Protein 8B73 (pdb70)

Solvent-accessible surface area: 34997 Å² total; per-residue (Å²): 147,38,134,64,21,64,16,70,5,31,0,72,0,10,32,99,123,44,52,57,44,46,102,57,141,6,51,0,83,6,52,70,12,110,15,28,2,0,0,8,18,70,49,0,24,42,34,21,36,126,153,41,148,52,170,105,69,101,86,10,65,102,42,15,131,79,2,43,68,6,7,17,1,0,1,0,21,0,21,6,11,137,4,6,81,93,121,56,155,41,55,23,112,25,6,46,57,0,0,98,47,0,94,111,98,33,13,84,10,1,0,3,3,1,1,36,2,22,75,14,0,88,42,0,67,132,26,60,49,86,87,0,52,54,15,0,29,128,4,0,60,68,0,0,74,54,0,100,59,26,0,51,9,0,1,0,0,1,18,0,2,54,0,14,71,26,125,110,106,86,6,0,0,17,78,2,1,150,96,57,9,5,0,97,0,0,60,53,0,7,114,3,0,78,107,15,1,89,117,5,43,1,0,0,0,0,88,38,23,48,43,4,0,0,2,0,0,16,0,0,54,57,20,46,5,150,7,47,0,0,0,0,8,0,32,4,1,57,21,42,45,23,62,152,98,0,83,88,4,0,111,31,0,16,86,32,167,37,33,0,8,0,2,10,0,1,2,2,0,0,90,82,2,45,115,129,44,144,33,28,74,78,25,122,36,114,139,10,88,35,45,109,124,1,11,107,66,0,10,115,41,0,34,50,0,1,105,12,0,2,50,23,82,46,0,78,1,0,1,0,28,26,13,44,14,29,36,73,16,101,0,3,1,0,0,3,13,108,113,28,115,40,0,52,0,8,115,27,0,52,56,6,1,52,64,107,10,48,18,139,95,41,123,50,103,2,62,131,75,0,58,4,101,0,60,2,17,19,4,61,0,43,0,46,19,98,81,125,63,55,70,10,69,0,38,104,106,138,127,69,58,77,15,58,101,150,42,132,65,23,65,15,68,7,32,0,76,0,9,30,92,120,46,50,62,44,47,103,55,142,6,47,0,76,7,46,76,15,102,14,28,2,0,0,8,18,70,49,0,24,41,32,21,33,121,151,41,144,54,169,106,64,105,86,11,58,97,44,15,131,84,2,45,70,6,8,19,0,0,2,0,22,0,22,6,13,139,4,6,82,90,119,58,151,41,53,21,111,27,6,51,59,0,0,105,47,0,94,108,94,33,14,85,11,2,0,4,3,1,0,38,2,23,76,13,1,88,38,0,71,132,27,58,48,87,88,0,49,53,18,0,27,130,3,0,56,66,0,0,73,53,0,102,58,29,0,50,8,0,1,0,0,1,19,0,2,56,0,15,70,27,124,113,104,86,6,0,0,15,75,0,0,147,92,55,9,5,0,100,0,0,61,57,0,7,110,4,0,77,110,14,1,90,123,5,42,1,0,0,0,0,89,38,25,47,44,4,0,0,1,1,0,16,1,0,55,53,19,46,6,148,7,48,1,0,0,0,9,0,32,4,1,55,21,43,48,25,61,152,98,0,83,90,4,0,113,32,0,18,81,30,170,35,34,0,8,0,2,11,0,2,2,1,0,3,94,80,2,46,111,132,39,140,32,29,75,90,28,138,34,131,131,8,77,33,46,110,128,4,12,89,65,0,5,111,38,0,32,48,0,1,94,12,0,2,47,23,80,46,0,75,0,0,1,0,29,26,14,40,13,30,35,72,21,112,0,3,1,0,0,1,15,115,109,27,114,38,0,44,0,10,116,28,0,52,56,0,2,49,69,100,10,49,17,143,92,42,123,52,105,2,62,132,81,0,56,4,103,0,61,2,17,16,5,65,0,44,0,42,26,98,79,136,62,80,69,10,71,0,39,104,103,146,116,68,52,75,10,52,100

Secondary structure (DSSP, 8-state):
--GGGEEEEEEEEB-TTS-B-TT-EEEEEEEEESSEEEEE--THHHHHTT---HHHHHHHHHHHHHHHTT-SEEEEE--HHHH-SSTT---HHHHHHHHHHHHHTT-EEEEE-SB-STT--GGGGGS-HHHHHHHHHHHHHHHHHHTTTT--EEEEEE-TTTGGG--SS--HHHHHHHHH-HHHHHHHHHHHHHHH-TT-EEEEEES--SHHHHHHHHHHHHTT---SEEEEEEE-TT----HHHHHHHHHHHGGG---EEEEEEE--SSSPPPTT-SSGGG---S-----HHHHHHHHHHHHHHHHHHHTSTTEEEEEES-SBTT-GGG-S-SSB-TT-PBPHHHHHHHHIIIIITSPPPEEEE--TT-EEEEEEESEEEEEEETTEEEEEEE-SS--PEEE--/--GGGEEEEEEEEB-TTS-B-TT-EEEEEEEEESSEEEEE--THHHHHTT---HHHHHHHHHHHHHHHTT-SEEEEE--HHHH-SSTT---HHHHHHHHHHHHHTT-EEEEE-SB-STT--GGGGGS-HHHHHHHHHHHHHHHHHHTTTT--EEEEEE-TTTGGG--SS--HHHHHHHHH-HHHHHHHHHHHHHHH-TT-EEEEEES--SHHHHHHHHHHHHTT---SEEEEEEE-TT----HHHHHHHHHHHGGG---EEEEEEE--SSSPPPTT-SSGGG---S-----HHHHHHHHHHHHHHHHHHHTSTTEEEEEES-SBTTSGGG-S-SSB-TT-PBPHHHHHHHHIIIIITSPPPEEEE--TT-EEEEEEESEEEEEEETTEEEEEEE-SS--PEEE--

Organism: Acetivibrio clariflavus (strain DSM 19732 / NBRC 101661 / EBR45) (NCBI:txid720554)

InterPro domains:
  IPR001000 Glycoside hydrolase family 10 domain [PF00331] (85-355)
  IPR001000 Glycoside hydrolase family 10 domain [PR00134] (116-128)
  IPR001000 Glycoside hydrolase family 10 domain [PR00134] (158-169)
  IPR001000 Glycoside hydrolase family 10 domain [PR00134] (207-218)
  IPR001000 Glycoside hydrolase family 10 domain [PR00134] (230-242)
  IPR001000 Glycoside hydrolase family 10 domain [PS51760] (61-359)
  IPR001000 Glycoside hydrolase family 10 domain [SM00633] (87-360)
  IPR017853 Glycoside hydrolase superfamily [SSF51445] (27-367)
  IPR044846 Glycoside hydrolase family 10 [PTHR31490] (10-395)

Foldseek 3Di:
DLVLQKFKAKAFEAAPVRAGPAQAKWKKFFDWFQFFAAAEDAVLLCLLVVVDDDVVNVLVVLLVVLVLLFGQAYEYEDLQCVQPQDPPDGVQVSVVSSLVVVVVSNHAYEYPALAEQPSHHACLVVDDLVVLLVVSLVSLLVNLQSCAVRHQEYQQYEALLCLLVDDPDDGSRVVNCVVPHSQVSLQSSQVSSCVNYVRHQYEHAHQDLDVSLVVSVVVNVVVPRDHQEYEHEAAALQHQCDLVNVVVSLVSNCVVVHAYEHAEHFDFQFDGDHPVDDDPLVLQDPETDHDQVSLVVLQVSLLVVCCSQSVRSRYRYYYYYEQEQLDRSSTNGHQAYPSGRGTNNSVSSSCVVVPVQTDGMDTFTAHSSRMDMDIHRWHKMWMDDPNDIDIDGGDHPHDYHYDYD/DLVLQKFKEKAFEAAPVRAGPAQAKWKKFFDDFQFFAAAEDAVLLCLLVVVDDDVVNVLVVLLVVLVLLFGQEYEYEDLQCVQPQDPPDGVQVSVVSSLVVVVVSNHAYEYPALAEQPSHHQCLVVDDLVVLLVVSLVSLLVNLQSCAVRHQEYQQYEALLCLLVDDPDDGSRVVNCVVPHSQVSLQSSQVSSCVNYVRHQYEHAYQDLDVSLVVSVVVNVVVPRDHQEYEHEAAALQHQPDLVNVVVSLVSNCVVVHAYEHAEHFDFQFDGDHPVDDDPLPLQDPATDHDQVSLVVLQVSLLVVCCSQSVRSRYRYYYYYEQEQLDRSSTNGHQAYPSGHGTNNSVSSSCVVVPVQTDGMDTFTAHSSRMDMDMHGFHKMWMDHPNDIDIDGGDHPHDHHYDYD

CATH classification: 3.20.20.80

B-factor: mean 54.81, std 10.78, range [31.26, 112.95]

Structure (mmCIF, N/CA/C/O backbone):
data_8B73
#
_entry.id   8B73
#
_cell.length_a   80.566
_cell.length_b   88.916
_cell.length_c   173.479
_cell.angle_alpha   90.000
_cell.angle_beta   90.000
_cell.angle_gamma   90.000
#
_symmetry.space_group_name_H-M   'P 21 21 21'
#
loop_
_entity.id
_entity.type
_entity.pdbx_description
1 polymer Beta-xylanase
2 water water
#
loop_
_atom_site.group_PDB
_atom_site.id
_atom_site.type_symbol
_atom_site.label_atom_id
_atom_site.label_alt_id
_atom_site.label_comp_id
_atom_site.label_asym_id
_atom_site.label_entity_id
_atom_site.label_seq_id
_atom_site.pdbx_PDB_ins_code
_atom_site.Cartn_x
_atom_site.Cartn_y
_atom_site.Cartn_z
_atom_site.occupancy
_atom_site.B_iso_or_equiv
_atom_site.auth_seq_id
_atom_site.auth_comp_id
_atom_site.auth_asym_id
_atom_site.auth_atom_id
_atom_site.pdbx_PDB_model_num
ATOM 1 N N . CYS A 1 9 ? 22.276 39.203 111.350 1.000 78.215 9 CYS A N 1
ATOM 2 C CA . CYS A 1 9 ? 23.693 39.596 111.591 1.000 76.554 9 CYS A CA 1
ATOM 3 C C . CYS A 1 9 ? 24.653 38.407 111.429 1.000 70.671 9 CYS A C 1
ATOM 4 O O . CYS A 1 9 ? 25.867 38.581 111.541 1.000 68.900 9 CYS A O 1
ATOM 7 N N . LEU A 1 10 ? 24.119 37.207 111.148 1.000 66.491 10 LEU A N 1
ATOM 8 C CA . LEU A 1 10 ? 24.914 36.097 110.637 1.000 61.605 10 LEU A CA 1
ATOM 9 C C . LEU A 1 10 ? 24.442 35.730 109.231 1.000 59.678 10 LEU A C 1
ATOM 10 O O . LEU A 1 10 ? 24.542 34.575 108.823 1.000 57.017 10 LEU A O 1
ATOM 15 N N . GLN A 1 11 ? 23.949 36.733 108.495 1.000 61.584 11 GLN A N 1
ATOM 16 C CA . GLN A 1 11 ? 23.411 36.548 107.156 1.000 61.839 11 GLN A CA 1
ATOM 17 C C . GLN A 1 11 ? 24.516 36.046 106.226 1.000 57.850 11 GLN A C 1
ATOM 18 O O . GLN A 1 11 ? 24.288 35.134 105.437 1.000 56.110 11 GLN A O 1
ATOM 24 N N . HIS A 1 12 ? 25.715 36.631 106.356 1.000 56.128 12 HIS A N 1
ATOM 25 C CA . HIS A 1 12 ? 26.868 36.276 105.543 1.000 53.941 12 HIS A CA 1
ATOM 26 C C . HIS A 1 12 ? 27.258 34.805 105.713 1.000 50.500 12 HIS A C 1
ATOM 27 O O . HIS A 1 12 ? 27.987 34.263 104.885 1.000 49.454 12 HIS A O 1
ATOM 34 N N . ARG A 1 13 ? 26.783 34.159 106.786 1.000 49.226 13 ARG A N 1
ATOM 35 C CA . ARG A 1 13 ? 27.093 32.759 107.043 1.000 47.098 13 ARG A CA 1
ATOM 36 C C . ARG A 1 13 ? 26.030 31.835 106.459 1.000 46.993 13 ARG A C 1
ATOM 37 O O . ARG A 1 13 ? 26.138 30.620 106.589 1.000 44.860 13 ARG A O 1
ATOM 45 N N . MET A 1 14 ? 25.018 32.413 105.806 1.000 49.848 14 MET A N 1
ATOM 46 C CA . MET A 1 14 ? 23.861 31.656 105.362 1.000 51.094 14 MET A CA 1
ATOM 47 C C . MET A 1 14 ? 23.629 31.893 103.876 1.000 52.583 14 MET A C 1
ATOM 48 O O . MET A 1 14 ? 24.255 32.769 103.281 1.000 53.840 14 MET A O 1
ATOM 53 N N . GLY A 1 15 ? 22.738 31.087 103.290 1.000 52.905 15 GLY A N 1
ATOM 54 C CA . GLY A 1 15 ? 22.412 31.220 101.880 1.000 54.502 15 GLY A CA 1
ATOM 55 C C . GLY A 1 15 ? 21.097 30.541 101.510 1.000 54.675 15 GLY A C 1
ATOM 56 O O . GLY A 1 15 ? 20.379 30.042 102.373 1.000 53.479 15 GLY A O 1
ATOM 57 N N . THR A 1 16 ? 20.807 30.565 100.205 1.000 56.141 16 THR A N 1
ATOM 58 C CA . THR A 1 16 ? 19.640 29.923 99.624 1.000 57.300 16 THR A CA 1
ATOM 59 C C . THR A 1 16 ? 20.076 29.204 98.351 1.000 57.852 16 THR A C 1
ATOM 60 O O . THR A 1 16 ? 20.826 29.766 97.557 1.000 59.351 16 THR A O 1
ATOM 64 N N . THR A 1 17 ? 19.625 27.956 98.183 1.000 58.564 17 THR A N 1
ATOM 65 C CA . THR A 1 17 ? 19.764 27.240 96.921 1.000 59.517 17 THR A CA 1
ATOM 66 C C . THR A 1 17 ? 18.404 26.687 96.513 1.000 59.050 17 THR A C 1
ATOM 67 O O . THR A 1 17 ? 17.550 26.445 97.365 1.000 57.567 17 THR A O 1
ATOM 71 N N . THR A 1 18 ? 18.225 26.516 95.199 1.000 59.443 18 THR A N 1
ATOM 72 C CA . THR A 1 18 ? 17.101 25.773 94.663 1.000 59.581 18 THR A CA 1
ATOM 73 C C . THR A 1 18 ? 17.611 24.425 94.163 1.000 58.817 18 THR A C 1
ATOM 74 O O . THR A 1 18 ? 18.617 24.366 93.458 1.000 59.485 18 THR A O 1
ATOM 78 N N . ILE A 1 19 ? 16.911 23.347 94.537 1.000 58.443 19 ILE A N 1
ATOM 79 C CA . ILE A 1 19 ? 17.181 22.031 93.978 1.000 57.638 19 ILE A CA 1
ATOM 80 C C . ILE A 1 19 ? 15.999 21.618 93.106 1.000 57.673 19 ILE A C 1
ATOM 81 O O . ILE A 1 19 ? 14.857 21.952 93.411 1.000 58.148 19 ILE A O 1
ATOM 86 N N . LYS A 1 20 ? 16.304 20.901 92.015 1.000 57.624 20 LYS A N 1
ATOM 87 C CA . LYS A 1 20 ? 15.297 20.387 91.101 1.000 57.509 20 LYS A CA 1
ATOM 88 C C . LYS A 1 20 ? 15.300 18.863 91.169 1.000 56.599 20 LYS A C 1
ATOM 89 O O . LYS A 1 20 ? 16.332 18.230 90.950 1.000 55.816 20 LYS A O 1
ATOM 95 N N . LEU A 1 21 ? 14.130 18.292 91.477 1.000 56.491 21 LEU A N 1
ATOM 96 C CA . LEU A 1 21 ? 13.947 16.851 91.551 1.000 56.892 21 LEU A CA 1
ATOM 97 C C . LEU A 1 21 ? 13.367 16.344 90.230 1.000 57.443 21 LEU A C 1
ATOM 98 O O . LEU A 1 21 ? 12.289 16.781 89.831 1.000 57.509 21 LEU A O 1
ATOM 103 N N . VAL A 1 22 ? 14.084 15.423 89.571 1.000 57.783 22 VAL A N 1
ATOM 104 C CA . VAL A 1 22 ? 13.650 14.861 88.300 1.000 58.764 22 VAL A CA 1
ATOM 105 C C . VAL A 1 22 ? 13.730 13.334 88.355 1.000 59.125 22 VAL A C 1
ATOM 106 O O . VAL A 1 22 ? 14.584 12.769 89.035 1.000 58.633 22 VAL A O 1
ATOM 110 N N . ALA A 1 23 ? 12.821 12.686 87.610 1.000 59.523 23 ALA A N 1
ATOM 111 C CA . ALA A 1 23 ? 12.913 11.268 87.299 1.000 60.713 23 ALA A CA 1
ATOM 112 C C . ALA A 1 23 ? 14.048 11.041 86.296 1.000 61.621 23 ALA A C 1
ATOM 113 O O . ALA A 1 23 ? 14.699 11.987 85.863 1.000 60.805 23 ALA A O 1
ATOM 115 N N . ALA A 1 24 ? 14.265 9.775 85.917 1.000 63.357 24 ALA A N 1
ATOM 116 C CA . ALA A 1 24 ? 15.359 9.400 85.033 1.000 65.386 24 ALA A CA 1
ATOM 117 C C . ALA A 1 24 ? 15.189 10.007 83.638 1.000 65.726 24 ALA A C 1
ATOM 118 O O . ALA A 1 24 ? 16.179 10.202 82.940 1.000 67.213 24 ALA A O 1
ATOM 120 N N . ASP A 1 25 ? 13.945 10.311 83.237 1.000 64.536 25 ASP A N 1
ATOM 121 C CA . ASP A 1 25 ? 13.666 10.876 81.922 1.000 65.614 25 ASP A CA 1
ATOM 122 C C . ASP A 1 25 ? 13.678 12.410 81.950 1.000 64.609 25 ASP A C 1
ATOM 123 O O . ASP A 1 25 ? 13.361 13.039 80.939 1.000 64.952 25 ASP A O 1
ATOM 128 N N . GLY A 1 26 ? 14.024 13.008 83.100 1.000 63.014 26 GLY A N 1
ATOM 129 C CA . GLY A 1 26 ? 14.094 14.456 83.242 1.000 62.315 26 GLY A CA 1
ATOM 130 C C . GLY A 1 26 ? 12.770 15.080 83.686 1.000 60.978 26 GLY A C 1
ATOM 131 O O . GLY A 1 26 ? 12.710 16.282 83.933 1.000 59.944 26 GLY A O 1
ATOM 132 N N . SER A 1 27 ? 11.714 14.259 83.770 1.000 61.794 27 SER A N 1
ATOM 133 C CA . SER A 1 27 ? 10.394 14.712 84.172 1.000 62.198 27 SER A CA 1
ATOM 134 C C . SER A 1 27 ? 10.418 15.115 85.646 1.000 61.607 27 SER A C 1
ATOM 135 O O . SER A 1 27 ? 11.047 14.442 86.465 1.000 61.759 27 SER A O 1
ATOM 138 N N . PRO A 1 28 ? 9.733 16.213 86.044 1.000 61.344 28 PRO A N 1
ATOM 139 C CA . PRO A 1 28 ? 9.816 16.697 87.425 1.000 60.544 28 PRO A CA 1
ATOM 140 C C . PRO A 1 28 ? 9.108 15.774 88.414 1.000 60.598 28 PRO A C 1
ATOM 141 O O . PRO A 1 28 ? 8.062 15.209 88.097 1.000 61.259 28 PRO A O 1
ATOM 145 N N . LEU A 1 29 ? 9.714 15.605 89.596 1.000 60.412 29 LEU A N 1
ATOM 146 C CA . LEU A 1 29 ? 9.027 15.023 90.738 1.000 61.183 29 LEU A CA 1
ATOM 147 C C . LEU A 1 29 ? 8.216 16.135 91.405 1.000 61.617 29 LEU A C 1
ATOM 148 O O . LEU A 1 29 ? 8.729 16.861 92.252 1.000 61.500 29 LEU A O 1
ATOM 153 N N . ALA A 1 30 ? 6.954 16.279 90.979 1.000 62.837 30 ALA A N 1
ATOM 154 C CA . ALA A 1 30 ? 6.136 17.435 91.309 1.000 63.869 30 ALA A CA 1
ATOM 155 C C . ALA A 1 30 ? 5.298 17.140 92.550 1.000 65.267 30 ALA A C 1
ATOM 156 O O . ALA A 1 30 ? 4.856 16.011 92.750 1.000 65.283 30 ALA A O 1
ATOM 158 N N . ASN A 1 31 ? 5.103 18.176 93.376 1.000 67.031 31 ASN A N 1
ATOM 159 C CA . ASN A 1 31 ? 4.318 18.094 94.601 1.000 69.820 31 ASN A CA 1
ATOM 160 C C . ASN A 1 31 ? 4.811 16.936 95.467 1.000 69.491 31 ASN A C 1
ATOM 161 O O . ASN A 1 31 ? 4.010 16.221 96.065 1.000 70.939 31 ASN A O 1
ATOM 166 N N . LYS A 1 32 ? 6.139 16.786 95.537 1.000 67.426 32 LYS A N 1
ATOM 167 C CA . LYS A 1 32 ? 6.778 15.696 96.252 1.000 67.754 32 LYS A CA 1
ATOM 168 C C . LYS A 1 32 ? 7.209 16.194 97.631 1.000 67.532 32 LYS A C 1
ATOM 169 O O . LYS A 1 32 ? 7.963 17.161 97.723 1.000 65.925 32 LYS A O 1
ATOM 175 N N . GLU A 1 33 ? 6.725 15.530 98.691 1.000 69.058 33 GLU A N 1
ATOM 176 C CA . GLU A 1 33 ? 7.129 15.838 100.056 1.000 69.802 33 GLU A CA 1
ATOM 177 C C . GLU A 1 33 ? 8.536 15.295 100.308 1.000 67.714 33 GLU A C 1
ATOM 178 O O . GLU A 1 33 ? 8.801 14.121 100.052 1.000 67.604 33 GLU A O 1
ATOM 184 N N . VAL A 1 34 ? 9.429 16.162 100.806 1.000 66.131 34 VAL A N 1
ATOM 185 C CA . VAL A 1 34 ? 10.810 15.786 101.078 1.000 64.615 34 VAL A CA 1
ATOM 186 C C . VAL A 1 34 ? 11.225 16.347 102.437 1.000 64.719 34 VAL A C 1
ATOM 187 O O . VAL A 1 34 ? 10.580 17.248 102.970 1.000 65.642 34 VAL A O 1
ATOM 191 N N . THR A 1 35 ? 12.312 15.787 102.983 1.000 64.609 35 THR A N 1
ATOM 192 C CA . THR A 1 35 ? 12.937 16.294 104.197 1.000 64.616 35 THR A CA 1
ATOM 193 C C . THR A 1 35 ? 14.367 16.725 103.879 1.000 62.201 35 THR A C 1
ATOM 194 O O . THR A 1 35 ? 15.119 15.974 103.261 1.000 61.413 35 THR A O 1
ATOM 198 N N . VAL A 1 36 ? 14.718 17.945 104.303 1.000 61.549 36 VAL A N 1
ATOM 199 C CA . VAL A 1 36 ? 16.041 18.503 104.074 1.000 59.795 36 VAL A CA 1
ATOM 200 C C . VAL A 1 36 ? 16.682 18.787 105.431 1.000 60.160 36 VAL A C 1
ATOM 201 O O . VAL A 1 36 ? 16.024 19.281 106.343 1.000 61.262 36 VAL A O 1
ATOM 205 N N . LYS A 1 37 ? 17.970 18.454 105.558 1.000 59.377 37 LYS A N 1
ATOM 206 C CA . LYS A 1 37 ? 18.712 18.700 106.783 1.000 60.056 37 LYS A CA 1
ATOM 207 C C . LYS A 1 37 ? 20.165 19.029 106.446 1.000 56.551 37 LYS A C 1
ATOM 208 O O . LYS A 1 37 ? 20.691 18.582 105.424 1.000 54.663 37 LYS A O 1
ATOM 214 N N . GLN A 1 38 ? 20.790 19.832 107.317 1.000 54.461 38 GLN A N 1
ATOM 215 C CA . GLN A 1 38 ? 22.210 20.134 107.225 1.000 52.240 38 GLN A CA 1
ATOM 216 C C . GLN A 1 38 ? 22.996 18.941 107.765 1.000 53.343 38 GLN A C 1
ATOM 217 O O . GLN A 1 38 ? 22.619 18.369 108.785 1.000 55.287 38 GLN A O 1
ATOM 223 N N . THR A 1 39 ? 24.068 18.565 107.056 1.000 53.229 39 THR A N 1
ATOM 224 C CA . THR A 1 39 ? 24.944 17.472 107.460 1.000 55.038 39 THR A CA 1
ATOM 225 C C . THR A 1 39 ? 26.350 17.981 107.782 1.000 54.799 39 THR A C 1
ATOM 226 O O . THR A 1 39 ? 27.106 17.270 108.436 1.000 56.470 39 THR A O 1
ATOM 230 N N . LYS A 1 40 ? 26.701 19.199 107.333 1.000 53.930 40 LYS A N 1
ATOM 231 C CA . LYS A 1 40 ? 28.037 19.740 107.538 1.000 54.358 40 LYS A CA 1
ATOM 232 C C . LYS A 1 40 ? 28.047 21.260 107.376 1.000 52.114 40 LYS A C 1
ATOM 233 O O . LYS A 1 40 ? 27.243 21.826 106.644 1.000 50.965 40 LYS A O 1
ATOM 239 N N . HIS A 1 41 ? 28.979 21.904 108.084 1.000 52.389 41 HIS A N 1
ATOM 240 C CA . HIS A 1 41 ? 29.265 23.321 107.931 1.000 51.414 41 HIS A CA 1
ATOM 241 C C . HIS A 1 41 ? 30.237 23.537 106.775 1.000 51.477 41 HIS A C 1
ATOM 242 O O . HIS A 1 41 ? 31.182 22.774 106.621 1.000 52.002 41 HIS A O 1
ATOM 249 N N . LYS A 1 42 ? 30.026 24.606 106.002 1.000 50.073 42 LYS A N 1
ATOM 250 C CA . LYS A 1 42 ? 31.057 25.092 105.101 1.000 50.714 42 LYS A CA 1
ATOM 251 C C . LYS A 1 42 ? 32.161 25.760 105.914 1.000 47.998 42 LYS A C 1
ATOM 252 O O . LYS A 1 42 ? 33.340 25.626 105.589 1.000 46.629 42 LYS A O 1
ATO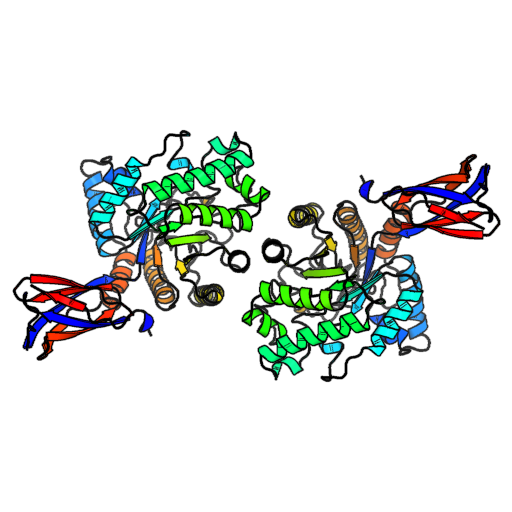M 258 N N . PHE A 1 43 ? 31.771 26.480 106.976 1.000 46.386 43 PHE A N 1
ATOM 259 C CA . PHE A 1 43 ? 32.749 27.141 107.821 1.000 44.085 43 PHE A CA 1
ATOM 260 C C . PHE A 1 43 ? 33.619 26.081 108.494 1.000 43.118 43 PHE A C 1
ATOM 261 O O . PHE A 1 43 ? 33.118 25.032 108.904 1.000 42.422 43 PHE A O 1
ATOM 269 N N . LEU A 1 44 ? 34.927 26.370 108.565 1.000 42.187 44 LEU A N 1
ATOM 270 C CA . LEU A 1 44 ? 35.914 25.431 109.069 1.000 42.088 44 LEU A CA 1
ATOM 271 C C . LEU A 1 44 ? 36.089 25.623 110.577 1.000 41.848 44 LEU A C 1
ATOM 272 O O . LEU A 1 44 ? 36.764 26.552 111.023 1.000 41.267 44 LEU A O 1
ATOM 277 N N . PHE A 1 45 ? 35.440 24.739 111.346 1.000 41.915 45 PHE A N 1
ATOM 278 C CA . PHE A 1 45 ? 35.657 24.617 112.777 1.000 41.261 45 PHE A CA 1
ATOM 279 C C . PHE A 1 45 ? 36.685 23.516 112.993 1.000 41.886 45 PHE A C 1
ATOM 280 O O . PHE A 1 45 ? 36.353 22.334 112.926 1.000 44.265 45 PHE A O 1
ATOM 288 N N . GLY A 1 46 ? 37.941 23.916 113.208 1.000 40.964 46 GLY A N 1
ATOM 289 C CA . GLY A 1 46 ? 39.046 22.978 113.204 1.000 41.375 46 GLY A CA 1
ATOM 290 C C . GLY A 1 46 ? 39.626 22.739 114.593 1.000 42.182 46 GLY A C 1
ATOM 291 O O . GLY A 1 46 ? 39.254 23.401 115.560 1.000 42.201 46 GLY A O 1
ATOM 292 N N . CYS A 1 47 ? 40.523 21.749 114.650 1.000 43.632 47 CYS A N 1
ATOM 293 C CA . CYS A 1 47 ? 41.325 21.446 115.819 1.000 44.760 47 CYS A CA 1
ATOM 294 C C . CYS A 1 47 ? 42.576 20.706 115.354 1.000 46.624 47 CYS A C 1
ATOM 295 O O . CYS A 1 47 ? 42.488 19.796 114.530 1.000 47.508 47 CYS A O 1
ATOM 298 N N . ALA A 1 48 ? 43.742 21.128 115.855 1.000 47.848 48 ALA A N 1
ATOM 299 C CA . ALA A 1 48 ? 44.966 20.367 115.672 1.000 49.659 48 ALA A CA 1
ATOM 300 C C . ALA A 1 48 ? 44.772 18.983 116.286 1.000 51.613 48 ALA A C 1
ATOM 301 O O . ALA A 1 48 ? 44.154 18.855 117.337 1.000 52.341 48 ALA A O 1
ATOM 303 N N . GLU A 1 49 ? 45.288 17.956 115.610 1.000 53.533 49 GLU A N 1
ATOM 304 C CA . GLU A 1 49 ? 45.068 16.582 116.022 1.000 55.338 49 GLU A CA 1
ATOM 305 C C . GLU A 1 49 ? 46.250 15.741 115.538 1.000 55.864 49 GLU A C 1
ATOM 306 O O . GLU A 1 49 ? 46.244 15.220 114.425 1.000 56.147 49 GLU A O 1
ATOM 312 N N . PHE A 1 50 ? 47.268 15.630 116.403 1.000 55.862 50 PHE A N 1
ATOM 313 C CA . PHE A 1 50 ? 48.536 15.002 116.063 1.000 56.491 50 PHE A CA 1
ATOM 314 C C . PHE A 1 50 ? 48.551 13.531 116.483 1.000 57.493 50 PHE A C 1
ATOM 315 O O . PHE A 1 50 ? 49.435 12.787 116.063 1.000 59.243 50 PHE A O 1
ATOM 323 N N . THR A 1 51 ? 47.571 13.113 117.299 1.000 56.940 51 THR A N 1
ATOM 324 C CA . THR A 1 51 ? 47.431 11.718 117.700 1.000 58.256 51 THR A CA 1
ATOM 325 C C . THR A 1 51 ? 46.984 10.867 116.510 1.000 57.984 51 THR A C 1
ATOM 326 O O . THR A 1 51 ? 47.185 9.653 116.503 1.000 59.512 51 THR A O 1
ATOM 330 N N . SER A 1 52 ? 46.380 11.509 115.502 1.000 56.380 52 SER A N 1
ATOM 331 C CA . SER A 1 52 ? 45.954 10.821 114.294 1.000 56.517 52 SER A CA 1
ATOM 332 C C . SER A 1 52 ? 47.116 10.047 113.673 1.000 57.878 52 SER A C 1
ATOM 333 O O . SER A 1 52 ? 46.898 8.992 113.084 1.000 59.269 52 SER A O 1
ATOM 336 N N . VAL A 1 53 ? 48.342 10.569 113.809 1.000 58.089 53 VAL A N 1
ATOM 337 C CA . VAL A 1 53 ? 49.506 9.956 113.187 1.000 60.235 53 VAL A CA 1
ATOM 338 C C . VAL A 1 53 ? 49.770 8.579 113.808 1.000 62.334 53 VAL A C 1
ATOM 339 O O . VAL A 1 53 ? 49.684 7.573 113.100 1.000 63.450 53 VAL A O 1
ATOM 343 N N . PRO A 1 54 ? 50.095 8.457 115.122 1.000 62.764 54 PRO A N 1
ATOM 344 C CA . PRO A 1 54 ? 50.283 7.139 115.736 1.000 64.645 54 PRO A CA 1
ATOM 345 C C . PRO A 1 54 ? 49.038 6.253 115.672 1.000 64.705 54 PRO A C 1
ATOM 346 O O . PRO A 1 54 ? 49.160 5.041 115.504 1.000 66.266 54 PRO A O 1
ATOM 350 N N . TYR A 1 55 ? 47.846 6.858 115.786 1.000 62.804 55 TYR A N 1
ATOM 351 C CA . TYR A 1 55 ? 46.602 6.104 115.732 1.000 62.924 55 TYR A CA 1
ATOM 352 C C . TYR A 1 55 ? 46.447 5.406 114.382 1.000 63.728 55 TYR A C 1
ATOM 353 O O . TYR A 1 55 ? 46.242 4.194 114.335 1.000 65.240 55 TYR A O 1
ATOM 362 N N . ALA A 1 56 ? 46.543 6.173 113.286 1.000 62.752 56 ALA A N 1
ATOM 363 C CA . ALA A 1 56 ? 46.294 5.646 111.951 1.000 63.657 56 ALA A CA 1
ATOM 364 C C . ALA A 1 56 ? 47.444 4.756 111.477 1.000 66.250 56 ALA A C 1
ATOM 365 O O . ALA A 1 56 ? 47.328 4.111 110.437 1.000 66.919 56 ALA A O 1
ATOM 367 N N . ASN A 1 57 ? 48.553 4.741 112.231 1.000 67.559 57 ASN A N 1
ATOM 368 C CA . ASN A 1 57 ? 49.684 3.870 111.952 1.000 70.009 57 ASN A CA 1
ATOM 369 C C . ASN A 1 57 ? 49.742 2.731 112.973 1.000 72.692 57 ASN A C 1
ATOM 370 O O . ASN A 1 57 ? 50.790 2.116 113.152 1.000 74.685 57 ASN A O 1
ATOM 375 N N . ASN A 1 58 ? 48.608 2.461 113.636 1.000 73.229 58 ASN A N 1
ATOM 376 C CA . ASN A 1 58 ? 48.408 1.264 114.440 1.000 75.893 58 ASN A CA 1
ATOM 377 C C . ASN A 1 58 ? 49.468 1.159 115.533 1.000 76.631 58 ASN A C 1
ATOM 378 O O . ASN A 1 58 ? 50.086 0.109 115.691 1.000 78.719 58 ASN A O 1
ATOM 383 N N . LYS A 1 59 ? 49.639 2.243 116.299 1.000 75.190 59 LYS A N 1
ATOM 384 C CA . LYS A 1 59 ? 50.612 2.299 117.379 1.000 76.323 59 LYS A CA 1
ATOM 385 C C . LYS A 1 59 ? 49.949 2.045 118.733 1.000 76.203 59 LYS A C 1
ATOM 386 O O . LYS A 1 59 ? 50.649 1.836 119.720 1.000 77.313 59 LYS A O 1
ATOM 392 N N . PHE A 1 60 ? 48.612 2.090 118.788 1.000 74.766 60 PHE A N 1
ATOM 393 C CA . PHE A 1 60 ? 47.888 1.899 120.034 1.000 75.058 60 PHE A CA 1
ATOM 394 C C . PHE A 1 60 ? 47.149 0.565 119.985 1.000 77.012 60 PHE A C 1
ATOM 395 O O . PHE A 1 60 ? 46.756 0.112 118.912 1.000 76.877 60 PHE A O 1
ATOM 403 N N . GLU A 1 61 ? 46.965 -0.048 121.161 1.000 78.969 61 GLU A N 1
ATOM 404 C CA . GLU A 1 61 ? 46.207 -1.282 121.289 1.000 81.048 61 GLU A CA 1
ATOM 405 C C . GLU A 1 61 ? 45.424 -1.262 122.600 1.000 81.001 61 GLU A C 1
ATOM 406 O O . GLU A 1 61 ? 45.639 -0.391 123.442 1.000 79.575 61 GLU A O 1
ATOM 412 N N . GLY A 1 62 ? 44.514 -2.231 122.751 1.000 82.220 62 GLY A N 1
ATOM 413 C CA . GLY A 1 62 ? 43.827 -2.468 124.011 1.000 83.092 62 GLY A CA 1
ATOM 414 C C . GLY A 1 62 ? 42.937 -1.296 124.420 1.000 80.951 62 GLY A C 1
ATOM 415 O O . GLY A 1 62 ? 42.173 -0.788 123.603 1.000 78.905 62 GLY A O 1
ATOM 416 N N . LYS A 1 63 ? 43.071 -0.870 125.685 1.000 81.507 63 LYS A N 1
ATOM 417 C CA . LYS A 1 63 ? 42.162 0.090 126.295 1.000 79.975 63 LYS A CA 1
ATOM 418 C C . LYS A 1 63 ? 42.662 1.521 126.122 1.000 77.616 63 LYS A C 1
ATOM 419 O O . LYS A 1 63 ? 41.877 2.456 126.256 1.000 76.114 63 LYS A O 1
ATOM 425 N N . GLN A 1 64 ? 43.956 1.695 125.836 1.000 77.454 64 GLN A N 1
ATOM 426 C CA . GLN A 1 64 ? 44.459 3.005 125.466 1.000 75.086 64 GLN A CA 1
ATOM 427 C C . GLN A 1 64 ? 43.812 3.424 124.148 1.000 72.930 64 GLN A C 1
ATOM 428 O O . GLN A 1 64 ? 43.436 4.582 123.980 1.000 71.374 64 GLN A O 1
ATOM 434 N N . LYS A 1 65 ? 43.682 2.466 123.223 1.000 73.258 65 LYS A N 1
ATOM 435 C CA . LYS A 1 65 ? 43.081 2.722 121.924 1.000 71.755 65 LYS A CA 1
ATOM 436 C C . LYS A 1 65 ? 41.585 3.003 122.073 1.000 70.676 65 LYS A C 1
ATOM 437 O O . LYS A 1 65 ? 41.069 3.907 121.423 1.000 69.136 65 LYS A O 1
ATOM 443 N N . GLU A 1 66 ? 40.891 2.226 122.916 1.000 71.930 66 GLU A N 1
ATOM 444 C CA . GLU A 1 66 ? 39.472 2.435 123.174 1.000 71.347 66 GLU A CA 1
ATOM 445 C C . GLU A 1 66 ? 39.235 3.828 123.755 1.000 69.196 66 GLU A C 1
ATOM 446 O O . GLU A 1 66 ? 38.262 4.492 123.410 1.000 67.378 66 GLU A O 1
ATOM 452 N N . LYS A 1 67 ? 40.131 4.245 124.654 1.000 69.400 67 LYS A N 1
ATOM 453 C CA . LYS A 1 67 ? 40.040 5.529 125.329 1.000 68.027 67 LYS A CA 1
ATOM 454 C C . LYS A 1 67 ? 40.248 6.658 124.322 1.000 65.282 67 LYS A C 1
ATOM 455 O O . LYS A 1 67 ? 39.587 7.688 124.407 1.000 63.846 67 LYS A O 1
ATOM 461 N N . ILE A 1 68 ? 41.149 6.446 123.356 1.000 64.876 68 ILE A N 1
ATOM 462 C CA . ILE A 1 68 ? 41.422 7.419 122.304 1.000 62.458 68 ILE A CA 1
ATOM 463 C C . ILE A 1 68 ? 40.248 7.488 121.324 1.000 60.830 68 ILE A C 1
ATOM 464 O O . ILE A 1 68 ? 39.895 8.572 120.870 1.000 59.189 68 ILE A O 1
ATOM 469 N N . GLU A 1 69 ? 39.659 6.334 120.992 1.000 61.950 69 GLU A N 1
ATOM 470 C CA . GLU A 1 69 ? 38.530 6.264 120.072 1.000 61.569 69 GLU A CA 1
ATOM 471 C C . GLU A 1 69 ? 37.299 6.926 120.681 1.000 61.447 69 GLU A C 1
ATOM 472 O O . GLU A 1 69 ? 36.489 7.495 119.958 1.000 59.824 69 GLU A O 1
ATOM 478 N N . GLU A 1 70 ? 37.169 6.825 122.008 1.000 63.930 70 GLU A N 1
ATOM 479 C CA . GLU A 1 70 ? 36.098 7.470 122.748 1.000 64.627 70 GLU A CA 1
ATOM 480 C C . GLU A 1 70 ? 36.173 8.980 122.523 1.000 63.119 70 GLU A C 1
ATOM 481 O O . GLU A 1 70 ? 35.151 9.630 122.314 1.000 62.334 70 GLU A O 1
ATOM 487 N N . ARG A 1 71 ? 37.399 9.522 122.547 1.000 62.507 71 ARG A N 1
ATOM 488 C CA . ARG A 1 71 ? 37.628 10.947 122.370 1.000 60.319 71 ARG A CA 1
ATOM 489 C C . ARG A 1 71 ? 37.381 11.360 120.920 1.000 58.221 71 ARG A C 1
ATOM 490 O O . ARG A 1 71 ? 36.921 12.473 120.674 1.000 56.719 71 ARG A O 1
ATOM 498 N N . TYR A 1 72 ? 37.678 10.473 119.961 1.000 57.910 72 TYR A N 1
ATOM 499 C CA . TYR A 1 72 ? 37.465 10.785 118.555 1.000 56.975 72 TYR A CA 1
ATOM 500 C C . TYR A 1 72 ? 35.974 10.924 118.246 1.000 56.576 72 TYR A C 1
ATOM 501 O O . TYR A 1 72 ? 35.607 11.724 117.393 1.000 55.048 72 TYR A O 1
ATOM 510 N N . GLU A 1 73 ? 35.118 10.159 118.935 1.000 58.754 73 GLU A N 1
ATOM 511 C CA . GLU A 1 73 ? 33.680 10.260 118.741 1.000 59.598 73 GLU A CA 1
ATOM 512 C C . GLU A 1 73 ? 33.201 11.674 119.071 1.000 57.758 73 GLU A C 1
ATOM 513 O O . GLU A 1 73 ? 32.368 12.223 118.357 1.000 56.568 73 GLU A O 1
ATOM 519 N N . LYS A 1 74 ? 33.744 12.260 120.146 1.000 57.355 74 LYS A N 1
ATOM 520 C CA . LYS A 1 74 ? 33.434 13.620 120.556 1.000 56.119 74 LYS A CA 1
ATOM 521 C C . LYS A 1 74 ? 34.057 14.634 119.598 1.000 54.023 74 LYS A C 1
ATOM 522 O O . LYS A 1 74 ? 33.456 15.663 119.294 1.000 53.026 74 LYS A O 1
ATOM 528 N N . PHE A 1 75 ? 35.286 14.342 119.167 1.000 52.950 75 PHE A N 1
ATOM 529 C CA . PHE A 1 75 ? 36.054 15.222 118.301 1.000 51.155 75 PHE A CA 1
ATOM 530 C C . PHE A 1 75 ? 35.319 15.457 116.981 1.000 50.326 75 PHE A C 1
ATOM 531 O O . PHE A 1 75 ? 35.132 16.602 116.578 1.000 49.184 75 PHE A O 1
ATOM 539 N N . PHE A 1 76 ? 34.896 14.370 116.321 1.000 50.839 76 PHE A N 1
ATOM 540 C CA . PHE A 1 76 ? 34.319 14.453 114.986 1.000 50.656 76 PHE A CA 1
ATOM 541 C C . PHE A 1 76 ? 32.858 14.896 115.043 1.000 50.504 76 PHE A C 1
ATOM 542 O O . PHE A 1 76 ? 32.280 15.229 114.013 1.000 49.674 76 PHE A O 1
ATOM 550 N N . ASP A 1 77 ? 32.254 14.909 116.240 1.000 51.006 77 ASP A N 1
ATOM 551 C CA . ASP A 1 77 ? 30.893 15.408 116.374 1.000 51.327 77 ASP A CA 1
ATOM 552 C C . ASP A 1 77 ? 30.914 16.932 116.506 1.000 49.889 77 ASP A C 1
ATOM 553 O O . ASP A 1 77 ? 29.860 17.561 116.529 1.000 50.766 77 ASP A O 1
ATOM 558 N N . LEU A 1 78 ? 32.117 17.525 116.552 1.000 48.453 78 LEU A N 1
ATOM 559 C CA . LEU A 1 78 ? 32.269 18.956 116.753 1.000 47.049 78 LEU A CA 1
ATOM 560 C C . LEU A 1 78 ? 33.021 19.617 115.593 1.000 45.692 78 LEU A C 1
ATOM 561 O O . LEU A 1 78 ? 32.590 20.657 115.105 1.000 44.711 78 LEU A O 1
ATOM 566 N N . PHE A 1 79 ? 34.153 19.034 115.171 1.000 45.842 79 PHE A N 1
ATOM 567 C CA . PHE A 1 79 ? 35.063 19.670 114.223 1.000 45.643 79 PHE A CA 1
ATOM 568 C C . PHE A 1 79 ? 34.899 19.088 112.820 1.000 46.068 79 PHE A C 1
ATOM 569 O O . PHE A 1 79 ? 34.550 17.921 112.670 1.000 47.675 79 PHE A O 1
ATOM 577 N N . ASN A 1 80 ? 35.175 19.914 111.799 1.000 45.684 80 ASN A N 1
ATOM 578 C CA . ASN A 1 80 ? 35.131 19.491 110.401 1.000 46.051 80 ASN A CA 1
ATOM 579 C C . ASN A 1 80 ? 36.469 19.777 109.709 1.000 46.118 80 ASN A C 1
ATOM 580 O O . ASN A 1 80 ? 36.580 19.672 108.487 1.000 47.673 80 ASN A O 1
ATOM 585 N N . PHE A 1 81 ? 37.500 20.101 110.502 1.000 45.935 81 PHE A N 1
ATOM 586 C CA . PHE A 1 81 ? 38.763 20.610 109.991 1.000 45.071 81 PHE A CA 1
ATOM 587 C C . PHE A 1 81 ? 39.861 20.165 110.954 1.000 45.288 81 PHE A C 1
ATOM 588 O O . PHE A 1 81 ? 39.646 20.159 112.165 1.000 44.950 81 PHE A O 1
ATOM 596 N N . VAL A 1 82 ? 41.013 19.750 110.410 1.000 45.923 82 VAL A N 1
ATOM 597 C CA . VAL A 1 82 ? 42.103 19.225 111.221 1.000 46.327 82 VAL A CA 1
ATOM 598 C C . VAL A 1 82 ? 43.437 19.775 110.721 1.000 46.391 82 VAL A C 1
ATOM 599 O O . VAL A 1 82 ? 43.717 19.767 109.522 1.000 46.067 82 VAL A O 1
ATOM 603 N N . THR A 1 83 ? 44.259 20.235 111.673 1.000 46.463 83 THR A N 1
ATOM 604 C CA . THR A 1 83 ? 45.630 20.632 111.401 1.000 46.899 83 THR A CA 1
ATOM 605 C C . THR A 1 83 ? 46.550 19.464 111.761 1.000 48.351 83 THR A C 1
ATOM 606 O O . THR A 1 83 ? 46.454 18.925 112.863 1.000 48.488 83 THR A O 1
ATOM 610 N N . LEU A 1 84 ? 47.415 19.078 110.809 1.000 49.050 84 LEU A N 1
ATOM 611 C CA . LEU A 1 84 ? 48.324 17.949 110.946 1.000 50.696 84 LEU A CA 1
ATOM 612 C C . LEU A 1 84 ? 49.766 18.450 111.058 1.000 51.231 84 LEU A C 1
ATOM 613 O O . LEU A 1 84 ? 50.097 19.508 110.525 1.000 49.762 84 LEU A O 1
ATOM 618 N N . PRO A 1 85 ? 50.675 17.693 111.725 1.000 52.758 85 PRO A N 1
ATOM 619 C CA . PRO A 1 85 ? 52.044 18.154 111.979 1.000 53.290 85 PRO A CA 1
ATOM 620 C C . PRO A 1 85 ? 53.041 17.839 110.863 1.000 54.360 85 PRO A C 1
ATOM 621 O O . PRO A 1 85 ? 53.150 16.690 110.443 1.000 55.667 85 PRO A O 1
ATOM 625 N N . PHE A 1 86 ? 53.768 18.869 110.405 1.000 54.124 86 PHE A N 1
ATOM 626 C CA . PHE A 1 86 ? 54.789 18.722 109.375 1.000 55.676 86 PHE A CA 1
ATOM 627 C C . PHE A 1 86 ? 56.088 19.422 109.784 1.000 56.476 86 PHE A C 1
ATOM 628 O O . PHE A 1 86 ? 56.910 19.751 108.930 1.000 57.475 86 PHE A O 1
ATOM 636 N N . TYR A 1 87 ? 56.283 19.612 111.096 1.000 56.280 87 TYR A N 1
ATOM 637 C CA . TYR A 1 87 ? 57.527 20.137 111.637 1.000 56.911 87 TYR A CA 1
ATOM 638 C C . TYR A 1 87 ? 58.693 19.338 111.054 1.000 58.522 87 TYR A C 1
ATOM 639 O O . TYR A 1 87 ? 58.760 18.126 111.237 1.000 59.449 87 TYR A O 1
ATOM 648 N N . TRP A 1 88 ? 59.605 20.035 110.364 1.000 58.807 88 TRP A N 1
ATOM 649 C CA . TRP A 1 88 ? 60.636 19.401 109.556 1.000 60.685 88 TRP A CA 1
ATOM 650 C C . TRP A 1 88 ? 61.540 18.513 110.416 1.000 62.972 88 TRP A C 1
ATOM 651 O O . TRP A 1 88 ? 61.981 17.459 109.966 1.000 64.544 88 TRP A O 1
ATOM 662 N N . GLY A 1 89 ? 61.807 18.937 111.656 1.000 63.551 89 GLY A N 1
ATOM 663 C CA . GLY A 1 89 ? 62.649 18.180 112.569 1.000 65.900 89 GLY A CA 1
ATOM 664 C C . GLY A 1 89 ? 62.057 16.820 112.917 1.000 67.514 89 GLY A C 1
ATOM 665 O O . GLY A 1 89 ? 62.793 15.845 113.056 1.000 70.088 89 GLY A O 1
ATOM 666 N N . LYS A 1 90 ? 60.725 16.780 113.049 1.000 67.182 90 LYS A N 1
ATOM 667 C CA . LYS A 1 90 ? 59.988 15.574 113.402 1.000 68.502 90 LYS A CA 1
ATOM 668 C C . LYS A 1 90 ? 59.687 14.747 112.153 1.000 68.193 90 LYS A C 1
ATOM 669 O O . LYS A 1 90 ? 59.703 13.521 112.205 1.000 70.455 90 LYS A O 1
ATOM 675 N N . PHE A 1 91 ? 59.397 15.431 111.041 1.000 66.093 91 PHE A N 1
ATOM 676 C CA . PHE A 1 91 ? 59.005 14.795 109.794 1.000 65.836 91 PHE A CA 1
ATOM 677 C C . PHE A 1 91 ? 60.208 14.131 109.119 1.000 68.594 91 PHE A C 1
ATOM 678 O O . PHE A 1 91 ? 60.045 13.143 108.409 1.000 69.371 91 PHE A O 1
ATOM 686 N N . GLU A 1 92 ? 61.412 14.681 109.327 1.000 70.054 92 GLU A N 1
ATOM 687 C CA . GLU A 1 92 ? 62.611 14.197 108.659 1.000 72.366 92 GLU A CA 1
ATOM 688 C C . GLU A 1 92 ? 63.816 14.359 109.587 1.000 73.630 92 GLU A C 1
ATOM 689 O O . GLU A 1 92 ? 64.718 15.143 109.302 1.000 74.455 92 GLU A O 1
ATOM 695 N N . PRO A 1 93 ? 63.877 13.631 110.729 1.000 74.359 93 PRO A N 1
ATOM 696 C CA . PRO A 1 93 ? 65.026 13.715 111.635 1.000 75.894 93 PRO A CA 1
ATOM 697 C C . PRO A 1 93 ? 66.324 13.220 110.990 1.000 78.085 93 PRO A C 1
ATOM 698 O O . PRO A 1 93 ? 67.396 13.751 111.270 1.000 78.477 93 PRO A O 1
ATOM 702 N N . VAL A 1 94 ? 66.204 12.202 110.128 1.000 79.178 94 VAL A N 1
ATOM 703 C CA . VAL A 1 94 ? 67.310 11.693 109.331 1.000 81.400 94 VAL A CA 1
ATOM 704 C C . VAL A 1 94 ? 67.199 12.289 107.927 1.000 80.501 94 VAL A C 1
ATOM 705 O O . VAL A 1 94 ? 66.198 12.090 107.241 1.000 79.456 94 VAL A O 1
ATOM 709 N N . LYS A 1 95 ? 68.241 13.013 107.502 1.000 81.221 95 LYS A N 1
ATOM 710 C CA . LYS A 1 95 ? 68.238 13.674 106.207 1.000 80.708 95 LYS A CA 1
ATOM 711 C C . LYS A 1 95 ? 67.995 12.648 105.101 1.000 81.496 95 LYS A C 1
ATOM 712 O O . LYS A 1 95 ? 68.672 11.623 105.043 1.000 84.440 95 LYS A O 1
ATOM 718 N N . GLY A 1 96 ? 67.016 12.940 104.235 1.000 78.957 96 GLY A N 1
ATOM 719 C CA . GLY A 1 96 ? 66.754 12.137 103.053 1.000 79.719 96 GLY A CA 1
ATOM 720 C C . GLY A 1 96 ? 65.686 11.069 103.284 1.000 79.171 96 GLY A C 1
ATOM 721 O O . GLY A 1 96 ? 65.317 10.373 102.341 1.000 79.730 96 GLY A O 1
ATOM 722 N N . LYS A 1 97 ? 65.193 10.950 104.526 1.000 77.936 97 LYS A N 1
ATOM 723 C CA . LYS A 1 97 ? 64.239 9.914 104.892 1.000 77.612 97 LYS A CA 1
ATOM 724 C C . LYS A 1 97 ? 63.040 10.551 105.588 1.000 74.302 97 LYS A C 1
ATOM 725 O O . LYS A 1 97 ? 62.884 10.445 106.801 1.000 73.736 97 LYS A O 1
ATOM 731 N N . PRO A 1 98 ? 62.151 11.221 104.822 1.000 72.014 98 PRO A N 1
ATOM 732 C CA . PRO A 1 98 ? 60.940 11.825 105.379 1.000 69.386 98 PRO A CA 1
ATOM 733 C C . PRO A 1 98 ? 59.903 10.801 105.839 1.000 69.210 98 PRO A C 1
ATOM 734 O O . PRO A 1 98 ? 59.895 9.669 105.371 1.000 71.063 98 PRO A O 1
ATOM 738 N N . ASP A 1 99 ? 59.006 11.231 106.733 1.000 67.274 99 ASP A N 1
ATOM 739 C CA . ASP A 1 99 ? 58.008 10.363 107.338 1.000 67.108 99 ASP A CA 1
ATOM 740 C C . ASP A 1 99 ? 56.705 10.470 106.542 1.000 65.609 99 ASP A C 1
ATOM 741 O O . ASP A 1 99 ? 55.623 10.594 107.115 1.000 63.914 99 ASP A O 1
ATOM 746 N N . THR A 1 100 ? 56.837 10.366 105.213 1.000 66.300 100 THR A N 1
ATOM 747 C CA . THR A 1 100 ? 55.760 10.579 104.260 1.000 65.155 100 THR A CA 1
ATOM 748 C C . THR A 1 100 ? 54.602 9.616 104.506 1.000 66.287 100 THR A C 1
ATOM 749 O O . THR A 1 100 ? 53.449 10.043 104.573 1.000 64.375 100 THR A O 1
ATOM 753 N N . GLU A 1 101 ? 54.918 8.317 104.613 1.000 69.669 101 GLU A N 1
ATOM 754 C CA . GLU A 1 101 ? 53.901 7.281 104.699 1.000 71.060 101 GLU A CA 1
ATOM 755 C C . GLU A 1 101 ? 53.050 7.454 105.952 1.000 69.539 101 GLU A C 1
ATOM 756 O O . GLU A 1 101 ? 51.831 7.312 105.887 1.000 68.903 101 GLU A O 1
ATOM 762 N N . SER A 1 102 ? 53.701 7.752 107.083 1.000 69.641 102 SER A N 1
ATOM 763 C CA . SER A 1 102 ? 53.007 7.900 108.352 1.000 68.589 102 SER A CA 1
ATOM 764 C C . SER A 1 102 ? 51.890 8.929 108.232 1.000 66.798 102 SER A C 1
ATOM 765 O O . SER A 1 102 ? 50.796 8.704 108.741 1.000 66.502 102 SER A O 1
ATOM 768 N N . LEU A 1 103 ? 52.172 10.052 107.561 1.000 66.177 103 LEU A N 1
ATOM 769 C CA . LEU A 1 103 ? 51.204 11.133 107.494 1.000 64.767 103 LEU A CA 1
ATOM 770 C C . LEU A 1 103 ? 50.224 10.936 106.344 1.000 64.347 103 LEU A C 1
ATOM 771 O O . LEU A 1 103 ? 49.125 11.482 106.393 1.000 63.818 103 LEU A O 1
ATOM 776 N N . LYS A 1 104 ? 50.608 10.159 105.326 1.000 65.868 104 LYS A N 1
ATOM 777 C CA . LYS A 1 104 ? 49.657 9.725 104.315 1.000 66.365 104 LYS A CA 1
ATOM 778 C C . LYS A 1 104 ? 48.560 8.879 104.964 1.000 65.726 104 LYS A C 1
ATOM 779 O O . LYS A 1 104 ? 47.380 9.069 104.675 1.000 64.926 104 LYS A O 1
ATOM 785 N N . ASN A 1 105 ? 48.955 7.962 105.857 1.000 66.046 105 ASN A N 1
ATOM 786 C CA . ASN A 1 105 ? 48.010 7.074 106.519 1.000 65.786 105 ASN A CA 1
ATOM 787 C C . ASN A 1 105 ? 47.078 7.867 107.434 1.000 63.629 105 ASN A C 1
ATOM 788 O O . ASN A 1 105 ? 45.901 7.530 107.551 1.000 62.783 105 ASN A O 1
ATOM 793 N N . ALA A 1 106 ? 47.617 8.911 108.078 1.000 62.661 106 ALA A N 1
ATOM 794 C CA . ALA A 1 106 ? 46.853 9.768 108.973 1.000 61.187 106 ALA A CA 1
ATOM 795 C C . ALA A 1 106 ? 45.839 10.601 108.189 1.000 59.878 106 ALA A C 1
ATOM 796 O O . ALA A 1 106 ? 44.696 10.749 108.619 1.000 58.268 106 ALA A O 1
ATOM 798 N N . ALA A 1 107 ? 46.275 11.144 107.044 1.000 59.703 107 ALA A N 1
ATOM 799 C CA . ALA A 1 107 ? 45.432 11.992 106.214 1.000 58.672 107 ALA A CA 1
ATOM 800 C C . ALA A 1 107 ? 44.324 11.173 105.552 1.000 59.321 107 ALA A C 1
ATOM 801 O O . ALA A 1 107 ? 43.193 11.644 105.456 1.000 58.908 107 ALA A O 1
ATOM 803 N N . LYS A 1 108 ? 44.655 9.955 105.096 1.000 60.856 108 LYS A N 1
ATOM 804 C CA . LYS A 1 108 ? 43.691 9.073 104.450 1.000 61.553 108 LYS A CA 1
ATOM 805 C C . LYS A 1 108 ? 42.612 8.639 105.442 1.000 60.964 108 LYS A C 1
ATOM 806 O O . LYS A 1 108 ? 41.442 8.526 105.073 1.000 60.694 108 LYS A O 1
ATOM 812 N N . TRP A 1 109 ? 43.014 8.384 106.693 1.000 60.262 109 TRP A N 1
ATOM 813 C CA . TRP A 1 109 ? 42.067 8.008 107.728 1.000 60.172 109 TRP A CA 1
ATOM 814 C C . TRP A 1 109 ? 41.120 9.172 108.021 1.000 58.165 109 TRP A C 1
ATOM 815 O O . TRP A 1 109 ? 39.905 8.993 108.029 1.000 57.568 109 TRP A O 1
ATOM 826 N N . LEU A 1 110 ? 41.689 10.364 108.241 1.000 56.955 110 LEU A N 1
ATOM 827 C CA . LEU A 1 110 ? 40.913 11.568 108.498 1.000 55.389 110 LEU A CA 1
ATOM 828 C C . LEU A 1 110 ? 39.986 11.879 107.324 1.000 55.524 110 LEU A C 1
ATOM 829 O O . LEU A 1 110 ? 38.877 12.363 107.526 1.000 54.888 110 LEU A O 1
ATOM 834 N N . GLN A 1 111 ? 40.440 11.594 106.101 1.000 57.287 111 GLN A N 1
ATOM 835 C CA . GLN A 1 111 ? 39.651 11.843 104.905 1.000 57.885 111 GLN A CA 1
ATOM 836 C C . GLN A 1 111 ? 38.373 11.000 104.905 1.000 58.743 111 GLN A C 1
ATOM 837 O O . GLN A 1 111 ? 37.354 11.444 104.380 1.000 58.682 111 GLN A O 1
ATOM 843 N N . THR A 1 112 ? 38.420 9.799 105.502 1.000 59.545 112 THR A N 1
ATOM 844 C CA . THR A 1 112 ? 37.245 8.940 105.601 1.000 60.556 112 THR A CA 1
ATOM 845 C C . THR A 1 112 ? 36.253 9.484 106.635 1.000 59.511 112 THR A C 1
ATOM 846 O O . THR A 1 112 ? 35.091 9.088 106.636 1.000 59.775 112 THR A O 1
ATOM 850 N N . LYS A 1 113 ? 36.718 10.377 107.520 1.000 58.578 113 LYS A N 1
ATOM 851 C CA . LYS A 1 113 ? 35.857 11.055 108.478 1.000 57.341 113 LYS A CA 1
ATOM 852 C C . LYS A 1 113 ? 35.278 12.333 107.872 1.000 56.606 113 LYS A C 1
ATOM 853 O O . LYS A 1 113 ? 34.456 12.990 108.506 1.000 56.861 113 LYS A O 1
ATOM 859 N N . GLY A 1 114 ? 35.737 12.696 106.667 1.000 56.669 114 GLY A N 1
ATOM 860 C CA . GLY A 1 114 ? 35.158 13.789 105.902 1.000 56.138 114 GLY A CA 1
ATOM 861 C C . GLY A 1 114 ? 35.548 15.169 106.432 1.000 55.073 114 GLY A C 1
ATOM 862 O O . GLY A 1 114 ? 34.774 16.112 106.300 1.000 54.462 114 GLY A O 1
ATOM 863 N N . VAL A 1 115 ? 36.751 15.285 107.012 1.000 54.727 115 VAL A N 1
ATOM 864 C CA . VAL A 1 115 ? 37.244 16.552 107.528 1.000 53.636 115 VAL A CA 1
ATOM 865 C C . VAL A 1 115 ? 38.245 17.137 106.534 1.000 53.376 115 VAL A C 1
ATOM 866 O O . VAL A 1 115 ? 39.000 16.405 105.903 1.000 54.199 115 VAL A O 1
ATOM 870 N N . GLU A 1 116 ? 38.236 18.469 106.424 1.000 52.547 116 GLU A N 1
ATOM 871 C CA . GLU A 1 116 ? 39.223 19.216 105.665 1.000 52.508 116 GLU A CA 1
ATOM 872 C C . GLU A 1 116 ? 40.568 19.123 106.398 1.000 50.771 116 GLU A C 1
ATOM 873 O O . GLU A 1 116 ? 40.593 19.007 107.619 1.000 48.619 116 GLU A O 1
ATOM 879 N N . LEU A 1 117 ? 41.684 19.158 105.652 1.000 49.760 117 LEU A N 1
ATOM 880 C CA . LEU A 1 117 ? 43.013 19.003 106.229 1.000 49.344 117 LEU A CA 1
ATOM 881 C C . LEU A 1 117 ? 43.901 20.198 105.885 1.000 48.518 117 LEU A C 1
ATOM 882 O O . LEU A 1 117 ? 43.869 20.700 104.762 1.000 47.483 117 LEU A O 1
ATOM 887 N N . LYS A 1 118 ? 44.708 20.627 106.869 1.000 47.895 118 LYS A N 1
ATOM 888 C CA . LYS A 1 118 ? 45.803 21.560 106.650 1.000 47.277 118 LYS A CA 1
ATOM 889 C C . LYS A 1 118 ? 47.077 20.997 107.277 1.000 47.658 118 LYS A C 1
ATOM 890 O O . LYS A 1 118 ? 47.026 20.431 108.359 1.000 47.960 118 LYS A O 1
ATOM 896 N N . GLY A 1 119 ? 48.215 21.166 106.593 1.000 48.290 119 GLY A N 1
ATOM 897 C CA . GLY A 1 119 ? 49.517 20.776 107.120 1.000 49.251 119 GLY A CA 1
ATOM 898 C C . GLY A 1 119 ? 50.270 21.985 107.672 1.000 48.708 119 GLY A C 1
ATOM 899 O O . GLY A 1 119 ? 50.198 23.066 107.094 1.000 48.415 119 GLY A O 1
ATOM 900 N N . HIS A 1 120 ? 50.988 21.794 108.787 1.000 48.974 120 HIS A N 1
ATOM 901 C CA . HIS A 1 120 ? 51.588 22.901 109.516 1.000 48.282 120 HIS A CA 1
ATOM 902 C C . HIS A 1 120 ? 52.871 22.468 110.222 1.000 48.561 120 HIS A C 1
ATOM 903 O O . HIS A 1 120 ? 52.854 21.455 110.912 1.000 49.502 120 HIS A O 1
ATOM 910 N N . PRO A 1 121 ? 53.999 23.221 110.139 1.000 48.488 121 PRO A N 1
ATOM 911 C CA . PRO A 1 121 ? 54.285 24.199 109.086 1.000 48.485 121 PRO A CA 1
ATOM 912 C C . PRO A 1 121 ? 55.402 23.752 108.144 1.000 49.539 121 PRO A C 1
ATOM 913 O O . PRO A 1 121 ? 56.299 23.023 108.553 1.000 52.203 121 PRO A O 1
ATOM 917 N N . LEU A 1 122 ? 55.364 24.211 106.890 1.000 49.041 122 LEU A N 1
ATOM 918 C CA . LEU A 1 122 ? 56.370 23.834 105.903 1.000 50.228 122 LEU A CA 1
ATOM 919 C C . LEU A 1 122 ? 57.710 24.514 106.196 1.000 50.534 122 LEU A C 1
ATOM 920 O O . LEU A 1 122 ? 58.758 23.910 105.982 1.000 52.141 122 LEU A O 1
ATOM 925 N N . CYS A 1 123 ? 57.673 25.766 106.673 1.000 49.706 123 CYS A N 1
ATOM 926 C CA . CYS A 1 123 ? 58.879 26.527 106.966 1.000 50.723 123 CYS A CA 1
ATOM 927 C C . CYS A 1 123 ? 58.726 27.256 108.302 1.000 50.731 123 CYS A C 1
ATOM 928 O O . CYS A 1 123 ? 57.838 28.090 108.461 1.000 50.472 123 CYS A O 1
ATOM 931 N N . TRP A 1 124 ? 59.586 26.920 109.272 1.000 52.605 124 TRP A N 1
ATOM 932 C CA . TRP A 1 124 ? 59.545 27.514 110.602 1.000 52.775 124 TRP A CA 1
ATOM 933 C C . TRP A 1 124 ? 60.888 27.302 111.299 1.000 54.860 124 TRP A C 1
ATOM 934 O O . TRP A 1 124 ? 61.546 26.286 111.074 1.000 56.737 124 TRP A O 1
ATOM 945 N N . HIS A 1 125 ? 61.282 28.274 112.136 1.000 55.227 125 HIS A N 1
ATOM 946 C CA . HIS A 1 125 ? 62.574 28.263 112.813 1.000 57.113 125 HIS A CA 1
ATOM 947 C C . HIS A 1 125 ? 62.588 27.273 113.981 1.000 58.784 125 HIS A C 1
ATOM 948 O O . HIS A 1 125 ? 63.654 26.799 114.370 1.000 61.013 125 HIS A O 1
ATOM 955 N N . THR A 1 126 ? 61.407 26.974 114.542 1.000 58.651 126 THR A N 1
ATOM 956 C CA . THR A 1 126 ? 61.273 26.058 115.666 1.000 59.652 126 THR A CA 1
ATOM 957 C C . THR A 1 126 ? 60.941 24.661 115.135 1.000 60.273 126 THR A C 1
ATOM 958 O O . THR A 1 126 ? 60.136 24.512 114.218 1.000 58.936 126 THR A O 1
ATOM 962 N N . GLU A 1 127 ? 61.590 23.646 115.720 1.000 63.367 127 GLU A N 1
ATOM 963 C CA . GLU A 1 127 ? 61.422 22.248 115.346 1.000 65.361 127 GLU A CA 1
ATOM 964 C C . GLU A 1 127 ? 61.631 22.054 113.844 1.000 64.067 127 GLU A C 1
ATOM 965 O O . GLU A 1 127 ? 60.916 21.277 113.212 1.000 63.147 127 GLU A O 1
ATOM 971 N N . THR A 1 128 ? 62.633 22.749 113.294 1.000 62.889 128 THR A N 1
ATOM 972 C CA . THR A 1 128 ? 63.064 22.528 111.924 1.000 62.462 128 THR A CA 1
ATOM 973 C C . THR A 1 128 ? 64.106 21.406 111.926 1.000 64.534 128 THR A C 1
ATOM 974 O O . THR A 1 128 ? 64.357 20.791 112.961 1.000 65.281 128 THR A O 1
ATOM 978 N N . ALA A 1 129 ? 64.704 21.143 110.758 1.000 65.204 129 ALA A N 1
ATOM 979 C CA . ALA A 1 129 ? 65.678 20.075 110.609 1.000 67.034 129 ALA A CA 1
ATOM 980 C C . ALA A 1 129 ? 67.003 20.482 111.262 1.000 68.390 129 ALA A C 1
ATOM 981 O O . ALA A 1 129 ? 67.625 21.456 110.843 1.000 67.806 129 ALA A O 1
ATOM 983 N N . PRO A 1 130 ? 67.480 19.760 112.306 1.000 69.787 130 PRO A N 1
ATOM 984 C CA . PRO A 1 130 ? 68.724 20.119 112.993 1.000 71.436 130 PRO A CA 1
ATOM 985 C C . PRO A 1 130 ? 69.974 20.074 112.114 1.000 73.404 130 PRO A C 1
ATOM 986 O O . PRO A 1 130 ? 70.913 20.834 112.343 1.000 74.417 130 PRO A O 1
ATOM 990 N N . TRP A 1 131 ? 69.967 19.187 111.108 1.000 73.791 131 TRP A N 1
ATOM 991 C CA . TRP A 1 131 ? 71.127 18.949 110.257 1.000 75.555 131 TRP A CA 1
ATOM 992 C C . TRP A 1 131 ? 71.383 20.121 109.304 1.000 74.786 131 TRP A C 1
ATOM 993 O O . TRP A 1 131 ? 72.422 20.153 108.643 1.000 76.222 131 TRP A O 1
ATOM 1004 N N . LEU A 1 132 ? 70.451 21.088 109.256 1.000 71.776 132 LEU A N 1
ATOM 1005 C CA . LEU A 1 132 ? 70.621 22.305 108.475 1.000 70.894 132 LEU A CA 1
ATOM 1006 C C . LEU A 1 132 ? 71.857 23.087 108.926 1.000 72.353 132 LEU A C 1
ATOM 1007 O O . LEU A 1 132 ? 72.497 23.743 108.104 1.000 73.673 132 LEU A O 1
ATOM 1012 N N . LEU A 1 133 ? 72.194 23.010 110.224 1.000 72.884 133 LEU A N 1
ATOM 1013 C CA . LEU A 1 133 ? 73.255 23.823 110.808 1.000 74.111 133 LEU A CA 1
ATOM 1014 C C . LEU A 1 133 ? 74.634 23.438 110.259 1.000 76.934 133 LEU A C 1
ATOM 1015 O O . LEU A 1 133 ? 75.598 24.163 110.487 1.000 77.348 133 LEU A O 1
ATOM 1020 N N . ASP A 1 134 ? 74.728 22.308 109.544 1.000 79.044 134 ASP A N 1
ATOM 1021 C CA . ASP A 1 134 ? 75.981 21.872 108.943 1.000 82.667 134 ASP A CA 1
ATOM 1022 C C . ASP A 1 134 ? 76.105 22.359 107.499 1.000 82.708 134 ASP A C 1
ATOM 1023 O O . ASP A 1 134 ? 77.159 22.193 106.891 1.000 84.734 134 ASP A O 1
ATOM 1028 N N . MET A 1 135 ? 75.031 22.941 106.951 1.000 80.632 135 MET A N 1
ATOM 1029 C CA . MET A 1 135 ? 75.001 23.365 105.558 1.000 80.221 135 MET A CA 1
ATOM 1030 C C . MET A 1 135 ? 75.234 24.873 105.491 1.000 78.367 135 MET A C 1
ATOM 1031 O O . MET A 1 135 ? 75.040 25.574 106.481 1.000 77.825 135 MET A O 1
ATOM 1036 N N . SER A 1 136 ? 75.641 25.362 104.313 1.000 77.735 136 SER A N 1
ATOM 1037 C CA . SER A 1 136 ? 75.708 26.790 104.048 1.000 75.868 136 SER A CA 1
ATOM 1038 C C . SER A 1 136 ? 74.290 27.339 103.892 1.000 73.071 136 SER A C 1
ATOM 1039 O O . SER A 1 136 ? 73.356 26.576 103.656 1.000 72.689 136 SER A O 1
ATOM 1042 N N . ASN A 1 137 ? 74.136 28.662 104.023 1.000 71.292 137 ASN A N 1
ATOM 1043 C CA . ASN A 1 137 ? 72.845 29.317 103.851 1.000 68.343 137 ASN A CA 1
ATOM 1044 C C . ASN A 1 137 ? 72.265 29.004 102.470 1.000 68.136 137 ASN A C 1
ATOM 1045 O O . ASN A 1 137 ? 71.066 28.764 102.330 1.000 66.622 137 ASN A O 1
ATOM 1050 N N . SER A 1 138 ? 73.131 29.025 101.452 1.000 69.793 138 SER A N 1
ATOM 1051 C CA . SER A 1 138 ? 72.766 28.701 100.083 1.000 70.065 138 SER A CA 1
ATOM 1052 C C . SER A 1 138 ? 72.104 27.322 100.003 1.000 69.722 138 SER A C 1
ATOM 1053 O O . SER A 1 138 ? 71.073 27.164 99.352 1.000 68.155 138 SER A O 1
ATOM 1056 N N . GLU A 1 139 ? 72.702 26.336 100.684 1.000 71.297 139 GLU A N 1
ATOM 1057 C CA . GLU A 1 139 ? 72.213 24.964 100.700 1.000 71.658 139 GLU A CA 1
ATOM 1058 C C . GLU A 1 139 ? 70.944 24.837 101.542 1.000 68.902 139 GLU A C 1
ATOM 1059 O O . GLU A 1 139 ? 70.036 24.095 101.175 1.000 67.778 139 GLU A O 1
ATOM 1065 N N . ILE A 1 140 ? 70.906 25.521 102.692 1.000 67.571 140 ILE A N 1
ATOM 1066 C CA . ILE A 1 140 ? 69.744 25.499 103.569 1.000 65.613 140 ILE A CA 1
ATOM 1067 C C . ILE A 1 140 ? 68.510 25.941 102.780 1.000 63.764 140 ILE A C 1
ATOM 1068 O O . ILE A 1 140 ? 67.481 25.269 102.802 1.000 62.935 140 ILE A O 1
ATOM 1073 N N . PHE A 1 141 ? 68.626 27.087 102.099 1.000 63.643 141 PHE A N 1
ATOM 1074 C CA . PHE A 1 141 ? 67.532 27.643 101.315 1.000 62.115 141 PHE A CA 1
ATOM 1075 C C . PHE A 1 141 ? 67.132 26.663 100.210 1.000 62.720 141 PHE A C 1
ATOM 1076 O O . PHE A 1 141 ? 65.949 26.397 100.001 1.000 61.607 141 PHE A O 1
ATOM 1084 N N . SER A 1 142 ? 68.134 26.145 99.496 1.000 64.768 142 SER A N 1
ATOM 1085 C CA . SER A 1 142 ? 67.913 25.197 98.415 1.000 65.950 142 SER A CA 1
ATOM 1086 C C . SER A 1 142 ? 67.159 23.960 98.912 1.000 65.456 142 SER A C 1
ATOM 1087 O O . SER A 1 142 ? 66.292 23.448 98.202 1.000 64.963 142 SER A O 1
ATOM 1090 N N . THR A 1 143 ? 67.484 23.506 100.134 1.000 65.607 143 THR A N 1
ATOM 1091 C CA . THR A 1 143 ? 66.908 22.299 100.717 1.000 65.842 143 THR A CA 1
ATOM 1092 C C . THR A 1 143 ? 65.487 22.560 101.224 1.000 63.422 143 THR A C 1
ATOM 1093 O O . THR A 1 143 ? 64.627 21.688 101.131 1.000 62.809 143 THR A O 1
ATOM 1097 N N . GLN A 1 144 ? 65.254 23.753 101.784 1.000 61.978 144 GLN A N 1
ATOM 1098 C CA . GLN A 1 144 ? 63.940 24.142 102.273 1.000 60.233 144 GLN A CA 1
ATOM 1099 C C . GLN A 1 144 ? 62.948 24.209 101.110 1.000 59.612 144 GLN A C 1
ATOM 1100 O O . GLN A 1 144 ? 61.794 23.815 101.257 1.000 58.484 144 GLN A O 1
ATOM 1106 N N . ILE A 1 145 ? 63.406 24.715 99.959 1.000 60.988 145 ILE A N 1
ATOM 1107 C CA . ILE A 1 145 ? 62.587 24.814 98.758 1.000 61.039 145 ILE A CA 1
ATOM 1108 C C . ILE A 1 145 ? 62.247 23.411 98.237 1.000 62.740 145 ILE A C 1
ATOM 1109 O O . ILE A 1 145 ? 61.107 23.160 97.846 1.000 62.005 145 ILE A O 1
ATOM 1114 N N . LYS A 1 146 ? 63.234 22.502 98.236 1.000 65.055 146 LYS A N 1
ATOM 1115 C CA . LYS A 1 146 ? 63.030 21.122 97.814 1.000 66.611 146 LYS A CA 1
ATOM 1116 C C . LYS A 1 146 ? 62.081 20.391 98.764 1.000 65.204 146 LYS A C 1
ATOM 1117 O O . LYS A 1 146 ? 61.283 19.565 98.323 1.000 65.228 146 LYS A O 1
ATOM 1123 N N . ARG A 1 147 ? 62.184 20.689 100.066 1.000 63.696 147 ARG A N 1
ATOM 1124 C CA . ARG A 1 147 ? 61.294 20.108 101.058 1.000 62.340 147 ARG A CA 1
ATOM 1125 C C . ARG A 1 147 ? 59.846 20.457 100.707 1.000 60.787 147 ARG A C 1
ATOM 1126 O O . ARG A 1 147 ? 58.961 19.606 100.780 1.000 60.659 147 ARG A O 1
ATOM 1134 N N . ILE A 1 148 ? 59.620 21.719 100.322 1.000 59.368 148 ILE A N 1
ATOM 1135 C CA . ILE A 1 148 ? 58.287 22.214 100.012 1.000 57.556 148 ILE A CA 1
ATOM 1136 C C . ILE A 1 148 ? 57.756 21.525 98.755 1.000 58.506 148 ILE A C 1
ATOM 1137 O O . ILE A 1 148 ? 56.639 21.007 98.763 1.000 57.745 148 ILE A O 1
ATOM 1142 N N . HIS A 1 149 ? 58.566 21.520 97.685 1.000 60.128 149 HIS A N 1
ATOM 1143 C CA . HIS A 1 149 ? 58.191 20.867 96.439 1.000 61.057 149 HIS A CA 1
ATOM 1144 C C . HIS A 1 149 ? 57.751 19.431 96.722 1.000 61.658 149 HIS A C 1
ATOM 1145 O O . HIS A 1 149 ? 56.672 19.019 96.298 1.000 61.757 149 HIS A O 1
ATOM 1152 N N . ARG A 1 150 ? 58.605 18.692 97.444 1.000 62.180 150 ARG A N 1
ATOM 1153 C CA . ARG A 1 150 ? 58.414 17.274 97.711 1.000 62.990 150 ARG A CA 1
ATOM 1154 C C . ARG A 1 150 ? 57.097 17.031 98.447 1.000 62.001 150 ARG A C 1
ATOM 1155 O O . ARG A 1 150 ? 56.271 16.235 97.999 1.000 62.533 150 ARG A O 1
ATOM 1163 N N . ASP A 1 151 ? 56.916 17.715 99.582 1.000 60.559 151 ASP A N 1
ATOM 1164 C CA . ASP A 1 151 ? 55.826 17.418 100.497 1.000 59.411 151 ASP A CA 1
ATOM 1165 C C . ASP A 1 151 ? 54.496 17.928 99.944 1.000 58.400 151 ASP A C 1
ATOM 1166 O O . ASP A 1 151 ? 53.473 17.268 100.112 1.000 59.403 151 ASP A O 1
ATOM 1171 N N . VAL A 1 152 ? 54.501 19.090 99.284 1.000 57.170 152 VAL A N 1
ATOM 1172 C CA . VAL A 1 152 ? 53.276 19.628 98.710 1.000 55.740 152 VAL A CA 1
ATOM 1173 C C . VAL A 1 152 ? 52.830 18.750 97.536 1.000 56.997 152 VAL A C 1
ATOM 1174 O O . VAL A 1 152 ? 51.630 18.561 97.338 1.000 55.903 152 VAL A O 1
ATOM 1178 N N . THR A 1 153 ? 53.797 18.222 96.767 1.000 58.840 153 THR A N 1
ATOM 1179 C CA . THR A 1 153 ? 53.504 17.359 95.629 1.000 60.876 153 THR A CA 1
ATOM 1180 C C . THR A 1 153 ? 52.963 16.009 96.104 1.000 61.414 153 THR A C 1
ATOM 1181 O O . THR A 1 153 ? 51.982 15.523 95.552 1.000 62.306 153 THR A O 1
ATOM 1185 N N . ASP A 1 154 ? 53.602 15.411 97.118 1.000 61.876 154 ASP A N 1
ATOM 1186 C CA . ASP A 1 154 ? 53.241 14.083 97.601 1.000 63.068 154 ASP A CA 1
ATOM 1187 C C . ASP A 1 154 ? 51.830 14.060 98.191 1.000 62.438 154 ASP A C 1
ATOM 1188 O O . ASP A 1 154 ? 51.176 13.019 98.152 1.000 63.100 154 ASP A O 1
ATOM 1193 N N . PHE A 1 155 ? 51.380 15.195 98.755 1.000 60.794 155 PHE A N 1
ATOM 1194 C CA . PHE A 1 155 ? 50.108 15.268 99.462 1.000 59.575 155 PHE A CA 1
ATOM 1195 C C . PHE A 1 155 ? 49.042 15.996 98.642 1.000 59.012 155 PHE A C 1
ATOM 1196 O O . PHE A 1 155 ? 47.918 16.170 99.108 1.000 57.964 155 PHE A O 1
ATOM 1204 N N . LYS A 1 156 ? 49.388 16.393 97.413 1.000 60.644 156 LYS A N 1
ATOM 1205 C CA . LYS A 1 156 ? 48.440 16.998 96.489 1.000 61.103 156 LYS A CA 1
ATOM 1206 C C . LYS A 1 156 ? 47.234 16.075 96.315 1.000 62.078 156 LYS A C 1
ATOM 1207 O O . LYS A 1 156 ? 47.391 14.874 96.107 1.000 63.952 156 LYS A O 1
ATOM 1213 N N . GLY A 1 157 ? 46.029 16.649 96.412 1.000 61.610 157 GLY A N 1
ATOM 1214 C CA . GLY A 1 157 ? 44.792 15.887 96.333 1.000 61.644 157 GLY A CA 1
ATOM 1215 C C . GLY A 1 157 ? 44.343 15.343 97.689 1.000 60.548 157 GLY A C 1
ATOM 1216 O O . GLY A 1 157 ? 43.219 14.872 97.819 1.000 60.754 157 GLY A O 1
ATOM 1217 N N . LEU A 1 158 ? 45.219 15.424 98.697 1.000 59.682 158 LEU A N 1
ATOM 1218 C CA . LEU A 1 158 ? 44.985 14.795 99.988 1.000 59.140 158 LEU A CA 1
ATOM 1219 C C . LEU A 1 158 ? 45.105 15.833 101.107 1.000 56.182 158 LEU A C 1
ATOM 1220 O O . LEU A 1 158 ? 44.239 15.903 101.974 1.000 54.600 158 LEU A O 1
ATOM 1225 N N . ILE A 1 159 ? 46.197 16.612 101.098 1.000 55.339 159 ILE A N 1
ATOM 1226 C CA . ILE A 1 159 ? 46.292 17.842 101.872 1.000 53.485 159 ILE A CA 1
ATOM 1227 C C . ILE A 1 159 ? 46.559 18.983 100.895 1.000 53.205 159 ILE A C 1
ATOM 1228 O O . ILE A 1 159 ? 47.616 19.020 100.261 1.000 54.193 159 ILE A O 1
ATOM 1233 N N . ASP A 1 160 ? 45.589 19.900 100.793 1.000 52.281 160 ASP A N 1
ATOM 1234 C CA . ASP A 1 160 ? 45.627 20.979 99.821 1.000 52.731 160 ASP A CA 1
ATOM 1235 C C . ASP A 1 160 ? 45.552 22.335 100.524 1.000 51.842 160 ASP A C 1
ATOM 1236 O O . ASP A 1 160 ? 45.231 23.345 99.897 1.000 52.210 160 ASP A O 1
ATOM 1241 N N . MET A 1 161 ? 45.859 22.360 101.826 1.000 50.632 161 MET A N 1
ATOM 1242 C CA . MET A 1 161 ? 45.970 23.610 102.562 1.000 49.096 161 MET A CA 1
ATOM 1243 C C . MET A 1 161 ? 47.241 23.544 103.405 1.000 48.058 161 MET A C 1
ATOM 1244 O O . MET A 1 161 ? 47.539 22.498 103.966 1.000 48.077 161 MET A O 1
ATOM 1249 N N . TRP A 1 162 ? 47.996 24.647 103.459 1.000 47.668 162 TRP A N 1
ATOM 1250 C CA . TRP A 1 162 ? 49.293 24.664 104.119 1.000 48.191 162 TRP A CA 1
ATOM 1251 C C . TRP A 1 162 ? 49.528 25.997 104.826 1.000 47.447 162 TRP A C 1
ATOM 1252 O O . TRP A 1 162 ? 49.256 27.053 104.257 1.000 46.186 162 TRP A O 1
ATOM 1263 N N . ASP A 1 163 ? 50.015 25.922 106.076 1.000 48.183 163 ASP A N 1
ATOM 1264 C CA . ASP A 1 163 ? 50.799 26.992 106.673 1.000 48.904 163 ASP A CA 1
ATOM 1265 C C . ASP A 1 163 ? 52.194 26.911 106.052 1.000 50.009 163 ASP A C 1
ATOM 1266 O O . ASP A 1 163 ? 53.018 26.099 106.465 1.000 50.557 163 ASP A O 1
ATOM 1271 N N . VAL A 1 164 ? 52.436 27.736 105.030 1.000 49.843 164 VAL A N 1
ATOM 1272 C CA . VAL A 1 164 ? 53.650 27.644 104.236 1.000 51.033 164 VAL A CA 1
ATOM 1273 C C . VAL A 1 164 ? 54.835 28.094 105.085 1.000 51.117 164 VAL A C 1
ATOM 1274 O O . VAL A 1 164 ? 55.889 27.463 105.074 1.000 51.239 164 VAL A O 1
ATOM 1278 N N . ILE A 1 165 ? 54.651 29.213 105.796 1.000 50.659 165 ILE A N 1
ATOM 1279 C CA . ILE A 1 165 ? 55.707 29.773 106.622 1.000 50.632 165 ILE A CA 1
ATOM 1280 C C . ILE A 1 165 ? 55.066 30.408 107.853 1.000 48.953 165 ILE A C 1
ATOM 1281 O O . ILE A 1 165 ? 53.932 30.894 107.793 1.000 47.013 165 ILE A O 1
ATOM 1286 N N . ASN A 1 166 ? 55.817 30.372 108.964 1.000 48.893 166 ASN A N 1
ATOM 1287 C CA . ASN A 1 166 ? 55.274 30.574 110.296 1.000 47.560 166 ASN A CA 1
ATOM 1288 C C . ASN A 1 166 ? 56.166 31.551 111.063 1.000 47.814 166 ASN A C 1
ATOM 1289 O O . ASN A 1 166 ? 57.383 31.382 111.085 1.000 48.546 166 ASN A O 1
ATOM 1294 N N . GLU A 1 167 ? 55.540 32.587 111.650 1.000 47.251 167 GLU A N 1
ATOM 1295 C CA . GLU A 1 167 ? 56.156 33.484 112.625 1.000 47.624 167 GLU A CA 1
ATOM 1296 C C . GLU A 1 167 ? 57.340 34.218 111.997 1.000 47.652 167 GLU A C 1
ATOM 1297 O O . GLU A 1 167 ? 58.452 34.210 112.526 1.000 48.341 167 GLU A O 1
ATOM 1303 N N . VAL A 1 168 ? 57.052 34.906 110.888 1.000 46.877 168 VAL A N 1
ATOM 1304 C CA . VAL A 1 168 ? 58.076 35.527 110.068 1.000 47.463 168 VAL A CA 1
ATOM 1305 C C . VAL A 1 168 ? 58.558 36.824 110.718 1.000 47.737 168 VAL A C 1
ATOM 1306 O O . VAL A 1 168 ? 59.698 37.219 110.488 1.000 48.587 168 VAL A O 1
ATOM 1310 N N . VAL A 1 169 ? 57.719 37.462 111.548 1.000 46.828 169 VAL A N 1
ATOM 1311 C CA . VAL A 1 169 ? 58.100 38.707 112.206 1.000 47.030 169 VAL A CA 1
ATOM 1312 C C . VAL A 1 169 ? 59.322 38.474 113.104 1.000 48.021 169 VAL A C 1
ATOM 1313 O O . VAL A 1 169 ? 60.271 39.255 113.063 1.000 48.099 169 VAL A O 1
ATOM 1317 N N . ILE A 1 170 ? 59.311 37.399 113.907 1.000 48.278 170 ILE A N 1
ATOM 1318 C CA . ILE A 1 170 ? 60.401 37.136 114.844 1.000 49.411 170 ILE A CA 1
ATOM 1319 C C . ILE A 1 170 ? 61.489 36.265 114.203 1.000 50.119 170 ILE A C 1
ATOM 1320 O O . ILE A 1 170 ? 62.628 36.258 114.667 1.000 51.481 170 ILE A O 1
ATOM 1325 N N . MET A 1 171 ? 61.135 35.542 113.133 1.000 49.662 171 MET A N 1
ATOM 1326 C CA . MET A 1 171 ? 61.979 34.514 112.539 1.000 51.093 171 MET A CA 1
ATOM 1327 C C . MET A 1 171 ? 63.437 34.968 112.422 1.000 52.613 171 MET A C 1
ATOM 1328 O O . MET A 1 171 ? 64.319 34.255 112.900 1.000 54.117 171 MET A O 1
ATOM 1333 N N . PRO A 1 172 ? 63.769 36.128 111.794 1.000 52.598 172 PRO A N 1
ATOM 1334 C CA . PRO A 1 172 ? 65.168 36.535 111.640 1.000 53.934 172 PRO A CA 1
ATOM 1335 C C . PRO A 1 172 ? 65.874 37.015 112.905 1.000 55.228 172 PRO A C 1
ATOM 1336 O O . PRO A 1 172 ? 67.101 37.053 112.930 1.000 56.980 172 PRO A O 1
ATOM 1340 N N . ILE A 1 173 ? 65.104 37.391 113.936 1.000 55.559 173 ILE A N 1
ATOM 1341 C CA . ILE A 1 173 ? 65.670 37.938 115.162 1.000 57.254 173 ILE A CA 1
ATOM 1342 C C . ILE A 1 173 ? 65.490 36.953 116.318 1.000 57.956 173 ILE A C 1
ATOM 1343 O O . ILE A 1 173 ? 65.695 37.313 117.471 1.000 59.135 173 ILE A O 1
ATOM 1348 N N . PHE A 1 174 ? 65.139 35.702 116.002 1.000 58.398 174 PHE A N 1
ATOM 1349 C CA . PHE A 1 174 ? 64.974 34.656 116.999 1.000 59.621 174 PHE A CA 1
ATOM 1350 C C . PHE A 1 174 ? 66.339 34.278 117.571 1.000 62.360 174 PHE A C 1
ATOM 1351 O O . PHE A 1 174 ? 67.238 33.932 116.807 1.000 63.444 174 PHE A O 1
ATOM 1359 N N . ASP A 1 175 ? 66.478 34.326 118.908 1.000 63.743 175 ASP A N 1
ATOM 1360 C CA . ASP A 1 175 ? 67.775 34.180 119.557 1.000 66.173 175 ASP A CA 1
ATOM 1361 C C . ASP A 1 175 ? 67.781 33.073 120.620 1.000 67.205 175 ASP A C 1
ATOM 1362 O O . ASP A 1 175 ? 68.763 32.940 121.344 1.000 68.443 175 ASP A O 1
ATOM 1367 N N . LYS A 1 176 ? 66.713 32.271 120.717 1.000 66.287 176 LYS A N 1
ATOM 1368 C CA . LYS A 1 176 ? 66.636 31.234 121.739 1.000 67.526 176 LYS A CA 1
ATOM 1369 C C . LYS A 1 176 ? 67.584 30.086 121.400 1.000 68.794 176 LYS A C 1
ATOM 1370 O O . LYS A 1 176 ? 68.137 29.460 122.300 1.000 70.415 176 LYS A O 1
ATOM 1376 N N . TYR A 1 177 ? 67.745 29.796 120.104 1.000 67.957 177 TYR A N 1
ATOM 1377 C CA . TYR A 1 177 ? 68.714 28.810 119.652 1.000 68.977 177 TYR A CA 1
ATOM 1378 C C . TYR A 1 177 ? 68.984 29.012 118.164 1.000 67.796 177 TYR A C 1
ATOM 1379 O O . TYR A 1 177 ? 68.169 29.576 117.438 1.000 66.948 177 TYR A O 1
ATOM 1388 N N . ASP A 1 178 ? 70.159 28.554 117.737 1.000 69.203 178 ASP A N 1
ATOM 1389 C CA . ASP A 1 178 ? 70.552 28.595 116.343 1.000 68.766 178 ASP A CA 1
ATOM 1390 C C . ASP A 1 178 ? 69.700 27.589 115.572 1.000 67.849 178 ASP A C 1
ATOM 1391 O O . ASP A 1 178 ? 69.468 26.476 116.042 1.000 68.531 178 ASP A O 1
ATOM 1396 N N . ASN A 1 179 ? 69.213 28.011 114.401 1.000 66.173 179 ASN A N 1
ATOM 1397 C CA . ASN A 1 179 ? 68.500 27.135 113.485 1.000 65.201 179 ASN A CA 1
ATOM 1398 C C . ASN A 1 179 ? 68.724 27.640 112.061 1.000 64.824 179 ASN A C 1
ATOM 1399 O O . ASN A 1 179 ? 69.075 28.802 111.861 1.000 64.998 179 ASN A O 1
ATOM 1404 N N . GLY A 1 180 ? 68.494 26.763 111.079 1.000 64.557 180 GLY A N 1
ATOM 1405 C CA . GLY A 1 180 ? 68.801 27.057 109.688 1.000 64.140 180 GLY A CA 1
ATOM 1406 C C . GLY A 1 180 ? 67.884 28.119 109.082 1.000 61.348 180 GLY A C 1
ATOM 1407 O O . GLY A 1 180 ? 68.291 28.839 108.176 1.000 60.860 180 GLY A O 1
ATOM 1408 N N . ILE A 1 181 ? 66.648 28.210 109.582 1.000 59.100 181 ILE A N 1
ATOM 1409 C CA . ILE A 1 181 ? 65.639 29.049 108.956 1.000 57.254 181 ILE A CA 1
ATOM 1410 C C . ILE A 1 181 ? 65.835 30.507 109.370 1.000 56.055 181 ILE A C 1
ATOM 1411 O O . ILE A 1 181 ? 65.740 31.399 108.532 1.000 54.951 181 ILE A O 1
ATOM 1416 N N . THR A 1 182 ? 66.124 30.747 110.653 1.000 56.117 182 THR A N 1
ATOM 1417 C CA . THR A 1 182 ? 66.516 32.072 111.112 1.000 55.802 182 THR A CA 1
ATOM 1418 C C . THR A 1 182 ? 67.707 32.575 110.297 1.000 57.450 182 THR A C 1
ATOM 1419 O O . THR A 1 182 ? 67.735 33.739 109.900 1.000 56.939 182 THR A O 1
ATOM 1423 N N . ARG A 1 183 ? 68.682 31.686 110.054 1.000 59.393 183 ARG A N 1
ATOM 1424 C CA . ARG A 1 183 ? 69.889 32.037 109.324 1.000 61.301 183 ARG A CA 1
ATOM 1425 C C . ARG A 1 183 ? 69.568 32.563 107.928 1.000 60.929 183 ARG A C 1
ATOM 1426 O O . ARG A 1 183 ? 70.065 33.624 107.559 1.000 61.198 183 ARG A O 1
ATOM 1434 N N . ILE A 1 184 ? 68.778 31.806 107.148 1.000 60.667 184 ILE A N 1
ATOM 1435 C CA . ILE A 1 184 ? 68.487 32.189 105.772 1.000 60.865 184 ILE A CA 1
ATOM 1436 C C . ILE A 1 184 ? 67.549 33.398 105.743 1.000 59.622 184 ILE A C 1
ATOM 1437 O O . ILE A 1 184 ? 67.670 34.229 104.845 1.000 59.797 184 ILE A O 1
ATOM 1442 N N . CYS A 1 185 ? 66.638 33.514 106.720 1.000 58.254 185 CYS A N 1
ATOM 1443 C CA . CYS A 1 185 ? 65.719 34.646 106.764 1.000 56.874 185 CYS A CA 1
ATOM 1444 C C . CYS A 1 185 ? 66.462 35.941 107.096 1.000 57.302 185 CYS A C 1
ATOM 1445 O O . CYS A 1 185 ? 66.114 37.004 106.586 1.000 56.091 185 CYS A O 1
ATOM 1448 N N . LYS A 1 186 ? 67.477 35.842 107.962 1.000 59.080 186 LYS A N 1
ATOM 1449 C CA . LYS A 1 186 ? 68.330 36.973 108.280 1.000 60.034 186 LYS A CA 1
ATOM 1450 C C . LYS A 1 186 ? 69.180 37.342 107.063 1.000 61.100 186 LYS A C 1
ATOM 1451 O O . LYS A 1 186 ? 69.462 38.514 106.823 1.000 60.760 186 LYS A O 1
ATOM 1457 N N . ASP A 1 187 ? 69.583 36.324 106.297 1.000 62.066 187 ASP A N 1
ATOM 1458 C CA . ASP A 1 187 ? 70.461 36.504 105.153 1.000 63.341 187 ASP A CA 1
ATOM 1459 C C . ASP A 1 187 ? 69.712 37.202 104.018 1.000 62.309 187 ASP A C 1
ATOM 1460 O O . ASP A 1 187 ? 70.138 38.261 103.571 1.000 62.669 187 ASP A O 1
ATOM 1465 N N . MET A 1 188 ? 68.594 36.622 103.558 1.000 61.415 188 MET A N 1
ATOM 1466 C CA . MET A 1 188 ? 67.925 37.119 102.361 1.000 61.394 188 MET A CA 1
ATOM 1467 C C . MET A 1 188 ? 66.756 38.046 102.704 1.000 57.971 188 MET A C 1
ATOM 1468 O O . MET A 1 188 ? 66.248 38.732 101.818 1.000 57.134 188 MET A O 1
ATOM 1473 N N . GLY A 1 189 ? 66.326 38.064 103.971 1.000 55.752 189 GLY A N 1
ATOM 1474 C CA . GLY A 1 189 ? 65.241 38.932 104.403 1.000 53.456 189 GLY A CA 1
ATOM 1475 C C . GLY A 1 189 ? 63.882 38.233 104.389 1.000 51.620 189 GLY A C 1
ATOM 1476 O O . GLY A 1 189 ? 63.655 37.298 103.621 1.000 51.250 189 GLY A O 1
ATOM 1477 N N . ARG A 1 190 ? 62.979 38.729 105.242 1.000 50.565 190 ARG A N 1
ATOM 1478 C CA . ARG A 1 190 ? 61.661 38.145 105.443 1.000 49.040 190 ARG A CA 1
ATOM 1479 C C . ARG A 1 190 ? 60.921 38.065 104.109 1.000 48.704 190 ARG A C 1
ATOM 1480 O O . ARG A 1 190 ? 60.331 37.034 103.785 1.000 48.952 190 ARG A O 1
ATOM 1488 N N . ILE A 1 191 ? 60.962 39.151 103.329 1.000 48.155 191 ILE A N 1
ATOM 1489 C CA . ILE A 1 191 ? 60.079 39.273 102.181 1.000 48.055 191 ILE A CA 1
ATOM 1490 C C . ILE A 1 191 ? 60.533 38.342 101.053 1.000 49.510 191 ILE A C 1
ATOM 1491 O O . ILE A 1 191 ? 59.701 37.650 100.463 1.000 48.763 191 ILE A O 1
ATOM 1496 N N . LYS A 1 192 ? 61.842 38.289 100.776 1.000 51.646 192 LYS A N 1
ATOM 1497 C CA . LYS A 1 192 ? 62.353 37.411 99.733 1.000 53.759 192 LYS A CA 1
ATOM 1498 C C . LYS A 1 192 ? 62.086 35.947 100.085 1.000 53.794 192 LYS A C 1
ATOM 1499 O O . LYS A 1 192 ? 61.676 35.176 99.219 1.000 53.648 192 LYS A O 1
ATOM 1505 N N . LEU A 1 193 ? 62.291 35.571 101.353 1.000 53.794 193 LEU A N 1
ATOM 1506 C CA . LEU A 1 193 ? 62.107 34.189 101.764 1.000 54.385 193 LEU A CA 1
ATOM 1507 C C . LEU A 1 193 ? 60.645 33.784 101.578 1.000 53.912 193 LEU A C 1
ATOM 1508 O O . LEU A 1 193 ? 60.364 32.740 100.995 1.000 55.083 193 LEU A O 1
ATOM 1513 N N . VAL A 1 194 ? 59.722 34.616 102.079 1.000 52.816 194 VAL A N 1
ATOM 1514 C CA . VAL A 1 194 ? 58.300 34.322 102.004 1.000 51.323 194 VAL A CA 1
ATOM 1515 C C . VAL A 1 194 ? 57.892 34.162 100.540 1.000 51.764 194 VAL A C 1
ATOM 1516 O O . VAL A 1 194 ? 57.149 33.241 100.209 1.000 52.137 194 VAL A O 1
ATOM 1520 N N . ARG A 1 195 ? 58.370 35.065 99.675 1.000 52.528 195 ARG A N 1
ATOM 1521 C CA . ARG A 1 195 ? 58.002 35.040 98.268 1.000 54.088 195 ARG A CA 1
ATOM 1522 C C . ARG A 1 195 ? 58.383 33.697 97.646 1.000 54.483 195 ARG A C 1
ATOM 1523 O O . ARG A 1 195 ? 57.602 33.119 96.893 1.000 53.993 195 ARG A O 1
ATOM 1531 N N . GLU A 1 196 ? 59.582 33.207 97.977 1.000 55.216 196 GLU A N 1
ATOM 1532 C CA . GLU A 1 196 ? 60.124 32.012 97.352 1.000 56.920 196 GLU A CA 1
ATOM 1533 C C . GLU A 1 196 ? 59.395 30.755 97.836 1.000 55.648 196 GLU A C 1
ATOM 1534 O O . GLU A 1 196 ? 59.158 29.844 97.048 1.000 56.487 196 GLU A O 1
ATOM 1540 N N . VAL A 1 197 ? 59.042 30.695 99.126 1.000 53.948 197 VAL A N 1
ATOM 1541 C CA . VAL A 1 197 ? 58.394 29.508 99.665 1.000 53.323 197 VAL A CA 1
ATOM 1542 C C . VAL A 1 197 ? 56.957 29.413 99.139 1.000 52.400 197 VAL A C 1
ATOM 1543 O O . VAL A 1 197 ? 56.487 28.311 98.859 1.000 52.344 197 VAL A O 1
ATOM 1547 N N . PHE A 1 198 ? 56.276 30.560 98.985 1.000 51.572 198 PHE A N 1
ATOM 1548 C CA . PHE A 1 198 ? 54.944 30.601 98.390 1.000 51.348 198 PHE A CA 1
ATOM 1549 C C . PHE A 1 198 ? 54.980 30.213 96.909 1.000 52.330 198 PHE A C 1
ATOM 1550 O O . PHE A 1 198 ? 54.096 29.504 96.431 1.000 52.188 198 PHE A O 1
ATOM 1558 N N . LYS A 1 199 ? 55.995 30.702 96.189 1.000 53.376 199 LYS A N 1
ATOM 1559 C CA . LYS A 1 199 ? 56.185 30.374 94.782 1.000 55.397 199 LYS A CA 1
ATOM 1560 C C . LYS A 1 199 ? 56.337 28.860 94.623 1.000 55.589 199 LYS A C 1
ATOM 1561 O O . LYS A 1 199 ? 55.645 28.250 93.808 1.000 55.626 199 LYS A O 1
ATOM 1567 N N . ALA A 1 200 ? 57.217 28.262 95.441 1.000 55.371 200 ALA A N 1
ATOM 1568 C CA . ALA A 1 200 ? 57.526 26.841 95.370 1.000 56.445 200 ALA A CA 1
ATOM 1569 C C . ALA A 1 200 ? 56.293 25.984 95.662 1.000 55.585 200 ALA A C 1
ATOM 1570 O O . ALA A 1 200 ? 56.075 24.972 94.999 1.000 57.245 200 ALA A O 1
ATOM 1572 N N . ALA A 1 201 ? 55.510 26.376 96.675 1.000 53.883 201 ALA A N 1
ATOM 1573 C CA . ALA A 1 201 ? 54.324 25.631 97.071 1.000 53.173 201 ALA A CA 1
ATOM 1574 C C . ALA A 1 201 ? 53.258 25.702 95.978 1.000 53.321 201 ALA A C 1
ATOM 1575 O O . ALA A 1 201 ? 52.591 24.705 95.700 1.000 53.386 201 ALA A O 1
ATOM 1577 N N . ARG A 1 202 ? 53.105 26.882 95.364 1.000 53.427 202 ARG A N 1
ATOM 1578 C CA . ARG A 1 202 ? 52.146 27.068 94.284 1.000 54.429 202 ARG A CA 1
ATOM 1579 C C . ARG A 1 202 ? 52.553 26.243 93.059 1.000 56.839 202 ARG A C 1
ATOM 1580 O O . ARG A 1 202 ? 51.691 25.700 92.364 1.000 57.179 202 ARG A O 1
ATOM 1588 N N . GLU A 1 203 ? 53.869 26.164 92.799 1.000 58.006 203 GLU A N 1
ATOM 1589 C CA . GLU A 1 203 ? 54.403 25.390 91.689 1.000 60.762 203 GLU A CA 1
ATOM 1590 C C . GLU A 1 203 ? 54.042 23.912 91.834 1.000 60.753 203 GLU A C 1
ATOM 1591 O O . GLU A 1 203 ? 53.827 23.233 90.834 1.000 61.703 203 GLU A O 1
ATOM 1597 N N . SER A 1 204 ? 53.987 23.424 93.079 1.000 59.413 204 SER A N 1
ATOM 1598 C CA . SER A 1 204 ? 53.758 22.013 93.349 1.000 59.974 204 SER A CA 1
ATOM 1599 C C . SER A 1 204 ? 52.268 21.686 93.447 1.000 58.881 204 SER A C 1
ATOM 1600 O O . SER A 1 204 ? 51.896 20.525 93.296 1.000 60.384 204 SER A O 1
ATOM 1603 N N . ASN A 1 205 ? 51.422 22.692 93.716 1.000 56.856 205 ASN A N 1
ATOM 1604 C CA . ASN A 1 205 ? 49.992 22.465 93.878 1.000 55.899 205 ASN A CA 1
ATOM 1605 C C . ASN A 1 205 ? 49.229 23.736 93.508 1.000 54.723 205 ASN A C 1
ATOM 1606 O O . ASN A 1 205 ? 48.983 24.593 94.350 1.000 53.488 205 ASN A O 1
ATOM 1611 N N . PRO A 1 206 ? 48.828 23.887 92.226 1.000 56.468 206 PRO A N 1
ATOM 1612 C CA . PRO A 1 206 ? 47.998 25.014 91.796 1.000 56.089 206 PRO A CA 1
ATOM 1613 C C . PRO A 1 206 ? 46.704 25.248 92.577 1.000 55.006 206 PRO A C 1
ATOM 1614 O O . PRO A 1 206 ? 46.224 26.375 92.613 1.000 53.829 206 PRO A O 1
ATOM 1618 N N . ASN A 1 207 ? 46.146 24.197 93.196 1.000 55.467 207 ASN A N 1
ATOM 1619 C CA . ASN A 1 207 ? 44.852 24.292 93.863 1.000 54.966 207 ASN A CA 1
ATOM 1620 C C . ASN A 1 207 ? 44.984 24.453 95.374 1.000 53.209 207 ASN A C 1
ATOM 1621 O O . ASN A 1 207 ? 43.976 24.427 96.069 1.000 52.606 207 ASN A O 1
ATOM 1626 N N . ALA A 1 208 ? 46.211 24.620 95.879 1.000 53.384 208 ALA A N 1
ATOM 1627 C CA . ALA A 1 208 ? 46.457 24.671 97.312 1.000 51.868 208 ALA A CA 1
ATOM 1628 C C . ALA A 1 208 ? 46.020 26.015 97.886 1.000 50.405 208 ALA A C 1
ATOM 1629 O O . ALA A 1 208 ? 46.176 27.045 97.235 1.000 50.803 208 ALA A O 1
ATOM 1631 N N . THR A 1 209 ? 45.485 25.977 99.117 1.000 49.265 209 THR A N 1
ATOM 1632 C CA . THR A 1 209 ? 45.284 27.167 99.930 1.000 47.775 209 THR A CA 1
ATOM 1633 C C . THR A 1 209 ? 46.551 27.401 100.749 1.000 47.268 209 THR A C 1
ATOM 1634 O O . THR A 1 209 ? 46.910 26.561 101.571 1.000 47.340 209 THR A O 1
ATOM 1638 N N . LEU A 1 210 ? 47.219 28.535 100.502 1.000 46.665 210 LEU A N 1
ATOM 1639 C CA . LEU A 1 210 ? 48.521 28.824 101.085 1.000 46.718 210 LEU A CA 1
ATOM 1640 C C . LEU A 1 210 ? 48.396 29.954 102.108 1.000 46.227 210 LEU A C 1
ATOM 1641 O O . LEU A 1 210 ? 48.022 31.068 101.739 1.000 45.050 210 LEU A O 1
ATOM 1646 N N . LEU A 1 211 ? 48.732 29.648 103.378 1.000 45.628 211 LEU A N 1
ATOM 1647 C CA . LEU A 1 211 ? 48.679 30.603 104.475 1.000 44.658 211 LEU A CA 1
ATOM 1648 C C . LEU A 1 211 ? 50.079 31.035 104.896 1.000 44.540 211 LEU A C 1
ATOM 1649 O O . LEU A 1 211 ? 51.018 30.240 104.881 1.000 44.622 211 LEU A O 1
ATOM 1654 N N . ILE A 1 212 ? 50.182 32.312 105.283 1.000 44.109 212 ILE A N 1
ATOM 1655 C CA . ILE A 1 212 ? 51.189 32.773 106.226 1.000 44.448 212 ILE A CA 1
ATOM 1656 C C . ILE A 1 212 ? 50.520 32.861 107.597 1.000 43.235 212 ILE A C 1
ATOM 1657 O O . ILE A 1 212 ? 49.344 33.208 107.691 1.000 42.468 212 ILE A O 1
ATOM 1662 N N . ASN A 1 213 ? 51.288 32.547 108.648 1.000 43.641 213 ASN A N 1
ATOM 1663 C CA . ASN A 1 213 ? 50.761 32.417 109.995 1.000 43.723 213 ASN A CA 1
ATOM 1664 C C . ASN A 1 213 ? 51.678 33.180 110.946 1.000 43.554 213 ASN A C 1
ATOM 1665 O O . ASN A 1 213 ? 52.873 33.300 110.681 1.000 44.747 213 ASN A O 1
ATOM 1670 N N . ASP A 1 214 ? 51.103 33.725 112.029 1.000 42.595 214 ASP A N 1
ATOM 1671 C CA . ASP A 1 214 ? 51.889 34.441 113.024 1.000 42.520 214 ASP A CA 1
ATOM 1672 C C . ASP A 1 214 ? 51.052 34.672 114.281 1.000 41.711 214 ASP A C 1
ATOM 1673 O O . ASP A 1 214 ? 49.824 34.671 114.219 1.000 39.951 214 ASP A O 1
ATOM 1678 N N . PHE A 1 215 ? 51.749 34.850 115.414 1.000 41.846 215 PHE A N 1
ATOM 1679 C CA . PHE A 1 215 ? 51.133 35.220 116.681 1.000 42.114 215 PHE A CA 1
ATOM 1680 C C . PHE A 1 215 ? 51.170 36.735 116.844 1.000 42.751 215 PHE A C 1
ATOM 1681 O O . PHE A 1 215 ? 50.401 37.299 117.614 1.000 42.604 215 PHE A O 1
ATOM 1689 N N . GLU A 1 216 ? 52.078 37.382 116.107 1.000 44.113 216 GLU A N 1
ATOM 1690 C CA . GLU A 1 216 ? 52.255 38.821 116.173 1.000 44.168 216 GLU A CA 1
ATOM 1691 C C . GLU A 1 216 ? 51.010 39.508 115.624 1.000 43.680 216 GLU A C 1
ATOM 1692 O O . GLU A 1 216 ? 50.702 39.365 114.442 1.000 43.008 216 GLU A O 1
ATOM 1698 N N . THR A 1 217 ? 50.306 40.253 116.487 1.000 43.621 217 THR A N 1
ATOM 1699 C CA . THR A 1 217 ? 49.091 40.944 116.084 1.000 43.341 217 THR A CA 1
ATOM 1700 C C . THR A 1 217 ? 49.289 42.459 116.023 1.000 43.372 217 THR A C 1
ATOM 1701 O O . THR A 1 217 ? 48.338 43.163 115.700 1.000 42.815 217 THR A O 1
ATOM 1705 N N . SER A 1 218 ? 50.496 42.964 116.326 1.000 43.645 218 SER A N 1
ATOM 1706 C CA . SER A 1 218 ? 50.763 44.392 116.240 1.000 43.662 218 SER A CA 1
ATOM 1707 C C . SER A 1 218 ? 50.998 44.776 114.779 1.000 44.164 218 SER A C 1
ATOM 1708 O O . SER A 1 218 ? 50.929 43.929 113.888 1.000 43.042 218 SER A O 1
ATOM 1711 N N . GLU A 1 219 ? 51.315 46.054 114.542 1.000 45.462 219 GLU A N 1
ATOM 1712 C CA . GLU A 1 219 ? 51.401 46.577 113.187 1.000 46.679 219 GLU A CA 1
ATOM 1713 C C . GLU A 1 219 ? 52.582 45.975 112.421 1.000 46.931 219 GLU A C 1
ATOM 1714 O O . GLU A 1 219 ? 52.647 46.119 111.207 1.000 47.617 219 GLU A O 1
ATOM 1720 N N . SER A 1 220 ? 53.508 45.285 113.099 1.000 47.318 220 SER A N 1
ATOM 1721 C CA . SER A 1 220 ? 54.634 44.681 112.401 1.000 47.436 220 SER A CA 1
ATOM 1722 C C . SER A 1 220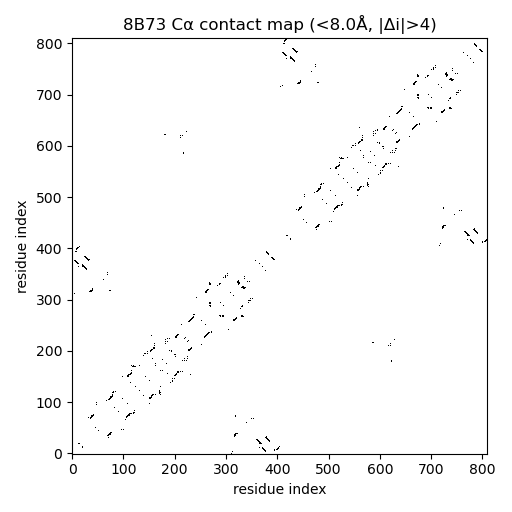 ? 54.163 43.549 111.482 1.000 46.403 220 SER A C 1
ATOM 1723 O O . SER A 1 220 ? 54.748 43.350 110.421 1.000 47.280 220 SER A O 1
ATOM 1726 N N . TYR A 1 221 ? 53.090 42.835 111.854 1.000 45.273 221 TYR A N 1
ATOM 1727 C CA . TYR A 1 221 ? 52.588 41.741 111.032 1.000 44.575 221 TYR A CA 1
ATOM 1728 C C . TYR A 1 221 ? 51.786 42.284 109.848 1.000 44.460 221 TYR A C 1
ATOM 1729 O O . TYR A 1 221 ? 51.949 41.797 108.733 1.000 45.115 221 TYR A O 1
ATOM 1738 N N . ASP A 1 222 ? 50.939 43.296 110.074 1.000 44.797 222 ASP A N 1
ATOM 1739 C CA . ASP A 1 222 ? 50.143 43.851 108.988 1.000 44.846 222 ASP A CA 1
ATOM 1740 C C . ASP A 1 222 ? 51.041 44.644 108.033 1.000 44.908 222 ASP A C 1
ATOM 1741 O O . ASP A 1 222 ? 50.781 44.668 106.829 1.000 45.178 222 ASP A O 1
ATOM 1746 N N . ILE A 1 223 ? 52.118 45.257 108.543 1.000 44.274 223 ILE A N 1
ATOM 1747 C CA . ILE A 1 223 ? 53.069 45.933 107.673 1.000 44.553 223 ILE A CA 1
ATOM 1748 C C . ILE A 1 223 ? 53.800 44.897 106.817 1.000 44.721 223 ILE A C 1
ATOM 1749 O O . ILE A 1 223 ? 53.961 45.106 105.620 1.000 44.861 223 ILE A O 1
ATOM 1754 N N . LEU A 1 224 ? 54.223 43.777 107.423 1.000 44.846 224 LEU A N 1
ATOM 1755 C CA . LEU A 1 224 ? 54.860 42.696 106.683 1.000 44.941 224 LEU A CA 1
ATOM 1756 C C . LEU A 1 224 ? 53.961 42.226 105.541 1.000 44.236 224 LEU A C 1
ATOM 1757 O O . LEU A 1 224 ? 54.422 42.086 104.412 1.000 43.735 224 LEU A O 1
ATOM 1762 N N . ILE A 1 225 ? 52.685 41.969 105.854 1.000 43.409 225 ILE A N 1
ATOM 1763 C CA . ILE A 1 225 ? 51.732 41.464 104.877 1.000 43.150 225 ILE A CA 1
ATOM 1764 C C . ILE A 1 225 ? 51.552 42.472 103.745 1.000 43.155 225 ILE A C 1
ATOM 1765 O O . ILE A 1 225 ? 51.482 42.075 102.589 1.000 43.629 225 ILE A O 1
ATOM 1770 N N . GLU A 1 226 ? 51.480 43.767 104.077 1.000 43.918 226 GLU A N 1
ATOM 1771 C CA . GLU A 1 226 ? 51.347 44.813 103.071 1.000 44.734 226 GLU A CA 1
ATOM 1772 C C . GLU A 1 226 ? 52.556 44.803 102.135 1.000 45.681 226 GLU A C 1
ATOM 1773 O O . GLU A 1 226 ? 52.396 44.959 100.928 1.000 47.370 226 GLU A O 1
ATOM 1779 N N . GLY A 1 227 ? 53.757 44.623 102.698 1.000 45.660 227 GLY A N 1
ATOM 1780 C CA . GLY A 1 227 ? 54.983 44.529 101.919 1.000 46.603 227 GLY A CA 1
ATOM 1781 C C . GLY A 1 227 ? 55.004 43.304 101.005 1.000 46.972 227 GLY A C 1
ATOM 1782 O O . GLY A 1 227 ? 55.443 43.395 99.861 1.000 48.438 227 GLY A O 1
ATOM 1783 N N . LEU A 1 228 ? 54.533 42.163 101.515 1.000 46.376 228 LEU A N 1
ATOM 1784 C CA . LEU A 1 228 ? 54.466 40.938 100.735 1.000 48.148 228 LEU A CA 1
ATOM 1785 C C . LEU A 1 228 ? 53.528 41.114 99.539 1.000 49.509 228 LEU A C 1
ATOM 1786 O O . LEU A 1 228 ? 53.882 40.752 98.415 1.000 50.564 228 LEU A O 1
ATOM 1791 N N . LEU A 1 229 ? 52.338 41.679 99.781 1.000 49.542 229 LEU A N 1
ATOM 1792 C CA . LEU A 1 229 ? 51.338 41.822 98.736 1.000 50.903 229 LEU A CA 1
ATOM 1793 C C . LEU A 1 229 ? 51.828 42.796 97.667 1.000 53.665 229 LEU A C 1
ATOM 1794 O O . LEU A 1 229 ? 51.614 42.557 96.481 1.000 55.824 229 LEU A O 1
ATOM 1799 N N . GLU A 1 230 ? 52.505 43.871 98.089 1.000 55.538 230 GLU A N 1
ATOM 1800 C CA . GLU A 1 230 ? 53.032 44.872 97.169 1.000 57.987 230 GLU A CA 1
ATOM 1801 C C . GLU A 1 230 ? 54.229 44.339 96.376 1.000 58.917 230 GLU A C 1
ATOM 1802 O O . GLU A 1 230 ? 54.542 44.879 95.318 1.000 61.003 230 GLU A O 1
ATOM 1808 N N . SER A 1 231 ? 54.900 43.297 96.888 1.000 58.575 231 SER A N 1
ATOM 1809 C CA . SER A 1 231 ? 56.024 42.671 96.206 1.000 59.560 231 SER A CA 1
ATOM 1810 C C . SER A 1 231 ? 55.579 41.475 95.358 1.000 58.831 231 SER A C 1
ATOM 1811 O O . SER A 1 231 ? 56.423 40.712 94.893 1.000 60.087 231 SER A O 1
ATOM 1814 N N . GLY A 1 232 ? 54.262 41.282 95.193 1.000 56.856 232 GLY A N 1
ATOM 1815 C CA . GLY A 1 232 ? 53.735 40.311 94.246 1.000 56.235 232 GLY A CA 1
ATOM 1816 C C . GLY A 1 232 ? 53.433 38.941 94.852 1.000 55.188 232 GLY A C 1
ATOM 1817 O O . GLY A 1 232 ? 53.009 38.045 94.130 1.000 55.689 232 GLY A O 1
ATOM 1818 N N . VAL A 1 233 ? 53.625 38.773 96.170 1.000 54.284 233 VAL A N 1
ATOM 1819 C CA . VAL A 1 233 ? 53.284 37.523 96.838 1.000 53.192 233 VAL A CA 1
ATOM 1820 C C . VAL A 1 233 ? 51.763 37.414 96.914 1.000 52.841 233 VAL A C 1
ATOM 1821 O O . VAL A 1 233 ? 51.094 38.369 97.304 1.000 52.209 233 VAL A O 1
ATOM 1825 N N . HIS A 1 234 ? 51.232 36.246 96.528 1.000 54.010 234 HIS A N 1
ATOM 1826 C CA . HIS A 1 234 ? 49.795 36.012 96.529 1.000 54.900 234 HIS A CA 1
ATOM 1827 C C . HIS A 1 234 ? 49.459 35.108 97.709 1.000 52.685 234 HIS A C 1
ATOM 1828 O O . HIS A 1 234 ? 49.842 33.942 97.724 1.000 53.075 234 HIS A O 1
ATOM 1835 N N . ILE A 1 235 ? 48.766 35.678 98.700 1.000 50.824 235 ILE A N 1
ATOM 1836 C CA . ILE A 1 235 ? 48.430 34.984 99.936 1.000 49.165 235 ILE A CA 1
ATOM 1837 C C . ILE A 1 235 ? 46.945 34.637 99.892 1.000 47.880 235 ILE A C 1
ATOM 1838 O O . ILE A 1 235 ? 46.122 35.519 99.664 1.000 48.054 235 ILE A O 1
ATOM 1843 N N . ASP A 1 236 ? 46.613 33.362 100.122 1.000 46.926 236 ASP A N 1
ATOM 1844 C CA . ASP A 1 236 ? 45.236 32.908 100.043 1.000 47.306 236 ASP A CA 1
ATOM 1845 C C . ASP A 1 236 ? 44.492 33.202 101.344 1.000 46.831 236 ASP A C 1
ATOM 1846 O O . ASP A 1 236 ? 43.286 33.449 101.327 1.000 48.337 236 ASP A O 1
ATOM 1851 N N . ALA A 1 237 ? 45.200 33.157 102.476 1.000 45.748 237 ALA A N 1
ATOM 1852 C CA . ALA A 1 237 ? 44.582 33.486 103.751 1.000 44.509 237 ALA A CA 1
ATOM 1853 C C . ALA A 1 237 ? 45.642 33.960 104.746 1.000 43.277 237 ALA A C 1
ATOM 1854 O O . ALA A 1 237 ? 46.778 33.488 104.725 1.000 43.335 237 ALA A O 1
ATOM 1856 N N . ILE A 1 238 ? 45.254 34.918 105.595 1.000 41.829 238 ILE A N 1
ATOM 1857 C CA . ILE A 1 238 ? 46.108 35.417 106.661 1.000 41.024 238 ILE A CA 1
ATOM 1858 C C . ILE A 1 238 ? 45.816 34.621 107.928 1.000 40.050 238 ILE A C 1
ATOM 1859 O O . ILE A 1 238 ? 44.694 34.669 108.431 1.000 39.672 238 ILE A O 1
ATOM 1864 N N . GLY A 1 239 ? 46.834 33.906 108.427 1.000 39.886 239 GLY A N 1
ATOM 1865 C CA . GLY A 1 239 ? 46.732 33.164 109.672 1.000 40.110 239 GLY A CA 1
ATOM 1866 C C . GLY A 1 239 ? 47.139 34.002 110.884 1.000 40.438 239 GLY A C 1
ATOM 1867 O O . GLY A 1 239 ? 48.220 34.596 110.895 1.000 40.449 239 GLY A O 1
ATOM 1868 N N . ILE A 1 240 ? 46.255 34.036 111.895 1.000 40.414 240 ILE A N 1
ATOM 1869 C CA . ILE A 1 240 ? 46.512 34.726 113.152 1.000 41.153 240 ILE A CA 1
ATOM 1870 C C . ILE A 1 240 ? 46.312 33.735 114.301 1.000 41.503 240 ILE A C 1
ATOM 1871 O O . ILE A 1 240 ? 45.226 33.169 114.463 1.000 41.004 240 ILE A O 1
ATOM 1876 N N . GLN A 1 241 ? 47.380 33.528 115.083 1.000 41.840 241 GLN A N 1
ATOM 1877 C CA . GLN A 1 241 ? 47.319 32.697 116.274 1.000 42.301 241 GLN A CA 1
ATOM 1878 C C . GLN A 1 241 ? 46.673 33.494 117.402 1.000 42.450 241 GLN A C 1
ATOM 1879 O O . GLN A 1 241 ? 46.690 34.721 117.410 1.000 42.254 241 GLN A O 1
ATOM 1885 N N . SER A 1 242 ? 46.163 32.758 118.390 1.000 43.274 242 SER A N 1
ATOM 1886 C CA . SER A 1 242 ? 45.268 33.308 119.389 1.000 42.944 242 SER A CA 1
ATOM 1887 C C . SER A 1 242 ? 45.434 32.533 120.693 1.000 42.817 242 SER A C 1
ATOM 1888 O O . SER A 1 242 ? 44.455 32.074 121.271 1.000 42.635 242 SER A O 1
ATOM 1891 N N . HIS A 1 243 ? 46.693 32.351 121.118 1.000 42.868 243 HIS A N 1
ATOM 1892 C CA . HIS A 1 243 ? 47.021 31.618 122.333 1.000 44.061 243 HIS A CA 1
ATOM 1893 C C . HIS A 1 243 ? 46.881 32.545 123.534 1.000 44.285 243 HIS A C 1
ATOM 1894 O O . HIS A 1 243 ? 47.765 33.353 123.788 1.000 44.962 243 HIS A O 1
ATOM 1901 N N . MET A 1 244 ? 45.792 32.380 124.289 1.000 44.433 244 MET A N 1
ATOM 1902 C CA . MET A 1 244 ? 45.393 33.368 125.273 1.000 45.309 244 MET A CA 1
ATOM 1903 C C . MET A 1 244 ? 45.495 32.797 126.687 1.000 46.690 244 MET A C 1
ATOM 1904 O O . MET A 1 244 ? 44.638 33.056 127.525 1.000 47.796 244 MET A O 1
ATOM 1909 N N . HIS A 1 245 ? 46.602 32.090 126.959 1.000 47.300 245 HIS A N 1
ATOM 1910 C CA . HIS A 1 245 ? 46.891 31.527 128.270 1.000 48.618 245 HIS A CA 1
ATOM 1911 C C . HIS A 1 245 ? 46.971 32.629 129.327 1.000 49.531 245 HIS A C 1
ATOM 1912 O O . HIS A 1 245 ? 46.670 32.382 130.498 1.000 51.330 245 HIS A O 1
ATOM 1919 N N . GLN A 1 246 ? 47.400 33.833 128.912 1.000 48.882 246 GLN A N 1
ATOM 1920 C CA . GLN A 1 246 ? 47.585 34.968 129.811 1.000 49.136 246 GLN A CA 1
ATOM 1921 C C . GLN A 1 246 ? 46.285 35.763 129.974 1.000 48.999 246 GLN A C 1
ATOM 1922 O O . GLN A 1 246 ? 46.273 36.770 130.674 1.000 50.605 246 GLN A O 1
ATOM 1928 N N . GLY A 1 247 ? 45.189 35.303 129.354 1.000 47.820 247 GLY A N 1
ATOM 1929 C CA . GLY A 1 247 ? 43.882 35.914 129.527 1.000 47.469 247 GLY A CA 1
ATOM 1930 C C . GLY A 1 247 ? 43.211 36.177 128.184 1.000 46.442 247 GLY A C 1
ATOM 1931 O O . GLY A 1 247 ? 43.861 36.605 127.230 1.000 45.823 247 GLY A O 1
ATOM 1932 N N . TYR A 1 248 ? 41.901 35.925 128.124 1.000 46.061 248 TYR A N 1
ATOM 1933 C CA . TYR A 1 248 ? 41.116 36.204 126.935 1.000 45.158 248 TYR A CA 1
ATOM 1934 C C . TYR A 1 248 ? 41.320 37.666 126.529 1.000 45.727 248 TYR A C 1
ATOM 1935 O O . TYR A 1 248 ? 41.378 38.543 127.385 1.000 47.231 248 TYR A O 1
ATOM 1944 N N . TRP A 1 249 ? 41.434 37.909 125.216 1.000 44.887 249 TRP A N 1
ATOM 1945 C CA . TRP A 1 249 ? 41.670 39.233 124.658 1.000 44.668 249 TRP A CA 1
ATOM 1946 C C . TRP A 1 249 ? 40.538 40.198 125.000 1.000 45.112 249 TRP A C 1
ATOM 1947 O O . TRP A 1 249 ? 40.774 41.394 125.170 1.000 45.717 249 TRP A O 1
ATOM 1958 N N . GLY A 1 250 ? 39.305 39.682 125.022 1.000 44.819 250 GLY A N 1
ATOM 1959 C CA . GLY A 1 250 ? 38.123 40.525 125.047 1.000 45.793 250 GLY A CA 1
ATOM 1960 C C . GLY A 1 250 ? 37.678 40.864 123.627 1.000 45.524 250 GLY A C 1
ATOM 1961 O O . GLY A 1 250 ? 38.460 40.748 122.687 1.000 44.849 250 GLY A O 1
ATOM 1962 N N . VAL A 1 251 ? 36.414 41.279 123.497 1.000 46.610 251 VAL A N 1
ATOM 1963 C CA . VAL A 1 251 ? 35.778 41.542 122.217 1.000 46.890 251 VAL A CA 1
ATOM 1964 C C . VAL A 1 251 ? 36.434 42.743 121.534 1.000 47.338 251 VAL A C 1
ATOM 1965 O O . VAL A 1 251 ? 36.696 42.703 120.335 1.000 46.642 251 VAL A O 1
ATOM 1969 N N . GLU A 1 252 ? 36.695 43.809 122.300 1.000 48.880 252 GLU A N 1
ATOM 1970 C CA . GLU A 1 252 ? 37.172 45.063 121.738 1.000 50.097 252 GLU A CA 1
ATOM 1971 C C . GLU A 1 252 ? 38.535 44.882 121.060 1.000 48.542 252 GLU A C 1
ATOM 1972 O O . GLU A 1 252 ? 38.743 45.369 119.947 1.000 46.719 252 GLU A O 1
ATOM 1978 N N . LYS A 1 253 ? 39.468 44.206 121.749 1.000 47.217 253 LYS A N 1
ATOM 1979 C CA . LYS A 1 253 ? 40.800 43.954 121.219 1.000 45.853 253 LYS A CA 1
ATOM 1980 C C . LYS A 1 253 ? 40.736 43.030 120.001 1.000 44.841 253 LYS A C 1
ATOM 1981 O O . LYS A 1 253 ? 41.474 43.222 119.033 1.000 43.099 253 LYS A O 1
ATOM 1987 N N . THR A 1 254 ? 39.878 42.004 120.071 1.000 44.807 254 THR A N 1
ATOM 1988 C CA . THR A 1 254 ? 39.705 41.077 118.963 1.000 43.816 254 THR A CA 1
ATOM 1989 C C . THR A 1 254 ? 39.231 41.839 117.727 1.000 43.592 254 THR A C 1
ATOM 1990 O O . THR A 1 254 ? 39.722 41.590 116.635 1.000 42.868 254 THR A O 1
ATOM 1994 N N . GLN A 1 255 ? 38.295 42.779 117.911 1.000 44.841 255 GLN A N 1
ATOM 1995 C CA . GLN A 1 255 ? 37.674 43.469 116.790 1.000 45.088 255 GLN A CA 1
ATOM 1996 C C . GLN A 1 255 ? 38.624 44.502 116.192 1.000 44.930 255 GLN A C 1
ATOM 1997 O O . GLN A 1 255 ? 38.557 44.764 114.996 1.000 45.172 255 GLN A O 1
ATOM 2003 N N . GLU A 1 256 ? 39.512 45.084 117.002 1.000 44.683 256 GLU A N 1
ATOM 2004 C CA . GLU A 1 256 ? 40.498 46.015 116.472 1.000 44.705 256 GLU A CA 1
ATOM 2005 C C . GLU A 1 256 ? 41.440 45.262 115.529 1.000 44.552 256 GLU A C 1
ATOM 2006 O O . GLU A 1 256 ? 41.774 45.758 114.450 1.000 45.555 256 GLU A O 1
ATOM 2012 N N . ILE A 1 257 ? 41.837 44.048 115.928 1.000 43.974 257 ILE A N 1
ATOM 2013 C CA . ILE A 1 257 ? 42.704 43.189 115.129 1.000 43.616 257 ILE A CA 1
ATOM 2014 C C . ILE A 1 257 ? 42.003 42.754 113.836 1.000 43.129 257 ILE A C 1
ATOM 2015 O O . ILE A 1 257 ? 42.601 42.800 112.764 1.000 42.006 257 ILE A O 1
ATOM 2020 N N . LEU A 1 258 ? 40.735 42.335 113.940 1.000 43.499 258 LEU A N 1
ATOM 2021 C CA . LEU A 1 258 ? 39.962 41.912 112.780 1.000 43.514 258 LEU A CA 1
ATOM 2022 C C . LEU A 1 258 ? 39.835 43.050 111.770 1.000 44.676 258 LEU A C 1
ATOM 2023 O O . LEU A 1 258 ? 40.044 42.827 110.587 1.000 45.058 258 LEU A O 1
ATOM 2028 N N . GLU A 1 259 ? 39.489 44.259 112.229 1.000 47.171 259 GLU A N 1
ATOM 2029 C CA . GLU A 1 259 ? 39.299 45.394 111.338 1.000 48.554 259 GLU A CA 1
ATOM 2030 C C . GLU A 1 259 ? 40.603 45.720 110.621 1.000 46.957 259 GLU A C 1
ATOM 2031 O O . GLU A 1 259 ? 40.600 45.940 109.416 1.000 47.032 259 GLU A O 1
ATOM 2037 N N . ARG A 1 260 ? 41.711 45.733 111.366 1.000 45.973 260 ARG A N 1
ATOM 2038 C CA . ARG A 1 260 ? 42.995 46.155 110.826 1.000 45.701 260 ARG A CA 1
ATOM 2039 C C . ARG A 1 260 ? 43.505 45.175 109.764 1.000 45.019 260 ARG A C 1
ATOM 2040 O O . ARG A 1 260 ? 44.066 45.603 108.761 1.000 44.945 260 ARG A O 1
ATOM 2048 N N . PHE A 1 261 ? 43.330 43.865 109.993 1.000 44.301 261 PHE A N 1
ATOM 2049 C CA . PHE A 1 261 ? 43.811 42.845 109.068 1.000 44.242 261 PHE A CA 1
ATOM 2050 C C . PHE A 1 261 ? 42.810 42.613 107.930 1.000 44.028 261 PHE A C 1
ATOM 2051 O O . PHE A 1 261 ? 43.124 41.905 106.977 1.000 42.648 261 PHE A O 1
ATOM 2059 N N . SER A 1 262 ? 41.626 43.239 108.019 1.000 44.395 262 SER A N 1
ATOM 2060 C CA . SER A 1 262 ? 40.572 43.093 107.025 1.000 44.791 262 SER A CA 1
ATOM 2061 C C . SER A 1 262 ? 40.778 44.040 105.848 1.000 45.201 262 SER A C 1
ATOM 2062 O O . SER A 1 262 ? 40.100 43.905 104.836 1.000 46.385 262 SER A O 1
ATOM 2065 N N . ARG A 1 263 ? 41.704 44.994 105.978 1.000 44.704 263 ARG A N 1
ATOM 2066 C CA . ARG A 1 263 ? 41.909 45.986 104.939 1.000 45.755 263 ARG A CA 1
ATOM 2067 C C . ARG A 1 263 ? 42.428 45.317 103.661 1.000 45.807 263 ARG A C 1
ATOM 2068 O O . ARG A 1 263 ? 42.273 45.879 102.582 1.000 46.169 263 ARG A O 1
ATOM 2076 N N . PHE A 1 264 ? 43.023 44.119 103.786 1.000 45.064 264 PHE A N 1
ATOM 2077 C CA . PHE A 1 264 ? 43.594 43.396 102.659 1.000 45.228 264 PHE A CA 1
ATOM 2078 C C . PHE A 1 264 ? 42.520 42.655 101.861 1.000 46.067 264 PHE A C 1
ATOM 2079 O O . PHE A 1 264 ? 42.790 42.206 100.751 1.000 46.024 264 PHE A O 1
ATOM 2087 N N . LYS A 1 265 ? 41.322 42.506 102.444 1.000 46.998 265 LYS A N 1
ATOM 2088 C CA . LYS A 1 265 ? 40.186 41.846 101.811 1.000 47.698 265 LYS A CA 1
ATOM 2089 C C . LYS A 1 265 ? 40.526 40.394 101.480 1.000 46.469 265 LYS A C 1
ATOM 2090 O O . LYS A 1 265 ? 40.010 39.849 100.509 1.000 46.782 265 LYS A O 1
ATOM 2096 N N . LEU A 1 266 ? 41.368 39.775 102.318 1.000 44.863 266 LEU A N 1
ATOM 2097 C CA . LEU A 1 266 ? 41.718 38.368 102.198 1.000 43.990 266 LEU A CA 1
ATOM 2098 C C . LEU A 1 266 ? 41.055 37.600 103.334 1.000 42.974 266 LEU A C 1
ATOM 2099 O O . LEU A 1 266 ? 40.850 38.149 104.415 1.000 42.525 266 LEU A O 1
ATOM 2104 N N . PRO A 1 267 ? 40.706 36.310 103.122 1.000 43.111 267 PRO A N 1
ATOM 2105 C CA . PRO A 1 267 ? 40.256 35.444 104.213 1.000 42.252 267 PRO A CA 1
ATOM 2106 C C . PRO A 1 267 ? 41.210 35.489 105.403 1.000 42.550 267 PRO A C 1
ATOM 2107 O O . PRO A 1 267 ? 42.425 35.576 105.220 1.000 42.830 267 PRO A O 1
ATOM 2111 N N . ILE A 1 268 ? 40.641 35.457 106.617 1.000 42.180 268 ILE A N 1
ATOM 2112 C CA . ILE A 1 268 ? 41.428 35.414 107.838 1.000 41.691 268 ILE A CA 1
ATOM 2113 C C . ILE A 1 268 ? 41.135 34.086 108.522 1.000 40.836 268 ILE A C 1
ATOM 2114 O O . ILE A 1 268 ? 39.976 33.709 108.687 1.000 41.612 268 ILE A O 1
ATOM 2119 N N . HIS A 1 269 ? 42.196 33.355 108.870 1.000 40.256 269 HIS A N 1
ATOM 2120 C CA . HIS A 1 269 ? 42.053 32.140 109.656 1.000 40.622 269 HIS A CA 1
ATOM 2121 C C . HIS A 1 269 ? 42.592 32.385 111.061 1.000 40.157 269 HIS A C 1
ATOM 2122 O O . HIS A 1 269 ? 43.717 32.854 111.219 1.000 39.711 269 HIS A O 1
ATOM 2129 N N . PHE A 1 270 ? 41.776 32.061 112.070 1.000 40.160 270 PHE A N 1
ATOM 2130 C CA . PHE A 1 270 ? 42.268 31.972 113.435 1.000 40.404 270 PHE A CA 1
ATOM 2131 C C . PHE A 1 270 ? 42.770 30.547 113.664 1.000 40.044 270 PHE A C 1
ATOM 2132 O O . PHE A 1 270 ? 41.986 29.635 113.901 1.000 38.491 270 PHE A O 1
ATOM 2140 N N . THR A 1 271 ? 44.104 30.407 113.627 1.000 41.228 271 THR A N 1
ATOM 2141 C CA . THR A 1 271 ? 44.778 29.153 113.321 1.000 42.510 271 THR A CA 1
ATOM 2142 C C . THR A 1 271 ? 45.063 28.309 114.563 1.000 44.115 271 THR A C 1
ATOM 2143 O O . THR A 1 271 ? 45.182 27.089 114.443 1.000 45.730 271 THR A O 1
ATOM 2147 N N . GLU A 1 272 ? 45.216 28.952 115.734 1.000 44.647 272 GLU A N 1
ATOM 2148 C CA . GLU A 1 272 ? 45.631 28.270 116.952 1.000 45.633 272 GLU A CA 1
ATOM 2149 C C . GLU A 1 272 ? 45.023 28.984 118.157 1.000 45.289 272 GLU A C 1
ATOM 2150 O O . GLU A 1 272 ? 45.519 30.023 118.576 1.000 45.179 272 GLU A O 1
ATOM 2156 N N . ASN A 1 273 ? 43.951 28.413 118.711 1.000 45.384 273 ASN A N 1
ATOM 2157 C CA . ASN A 1 273 ? 43.217 29.040 119.796 1.000 46.514 273 ASN A CA 1
ATOM 2158 C C . ASN A 1 273 ? 43.479 28.292 121.103 1.000 47.123 273 ASN A C 1
ATOM 2159 O O . ASN A 1 273 ? 43.465 27.063 121.135 1.000 47.908 273 ASN A O 1
ATOM 2164 N N . THR A 1 274 ? 43.735 29.056 122.171 1.000 48.465 274 THR A N 1
ATOM 2165 C CA . THR A 1 274 ? 43.852 28.511 123.513 1.000 49.283 274 THR A CA 1
ATOM 2166 C C . THR A 1 274 ? 43.213 29.464 124.516 1.000 49.158 274 THR A C 1
ATOM 2167 O O . THR A 1 274 ? 43.516 30.654 124.535 1.000 48.778 274 THR A O 1
ATOM 2171 N N . LEU A 1 275 ? 42.307 28.901 125.325 1.000 49.497 275 LEU A N 1
ATOM 2172 C CA . LEU A 1 275 ? 41.929 29.432 126.623 1.000 49.364 275 LEU A CA 1
ATOM 2173 C C . LEU A 1 275 ? 42.130 28.309 127.635 1.000 50.194 275 LEU A C 1
ATOM 2174 O O . LEU A 1 275 ? 41.849 27.153 127.322 1.000 50.463 275 LEU A O 1
ATOM 2179 N N . VAL A 1 276 ? 42.648 28.656 128.819 1.000 50.934 276 VAL A N 1
ATOM 2180 C CA . VAL A 1 276 ? 42.928 27.677 129.860 1.000 52.339 276 VAL A CA 1
ATOM 2181 C C . VAL A 1 276 ? 41.776 27.675 130.866 1.000 52.660 276 VAL A C 1
ATOM 2182 O O . VAL A 1 276 ? 41.071 28.674 131.009 1.000 51.609 276 VAL A O 1
ATOM 2186 N N . SER A 1 277 ? 41.592 26.525 131.533 1.000 53.651 277 SER A N 1
ATOM 2187 C CA . SER A 1 277 ? 40.575 26.355 132.559 1.000 54.657 277 SER A CA 1
ATOM 2188 C C . SER A 1 277 ? 41.210 26.221 133.944 1.000 56.589 277 SER A C 1
ATOM 2189 O O . SER A 1 277 ? 40.554 25.790 134.888 1.000 57.684 277 SER A O 1
ATOM 2192 N N . GLY A 1 278 ? 42.488 26.597 134.057 1.000 57.339 278 GLY A N 1
ATOM 2193 C CA . GLY A 1 278 ? 43.170 26.728 135.335 1.000 59.254 278 GLY A CA 1
ATOM 2194 C C . GLY A 1 278 ? 43.604 28.173 135.551 1.000 59.257 278 GLY A C 1
ATOM 2195 O O . GLY A 1 278 ? 43.080 29.076 134.900 1.000 57.754 278 GLY A O 1
ATOM 2196 N N . HIS A 1 279 ? 44.572 28.379 136.450 1.000 61.089 279 HIS A N 1
ATOM 2197 C CA . HIS A 1 279 ? 45.113 29.709 136.683 1.000 61.296 279 HIS A CA 1
ATOM 2198 C C . HIS A 1 279 ? 45.716 30.229 135.377 1.000 59.407 279 HIS A C 1
ATOM 2199 O O . HIS A 1 279 ? 46.280 29.460 134.600 1.000 58.205 279 HIS A O 1
ATOM 2206 N N . LEU A 1 280 ? 45.567 31.540 135.141 1.000 58.769 280 LEU A N 1
ATOM 2207 C CA . LEU A 1 280 ? 46.139 32.193 133.975 1.000 56.672 280 LEU A CA 1
ATOM 2208 C C . LEU A 1 280 ? 47.659 32.103 134.055 1.000 57.719 280 LEU A C 1
ATOM 2209 O O . LEU A 1 280 ? 48.224 31.853 135.113 1.000 59.278 280 LEU A O 1
ATOM 2214 N N . MET A 1 281 ? 48.305 32.286 132.907 1.000 57.573 281 MET A N 1
ATOM 2215 C CA . MET A 1 281 ? 49.749 32.378 132.838 1.000 58.723 281 MET A CA 1
ATOM 2216 C C . MET A 1 281 ? 50.146 33.810 133.197 1.000 59.631 281 MET A C 1
ATOM 2217 O O . MET A 1 281 ? 49.464 34.759 132.804 1.000 58.610 281 MET A O 1
ATOM 2222 N N . PRO A 1 282 ? 51.225 34.022 133.989 1.000 62.047 282 PRO A N 1
ATOM 2223 C CA . PRO A 1 282 ? 51.673 35.373 134.331 1.000 63.306 282 PRO A CA 1
ATOM 2224 C C . PRO A 1 282 ? 51.814 36.260 133.095 1.000 62.668 282 PRO A C 1
ATOM 2225 O O . PRO A 1 282 ? 52.297 35.812 132.053 1.000 60.753 282 PRO A O 1
ATOM 2229 N N . PRO A 1 283 ? 51.388 37.543 133.170 1.000 63.643 283 PRO A N 1
ATOM 2230 C CA . PRO A 1 283 ? 51.317 38.402 131.984 1.000 62.552 283 PRO A CA 1
ATOM 2231 C C . PRO A 1 283 ? 52.658 38.859 131.398 1.000 63.775 283 PRO A C 1
ATOM 2232 O O . PRO A 1 283 ? 52.714 39.245 130.232 1.000 63.710 283 PRO A O 1
ATOM 2236 N N . GLU A 1 284 ? 53.743 38.792 132.182 1.000 66.484 284 GLU A N 1
ATOM 2237 C CA . GLU A 1 284 ? 55.016 39.363 131.761 1.000 67.607 284 GLU A CA 1
ATOM 2238 C C . GLU A 1 284 ? 55.818 38.384 130.900 1.000 66.903 284 GLU A C 1
ATOM 2239 O O . GLU A 1 284 ? 56.846 38.775 130.351 1.000 67.643 284 GLU A O 1
ATOM 2245 N N . ILE A 1 285 ? 55.362 37.130 130.766 1.000 65.323 285 ILE A N 1
ATOM 2246 C CA . ILE A 1 285 ? 56.073 36.143 129.961 1.000 64.214 285 ILE A CA 1
ATOM 2247 C C . ILE A 1 285 ? 55.886 36.470 128.477 1.000 61.138 285 ILE A C 1
ATOM 2248 O O . ILE A 1 285 ? 54.757 36.528 127.998 1.000 59.620 285 ILE A O 1
ATOM 2253 N N . VAL A 1 286 ? 57.002 36.658 127.758 1.000 60.642 286 VAL A N 1
ATOM 2254 C CA . VAL A 1 286 ? 56.974 37.067 126.361 1.000 59.089 286 VAL A CA 1
ATOM 2255 C C . VAL A 1 286 ? 56.781 35.831 125.481 1.000 57.930 286 VAL A C 1
ATOM 2256 O O . VAL A 1 286 ? 55.760 35.701 124.812 1.000 56.028 286 VAL A O 1
ATOM 2260 N N . ASP A 1 287 ? 57.772 34.925 125.505 1.000 58.940 287 ASP A N 1
ATOM 2261 C CA . ASP A 1 287 ? 57.759 33.676 124.751 1.000 58.195 287 ASP A CA 1
ATOM 2262 C C . ASP A 1 287 ? 57.144 32.593 125.636 1.000 58.436 287 ASP A C 1
ATOM 2263 O O . ASP A 1 287 ? 57.748 32.189 126.626 1.000 59.652 287 ASP A O 1
ATOM 2268 N N . LEU A 1 288 ? 55.952 32.125 125.247 1.000 56.876 288 LEU A N 1
ATOM 2269 C CA . LEU A 1 288 ? 55.140 31.216 126.044 1.000 57.802 288 LEU A CA 1
ATOM 2270 C C . LEU A 1 288 ? 55.878 29.913 126.370 1.000 59.519 288 LEU A C 1
ATOM 2271 O O . LEU A 1 288 ? 55.568 29.271 127.369 1.000 59.694 288 LEU A O 1
ATOM 2276 N N . ASN A 1 289 ? 56.846 29.514 125.533 1.000 59.802 289 ASN A N 1
ATOM 2277 C CA . ASN A 1 289 ? 57.582 28.273 125.739 1.000 61.070 289 ASN A CA 1
ATOM 2278 C C . ASN A 1 289 ? 58.454 28.332 126.993 1.000 63.577 289 ASN A C 1
ATOM 2279 O O . ASN A 1 289 ? 58.893 27.288 127.465 1.000 66.465 289 ASN A O 1
ATOM 2284 N N . ASP A 1 290 ? 58.721 29.541 127.509 1.000 63.389 290 ASP A N 1
ATOM 2285 C CA . ASP A 1 290 ? 59.564 29.731 128.682 1.000 65.131 290 ASP A CA 1
ATOM 2286 C C . ASP A 1 290 ? 58.821 29.378 129.967 1.000 65.567 290 ASP A C 1
ATOM 2287 O O . ASP A 1 290 ? 59.455 29.163 130.996 1.000 67.838 290 ASP A O 1
ATOM 2292 N N . TYR A 1 291 ? 57.485 29.340 129.911 1.000 63.766 291 TYR A N 1
ATOM 2293 C CA . TYR A 1 291 ? 56.667 28.969 131.055 1.000 64.665 291 TYR A CA 1
ATOM 2294 C C . TYR A 1 291 ? 56.633 27.447 131.203 1.000 65.944 291 TYR A C 1
ATOM 2295 O O . TYR A 1 291 ? 55.710 26.782 130.729 1.000 65.144 291 TYR A O 1
ATOM 2304 N N . GLN A 1 292 ? 57.660 26.923 131.886 1.000 68.400 292 GLN A N 1
ATOM 2305 C CA . GLN A 1 292 ? 57.804 25.500 132.142 1.000 69.452 292 GLN A CA 1
ATOM 2306 C C . GLN A 1 292 ? 57.501 25.227 133.612 1.000 70.845 292 GLN A C 1
ATOM 2307 O O . GLN A 1 292 ? 58.401 25.340 134.441 1.000 72.717 292 GLN A O 1
ATOM 2313 N N . ILE A 1 293 ? 56.246 24.863 133.918 1.000 70.505 293 ILE A N 1
ATOM 2314 C CA . ILE A 1 293 ? 55.853 24.479 135.270 1.000 72.240 293 ILE A CA 1
ATOM 2315 C C . ILE A 1 293 ? 55.525 22.986 135.293 1.000 73.564 293 ILE A C 1
ATOM 2316 O O . ILE A 1 293 ? 55.082 22.430 134.289 1.000 72.542 293 ILE A O 1
ATOM 2321 N N . PRO A 1 294 ? 55.732 22.285 136.434 1.000 76.568 294 PRO A N 1
ATOM 2322 C CA . PRO A 1 294 ? 55.490 20.843 136.503 1.000 78.144 294 PRO A CA 1
ATOM 2323 C C . PRO A 1 294 ? 54.019 20.454 136.350 1.000 77.720 294 PRO A C 1
ATOM 2324 O O . PRO A 1 294 ? 53.717 19.407 135.779 1.000 77.590 294 PRO A O 1
ATOM 2328 N N . GLU A 1 295 ? 53.110 21.294 136.859 1.000 77.976 295 GLU A N 1
ATOM 2329 C CA . GLU A 1 295 ? 51.698 20.942 136.886 1.000 77.124 295 GLU A CA 1
ATOM 2330 C C . GLU A 1 295 ? 50.827 22.191 136.859 1.000 74.840 295 GLU A C 1
ATOM 2331 O O . GLU A 1 295 ? 51.179 23.219 137.426 1.000 75.263 295 GLU A O 1
ATOM 2337 N N . TRP A 1 296 ? 49.686 22.059 136.178 1.000 72.384 296 TRP A N 1
ATOM 2338 C CA . TRP A 1 296 ? 48.828 23.176 135.828 1.000 69.646 296 TRP A CA 1
ATOM 2339 C C . TRP A 1 296 ? 47.389 22.675 135.772 1.000 67.890 296 TRP A C 1
ATOM 2340 O O . TRP A 1 296 ? 46.846 22.448 134.693 1.000 66.236 296 TRP A O 1
ATOM 2351 N N . PRO A 1 297 ? 46.740 22.458 136.939 1.000 68.606 297 PRO A N 1
ATOM 2352 C CA . PRO A 1 297 ? 45.458 21.757 136.984 1.000 68.001 297 PRO A CA 1
ATOM 2353 C C . PRO A 1 297 ? 44.284 22.610 136.514 1.000 66.001 297 PRO A C 1
ATOM 2354 O O . PRO A 1 297 ? 44.310 23.833 136.631 1.000 65.587 297 PRO A O 1
ATOM 2358 N N . SER A 1 298 ? 43.268 21.933 135.969 1.000 65.289 298 SER A N 1
ATOM 2359 C CA . SER A 1 298 ? 41.985 22.546 135.668 1.000 64.066 298 SER A CA 1
ATOM 2360 C C . SER A 1 298 ? 41.207 22.737 136.968 1.000 65.154 298 SER A C 1
ATOM 2361 O O . SER A 1 298 ? 41.258 21.872 137.838 1.000 67.146 298 SER A O 1
ATOM 2364 N N . THR A 1 299 ? 40.505 23.875 137.091 1.000 63.847 299 THR A N 1
ATOM 2365 C CA . THR A 1 299 ? 39.654 24.158 138.238 1.000 64.513 299 THR A CA 1
ATOM 2366 C C . THR A 1 299 ? 38.206 24.275 137.765 1.000 63.137 299 THR A C 1
ATOM 2367 O O . THR A 1 299 ? 37.961 24.596 136.607 1.000 62.256 299 THR A O 1
ATOM 2371 N N . PRO A 1 300 ? 37.201 24.002 138.627 1.000 64.345 300 PRO A N 1
ATOM 2372 C CA . PRO A 1 300 ? 35.794 24.198 138.264 1.000 63.552 300 PRO A CA 1
ATOM 2373 C C . PRO A 1 300 ? 35.421 25.594 137.762 1.000 62.624 300 PRO A C 1
ATOM 2374 O O . PRO A 1 300 ? 34.717 25.722 136.763 1.000 60.933 300 PRO A O 1
ATOM 2378 N N . GLU A 1 301 ? 35.875 26.641 138.463 1.000 63.961 301 GLU A N 1
ATOM 2379 C CA . GLU A 1 301 ? 35.542 28.012 138.092 1.000 63.869 301 GLU A CA 1
ATOM 2380 C C . GLU A 1 301 ? 36.330 28.416 136.847 1.000 60.643 301 GLU A C 1
ATOM 2381 O O . GLU A 1 301 ? 35.867 29.240 136.062 1.000 57.959 301 GLU A O 1
ATOM 2387 N N . GLY A 1 302 ? 37.523 27.832 136.687 1.000 59.405 302 GLY A N 1
ATOM 2388 C CA . GLY A 1 302 ? 38.319 28.004 135.486 1.000 57.489 302 GLY A CA 1
ATOM 2389 C C . GLY A 1 302 ? 37.657 27.399 134.245 1.000 55.330 302 GLY A C 1
ATOM 2390 O O . GLY A 1 302 ? 37.795 27.945 133.158 1.000 52.178 302 GLY A O 1
ATOM 2391 N N . GLU A 1 303 ? 36.942 26.278 134.427 1.000 56.378 303 GLU A N 1
ATOM 2392 C CA . GLU A 1 303 ? 36.214 25.611 133.356 1.000 55.177 303 GLU A CA 1
ATOM 2393 C C . GLU A 1 303 ? 34.973 26.409 132.950 1.000 54.689 303 GLU A C 1
ATOM 2394 O O . GLU A 1 303 ? 34.597 26.405 131.775 1.000 53.882 303 GLU A O 1
ATOM 2400 N N . GLU A 1 304 ? 34.339 27.075 133.926 1.000 55.059 304 GLU A N 1
ATOM 2401 C CA . GLU A 1 304 ? 33.204 27.948 133.670 1.000 54.494 304 GLU A CA 1
ATOM 2402 C C . GLU A 1 304 ? 33.670 29.171 132.878 1.000 52.945 304 GLU A C 1
ATOM 2403 O O . GLU A 1 304 ? 33.016 29.565 131.913 1.000 51.631 304 GLU A O 1
ATOM 2409 N N . ARG A 1 305 ? 34.802 29.756 133.298 1.000 52.770 305 ARG A N 1
ATOM 2410 C CA . ARG A 1 305 ? 35.409 30.885 132.610 1.000 51.729 305 ARG A CA 1
ATOM 2411 C C . ARG A 1 305 ? 35.802 30.482 131.188 1.000 49.649 305 ARG A C 1
ATOM 2412 O O . ARG A 1 305 ? 35.500 31.205 130.243 1.000 48.725 305 ARG A O 1
ATOM 2420 N N . GLN A 1 306 ? 36.462 29.324 131.045 1.000 49.473 306 GLN A N 1
ATOM 2421 C CA . GLN A 1 306 ? 36.943 28.837 129.757 1.000 48.431 306 GLN A CA 1
ATOM 2422 C C . GLN A 1 306 ? 35.781 28.719 128.765 1.000 48.363 306 GLN A C 1
ATOM 2423 O O . GLN A 1 306 ? 35.914 29.130 127.614 1.000 47.223 306 GLN A O 1
ATOM 2429 N N . ALA A 1 307 ? 34.651 28.157 129.227 1.000 49.837 307 ALA A N 1
ATOM 2430 C CA . ALA A 1 307 ? 33.475 27.918 128.402 1.000 49.521 307 ALA A CA 1
ATOM 2431 C C . ALA A 1 307 ? 32.860 29.236 127.935 1.000 49.838 307 ALA A C 1
ATOM 2432 O O . ALA A 1 307 ? 32.589 29.400 126.745 1.000 48.863 307 ALA A O 1
ATOM 2434 N N . GLN A 1 308 ? 32.636 30.162 128.878 1.000 51.748 308 GLN A N 1
ATOM 2435 C CA . GLN A 1 308 ? 32.035 31.458 128.586 1.000 53.045 308 GLN A CA 1
ATOM 2436 C C . GLN A 1 308 ? 32.913 32.267 127.632 1.000 51.212 308 GLN A C 1
ATOM 2437 O O . GLN A 1 308 ? 32.398 32.896 126.712 1.000 50.676 308 GLN A O 1
ATOM 2443 N N . GLU A 1 309 ? 34.228 32.279 127.885 1.000 50.906 309 GLU A N 1
ATOM 2444 C CA . GLU A 1 309 ? 35.164 33.054 127.083 1.000 49.356 309 GLU A CA 1
ATOM 2445 C C . GLU A 1 309 ? 35.271 32.458 125.679 1.000 48.109 309 GLU A C 1
ATOM 2446 O O . GLU A 1 309 ? 35.397 33.202 124.708 1.000 47.827 309 GLU A O 1
ATOM 2452 N N . ALA A 1 310 ? 35.214 31.122 125.574 1.000 47.491 310 ALA A N 1
ATOM 2453 C CA . ALA A 1 310 ? 35.326 30.439 124.291 1.000 45.934 310 ALA A CA 1
ATOM 2454 C C . ALA A 1 310 ? 34.109 30.741 123.417 1.000 45.024 310 ALA A C 1
ATOM 2455 O O . ALA A 1 310 ? 34.244 30.899 122.205 1.000 44.161 310 ALA A O 1
ATOM 2457 N N . VAL A 1 311 ? 32.926 30.815 124.032 1.000 45.190 311 VAL A N 1
ATOM 2458 C CA . VAL A 1 311 ? 31.703 31.142 123.310 1.000 45.608 311 VAL A CA 1
ATOM 2459 C C . VAL A 1 311 ? 31.792 32.570 122.764 1.000 45.274 311 VAL A C 1
ATOM 2460 O O . VAL A 1 311 ? 31.476 32.814 121.600 1.000 45.043 311 VAL A O 1
ATOM 2464 N N . THR A 1 312 ? 32.229 33.505 123.616 1.000 45.030 312 THR A N 1
ATOM 2465 C CA . THR A 1 312 ? 32.378 34.903 123.235 1.000 44.766 312 THR A CA 1
ATOM 2466 C C . THR A 1 312 ? 33.388 35.055 122.096 1.000 43.275 312 THR A C 1
ATOM 2467 O O . THR A 1 312 ? 33.199 35.882 121.210 1.000 43.539 312 THR A O 1
ATOM 2471 N N . HIS A 1 313 ? 34.469 34.269 122.146 1.000 42.998 313 HIS A N 1
ATOM 2472 C CA . HIS A 1 313 ? 35.532 34.316 121.152 1.000 41.957 313 HIS A CA 1
ATOM 2473 C C . HIS A 1 313 ? 35.010 33.811 119.810 1.000 41.258 313 HIS A C 1
ATOM 2474 O O . HIS A 1 313 ? 35.139 34.496 118.801 1.000 40.976 313 HIS A O 1
ATOM 2481 N N . TYR A 1 314 ? 34.417 32.612 119.812 1.000 41.808 314 TYR A N 1
ATOM 2482 C CA . TYR A 1 314 ? 33.899 32.010 118.593 1.000 41.877 314 TYR A CA 1
ATOM 2483 C C . TYR A 1 314 ? 32.830 32.908 117.974 1.000 42.289 314 TYR A C 1
ATOM 2484 O O . TYR A 1 314 ? 32.825 33.093 116.761 1.000 42.530 314 TYR A O 1
ATOM 2493 N N . LYS A 1 315 ? 31.935 33.462 118.803 1.000 43.147 315 LYS A N 1
ATOM 2494 C CA . LYS A 1 315 ? 30.891 34.359 118.327 1.000 44.300 315 LYS A CA 1
ATOM 2495 C C . LYS A 1 315 ? 31.490 35.576 117.623 1.000 43.555 315 LYS A C 1
ATOM 2496 O O . LYS A 1 315 ? 31.026 35.961 116.552 1.000 43.546 315 LYS A O 1
ATOM 2502 N N . THR A 1 316 ? 32.509 36.185 118.243 1.000 42.774 316 THR A N 1
ATOM 2503 C CA . THR A 1 316 ? 33.129 37.400 117.732 1.000 42.059 316 THR A CA 1
ATOM 2504 C C . THR A 1 316 ? 33.744 37.142 116.353 1.000 41.141 316 THR A C 1
ATOM 2505 O O . THR A 1 316 ? 33.631 37.974 115.453 1.000 40.771 316 THR A O 1
ATOM 2509 N N . LEU A 1 317 ? 34.378 35.974 116.193 1.000 40.518 317 LEU A N 1
ATOM 2510 C CA . LEU A 1 317 ? 35.083 35.612 114.968 1.000 40.441 317 LEU A CA 1
ATOM 2511 C C . LEU A 1 317 ? 34.100 35.212 113.862 1.000 40.695 317 LEU A C 1
ATOM 2512 O O . LEU A 1 317 ? 34.249 35.629 112.717 1.000 40.380 317 LEU A O 1
ATOM 2517 N N . PHE A 1 318 ? 33.103 34.386 114.211 1.000 41.075 318 PHE A N 1
ATOM 2518 C CA . PHE A 1 318 ? 32.094 33.922 113.271 1.000 41.618 318 PHE A CA 1
ATOM 2519 C C . PHE A 1 318 ? 31.298 35.110 112.726 1.000 42.128 318 PHE A C 1
ATOM 2520 O O . PHE A 1 318 ? 30.859 35.092 111.578 1.000 43.165 318 PHE A O 1
ATOM 2528 N N . SER A 1 319 ? 31.134 36.146 113.558 1.000 42.459 319 SER A N 1
ATOM 2529 C CA . SER A 1 319 ? 30.396 37.349 113.201 1.000 43.456 319 SER A CA 1
ATOM 2530 C C . SER A 1 319 ? 31.134 38.190 112.164 1.000 43.185 319 SER A C 1
ATOM 2531 O O . SER A 1 319 ? 30.504 39.004 111.496 1.000 43.265 319 SER A O 1
ATOM 2534 N N . HIS A 1 320 ? 32.460 38.027 112.066 1.000 42.863 320 HIS A N 1
ATOM 2535 C CA . HIS A 1 320 ? 33.260 38.833 111.160 1.000 43.727 320 HIS A CA 1
ATOM 2536 C C . HIS A 1 320 ? 33.331 38.155 109.791 1.000 43.362 320 HIS A C 1
ATOM 2537 O O . HIS A 1 320 ? 33.876 37.061 109.672 1.000 44.003 320 HIS A O 1
ATOM 2544 N N . PRO A 1 321 ? 32.773 38.775 108.722 1.000 43.878 321 PRO A N 1
ATOM 2545 C CA . PRO A 1 321 ? 32.663 38.126 107.408 1.000 44.215 321 PRO A CA 1
ATOM 2546 C C . PRO A 1 321 ? 33.928 37.494 106.828 1.000 43.524 321 PRO A C 1
ATOM 2547 O O . PRO A 1 321 ? 33.858 36.394 106.287 1.000 43.765 321 PRO A O 1
ATOM 2551 N N . LEU A 1 322 ? 35.073 38.176 106.946 1.000 42.941 322 LEU A N 1
ATOM 2552 C CA . LEU A 1 322 ? 36.297 37.716 106.304 1.000 42.767 322 LEU A CA 1
ATOM 2553 C C . LEU A 1 322 ? 36.919 36.520 107.031 1.000 42.377 322 LEU A C 1
ATOM 2554 O O . LEU A 1 322 ? 37.759 35.838 106.453 1.000 42.308 322 LEU A O 1
ATOM 2559 N N . VAL A 1 323 ? 36.536 36.259 108.288 1.000 42.168 323 VAL A N 1
ATOM 2560 C CA . VAL A 1 323 ? 37.033 35.084 108.987 1.000 41.647 323 VAL A CA 1
ATOM 2561 C C . VAL A 1 323 ? 36.408 33.845 108.343 1.000 42.110 323 VAL A C 1
ATOM 2562 O O . VAL A 1 323 ? 35.205 33.835 108.094 1.000 42.143 323 VAL A O 1
ATOM 2566 N N . GLU A 1 324 ? 37.224 32.812 108.077 1.000 41.959 324 GLU A N 1
ATOM 2567 C CA . GLU A 1 324 ? 36.756 31.626 107.365 1.000 42.595 324 GLU A CA 1
ATOM 2568 C C . GLU A 1 324 ? 37.128 30.319 108.070 1.000 41.850 324 GLU A C 1
ATOM 2569 O O . GLU A 1 324 ? 36.713 29.242 107.634 1.000 41.754 324 GLU A O 1
ATOM 2575 N N . ALA A 1 325 ? 37.891 30.401 109.163 1.000 40.860 325 ALA A N 1
ATOM 2576 C CA . ALA A 1 325 ? 38.264 29.213 109.910 1.000 40.776 325 ALA A CA 1
ATOM 2577 C C . ALA A 1 325 ? 38.619 29.593 111.347 1.000 40.279 325 ALA A C 1
ATOM 2578 O O . ALA A 1 325 ? 39.208 30.646 111.584 1.000 39.420 325 ALA A O 1
ATOM 2580 N N . ILE A 1 326 ? 38.230 28.726 112.293 1.000 41.077 326 ILE A N 1
ATOM 2581 C CA . ILE A 1 326 ? 38.655 28.814 113.684 1.000 40.897 326 ILE A CA 1
ATOM 2582 C C . ILE A 1 326 ? 39.146 27.434 114.110 1.000 41.158 326 ILE A C 1
ATOM 2583 O O . ILE A 1 326 ? 38.372 26.482 114.109 1.000 42.871 326 ILE A O 1
ATOM 2588 N N . THR A 1 327 ? 40.433 27.345 114.469 1.000 40.744 327 THR A N 1
ATOM 2589 C CA . THR A 1 327 ? 41.067 26.087 114.831 1.000 40.979 327 THR A CA 1
ATOM 2590 C C . THR A 1 327 ? 41.527 26.139 116.291 1.000 41.258 327 THR A C 1
ATOM 2591 O O . THR A 1 327 ? 42.363 26.964 116.655 1.000 41.203 327 THR A O 1
ATOM 2595 N N . TRP A 1 328 ? 40.974 25.245 117.116 1.000 42.035 328 TRP A N 1
ATOM 2596 C CA . TRP A 1 328 ? 41.440 25.038 118.478 1.000 43.351 328 TRP A CA 1
ATOM 2597 C C . TRP A 1 328 ? 42.752 24.260 118.445 1.000 44.053 328 TRP A C 1
ATOM 2598 O O . TRP A 1 328 ? 42.964 23.459 117.544 1.000 44.371 328 TRP A O 1
ATOM 2609 N N . TRP A 1 329 ? 43.626 24.478 119.431 1.000 45.351 329 TRP A N 1
ATOM 2610 C CA . TRP A 1 329 ? 44.961 23.909 119.363 1.000 47.427 329 TRP A CA 1
ATOM 2611 C C . TRP A 1 329 ? 45.040 22.532 120.023 1.000 49.545 329 TRP A C 1
ATOM 2612 O O . TRP A 1 329 ? 45.525 21.588 119.403 1.000 51.498 329 TRP A O 1
ATOM 2623 N N . ASP A 1 330 ? 44.615 22.429 121.290 1.000 50.483 330 ASP A N 1
ATOM 2624 C CA . ASP A 1 330 ? 44.691 21.183 122.044 1.000 51.572 330 ASP A CA 1
ATOM 2625 C C . ASP A 1 330 ? 43.283 20.725 122.426 1.000 51.088 330 ASP A C 1
ATOM 2626 O O . ASP A 1 330 ? 42.604 21.405 123.193 1.000 50.891 330 ASP A O 1
ATOM 2631 N N . PHE A 1 331 ? 42.860 19.557 121.923 1.000 50.014 331 PHE A N 1
ATOM 2632 C CA . PHE A 1 331 ? 41.560 19.002 122.275 1.000 49.507 331 PHE A CA 1
ATOM 2633 C C . PHE A 1 331 ? 41.560 18.420 123.695 1.000 50.916 331 PHE A C 1
ATOM 2634 O O . PHE A 1 331 ? 40.514 18.366 124.344 1.000 50.658 331 PHE A O 1
ATOM 2642 N N . VAL A 1 332 ? 42.724 17.966 124.174 1.000 51.649 332 VAL A N 1
ATOM 2643 C CA . VAL A 1 332 ? 42.798 17.344 125.486 1.000 52.854 332 VAL A CA 1
ATOM 2644 C C . VAL A 1 332 ? 43.784 18.119 126.371 1.000 53.124 332 VAL A C 1
ATOM 2645 O O . VAL A 1 332 ? 44.811 18.621 125.905 1.000 52.137 332 VAL A O 1
ATOM 2649 N N . ASP A 1 333 ? 43.407 18.242 127.656 1.000 53.929 333 ASP A N 1
ATOM 2650 C CA . ASP A 1 333 ? 44.194 18.909 128.682 1.000 54.940 333 ASP A CA 1
ATOM 2651 C C . ASP A 1 333 ? 45.578 18.272 128.779 1.000 56.253 333 ASP A C 1
ATOM 2652 O O . ASP A 1 333 ? 45.725 17.066 128.603 1.000 57.453 333 ASP A O 1
ATOM 2657 N N . GLY A 1 334 ? 46.584 19.095 129.089 1.000 57.021 334 GLY A N 1
ATOM 2658 C CA . GLY A 1 334 ? 47.932 18.621 129.365 1.000 58.950 334 GLY A CA 1
ATOM 2659 C C . GLY A 1 334 ? 48.776 18.464 128.102 1.000 58.927 334 GLY A C 1
ATOM 2660 O O . GLY A 1 334 ? 49.757 17.724 128.113 1.000 60.547 334 GLY A O 1
ATOM 2661 N N . GLY A 1 335 ? 48.388 19.159 127.023 1.000 57.795 335 GLY A N 1
ATOM 2662 C CA . GLY A 1 335 ? 49.152 19.152 125.787 1.000 57.719 335 GLY A CA 1
ATOM 2663 C C . GLY A 1 335 ? 50.317 20.138 125.850 1.000 58.355 335 GLY A C 1
ATOM 2664 O O . GLY A 1 335 ? 51.239 19.966 126.645 1.000 60.578 335 GLY A O 1
ATOM 2665 N N . TRP A 1 336 ? 50.248 21.187 125.024 1.000 57.238 336 TRP A N 1
ATOM 2666 C CA . TRP A 1 336 ? 51.285 22.207 124.983 1.000 57.033 336 TRP A CA 1
ATOM 2667 C C . TRP A 1 336 ? 51.352 22.947 126.323 1.000 57.495 336 TRP A C 1
ATOM 2668 O O . TRP A 1 336 ? 50.334 23.429 126.816 1.000 56.814 336 TRP A O 1
ATOM 2679 N N . LEU A 1 337 ? 52.562 22.998 126.903 1.000 58.567 337 LEU A N 1
ATOM 2680 C CA . LEU A 1 337 ? 52.840 23.629 128.188 1.000 59.473 337 LEU A CA 1
ATOM 2681 C C . LEU A 1 337 ? 52.118 22.901 129.325 1.000 60.167 337 LEU A C 1
ATOM 2682 O O . LEU A 1 337 ? 51.983 23.458 130.412 1.000 60.851 337 LEU A O 1
ATOM 2687 N N . LYS A 1 338 ? 51.681 21.656 129.076 1.000 63.394 338 LYS A N 1
ATOM 2688 C CA . LYS A 1 338 ? 50.890 20.874 130.019 1.000 61.743 338 LYS A CA 1
ATOM 2689 C C . LYS A 1 338 ? 49.703 21.680 130.546 1.000 58.661 338 LYS A C 1
ATOM 2690 O O . LYS A 1 338 ? 49.269 21.478 131.677 1.000 57.748 338 LYS A O 1
ATOM 2696 N N . ALA A 1 339 ? 49.153 22.566 129.708 1.000 57.133 339 ALA A N 1
ATOM 2697 C CA . ALA A 1 339 ? 48.120 23.491 130.141 1.000 54.859 339 ALA A CA 1
ATOM 2698 C C . ALA A 1 339 ? 46.764 22.791 130.132 1.000 52.793 339 ALA A C 1
ATOM 2699 O O . ALA A 1 339 ? 46.544 21.857 129.366 1.000 52.332 339 ALA A O 1
ATOM 2701 N N . PRO A 1 340 ? 45.810 23.223 130.986 1.000 51.729 340 PRO A N 1
ATOM 2702 C CA . PRO A 1 340 ? 44.424 22.766 130.895 1.000 50.630 340 PRO A CA 1
ATOM 2703 C C . PRO A 1 340 ? 43.688 23.525 129.793 1.000 50.216 340 PRO A C 1
ATOM 2704 O O . PRO A 1 340 ? 42.738 24.265 130.053 1.000 49.078 340 PRO A O 1
ATOM 2708 N N . SER A 1 341 ? 44.134 23.302 128.549 1.000 51.226 341 SER A N 1
ATOM 2709 C CA . SER A 1 341 ? 43.705 24.087 127.400 1.000 50.525 341 SER A CA 1
ATOM 2710 C C . SER A 1 341 ? 42.749 23.295 126.512 1.000 49.517 341 SER A C 1
ATOM 2711 O O . SER A 1 341 ? 42.424 23.750 125.420 1.000 48.556 341 SER A O 1
ATOM 2714 N N . GLY A 1 342 ? 42.272 22.142 127.003 1.000 49.727 342 GLY A N 1
ATOM 2715 C CA . GLY A 1 342 ? 41.486 21.216 126.201 1.000 50.139 342 GLY A CA 1
ATOM 2716 C C . GLY A 1 342 ? 39.979 21.342 126.421 1.000 49.207 342 GLY A C 1
ATOM 2717 O O . GLY A 1 342 ? 39.526 22.186 127.190 1.000 48.709 342 GLY A O 1
ATOM 2718 N N . PHE A 1 343 ? 39.219 20.500 125.702 1.000 50.188 343 PHE A N 1
ATOM 2719 C CA . PHE A 1 343 ? 37.782 20.345 125.896 1.000 50.185 343 PHE A CA 1
ATOM 2720 C C . PHE A 1 343 ? 37.486 19.072 126.688 1.000 50.950 343 PHE A C 1
ATOM 2721 O O . PHE A 1 343 ? 36.360 18.874 127.143 1.000 49.853 343 PHE A O 1
ATOM 2729 N N . ILE A 1 344 ? 38.501 18.205 126.805 1.000 52.792 344 ILE A N 1
ATOM 2730 C CA . ILE A 1 344 ? 38.395 16.918 127.474 1.000 55.132 344 ILE A CA 1
ATOM 2731 C C . ILE A 1 344 ? 39.649 16.726 128.326 1.000 55.976 344 ILE A C 1
ATOM 2732 O O . ILE A 1 344 ? 40.733 17.132 127.916 1.000 55.599 344 ILE A O 1
ATOM 2737 N N . THR A 1 345 ? 39.489 16.119 129.510 1.000 57.348 345 THR A N 1
ATOM 2738 C CA . THR A 1 345 ? 40.615 15.835 130.390 1.000 59.099 345 THR A CA 1
ATOM 2739 C C . THR A 1 345 ? 41.314 14.562 129.914 1.000 62.615 345 THR A C 1
ATOM 2740 O O . THR A 1 345 ? 40.868 13.906 128.974 1.000 63.435 345 THR A O 1
ATOM 2744 N N . GLN A 1 346 ? 42.414 14.208 130.583 1.000 66.524 346 GLN A N 1
ATOM 2745 C CA . GLN A 1 346 ? 43.226 13.069 130.179 1.000 70.507 346 GLN A CA 1
ATOM 2746 C C . GLN A 1 346 ? 42.539 11.754 130.557 1.000 73.499 346 GLN A C 1
ATOM 2747 O O . GLN A 1 346 ? 42.769 10.731 129.917 1.000 75.415 346 GLN A O 1
ATOM 2753 N N . ASP A 1 347 ? 41.667 11.802 131.575 1.000 73.926 347 ASP A N 1
ATOM 2754 C CA . ASP A 1 347 ? 40.860 10.661 131.990 1.000 76.372 347 ASP A CA 1
ATOM 2755 C C . ASP A 1 347 ? 39.471 10.733 131.344 1.000 73.141 347 ASP A C 1
ATOM 2756 O O . ASP A 1 347 ? 38.525 10.135 131.851 1.000 74.356 347 ASP A O 1
ATOM 2761 N N . ASN A 1 348 ? 39.364 11.464 130.222 1.000 68.879 348 ASN A N 1
ATOM 2762 C CA . ASN A 1 348 ? 38.205 11.463 129.338 1.000 66.337 348 ASN A CA 1
ATOM 2763 C C . ASN A 1 348 ? 36.963 12.055 130.011 1.000 63.458 348 ASN A C 1
ATOM 2764 O O . ASN A 1 348 ? 35.854 11.606 129.743 1.000 63.865 348 ASN A O 1
ATOM 2769 N N . ARG A 1 349 ? 37.126 13.089 130.845 1.000 60.649 349 ARG A N 1
ATOM 2770 C CA . ARG A 1 349 ? 35.978 13.845 131.327 1.000 58.714 349 ARG A CA 1
ATOM 2771 C C . ARG A 1 349 ? 35.698 14.989 130.355 1.000 55.904 349 ARG A C 1
ATOM 2772 O O . ARG A 1 349 ? 36.584 15.794 130.073 1.000 54.922 349 ARG A O 1
ATOM 2780 N N . VAL A 1 350 ? 34.457 15.052 129.856 1.000 54.548 350 VAL A N 1
ATOM 2781 C CA . VAL A 1 350 ? 34.036 16.103 128.946 1.000 51.982 350 VAL A CA 1
ATOM 2782 C C . VAL A 1 350 ? 33.808 17.385 129.741 1.000 51.250 350 VAL A C 1
ATOM 2783 O O . VAL A 1 350 ? 32.946 17.421 130.608 1.000 51.624 350 VAL A O 1
ATOM 2787 N N . LYS A 1 351 ? 34.566 18.437 129.402 1.000 50.502 351 LYS A N 1
ATOM 2788 C CA . LYS A 1 351 ? 34.559 19.692 130.142 1.000 49.550 351 LYS A CA 1
ATOM 2789 C C . LYS A 1 351 ? 33.401 20.563 129.661 1.000 49.270 351 LYS A C 1
ATOM 2790 O O . LYS A 1 351 ? 32.898 20.368 128.554 1.000 48.716 351 LYS A O 1
ATOM 2796 N N . PRO A 1 352 ? 32.931 21.531 130.488 1.000 49.516 352 PRO A N 1
ATOM 2797 C CA . PRO A 1 352 ? 31.880 22.469 130.073 1.000 49.051 352 PRO A CA 1
ATOM 2798 C C . PRO A 1 352 ? 32.058 23.130 128.702 1.000 47.236 352 PRO A C 1
ATOM 2799 O O . PRO A 1 352 ? 31.072 23.362 128.008 1.000 47.085 352 PRO A O 1
ATOM 2803 N N . ILE A 1 353 ? 33.306 23.440 128.323 1.000 45.908 353 ILE A N 1
ATOM 2804 C CA . ILE A 1 353 ? 33.591 24.115 127.060 1.000 44.740 353 ILE A CA 1
ATOM 2805 C C . ILE A 1 353 ? 33.097 23.282 125.871 1.000 44.365 353 ILE A C 1
ATOM 2806 O O . ILE A 1 353 ? 32.634 23.847 124.885 1.000 43.399 353 ILE A O 1
ATOM 2811 N N . TYR A 1 354 ? 33.199 21.947 125.959 1.000 45.087 354 TYR A N 1
ATOM 2812 C CA . TYR A 1 354 ? 32.711 21.067 124.909 1.000 44.818 354 TYR A CA 1
ATOM 2813 C C . TYR A 1 354 ? 31.199 21.232 124.737 1.000 45.134 354 TYR A C 1
ATOM 2814 O O . TYR A 1 354 ? 30.720 21.360 123.608 1.000 44.464 354 TYR A O 1
ATOM 2823 N N . HIS A 1 355 ? 30.458 21.198 125.857 1.000 45.011 355 HIS A N 1
ATOM 2824 C CA . HIS A 1 355 ? 29.007 21.316 125.828 1.000 45.491 355 HIS A CA 1
ATOM 2825 C C . HIS A 1 355 ? 28.598 22.687 125.286 1.000 45.068 355 HIS A C 1
ATOM 2826 O O . HIS A 1 355 ? 27.597 22.807 124.577 1.000 45.146 355 HIS A O 1
ATOM 2833 N N . ALA A 1 356 ? 29.379 23.720 125.635 1.000 44.856 356 ALA A N 1
ATOM 2834 C CA . ALA A 1 356 ? 29.077 25.090 125.249 1.000 44.871 356 ALA A CA 1
ATOM 2835 C C . ALA A 1 356 ? 29.275 25.286 123.743 1.000 43.486 356 ALA A C 1
ATOM 2836 O O . ALA A 1 356 ? 28.429 25.883 123.079 1.000 42.975 356 ALA A O 1
ATOM 2838 N N . LEU A 1 357 ? 30.397 24.786 123.212 1.000 43.228 357 LEU A N 1
ATOM 2839 C CA . LEU A 1 357 ? 30.741 24.989 121.810 1.000 43.107 357 LEU A CA 1
ATOM 2840 C C . LEU A 1 357 ? 29.984 24.009 120.917 1.000 42.967 357 LEU A C 1
ATOM 2841 O O . LEU A 1 357 ? 29.682 24.336 119.772 1.000 42.743 357 LEU A O 1
ATOM 2846 N N . HIS A 1 358 ? 29.679 22.815 121.440 1.000 43.687 358 HIS A N 1
ATOM 2847 C CA . HIS A 1 358 ? 28.836 21.875 120.721 1.000 43.637 358 HIS A CA 1
ATOM 2848 C C . HIS A 1 358 ? 27.462 22.498 120.495 1.000 43.824 358 HIS A C 1
ATOM 2849 O O . HIS A 1 358 ? 26.939 22.450 119.385 1.000 44.545 358 HIS A O 1
ATOM 2856 N N . ASP A 1 359 ? 26.888 23.097 121.542 1.000 43.784 359 ASP A N 1
ATOM 2857 C CA . ASP A 1 359 ? 25.598 23.760 121.420 1.000 44.659 359 ASP A CA 1
ATOM 2858 C C . ASP A 1 359 ? 25.685 24.937 120.443 1.000 44.339 359 ASP A C 1
ATOM 2859 O O . ASP A 1 359 ? 24.738 25.197 119.707 1.000 45.583 359 ASP A O 1
ATOM 2864 N N . LEU A 1 360 ? 26.812 25.656 120.444 1.000 43.803 360 LEU A N 1
ATOM 2865 C CA . LEU A 1 360 ? 26.967 26.839 119.609 1.000 43.894 360 LEU A CA 1
ATOM 2866 C C . LEU A 1 360 ? 27.051 26.440 118.132 1.000 43.108 360 LEU A C 1
ATOM 2867 O O . LEU A 1 360 ? 26.382 27.019 117.276 1.000 43.486 360 LEU A O 1
ATOM 2872 N N . ILE A 1 361 ? 27.866 25.424 117.845 1.000 42.417 361 ILE A N 1
ATOM 2873 C CA . ILE A 1 361 ? 28.220 25.074 116.481 1.000 42.043 361 ILE A CA 1
ATOM 2874 C C . ILE A 1 361 ? 27.165 24.137 115.887 1.000 42.744 361 ILE A C 1
ATOM 2875 O O . ILE A 1 361 ? 26.799 24.284 114.719 1.000 42.613 361 ILE A O 1
ATOM 2880 N N . LYS A 1 362 ? 26.670 23.186 116.692 1.000 43.487 362 LYS A N 1
ATOM 2881 C CA . LYS A 1 362 ? 25.820 22.120 116.182 1.000 44.231 362 LYS A CA 1
ATOM 2882 C C . LYS A 1 362 ? 24.348 22.347 116.532 1.000 44.872 362 LYS A C 1
ATOM 2883 O O . LYS A 1 362 ? 23.523 21.479 116.257 1.000 45.984 362 LYS A O 1
ATOM 2889 N N . ASN A 1 363 ? 24.011 23.502 117.121 1.000 45.102 363 ASN A N 1
ATOM 2890 C CA . ASN A 1 363 ? 22.625 23.816 117.439 1.000 46.289 363 ASN A CA 1
ATOM 2891 C C . ASN A 1 363 ? 22.318 25.248 117.013 1.000 47.151 363 ASN A C 1
ATOM 2892 O O . ASN A 1 363 ? 21.509 25.448 116.114 1.000 47.981 363 ASN A O 1
ATOM 2897 N N . GLN A 1 364 ? 22.957 26.233 117.658 1.000 48.811 364 GLN A N 1
ATOM 2898 C CA . GLN A 1 364 ? 22.659 27.638 117.403 1.000 50.097 364 GLN A CA 1
ATOM 2899 C C . GLN A 1 364 ? 22.995 27.990 115.954 1.000 48.295 364 GLN A C 1
ATOM 2900 O O . GLN A 1 364 ? 22.289 28.777 115.321 1.000 49.058 364 GLN A O 1
ATOM 2906 N N . TRP A 1 365 ? 24.091 27.405 115.448 1.000 46.069 365 TRP A N 1
ATOM 2907 C CA . TRP A 1 365 ? 24.604 27.701 114.121 1.000 44.618 365 TRP A CA 1
ATOM 2908 C C . TRP A 1 365 ? 24.337 26.540 113.169 1.000 44.561 365 TRP A C 1
ATOM 2909 O O . TRP A 1 365 ? 25.090 26.324 112.224 1.000 43.941 365 TRP A O 1
ATOM 2920 N N . TRP A 1 366 ? 23.244 25.810 113.415 1.000 45.267 366 TRP A N 1
ATOM 2921 C CA . TRP A 1 366 ? 22.905 24.647 112.615 1.000 44.792 366 TRP A CA 1
ATOM 2922 C C . TRP A 1 366 ? 21.458 24.773 112.161 1.000 46.461 366 TRP A C 1
ATOM 2923 O O . TRP A 1 366 ? 20.578 25.030 112.977 1.000 47.459 366 TRP A O 1
ATOM 2934 N N . THR A 1 367 ? 21.230 24.588 110.855 1.000 47.747 367 THR A N 1
ATOM 2935 C CA . THR A 1 367 ? 19.891 24.648 110.297 1.000 49.520 367 THR A CA 1
ATOM 2936 C C . THR A 1 367 ? 19.170 23.339 110.604 1.000 51.177 367 THR A C 1
ATOM 2937 O O . THR A 1 367 ? 19.690 22.250 110.351 1.000 49.772 367 THR A O 1
ATOM 2941 N N . LYS A 1 368 ? 17.960 23.472 111.158 1.000 53.627 368 LYS A N 1
ATOM 2942 C CA . LYS A 1 368 ? 17.198 22.326 111.621 1.000 56.369 368 LYS A CA 1
ATOM 2943 C C . LYS A 1 368 ? 16.437 21.689 110.464 1.000 56.693 368 LYS A C 1
ATOM 2944 O O . LYS A 1 368 ? 16.119 22.360 109.483 1.000 55.515 368 LYS A O 1
ATOM 2950 N N . PRO A 1 369 ? 16.134 20.371 110.554 1.000 57.594 369 PRO A N 1
ATOM 2951 C CA . PRO A 1 369 ? 15.378 19.676 109.514 1.000 58.584 369 PRO A CA 1
ATOM 2952 C C . PRO A 1 369 ? 14.127 20.441 109.086 1.000 60.747 369 PRO A C 1
ATOM 2953 O O . PRO A 1 369 ? 13.422 21.015 109.913 1.000 61.001 369 PRO A O 1
ATOM 2957 N N . MET A 1 370 ? 13.895 20.456 107.768 1.000 62.267 370 MET A N 1
ATOM 2958 C CA . MET A 1 370 ? 12.784 21.154 107.146 1.000 64.159 370 MET A CA 1
ATOM 2959 C C . MET A 1 370 ? 11.958 20.121 106.385 1.000 65.345 370 MET A C 1
ATOM 2960 O O . MET A 1 370 ? 12.522 19.284 105.678 1.000 65.447 370 MET A O 1
ATOM 2965 N N . ASP A 1 371 ? 10.631 20.177 106.535 1.000 66.936 371 ASP A N 1
ATOM 2966 C CA . ASP A 1 371 ? 9.736 19.413 105.680 1.000 67.742 371 ASP A CA 1
ATOM 2967 C C . ASP A 1 371 ? 9.244 20.348 104.582 1.000 66.554 371 ASP A C 1
ATOM 2968 O O . ASP A 1 371 ? 8.633 21.371 104.874 1.000 66.909 371 ASP A O 1
ATOM 2973 N N . LEU A 1 372 ? 9.550 20.000 103.328 1.000 64.843 372 LEU A N 1
ATOM 2974 C CA . LEU A 1 372 ? 9.235 20.850 102.190 1.000 64.346 372 LEU A CA 1
ATOM 2975 C C . LEU A 1 372 ? 8.483 20.035 101.140 1.000 65.410 372 LEU A C 1
ATOM 2976 O O . LEU A 1 372 ? 8.482 18.806 101.173 1.000 66.309 372 LEU A O 1
ATOM 2981 N N . ILE A 1 373 ? 7.818 20.747 100.228 1.000 65.623 373 ILE A N 1
ATOM 2982 C CA . ILE A 1 373 ? 7.153 20.122 99.099 1.000 66.822 373 ILE A CA 1
ATOM 2983 C C . ILE A 1 373 ? 7.645 20.812 97.827 1.000 64.765 373 ILE A C 1
ATOM 2984 O O . ILE A 1 373 ? 7.745 22.036 97.777 1.000 63.251 373 ILE A O 1
ATOM 2989 N N . SER A 1 374 ? 7.993 20.005 96.814 1.000 64.400 374 SER A N 1
ATOM 2990 C CA . SER A 1 374 ? 8.432 20.526 95.529 1.000 63.398 374 SER A CA 1
ATOM 2991 C C . SER A 1 374 ? 7.235 21.102 94.775 1.000 64.923 374 SER A C 1
ATOM 2992 O O . SER A 1 374 ? 6.111 20.645 94.962 1.000 66.707 374 SER A O 1
ATOM 2995 N N . ASP A 1 375 ? 7.486 22.103 93.921 1.000 64.659 375 ASP A N 1
ATOM 2996 C CA . ASP A 1 375 ? 6.435 22.723 93.125 1.000 67.080 375 ASP A CA 1
ATOM 2997 C C . ASP A 1 375 ? 6.193 21.871 91.873 1.000 67.706 375 ASP A C 1
ATOM 2998 O O . ASP A 1 375 ? 6.665 20.738 91.792 1.000 66.932 375 ASP A O 1
ATOM 3003 N N . GLU A 1 376 ? 5.462 22.430 90.896 1.000 69.219 376 GLU A N 1
ATOM 3004 C CA . GLU A 1 376 ? 5.066 21.712 89.691 1.000 70.520 376 GLU A CA 1
ATOM 3005 C C . GLU A 1 376 ? 6.281 21.337 88.837 1.000 68.247 376 GLU A C 1
ATOM 3006 O O . GLU A 1 376 ? 6.212 20.378 88.070 1.000 68.928 376 GLU A O 1
ATOM 3012 N N . ASN A 1 377 ? 7.371 22.110 88.957 1.000 65.486 377 ASN A N 1
ATOM 3013 C CA . ASN A 1 377 ? 8.582 21.918 88.168 1.000 63.703 377 ASN A CA 1
ATOM 3014 C C . ASN A 1 377 ? 9.612 21.091 88.945 1.000 62.433 377 ASN A C 1
ATOM 3015 O O . ASN A 1 377 ? 10.736 20.904 88.479 1.000 61.918 377 ASN A O 1
ATOM 3020 N N . GLY A 1 378 ? 9.231 20.597 90.132 1.000 62.742 378 GLY A N 1
ATOM 3021 C CA . GLY A 1 378 ? 10.106 19.778 90.960 1.000 61.426 378 GLY A CA 1
ATOM 3022 C C . GLY A 1 378 ? 11.145 20.601 91.721 1.000 59.509 378 GLY A C 1
ATOM 3023 O O . GLY A 1 378 ? 12.147 20.047 92.176 1.000 58.276 378 GLY A O 1
ATOM 3024 N N . LEU A 1 379 ? 10.883 21.908 91.880 1.000 59.538 379 LEU A N 1
ATOM 3025 C CA . LEU A 1 379 ? 11.818 22.831 92.512 1.000 57.960 379 LEU A CA 1
ATOM 3026 C C . LEU A 1 379 ? 11.543 22.912 94.014 1.000 57.724 379 LEU A C 1
ATOM 3027 O O . LEU A 1 379 ? 10.391 23.021 94.427 1.000 58.426 379 LEU A O 1
ATOM 3032 N N . VAL A 1 380 ? 12.621 22.876 94.813 1.000 56.807 380 VAL A N 1
ATOM 3033 C CA . VAL A 1 380 ? 12.562 23.063 96.255 1.000 55.889 380 VAL A CA 1
ATOM 3034 C C . VAL A 1 380 ? 13.614 24.100 96.641 1.000 54.753 380 VAL A C 1
ATOM 3035 O O . VAL A 1 380 ? 14.787 23.926 96.314 1.000 53.222 380 VAL A O 1
ATOM 3039 N N . ASN A 1 381 ? 13.174 25.168 97.329 1.000 55.474 381 ASN A N 1
ATOM 3040 C CA . ASN A 1 381 ? 14.073 26.197 97.830 1.000 55.234 381 ASN A CA 1
ATOM 3041 C C . ASN A 1 381 ? 14.508 25.840 99.245 1.000 55.002 381 ASN A C 1
ATOM 3042 O O . ASN A 1 381 ? 13.677 25.520 100.092 1.000 56.569 381 ASN A O 1
ATOM 3047 N N . VAL A 1 382 ? 15.821 25.920 99.486 1.000 53.737 382 VAL A N 1
ATOM 3048 C CA . VAL A 1 382 ? 16.404 25.572 100.770 1.000 52.914 382 VAL A CA 1
ATOM 3049 C C . VAL A 1 382 ? 17.171 26.787 101.282 1.000 52.735 382 VAL A C 1
ATOM 3050 O O . VAL A 1 382 ? 17.985 27.345 100.552 1.000 52.376 382 VAL A O 1
ATOM 3054 N N . SER A 1 383 ? 16.882 27.182 102.529 1.000 53.012 383 SER A N 1
ATOM 3055 C CA . SER A 1 383 ? 17.621 28.229 103.217 1.000 52.716 383 SER A CA 1
ATOM 3056 C C . SER A 1 383 ? 18.241 27.677 104.498 1.000 51.587 383 SER A C 1
ATOM 3057 O O . SER A 1 383 ? 17.644 26.846 105.185 1.000 52.127 383 SER A O 1
ATOM 3060 N N . GLY A 1 384 ? 19.445 28.162 104.812 1.000 50.432 384 GLY A N 1
ATOM 3061 C CA . GLY A 1 384 ? 20.151 27.752 106.011 1.000 49.502 384 GLY A CA 1
ATOM 3062 C C . GLY A 1 384 ? 21.611 28.187 105.985 1.000 48.485 384 GLY A C 1
ATOM 3063 O O . GLY A 1 384 ? 22.025 28.931 105.102 1.000 48.706 384 GLY A O 1
ATOM 3064 N N . PHE A 1 385 ? 22.370 27.727 106.984 1.000 48.085 385 PHE A N 1
ATOM 3065 C CA . PHE A 1 385 ? 23.800 27.969 107.057 1.000 47.193 385 PHE A CA 1
ATOM 3066 C C . PHE A 1 385 ? 24.470 27.291 105.867 1.000 46.844 385 PHE A C 1
ATOM 3067 O O . PHE A 1 385 ? 24.104 26.179 105.499 1.000 46.676 385 PHE A O 1
ATOM 3075 N N . LEU A 1 386 ? 25.436 27.989 105.262 1.000 47.309 386 LEU A N 1
ATOM 3076 C CA . LEU A 1 386 ? 26.236 27.442 104.181 1.000 47.530 386 LEU A CA 1
ATOM 3077 C C . LEU A 1 386 ? 26.825 26.108 104.635 1.000 47.663 386 LEU A C 1
ATOM 3078 O O . LEU A 1 386 ? 27.233 25.971 105.790 1.000 46.765 386 LEU A O 1
ATOM 3083 N N . GLY A 1 387 ? 26.850 25.127 103.728 1.000 48.996 387 GLY A N 1
ATOM 3084 C CA . GLY A 1 387 ? 27.426 23.824 104.026 1.000 50.243 387 GLY A CA 1
ATOM 3085 C C . GLY A 1 387 ? 26.809 22.711 103.185 1.000 51.456 387 GLY A C 1
ATOM 3086 O O . GLY A 1 387 ? 26.219 22.981 102.143 1.000 52.408 387 GLY A O 1
ATOM 3087 N N . GLU A 1 388 ? 26.958 21.463 103.647 1.000 52.730 388 GLU A N 1
ATOM 3088 C CA . GLU A 1 388 ? 26.418 20.306 102.951 1.000 54.035 388 GLU A CA 1
ATOM 3089 C C . GLU A 1 388 ? 25.066 19.931 103.557 1.000 52.443 388 GLU A C 1
ATOM 3090 O O . GLU A 1 388 ? 24.873 20.051 104.765 1.000 51.198 388 GLU A O 1
ATOM 3096 N N . TYR A 1 389 ? 24.144 19.483 102.694 1.000 51.807 389 TYR A N 1
ATOM 3097 C CA . TYR A 1 389 ? 22.790 19.137 103.087 1.000 51.531 389 TYR A CA 1
ATOM 3098 C C . TYR A 1 389 ? 22.423 17.785 102.485 1.000 53.823 389 TYR A C 1
ATOM 3099 O O . TYR A 1 389 ? 23.131 17.281 101.621 1.000 54.340 389 TYR A O 1
ATOM 3108 N N . GLU A 1 390 ? 21.322 17.204 102.974 1.000 56.368 390 GLU A N 1
ATOM 3109 C CA . GLU A 1 390 ? 20.719 16.023 102.373 1.000 58.955 390 GLU A CA 1
ATOM 3110 C C . GLU A 1 390 ? 19.238 16.275 102.125 1.000 58.207 390 GLU A C 1
ATOM 3111 O O . GLU A 1 390 ? 18.572 16.902 102.943 1.000 57.346 390 GLU A O 1
ATOM 3117 N N . VAL A 1 391 ? 18.732 15.760 101.001 1.000 58.288 391 VAL A N 1
ATOM 3118 C CA . VAL A 1 391 ? 17.300 15.706 100.768 1.000 58.271 391 VAL A CA 1
ATOM 3119 C C . VAL A 1 391 ? 16.895 14.235 100.751 1.000 59.771 391 VAL A C 1
ATOM 3120 O O . VAL A 1 391 ? 17.582 13.414 100.146 1.000 59.514 391 VAL A O 1
ATOM 3124 N N . THR A 1 392 ? 15.803 13.911 101.460 1.000 61.747 392 THR A N 1
ATOM 3125 C CA . THR A 1 392 ? 15.353 12.536 101.631 1.000 64.740 392 THR A CA 1
ATOM 3126 C C . THR A 1 392 ? 13.901 12.400 101.177 1.000 67.345 392 THR A C 1
ATOM 3127 O O . THR A 1 392 ? 13.070 13.254 101.474 1.000 66.501 392 THR A O 1
ATOM 3131 N N . PHE A 1 393 ? 13.627 11.306 100.452 1.000 71.480 393 PHE A N 1
ATOM 3132 C CA . PHE A 1 393 ? 12.294 10.952 99.982 1.000 74.700 393 PHE A CA 1
ATOM 3133 C C . PHE A 1 393 ? 12.351 9.535 99.415 1.000 77.994 393 PHE A C 1
ATOM 3134 O O . PHE A 1 393 ? 13.350 9.171 98.803 1.000 77.898 393 PHE A O 1
ATOM 3142 N N . ASP A 1 394 ? 11.291 8.745 99.637 1.000 81.757 394 ASP A N 1
ATOM 3143 C CA . ASP A 1 394 ? 11.214 7.365 99.172 1.000 85.670 394 ASP A CA 1
ATOM 3144 C C . ASP A 1 394 ? 12.330 6.522 99.788 1.000 86.524 394 ASP A C 1
ATOM 3145 O O . ASP A 1 394 ? 12.793 5.569 99.165 1.000 88.299 394 ASP A O 1
ATOM 3150 N N . GLY A 1 395 ? 12.760 6.882 101.005 1.000 85.896 395 GLY A N 1
ATOM 3151 C CA . GLY A 1 395 ? 13.837 6.184 101.690 1.000 86.692 395 GLY A CA 1
ATOM 3152 C C . GLY A 1 395 ? 15.196 6.344 101.004 1.000 85.496 395 GLY A C 1
ATOM 3153 O O . GLY A 1 395 ? 16.126 5.597 101.303 1.000 87.105 395 GLY A O 1
ATOM 3154 N N . LYS A 1 396 ? 15.304 7.317 100.088 1.000 83.135 396 LYS A N 1
ATOM 3155 C CA . LYS A 1 396 ? 16.554 7.627 99.413 1.000 81.184 396 LYS A CA 1
ATOM 3156 C C . LYS A 1 396 ? 17.064 8.965 99.941 1.000 75.899 396 LYS A C 1
ATOM 3157 O O . LYS A 1 396 ? 16.275 9.874 100.186 1.000 73.585 396 LYS A O 1
ATOM 3163 N N . SER A 1 397 ? 18.389 9.086 100.072 1.000 73.379 397 SER A N 1
ATOM 3164 C CA . SER A 1 397 ? 19.010 10.307 100.562 1.000 69.923 397 SER A CA 1
ATOM 3165 C C . SER A 1 397 ? 20.053 10.803 99.557 1.000 68.315 397 SER A C 1
ATOM 3166 O O . SER A 1 397 ? 20.828 10.012 99.023 1.000 70.087 397 SER A O 1
ATOM 3169 N N . LYS A 1 398 ? 20.057 12.119 99.291 1.000 64.790 398 LYS A N 1
ATOM 3170 C CA . LYS A 1 398 ? 20.879 12.697 98.237 1.000 63.460 398 LYS A CA 1
ATOM 3171 C C . LYS A 1 398 ? 21.558 13.961 98.757 1.000 59.557 398 LYS A C 1
ATOM 3172 O O . LYS A 1 398 ? 20.891 14.870 99.243 1.000 56.838 398 LYS A O 1
ATOM 3178 N N . SER A 1 399 ? 22.888 14.018 98.620 1.000 59.213 399 SER A N 1
ATOM 3179 C CA . SER A 1 399 ? 23.674 15.142 99.104 1.000 58.004 399 SER A CA 1
ATOM 3180 C C . SER A 1 399 ? 23.661 16.290 98.102 1.000 56.534 399 SER A C 1
ATOM 3181 O O . SER A 1 399 ? 23.699 16.062 96.900 1.000 58.444 399 SER A O 1
ATOM 3184 N N . PHE A 1 400 ? 23.640 17.524 98.611 1.000 54.592 400 PHE A N 1
ATOM 3185 C CA . PHE A 1 400 ? 23.881 18.691 97.781 1.000 54.524 400 PHE A CA 1
ATOM 3186 C C . PHE A 1 400 ? 24.556 19.786 98.604 1.000 53.905 400 PHE A C 1
ATOM 3187 O O . PHE A 1 400 ? 24.479 19.793 99.834 1.000 52.190 400 PHE A O 1
ATOM 3195 N N A CYS A 1 401 ? 25.214 20.708 97.891 0.500 54.215 401 CYS A N 1
ATOM 3196 N N B CYS A 1 401 ? 25.222 20.705 97.895 0.500 54.730 401 CYS A N 1
ATOM 3197 C CA A CYS A 1 401 ? 25.897 21.846 98.480 0.500 53.873 401 CYS A CA 1
ATOM 3198 C CA B CYS A 1 401 ? 25.892 21.839 98.509 0.500 54.686 401 CYS A CA 1
ATOM 3199 C C A CYS A 1 401 ? 24.937 23.034 98.548 0.500 54.066 401 CYS A C 1
ATOM 3200 C C B CYS A 1 401 ? 24.941 23.033 98.549 0.500 54.556 401 CYS A C 1
ATOM 3201 O O A CYS A 1 401 ? 24.130 23.232 97.645 0.500 54.365 401 CYS A O 1
ATOM 3202 O O B CYS A 1 401 ? 24.140 23.230 97.640 0.500 54.835 401 CYS A O 1
ATOM 3207 N N . LEU A 1 402 ? 25.018 23.800 99.640 1.000 54.492 402 LEU A N 1
ATOM 3208 C CA . LEU A 1 402 ? 24.308 25.062 99.765 1.000 56.315 402 LEU A CA 1
ATOM 3209 C C . LEU A 1 402 ? 25.373 26.154 99.874 1.000 58.814 402 LEU A C 1
ATOM 3210 O O . LEU A 1 402 ? 26.059 26.258 100.890 1.000 58.288 402 LEU A O 1
ATOM 3215 N N . ASP A 1 403 ? 25.522 26.932 98.791 1.000 70.576 403 ASP A N 1
ATOM 3216 C CA . ASP A 1 403 ? 26.605 27.885 98.644 1.000 72.704 403 ASP A CA 1
ATOM 3217 C C . ASP A 1 403 ? 26.018 29.232 98.222 1.000 72.940 403 ASP A C 1
ATOM 3218 O O . ASP A 1 403 ? 24.805 29.425 98.254 1.000 72.247 403 ASP A O 1
ATOM 3223 N N . ASN A 1 404 ? 26.888 30.175 97.842 1.000 76.472 404 ASN A N 1
ATOM 3224 C CA . ASN A 1 404 ? 26.463 31.532 97.532 1.000 80.176 404 ASN A CA 1
ATOM 3225 C C . ASN A 1 404 ? 25.874 31.624 96.125 1.000 82.970 404 ASN A C 1
ATOM 3226 O O . ASN A 1 404 ? 24.819 32.230 95.956 1.000 84.847 404 ASN A O 1
ATOM 3231 N N . ASN A 1 405 ? 26.556 31.057 95.123 1.000 86.463 405 ASN A N 1
ATOM 3232 C CA . ASN A 1 405 ? 26.095 31.149 93.742 1.000 90.924 405 ASN A CA 1
ATOM 3233 C C . ASN A 1 405 ? 24.721 30.486 93.603 1.000 92.573 405 ASN A C 1
ATOM 3234 O O . ASN A 1 405 ? 24.606 29.269 93.744 1.000 92.267 405 ASN A O 1
ATOM 3239 N N . ASN A 1 406 ? 23.675 31.284 93.325 1.000 95.229 406 ASN A N 1
ATOM 3240 C CA . ASN A 1 406 ? 22.332 30.734 93.176 1.000 94.530 406 ASN A CA 1
ATOM 3241 C C . ASN A 1 406 ? 22.240 30.054 91.812 1.000 93.361 406 ASN A C 1
ATOM 3242 O O . ASN A 1 406 ? 21.665 30.597 90.873 1.000 95.658 406 ASN A O 1
ATOM 3247 N N . GLU A 1 407 ? 22.810 28.842 91.741 1.000 89.073 407 GLU A N 1
ATOM 3248 C CA . GLU A 1 407 ? 22.641 27.950 90.607 1.000 86.421 407 GLU A CA 1
ATOM 3249 C C . GLU A 1 407 ? 21.810 26.747 91.059 1.000 80.773 407 GLU A C 1
ATOM 3250 O O . GLU A 1 407 ? 22.067 26.174 92.117 1.000 79.491 407 GLU A O 1
ATOM 3256 N N . THR A 1 408 ? 20.800 26.398 90.256 1.000 75.897 408 THR A N 1
ATOM 3257 C CA . THR A 1 408 ? 19.902 25.302 90.572 1.000 70.690 408 THR A CA 1
ATOM 3258 C C . THR A 1 408 ? 20.617 23.974 90.342 1.000 68.818 408 THR A C 1
ATOM 3259 O O . THR A 1 408 ? 21.199 23.752 89.282 1.000 70.095 408 THR A O 1
ATOM 3263 N N . VAL A 1 409 ? 20.571 23.110 91.359 1.000 66.530 409 VAL A N 1
ATOM 3264 C CA . VAL A 1 409 ? 21.157 21.783 91.291 1.000 67.233 409 VAL A CA 1
ATOM 3265 C C . VAL A 1 409 ? 20.037 20.808 90.945 1.000 66.177 409 VAL A C 1
ATOM 3266 O O . VAL A 1 409 ? 18.970 20.871 91.552 1.000 63.926 409 VAL A O 1
ATOM 3270 N N . THR A 1 410 ? 20.288 19.925 89.970 1.000 67.430 410 THR A N 1
ATOM 3271 C CA . THR A 1 410 ? 19.338 18.885 89.606 1.000 67.993 410 THR A CA 1
ATOM 3272 C C . THR A 1 410 ? 19.704 17.596 90.335 1.000 70.544 410 THR A C 1
ATOM 3273 O O . THR A 1 410 ? 20.878 17.258 90.440 1.000 73.413 410 THR A O 1
ATOM 3277 N N . ILE A 1 411 ? 18.679 16.889 90.827 1.000 70.843 411 ILE A N 1
ATOM 3278 C CA . ILE A 1 411 ? 18.852 15.636 91.543 1.000 74.839 411 ILE A CA 1
ATOM 3279 C C . ILE A 1 411 ? 17.925 14.593 90.916 1.000 76.649 411 ILE A C 1
ATOM 3280 O O . ILE A 1 411 ? 16.724 14.830 90.798 1.000 73.379 411 ILE A O 1
ATOM 3285 N N . SER A 1 412 ? 18.494 13.440 90.529 1.000 82.411 412 SER A N 1
ATOM 3286 C CA . SER A 1 412 ? 17.786 12.419 89.764 1.000 85.872 412 SER A CA 1
ATOM 3287 C C . SER A 1 412 ? 17.583 11.156 90.600 1.000 90.791 412 SER A C 1
ATOM 3288 O O . SER A 1 412 ? 18.137 11.033 91.692 1.000 93.465 412 SER A O 1
ATOM 3291 N N . ALA A 1 413 ? 16.795 10.216 90.058 1.000 92.880 413 ALA A N 1
ATOM 3292 C CA . ALA A 1 413 ? 16.604 8.906 90.665 1.000 98.807 413 ALA A CA 1
ATOM 3293 C C . ALA A 1 413 ? 17.969 8.250 90.923 1.000 105.698 413 ALA A C 1
ATOM 3294 O O . ALA A 1 413 ? 18.084 7.030 90.697 1.000 112.953 413 ALA A O 1
ATOM 3296 N N . CYS B 1 9 ? 90.303 52.856 114.143 1.000 79.573 9 CYS B N 1
ATOM 3297 C CA . CYS B 1 9 ? 88.886 52.592 114.521 1.000 77.625 9 CYS B CA 1
ATOM 3298 C C . CYS B 1 9 ? 87.940 53.629 113.907 1.000 71.836 9 CYS B C 1
ATOM 3299 O O . CYS B 1 9 ? 86.727 53.417 113.884 1.000 70.714 9 CYS B O 1
ATOM 3302 N N . LEU B 1 10 ? 88.486 54.776 113.471 1.000 67.840 10 LEU B N 1
ATOM 3303 C CA . LEU B 1 10 ? 87.731 55.785 112.739 1.000 63.125 10 LEU B CA 1
ATOM 3304 C C . LEU B 1 10 ? 88.340 55.959 111.351 1.000 61.855 10 LEU B C 1
ATOM 3305 O O . LEU B 1 10 ? 88.303 57.051 110.788 1.000 59.672 10 LEU B O 1
ATOM 3310 N N . GLN B 1 11 ? 88.887 54.865 110.806 1.000 64.154 11 GLN B N 1
ATOM 3311 C CA . GLN B 1 11 ? 89.556 54.877 109.515 1.000 63.918 11 GLN B CA 1
ATOM 3312 C C . GLN B 1 11 ? 88.559 55.239 108.417 1.000 59.951 11 GLN B C 1
ATOM 3313 O O . GLN B 1 11 ? 88.868 56.046 107.548 1.000 58.587 11 GLN B O 1
ATOM 3319 N N . HIS B 1 12 ? 87.353 54.664 108.497 1.000 58.500 12 HIS B N 1
ATOM 3320 C CA . HIS B 1 12 ? 86.279 54.914 107.546 1.000 56.514 12 HIS B CA 1
ATOM 3321 C C . HIS B 1 12 ? 85.894 56.396 107.487 1.000 53.227 12 HIS B C 1
ATOM 3322 O O . HIS B 1 12 ? 85.248 56.819 106.531 1.000 51.428 12 HIS B O 1
ATOM 3329 N N . ARG B 1 13 ? 86.267 57.179 108.510 1.000 51.860 13 ARG B N 1
ATOM 3330 C CA . ARG B 1 13 ? 85.945 58.596 108.559 1.000 49.979 13 ARG B CA 1
ATOM 3331 C C . ARG B 1 13 ? 87.073 59.435 107.964 1.000 49.717 13 ARG B C 1
ATOM 3332 O O . ARG B 1 13 ? 86.964 60.657 107.929 1.000 48.114 13 ARG B O 1
ATOM 3340 N N . MET B 1 14 ? 88.142 58.782 107.499 1.000 51.729 14 MET B N 1
ATOM 3341 C CA . MET B 1 14 ? 89.341 59.485 107.077 1.000 52.732 14 MET B CA 1
ATOM 3342 C C . MET B 1 14 ? 89.717 59.055 105.665 1.000 53.582 14 MET B C 1
ATOM 3343 O O . MET B 1 14 ? 89.145 58.109 105.131 1.000 54.469 14 MET B O 1
ATOM 3348 N N . GLY B 1 15 ? 90.673 59.774 105.070 1.000 53.732 15 GLY B N 1
ATOM 3349 C CA . GLY B 1 15 ? 91.134 59.456 103.729 1.000 55.573 15 GLY B CA 1
ATOM 3350 C C . GLY B 1 15 ? 92.493 60.073 103.412 1.000 55.703 15 GLY B C 1
ATOM 3351 O O . GLY B 1 15 ? 93.118 60.696 104.267 1.000 54.379 15 GLY B O 1
ATOM 3352 N N . THR B 1 16 ? 92.920 59.869 102.161 1.000 57.650 16 THR B N 1
ATOM 3353 C CA . THR B 1 16 ? 94.143 60.438 101.618 1.000 58.582 16 THR B CA 1
ATOM 3354 C C . THR B 1 16 ? 93.846 60.970 100.219 1.000 58.857 16 THR B C 1
ATOM 3355 O O . THR B 1 16 ? 93.183 60.301 99.432 1.000 59.544 16 THR B O 1
ATOM 3359 N N . THR B 1 17 ? 94.324 62.185 99.932 1.000 59.404 17 THR B N 1
ATOM 3360 C CA . THR B 1 17 ? 94.308 62.734 98.586 1.000 60.303 17 THR B CA 1
ATOM 3361 C C . THR B 1 17 ? 95.709 63.222 98.246 1.000 60.372 17 THR B C 1
ATOM 3362 O O . THR B 1 17 ? 96.481 63.576 99.135 1.000 60.827 17 THR B O 1
ATOM 3366 N N . THR B 1 18 ? 96.022 63.223 96.946 1.000 60.782 18 THR B N 1
ATOM 3367 C CA . THR B 1 18 ? 97.199 63.903 96.437 1.000 60.425 18 THR B CA 1
ATOM 3368 C C . THR B 1 18 ? 96.747 65.179 95.737 1.000 58.940 18 THR B C 1
ATOM 3369 O O . THR B 1 18 ? 95.806 65.142 94.953 1.000 59.580 18 THR B O 1
ATOM 3373 N N . ILE B 1 19 ? 97.395 66.305 96.057 1.000 58.246 19 ILE B N 1
ATOM 3374 C CA . ILE B 1 19 ? 97.166 67.541 95.325 1.000 57.373 19 ILE B CA 1
ATOM 3375 C C . ILE B 1 19 ? 98.408 67.860 94.499 1.000 55.927 19 ILE B C 1
ATOM 3376 O O . ILE B 1 19 ? 99.529 67.579 94.917 1.000 54.862 19 ILE B O 1
ATOM 3381 N N . LYS B 1 20 ? 98.170 68.416 93.304 1.000 55.273 20 LYS B N 1
ATOM 3382 C CA . LYS B 1 20 ? 99.233 68.838 92.407 1.000 54.379 20 LYS B CA 1
ATOM 3383 C C . LYS B 1 20 ? 99.218 70.361 92.314 1.000 51.706 20 LYS B C 1
ATOM 3384 O O . LYS B 1 20 ? 98.199 70.952 91.958 1.000 50.802 20 LYS B O 1
ATOM 3390 N N . LEU B 1 21 ? 100.356 70.976 92.659 1.000 50.815 21 LEU B N 1
ATOM 3391 C CA . LEU B 1 21 ? 100.520 72.421 92.613 1.000 50.304 21 LEU B CA 1
ATOM 3392 C C . LEU B 1 21 ? 101.206 72.796 91.304 1.000 49.708 21 LEU B C 1
ATOM 3393 O O . LEU B 1 21 ? 102.319 72.343 91.034 1.000 48.869 21 LEU B O 1
ATOM 3398 N N . VAL B 1 22 ? 100.523 73.624 90.502 1.000 49.150 22 VAL B N 1
ATOM 3399 C CA . VAL B 1 22 ? 101.036 74.040 89.210 1.000 49.709 22 VAL B CA 1
ATOM 3400 C C . VAL B 1 22 ? 100.927 75.557 89.094 1.000 49.641 22 VAL B C 1
ATOM 3401 O O . VAL B 1 22 ? 100.024 76.166 89.665 1.000 49.656 22 VAL B O 1
ATOM 3405 N N . ALA B 1 23 ? 101.862 76.144 88.335 1.000 50.061 23 ALA B N 1
ATOM 3406 C CA . ALA B 1 23 ? 101.757 77.525 87.891 1.000 51.113 23 ALA B CA 1
ATOM 3407 C C . ALA B 1 23 ? 100.646 77.631 86.846 1.000 51.983 23 ALA B C 1
ATOM 3408 O O . ALA B 1 23 ? 100.021 76.635 86.488 1.000 51.765 23 ALA B O 1
ATOM 3410 N N . ALA B 1 24 ? 100.405 78.850 86.354 1.000 54.127 24 ALA B N 1
ATOM 3411 C CA . ALA B 1 24 ? 99.355 79.099 85.377 1.000 55.558 24 ALA B CA 1
ATOM 3412 C C . ALA B 1 24 ? 99.616 78.355 84.062 1.000 55.444 24 ALA B C 1
ATOM 3413 O O . ALA B 1 24 ? 98.664 78.087 83.338 1.000 57.706 24 ALA B O 1
ATOM 3415 N N . ASP B 1 25 ? 100.880 78.015 83.758 1.000 53.581 25 ASP B N 1
ATOM 3416 C CA . ASP B 1 25 ? 101.213 77.317 82.519 1.000 54.030 25 ASP B CA 1
ATOM 3417 C C . ASP B 1 25 ? 101.198 75.795 82.699 1.000 52.893 25 ASP B C 1
ATOM 3418 O O . ASP B 1 25 ? 101.539 75.072 81.768 1.000 53.571 25 ASP B O 1
ATOM 3423 N N . GLY B 1 26 ? 100.818 75.312 83.892 1.000 51.247 26 GLY B N 1
ATOM 3424 C CA . GLY B 1 26 ? 100.752 73.884 84.172 1.000 50.660 26 GLY B CA 1
ATOM 3425 C C . GLY B 1 26 ? 102.063 73.316 84.720 1.000 49.557 26 GLY B C 1
ATOM 3426 O O . GLY B 1 26 ? 102.130 72.150 85.106 1.000 49.374 26 GLY B O 1
ATOM 3427 N N . SER B 1 27 ? 103.115 74.138 84.746 1.000 49.451 27 SER B N 1
ATOM 3428 C CA . SER B 1 27 ? 104.417 73.700 85.221 1.000 49.786 27 SER B CA 1
ATOM 3429 C C . SER B 1 27 ? 104.367 73.532 86.743 1.000 50.269 27 SER B C 1
ATOM 3430 O O . SER B 1 27 ? 103.717 74.314 87.441 1.000 49.795 27 SER B O 1
ATOM 3433 N N . PRO B 1 28 ? 105.027 72.496 87.312 1.000 51.737 28 PRO B N 1
ATOM 3434 C CA . PRO B 1 28 ? 104.891 72.194 88.736 1.000 51.974 28 PRO B CA 1
ATOM 3435 C C . PRO B 1 28 ? 105.543 73.241 89.635 1.000 52.409 28 PRO B C 1
ATOM 3436 O O . PRO B 1 28 ? 106.603 73.769 89.309 1.000 52.743 28 PRO B O 1
ATOM 3440 N N . LEU B 1 29 ? 104.880 73.539 90.759 1.000 52.563 29 LEU B N 1
ATOM 3441 C CA . LEU B 1 29 ? 105.506 74.255 91.860 1.000 53.662 29 LEU B CA 1
ATOM 3442 C C . LEU B 1 29 ? 106.277 73.236 92.692 1.000 54.634 29 LEU B C 1
ATOM 3443 O O . LEU B 1 29 ? 105.706 72.603 93.575 1.000 55.751 29 LEU B O 1
ATOM 3448 N N . ALA B 1 30 ? 107.567 73.072 92.377 1.000 56.111 30 ALA B N 1
ATOM 3449 C CA . ALA B 1 30 ? 108.380 72.006 92.940 1.000 58.439 30 ALA B CA 1
ATOM 3450 C C . ALA B 1 30 ? 109.078 72.484 94.212 1.000 60.792 30 ALA B C 1
ATOM 3451 O O . ALA B 1 30 ? 109.484 73.640 94.298 1.000 60.688 30 ALA B O 1
ATOM 3453 N N . ASN B 1 31 ? 109.203 71.573 95.190 1.000 63.666 31 ASN B N 1
ATOM 3454 C CA . ASN B 1 31 ? 109.867 71.846 96.459 1.000 66.920 31 ASN B CA 1
ATOM 3455 C C . ASN B 1 31 ? 109.272 73.097 97.104 1.000 66.330 31 ASN B C 1
ATOM 3456 O O . ASN B 1 31 ? 109.994 73.922 97.657 1.000 68.105 31 ASN B O 1
ATOM 3461 N N . LYS B 1 32 ? 107.943 73.209 97.037 1.000 65.072 32 LYS B N 1
ATOM 3462 C CA . LYS B 1 32 ? 107.215 74.362 97.542 1.000 65.291 32 LYS B CA 1
ATOM 3463 C C . LYS B 1 32 ? 106.668 74.037 98.932 1.000 65.331 32 LYS B C 1
ATOM 3464 O O . LYS B 1 32 ? 105.928 73.066 99.089 1.000 63.631 32 LYS B O 1
ATOM 3470 N N . GLU B 1 33 ? 107.044 74.846 99.933 1.000 67.375 33 GLU B N 1
ATOM 3471 C CA . GLU B 1 33 ? 106.545 74.686 101.293 1.000 68.479 33 GLU B CA 1
ATOM 3472 C C . GLU B 1 33 ? 105.118 75.224 101.372 1.000 65.789 33 GLU B C 1
ATOM 3473 O O . GLU B 1 33 ? 104.859 76.349 100.950 1.000 65.681 33 GLU B O 1
ATOM 3479 N N . VAL B 1 34 ? 104.199 74.403 101.900 1.000 63.692 34 VAL B N 1
ATOM 3480 C CA . VAL B 1 34 ? 102.795 74.774 102.005 1.000 61.757 34 VAL B CA 1
ATOM 3481 C C . VAL B 1 34 ? 102.270 74.388 103.387 1.000 62.305 34 VAL B C 1
ATOM 3482 O O . VAL B 1 34 ? 102.877 73.577 104.084 1.000 63.668 34 VAL B O 1
ATOM 3486 N N . THR B 1 35 ? 101.131 74.988 103.759 1.000 61.650 35 THR B N 1
ATOM 3487 C CA . THR B 1 35 ? 100.392 74.611 104.953 1.000 62.458 35 THR B CA 1
ATOM 3488 C C . THR B 1 35 ? 99.004 74.125 104.546 1.000 59.250 35 THR B C 1
ATOM 3489 O O . THR B 1 35 ? 98.314 74.793 103.782 1.000 58.406 35 THR B O 1
ATOM 3493 N N . VAL B 1 36 ? 98.606 72.963 105.076 1.000 58.190 36 VAL B N 1
ATOM 3494 C CA . VAL B 1 36 ? 97.298 72.386 104.810 1.000 55.920 36 VAL B CA 1
ATOM 3495 C C . VAL B 1 36 ? 96.539 72.278 106.133 1.000 57.047 36 VAL B C 1
ATOM 3496 O O . VAL B 1 36 ? 97.118 71.894 107.147 1.000 58.937 36 VAL B O 1
ATOM 3500 N N . LYS B 1 37 ? 95.245 72.621 106.112 1.000 56.512 37 LYS B N 1
ATOM 3501 C CA . LYS B 1 37 ? 94.398 72.504 107.289 1.000 57.433 37 LYS B CA 1
ATOM 3502 C C . LYS B 1 37 ? 92.974 72.151 106.866 1.000 54.331 37 LYS B C 1
ATOM 3503 O O . LYS B 1 37 ? 92.548 72.469 105.757 1.000 53.446 37 LYS B O 1
ATOM 3509 N N . GLN B 1 38 ? 92.259 71.461 107.761 1.000 53.149 38 GLN B N 1
ATOM 3510 C CA . GLN B 1 38 ? 90.853 71.145 107.581 1.000 51.401 38 GLN B CA 1
ATOM 3511 C C . GLN B 1 38 ? 90.028 72.393 107.886 1.000 52.909 38 GLN B C 1
ATOM 3512 O O . GLN B 1 38 ? 90.313 73.098 108.849 1.000 54.693 38 GLN B O 1
ATOM 3518 N N . THR B 1 39 ? 89.026 72.663 107.039 1.000 53.115 39 THR B N 1
ATOM 3519 C CA . THR B 1 39 ? 88.117 73.787 107.221 1.000 55.039 39 THR B CA 1
ATOM 3520 C C . THR B 1 39 ? 86.685 73.310 107.475 1.000 54.809 39 THR B C 1
ATOM 3521 O O . THR B 1 39 ? 85.864 74.090 107.943 1.000 56.976 39 THR B O 1
ATOM 3525 N N . LYS B 1 40 ? 86.383 72.040 107.169 1.000 53.324 40 LYS B N 1
ATOM 3526 C CA . LYS B 1 40 ? 85.033 71.513 107.305 1.000 53.254 40 LYS B CA 1
ATOM 3527 C C . LYS B 1 40 ? 85.039 69.988 107.353 1.000 50.524 40 LYS B C 1
ATOM 3528 O O . LYS B 1 40 ? 85.900 69.333 106.776 1.000 48.978 40 LYS B O 1
ATOM 3534 N N . HIS B 1 41 ? 84.037 69.445 108.050 1.000 50.363 41 HIS B N 1
ATOM 3535 C CA . HIS B 1 41 ? 83.747 68.023 108.058 1.000 48.679 41 HIS B CA 1
ATOM 3536 C C . HIS B 1 41 ? 82.881 67.670 106.856 1.000 48.646 41 HIS B C 1
ATOM 3537 O O . HIS B 1 41 ? 81.970 68.418 106.523 1.000 49.099 41 HIS B O 1
ATOM 3544 N N . LYS B 1 42 ? 83.139 66.507 106.245 1.000 48.559 42 LYS B N 1
ATOM 3545 C CA . LYS B 1 42 ? 82.187 65.918 105.316 1.000 50.206 42 LYS B CA 1
ATOM 3546 C C . LYS B 1 42 ? 80.996 65.383 106.109 1.000 49.944 42 LYS B C 1
ATOM 3547 O O . LYS B 1 42 ? 79.853 65.496 105.671 1.000 51.744 42 LYS B O 1
ATOM 3553 N N . PHE B 1 43 ? 81.275 64.799 107.279 1.000 46.420 43 PHE B N 1
ATOM 3554 C CA . PHE B 1 43 ? 80.224 64.273 108.131 1.000 44.612 43 PHE B CA 1
ATOM 3555 C C . PHE B 1 43 ? 79.329 65.423 108.582 1.000 43.285 43 PHE B C 1
ATOM 3556 O O . PHE B 1 43 ? 79.808 66.513 108.889 1.000 42.591 43 PHE B O 1
ATOM 3564 N N . LEU B 1 44 ? 78.019 65.160 108.592 1.000 42.201 44 LEU B N 1
ATOM 3565 C CA . LEU B 1 44 ? 77.013 66.168 108.888 1.000 41.817 44 LEU B CA 1
ATOM 3566 C C . LEU B 1 44 ? 76.708 66.168 110.385 1.000 41.957 44 LEU B C 1
ATOM 3567 O O . LEU B 1 44 ? 75.982 65.309 110.889 1.000 40.396 44 LEU B O 1
ATOM 3572 N N . PHE B 1 45 ? 77.309 67.138 111.086 1.000 42.860 45 PHE B N 1
ATOM 3573 C CA . PHE B 1 45 ? 76.966 67.446 112.462 1.000 43.349 45 PHE B CA 1
ATOM 3574 C C . PHE B 1 45 ? 75.937 68.571 112.439 1.000 43.588 45 PHE B C 1
ATOM 3575 O O . PHE B 1 45 ? 76.297 69.733 112.262 1.000 43.903 45 PHE B O 1
ATOM 3583 N N . GLY B 1 46 ? 74.658 68.201 112.588 1.000 43.188 46 GLY B N 1
ATOM 3584 C CA . GLY B 1 46 ? 73.562 69.127 112.367 1.000 42.881 46 GLY B CA 1
ATOM 3585 C C . GLY B 1 46 ? 72.863 69.540 113.657 1.000 43.397 46 GLY B C 1
ATOM 3586 O O . GLY B 1 46 ? 73.134 68.996 114.734 1.000 42.754 46 GLY B O 1
ATOM 3587 N N . CYS B 1 47 ? 71.977 70.532 113.507 1.000 43.899 47 CYS B N 1
ATOM 3588 C CA . CYS B 1 47 ? 71.077 70.980 114.554 1.000 44.449 47 CYS B CA 1
ATOM 3589 C C . CYS B 1 47 ? 69.877 71.650 113.889 1.000 45.183 47 CYS B C 1
ATOM 3590 O O . CYS B 1 47 ? 70.054 72.452 112.977 1.000 45.673 47 CYS B O 1
ATOM 3593 N N . ALA B 1 48 ? 68.665 71.293 114.327 1.000 45.790 48 ALA B N 1
ATOM 3594 C CA . ALA B 1 48 ? 67.468 72.023 113.943 1.000 46.299 48 ALA B CA 1
ATOM 3595 C C . ALA B 1 48 ? 67.624 73.470 114.394 1.000 47.539 48 ALA B C 1
ATOM 3596 O O . ALA B 1 48 ? 68.135 73.724 115.483 1.000 47.178 48 ALA B O 1
ATOM 3598 N N . GLU B 1 49 ? 67.193 74.406 113.542 1.000 49.271 49 GLU B N 1
ATOM 3599 C CA . GLU B 1 49 ? 67.389 75.819 113.817 1.000 51.607 49 GLU B CA 1
ATOM 3600 C C . GLU B 1 49 ? 66.265 76.603 113.145 1.000 50.626 49 GLU B C 1
ATOM 3601 O O . GLU B 1 49 ? 66.380 76.998 111.989 1.000 51.770 49 GLU B O 1
ATOM 3607 N N . PHE B 1 50 ? 65.176 76.810 113.897 1.000 49.866 50 PHE B N 1
ATOM 3608 C CA . PHE B 1 50 ? 63.946 77.391 113.377 1.000 49.116 50 PHE B CA 1
ATOM 3609 C C . PHE B 1 50 ? 63.915 78.901 113.614 1.000 49.523 50 PHE B C 1
ATOM 3610 O O . PHE B 1 50 ? 63.088 79.587 113.021 1.000 49.861 50 PHE B O 1
ATOM 3618 N N . THR B 1 51 ? 64.819 79.410 114.464 1.000 49.897 51 THR B N 1
ATOM 3619 C CA . THR B 1 51 ? 64.941 80.842 114.713 1.000 51.112 51 THR B CA 1
ATOM 3620 C C . THR B 1 51 ? 65.514 81.546 113.483 1.000 51.759 51 THR B C 1
ATOM 3621 O O . THR B 1 51 ? 65.329 82.750 113.316 1.000 53.771 51 THR B O 1
ATOM 3625 N N . SER B 1 52 ? 66.202 80.794 112.617 1.000 51.050 52 SER B N 1
ATOM 3626 C CA . SER B 1 52 ? 66.752 81.342 111.387 1.000 51.896 52 SER B CA 1
ATOM 3627 C C . SER B 1 52 ? 65.664 82.035 110.567 1.000 52.607 52 SER B C 1
ATOM 3628 O O . SER B 1 52 ? 65.946 83.009 109.880 1.000 53.721 52 SER B O 1
ATOM 3631 N N . VAL B 1 53 ? 64.424 81.532 110.646 1.000 52.374 53 VAL B N 1
ATOM 3632 C CA . VAL B 1 53 ? 63.328 82.063 109.848 1.000 53.087 53 VAL B CA 1
ATOM 3633 C C . VAL B 1 53 ? 63.020 83.502 110.280 1.000 54.925 53 VAL B C 1
ATOM 3634 O O . VAL B 1 53 ? 63.175 84.419 109.475 1.000 55.753 53 VAL B O 1
ATOM 3638 N N . PRO B 1 54 ? 62.578 83.775 111.536 1.000 55.049 54 PRO B N 1
ATOM 3639 C CA . PRO B 1 54 ? 62.349 85.154 111.973 1.000 56.545 54 PRO B CA 1
ATOM 3640 C C . PRO B 1 54 ? 63.604 86.027 111.930 1.000 57.282 54 PRO B C 1
ATOM 3641 O O . PRO B 1 54 ? 63.512 87.209 111.608 1.000 58.982 54 PRO B O 1
ATOM 3645 N N . TYR B 1 55 ? 64.773 85.442 112.223 1.000 56.026 55 TYR B N 1
ATOM 3646 C CA . TYR B 1 55 ? 66.025 86.185 112.195 1.000 56.728 55 TYR B CA 1
ATOM 3647 C C . TYR B 1 55 ? 66.308 86.722 110.791 1.000 57.672 55 TYR B C 1
ATOM 3648 O O . TYR B 1 55 ? 66.524 87.918 110.619 1.000 58.919 55 TYR B O 1
ATOM 3657 N N . ALA B 1 56 ? 66.306 85.835 109.788 1.000 57.159 56 ALA B N 1
ATOM 3658 C CA . ALA B 1 56 ? 66.681 86.203 108.429 1.000 58.008 56 ALA B CA 1
ATOM 3659 C C . ALA B 1 56 ? 65.581 87.018 107.748 1.000 59.665 56 ALA B C 1
ATOM 3660 O O . ALA B 1 56 ? 65.796 87.539 106.655 1.000 60.921 56 ALA B O 1
ATOM 3662 N N . ASN B 1 57 ? 64.410 87.117 108.387 1.000 59.928 57 ASN B N 1
ATOM 3663 C CA . ASN B 1 57 ? 63.319 87.947 107.900 1.000 61.528 57 ASN B CA 1
ATOM 3664 C C . ASN B 1 57 ? 63.175 89.197 108.773 1.000 64.061 57 ASN B C 1
ATOM 3665 O O . ASN B 1 57 ? 62.124 89.830 108.770 1.000 64.671 57 ASN B O 1
ATOM 3670 N N . ASN B 1 58 ? 64.242 89.543 109.511 1.000 65.357 58 ASN B N 1
ATOM 3671 C CA . ASN B 1 58 ? 64.373 90.827 110.186 1.000 68.187 58 ASN B CA 1
ATOM 3672 C C . ASN B 1 58 ? 63.215 91.054 111.153 1.000 67.942 58 ASN B C 1
ATOM 3673 O O . ASN B 1 58 ? 62.588 92.106 111.131 1.000 69.159 58 ASN B O 1
ATOM 3678 N N . LYS B 1 59 ? 62.964 90.065 112.016 1.000 66.821 59 LYS B N 1
ATOM 3679 C CA . LYS B 1 59 ? 61.898 90.133 113.002 1.000 67.410 59 LYS B CA 1
ATOM 3680 C C . LYS B 1 59 ? 62.443 90.527 114.375 1.000 67.548 59 LYS B C 1
ATOM 3681 O O . LYS B 1 59 ? 61.664 90.859 115.263 1.000 68.927 59 LYS B O 1
A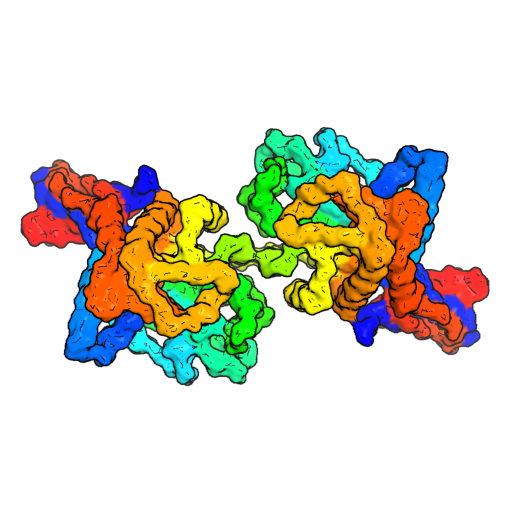TOM 3687 N N . PHE B 1 60 ? 63.769 90.485 114.557 1.000 66.688 60 PHE B N 1
ATOM 3688 C CA . PHE B 1 60 ? 64.376 90.824 115.836 1.000 67.023 60 PHE B CA 1
ATOM 3689 C C . PHE B 1 60 ? 65.127 92.147 115.708 1.000 69.927 60 PHE B C 1
ATOM 3690 O O . PHE B 1 60 ? 65.621 92.479 114.634 1.000 69.852 60 PHE B O 1
ATOM 3698 N N . GLU B 1 61 ? 65.205 92.890 116.820 1.000 72.692 61 GLU B N 1
ATOM 3699 C CA . GLU B 1 61 ? 65.946 94.140 116.876 1.000 76.255 61 GLU B CA 1
ATOM 3700 C C . GLU B 1 61 ? 66.602 94.282 118.248 1.000 77.031 61 GLU B C 1
ATOM 3701 O O . GLU B 1 61 ? 66.311 93.514 119.163 1.000 76.870 61 GLU B O 1
ATOM 3707 N N . GLY B 1 62 ? 67.492 95.273 118.373 1.000 78.833 62 GLY B N 1
ATOM 3708 C CA . GLY B 1 62 ? 68.058 95.655 119.657 1.000 80.054 62 GLY B CA 1
ATOM 3709 C C . GLY B 1 62 ? 68.913 94.548 120.268 1.000 78.697 62 GLY B C 1
ATOM 3710 O O . GLY B 1 62 ? 69.746 93.958 119.585 1.000 77.363 62 GLY B O 1
ATOM 3711 N N . LYS B 1 63 ? 68.673 94.268 121.557 1.000 79.437 63 LYS B N 1
ATOM 3712 C CA . LYS B 1 63 ? 69.529 93.397 122.353 1.000 78.551 63 LYS B CA 1
ATOM 3713 C C . LYS B 1 63 ? 69.045 91.950 122.311 1.000 75.953 63 LYS B C 1
ATOM 3714 O O . LYS B 1 63 ? 69.809 91.039 122.626 1.000 74.461 63 LYS B O 1
ATOM 3720 N N . GLN B 1 64 ? 67.781 91.734 121.933 1.000 75.403 64 GLN B N 1
ATOM 3721 C CA . GLN B 1 64 ? 67.304 90.386 121.673 1.000 72.593 64 GLN B CA 1
ATOM 3722 C C . GLN B 1 64 ? 68.059 89.821 120.472 1.000 71.363 64 GLN B C 1
ATOM 3723 O O . GLN B 1 64 ? 68.439 88.652 120.470 1.000 70.449 64 GLN B O 1
ATOM 3729 N N . LYS B 1 65 ? 68.278 90.669 119.461 1.000 71.880 65 LYS B N 1
ATOM 3730 C CA . LYS B 1 65 ? 68.985 90.267 118.256 1.000 71.032 65 LYS B CA 1
ATOM 3731 C C . LYS B 1 65 ? 70.460 90.016 118.569 1.000 70.933 65 LYS B C 1
ATOM 3732 O O . LYS B 1 65 ? 71.030 89.052 118.067 1.000 70.097 65 LYS B O 1
ATOM 3738 N N . GLU B 1 66 ? 71.078 90.888 119.380 1.000 72.505 66 GLU B N 1
ATOM 3739 C CA . GLU B 1 66 ? 72.470 90.721 119.784 1.000 72.244 66 GLU B CA 1
ATOM 3740 C C . GLU B 1 66 ? 72.649 89.401 120.533 1.000 69.831 66 GLU B C 1
ATOM 3741 O O . GLU B 1 66 ? 73.649 88.709 120.346 1.000 68.156 66 GLU B O 1
ATOM 3747 N N . LYS B 1 67 ? 71.672 89.080 121.388 1.000 69.289 67 LYS B N 1
ATOM 3748 C CA . LYS B 1 67 ? 71.696 87.879 122.208 1.000 68.001 67 LYS B CA 1
ATOM 3749 C C . LYS B 1 67 ? 71.586 86.646 121.308 1.000 64.115 67 LYS B C 1
ATOM 3750 O O . LYS B 1 67 ? 72.240 85.640 121.560 1.000 62.703 67 LYS B O 1
ATOM 3756 N N . ILE B 1 68 ? 70.773 86.744 120.250 1.000 62.045 68 ILE B N 1
ATOM 3757 C CA . ILE B 1 68 ? 70.588 85.661 119.295 1.000 59.172 68 ILE B CA 1
ATOM 3758 C C . ILE B 1 68 ? 71.843 85.487 118.436 1.000 58.716 68 ILE B C 1
ATOM 3759 O O . ILE B 1 68 ? 72.234 84.361 118.143 1.000 56.583 68 ILE B O 1
ATOM 3764 N N . GLU B 1 69 ? 72.465 86.600 118.029 1.000 60.644 69 GLU B N 1
ATOM 3765 C CA . GLU B 1 69 ? 73.668 86.574 117.209 1.000 61.263 69 GLU B CA 1
ATOM 3766 C C . GLU B 1 69 ? 74.841 85.992 117.992 1.000 61.344 69 GLU B C 1
ATOM 3767 O O . GLU B 1 69 ? 75.711 85.344 117.412 1.000 61.072 69 GLU B O 1
ATOM 3773 N N . GLU B 1 70 ? 74.859 86.252 119.304 1.000 62.649 70 GLU B N 1
ATOM 3774 C CA . GLU B 1 70 ? 75.860 85.697 120.201 1.000 62.885 70 GLU B CA 1
ATOM 3775 C C . GLU B 1 70 ? 75.794 84.171 120.147 1.000 60.702 70 GLU B C 1
ATOM 3776 O O . GLU B 1 70 ? 76.825 83.504 120.104 1.000 60.268 70 GLU B O 1
ATOM 3782 N N . ARG B 1 71 ? 74.568 83.631 120.122 1.000 59.520 71 ARG B N 1
ATOM 3783 C CA . ARG B 1 71 ? 74.349 82.193 120.092 1.000 58.037 71 ARG B CA 1
ATOM 3784 C C . ARG B 1 71 ? 74.726 81.613 118.729 1.000 56.152 71 ARG B C 1
ATOM 3785 O O . ARG B 1 71 ? 75.206 80.485 118.660 1.000 54.615 71 ARG B O 1
ATOM 3793 N N . TYR B 1 72 ? 74.518 82.383 117.653 1.000 56.365 72 TYR B N 1
ATOM 3794 C CA . TYR B 1 72 ? 74.848 81.914 116.315 1.000 55.490 72 TYR B CA 1
ATOM 3795 C C . TYR B 1 72 ? 76.358 81.744 116.153 1.000 56.122 72 TYR B C 1
ATOM 3796 O O . TYR B 1 72 ? 76.788 80.847 115.435 1.000 55.307 72 TYR B O 1
ATOM 3805 N N . GLU B 1 73 ? 77.157 82.585 116.822 1.000 58.246 73 GLU B N 1
ATOM 3806 C CA . GLU B 1 73 ? 78.609 82.459 116.773 1.000 60.024 73 GLU B CA 1
ATOM 3807 C C . GLU B 1 73 ? 79.039 81.080 117.281 1.000 58.190 73 GLU B C 1
ATOM 3808 O O . GLU B 1 73 ? 79.915 80.447 116.694 1.000 58.030 73 GLU B O 1
ATOM 3814 N N . LYS B 1 74 ? 78.402 80.623 118.368 1.000 56.801 74 LYS B N 1
ATOM 3815 C CA . LYS B 1 74 ? 78.675 79.322 118.962 1.000 55.322 74 LYS B CA 1
ATOM 3816 C C . LYS B 1 74 ? 78.115 78.203 118.086 1.000 52.507 74 LYS B C 1
ATOM 3817 O O . LYS B 1 74 ? 78.717 77.139 117.964 1.000 51.828 74 LYS B O 1
ATOM 3823 N N . PHE B 1 75 ? 76.932 78.450 117.519 1.000 50.834 75 PHE B N 1
ATOM 3824 C CA . PHE B 1 75 ? 76.224 77.481 116.697 1.000 49.259 75 PHE B CA 1
ATOM 3825 C C . PHE B 1 75 ? 77.069 77.083 115.484 1.000 48.394 75 PHE B C 1
ATOM 3826 O O . PHE B 1 75 ? 77.275 75.895 115.236 1.000 47.509 75 PHE B O 1
ATOM 3834 N N . PHE B 1 76 ? 77.565 78.085 114.749 1.000 48.913 76 PHE B N 1
ATOM 3835 C CA . PHE B 1 76 ? 78.267 77.855 113.493 1.000 49.236 76 PHE B CA 1
ATOM 3836 C C . PHE B 1 76 ? 79.709 77.414 113.730 1.000 49.586 76 PHE B C 1
ATOM 3837 O O . PHE B 1 76 ? 80.366 76.958 112.804 1.000 50.409 76 PHE B O 1
ATOM 3845 N N . ASP B 1 77 ? 80.202 77.525 114.963 1.000 50.470 77 ASP B N 1
ATOM 3846 C CA . ASP B 1 77 ? 81.531 77.032 115.278 1.000 51.059 77 ASP B CA 1
ATOM 3847 C C . ASP B 1 77 ? 81.466 75.534 115.584 1.000 49.618 77 ASP B C 1
ATOM 3848 O O . ASP B 1 77 ? 82.501 74.898 115.766 1.000 50.309 77 ASP B O 1
ATOM 3853 N N . LEU B 1 78 ? 80.256 74.960 115.607 1.000 48.332 78 LEU B N 1
ATOM 3854 C CA . LEU B 1 78 ? 80.075 73.561 115.969 1.000 47.430 78 LEU B CA 1
ATOM 3855 C C . LEU B 1 78 ? 79.424 72.764 114.834 1.000 46.033 78 LEU B C 1
ATOM 3856 O O . LEU B 1 78 ? 79.919 71.689 114.499 1.000 45.466 78 LEU B O 1
ATOM 3861 N N . PHE B 1 79 ? 78.334 73.288 114.254 1.000 45.426 79 PHE B N 1
ATOM 3862 C CA . PHE B 1 79 ? 77.507 72.542 113.313 1.000 44.733 79 PHE B CA 1
ATOM 3863 C C . PHE B 1 79 ? 77.813 72.938 111.867 1.000 44.974 79 PHE B C 1
ATOM 3864 O O . PHE B 1 79 ? 78.179 74.079 111.598 1.000 46.012 79 PHE B O 1
ATOM 3872 N N . ASN B 1 80 ? 77.626 71.984 110.942 1.000 44.591 80 ASN B N 1
ATOM 3873 C CA . ASN B 1 80 ? 77.795 72.217 109.511 1.000 44.948 80 ASN B CA 1
ATOM 3874 C C . ASN B 1 80 ? 76.514 71.855 108.752 1.000 44.217 80 ASN B C 1
ATOM 3875 O O . ASN B 1 80 ? 76.520 71.814 107.524 1.000 43.557 80 ASN B O 1
ATOM 3880 N N . PHE B 1 81 ? 75.412 71.646 109.488 1.000 43.584 81 PHE B N 1
ATOM 3881 C CA . PHE B 1 81 ? 74.187 71.087 108.938 1.000 42.774 81 PHE B CA 1
ATOM 3882 C C . PHE B 1 81 ? 73.015 71.656 109.735 1.000 42.625 81 PHE B C 1
ATOM 3883 O O . PHE B 1 81 ? 73.116 71.815 110.948 1.000 42.455 81 PHE B O 1
ATOM 3891 N N . VAL B 1 82 ? 71.921 72.005 109.045 1.000 43.286 82 VAL B N 1
ATOM 3892 C CA . VAL B 1 82 ? 70.765 72.619 109.689 1.000 43.197 82 VAL B CA 1
ATOM 3893 C C . VAL B 1 82 ? 69.477 72.013 109.132 1.000 42.884 82 VAL B C 1
ATOM 3894 O O . VAL B 1 82 ? 69.319 71.871 107.916 1.000 42.587 82 VAL B O 1
ATOM 3898 N N . THR B 1 83 ? 68.557 71.682 110.046 1.000 41.952 83 THR B N 1
ATOM 3899 C CA . THR B 1 83 ? 67.215 71.256 109.688 1.000 41.555 83 THR B CA 1
ATOM 3900 C C . THR B 1 83 ? 66.282 72.462 109.815 1.000 42.251 83 THR B C 1
ATOM 3901 O O . THR B 1 83 ? 66.276 73.128 110.849 1.000 41.693 83 THR B O 1
ATOM 3905 N N . LEU B 1 84 ? 65.524 72.734 108.739 1.000 42.240 84 LEU B N 1
ATOM 3906 C CA . LEU B 1 84 ? 64.610 73.864 108.661 1.000 43.788 84 LEU B CA 1
ATOM 3907 C C . LEU B 1 84 ? 63.160 73.369 108.695 1.000 43.659 84 LEU B C 1
ATOM 3908 O O . LEU B 1 84 ? 62.866 72.247 108.277 1.000 42.483 84 LEU B O 1
ATOM 3913 N N . PRO B 1 85 ? 62.202 74.198 109.180 1.000 44.603 85 PRO B N 1
ATOM 3914 C CA . PRO B 1 85 ? 60.809 73.767 109.345 1.000 44.642 85 PRO B CA 1
ATOM 3915 C C . PRO B 1 85 ? 59.929 73.949 108.109 1.000 44.851 85 PRO B C 1
ATOM 3916 O O . PRO B 1 85 ? 59.874 75.043 107.552 1.000 45.016 85 PRO B O 1
ATOM 3920 N N . PHE B 1 86 ? 59.236 72.872 107.702 1.000 44.765 86 PHE B N 1
ATOM 3921 C CA . PHE B 1 86 ? 58.328 72.898 106.562 1.000 45.487 86 PHE B CA 1
ATOM 3922 C C . PHE B 1 86 ? 56.982 72.256 106.908 1.000 45.913 86 PHE B C 1
ATOM 3923 O O . PHE B 1 86 ? 56.253 71.826 106.014 1.000 46.932 86 PHE B O 1
ATOM 3931 N N . TYR B 1 87 ? 56.644 72.219 108.204 1.000 46.339 87 TYR B N 1
ATOM 3932 C CA . TYR B 1 87 ? 55.349 71.742 108.672 1.000 46.452 87 TYR B CA 1
ATOM 3933 C C . TYR B 1 87 ? 54.256 72.455 107.884 1.000 47.419 87 TYR B C 1
ATOM 3934 O O . TYR B 1 87 ? 54.178 73.678 107.921 1.000 48.325 87 TYR B O 1
ATOM 3943 N N . TRP B 1 88 ? 53.421 71.679 107.183 1.000 47.529 88 TRP B N 1
ATOM 3944 C CA . TRP B 1 88 ? 52.482 72.213 106.207 1.000 48.686 88 TRP B CA 1
ATOM 3945 C C . TRP B 1 88 ? 51.501 73.187 106.860 1.000 50.033 88 TRP B C 1
ATOM 3946 O O . TRP B 1 88 ? 51.114 74.180 106.248 1.000 50.957 88 TRP B O 1
ATOM 3957 N N . GLY B 1 89 ? 51.105 72.905 108.107 1.000 50.960 89 GLY B N 1
ATOM 3958 C CA . GLY B 1 89 ? 50.183 73.759 108.841 1.000 52.835 89 GLY B CA 1
ATOM 3959 C C . GLY B 1 89 ? 50.750 75.157 109.086 1.000 54.134 89 GLY B C 1
ATOM 3960 O O . GLY B 1 89 ? 50.013 76.141 109.028 1.000 55.616 89 GLY B O 1
ATOM 3961 N N . LYS B 1 90 ? 52.064 75.221 109.345 1.000 54.623 90 LYS B N 1
ATOM 3962 C CA . LYS B 1 90 ? 52.773 76.465 109.615 1.000 56.240 90 LYS B CA 1
ATOM 3963 C C . LYS B 1 90 ? 53.199 77.140 108.314 1.000 55.565 90 LYS B C 1
ATOM 3964 O O . LYS B 1 90 ? 53.202 78.363 108.223 1.000 57.541 90 LYS B O 1
ATOM 3970 N N . PHE B 1 91 ? 53.584 76.327 107.326 1.000 53.165 91 PHE B N 1
ATOM 3971 C CA . PHE B 1 91 ? 54.117 76.810 106.064 1.000 52.076 91 PHE B CA 1
ATOM 3972 C C . PHE B 1 91 ? 53.002 77.395 105.193 1.000 52.877 91 PHE B C 1
ATOM 3973 O O . PHE B 1 91 ? 53.250 78.296 104.394 1.000 53.301 91 PHE B O 1
ATOM 3981 N N . GLU B 1 92 ? 51.778 76.870 105.342 1.000 52.449 92 GLU B N 1
ATOM 3982 C CA . GLU B 1 92 ? 50.659 77.272 104.503 1.000 53.009 92 GLU B CA 1
ATOM 3983 C C . GLU B 1 92 ? 49.365 77.217 105.317 1.000 53.647 92 GLU B C 1
ATOM 3984 O O . GLU B 1 92 ? 48.488 76.406 105.031 1.000 53.434 92 GLU B O 1
ATOM 3990 N N . PRO B 1 93 ? 49.199 78.070 106.356 1.000 54.787 93 PRO B N 1
ATOM 3991 C CA . PRO B 1 93 ? 47.969 78.080 107.153 1.000 55.975 93 PRO B CA 1
ATOM 3992 C C . PRO B 1 93 ? 46.742 78.489 106.336 1.000 57.819 93 PRO B C 1
ATOM 3993 O O . PRO B 1 93 ? 45.644 77.983 106.569 1.000 57.868 93 PRO B O 1
ATOM 3997 N N . VAL B 1 94 ? 46.951 79.408 105.382 1.000 59.155 94 VAL B N 1
ATOM 3998 C CA . VAL B 1 94 ? 45.928 79.813 104.431 1.000 60.559 94 VAL B CA 1
ATOM 3999 C C . VAL B 1 94 ? 46.187 79.077 103.117 1.000 60.357 94 VAL B C 1
ATOM 4000 O O . VAL B 1 94 ? 47.254 79.215 102.523 1.000 59.056 94 VAL B O 1
ATOM 4004 N N . LYS B 1 95 ? 45.196 78.299 102.669 1.000 61.328 95 LYS B N 1
ATOM 4005 C CA . LYS B 1 95 ? 45.326 77.510 101.456 1.000 61.803 95 LYS B CA 1
ATOM 4006 C C . LYS B 1 95 ? 45.686 78.417 100.280 1.000 62.667 95 LYS B C 1
ATOM 4007 O O . LYS B 1 95 ? 45.024 79.425 100.043 1.000 64.276 95 LYS B O 1
ATOM 4013 N N . GLY B 1 96 ? 46.746 78.043 99.552 1.000 61.786 96 GLY B N 1
ATOM 4014 C CA . GLY B 1 96 ? 47.152 78.728 98.333 1.000 62.369 96 GLY B CA 1
ATOM 4015 C C . GLY B 1 96 ? 48.182 79.832 98.575 1.000 62.282 96 GLY B C 1
ATOM 4016 O O . GLY B 1 96 ? 48.630 80.463 97.625 1.000 62.005 96 GLY B O 1
ATOM 4017 N N . LYS B 1 97 ? 48.558 80.055 99.841 1.000 61.930 97 LYS B N 1
ATOM 4018 C CA . LYS B 1 97 ? 49.482 81.122 100.199 1.000 62.548 97 LYS B CA 1
ATOM 4019 C C . LYS B 1 97 ? 50.608 80.555 101.058 1.000 59.756 97 LYS B C 1
ATOM 4020 O O . LYS B 1 97 ? 50.656 80.789 102.265 1.000 58.673 97 LYS B O 1
ATOM 4026 N N . PRO B 1 98 ? 51.553 79.802 100.448 1.000 57.525 98 PRO B N 1
ATOM 4027 C CA . PRO B 1 98 ? 52.706 79.267 101.174 1.000 55.702 98 PRO B CA 1
ATOM 4028 C C . PRO B 1 98 ? 53.702 80.338 101.614 1.000 55.783 98 PRO B C 1
ATOM 4029 O O . PRO B 1 98 ? 53.766 81.417 101.031 1.000 56.904 98 PRO B O 1
ATOM 4033 N N . ASP B 1 99 ? 54.499 80.005 102.635 1.000 54.724 99 ASP B N 1
ATOM 4034 C CA . ASP B 1 99 ? 55.440 80.933 103.239 1.000 54.645 99 ASP B CA 1
ATOM 4035 C C . ASP B 1 99 ? 56.814 80.744 102.596 1.000 53.934 99 ASP B C 1
ATOM 4036 O O . ASP B 1 99 ? 57.830 80.695 103.287 1.000 52.945 99 ASP B O 1
ATOM 4041 N N . THR B 1 100 ? 56.816 80.691 101.256 1.000 54.356 100 THR B N 1
ATOM 4042 C CA . THR B 1 100 ? 57.983 80.374 100.448 1.000 53.717 100 THR B CA 1
ATOM 4043 C C . THR B 1 100 ? 59.117 81.362 100.708 1.000 55.160 100 THR B C 1
ATOM 4044 O O . THR B 1 100 ? 60.249 80.945 100.943 1.000 54.711 100 THR B O 1
ATOM 4048 N N . GLU B 1 101 ? 58.811 82.665 100.638 1.000 57.899 101 GLU B N 1
ATOM 4049 C CA . GLU B 1 101 ? 59.839 83.696 100.675 1.000 59.652 101 GLU B CA 1
ATOM 4050 C C . GLU B 1 101 ? 60.541 83.690 102.031 1.000 57.753 101 GLU B C 1
ATOM 4051 O O . GLU B 1 101 ? 61.761 83.814 102.085 1.000 57.047 101 GLU B O 1
ATOM 4057 N N . SER B 1 102 ? 59.770 83.530 103.113 1.000 56.937 102 SER B N 1
ATOM 4058 C CA . SER B 1 102 ? 60.326 83.525 104.457 1.000 55.852 102 SER B CA 1
ATOM 4059 C C . SER B 1 102 ? 61.434 82.484 104.579 1.000 54.803 102 SER B C 1
ATOM 4060 O O . SER B 1 102 ? 62.475 82.764 105.175 1.000 55.572 102 SER B O 1
ATOM 4063 N N . LEU B 1 103 ? 61.210 81.288 104.020 1.000 53.635 103 LEU B N 1
ATOM 4064 C CA . LEU B 1 103 ? 62.166 80.205 104.180 1.000 52.627 103 LEU B CA 1
ATOM 4065 C C . LEU B 1 103 ? 63.263 80.260 103.123 1.000 53.230 103 LEU B C 1
ATOM 4066 O O . LEU B 1 103 ? 64.341 79.716 103.349 1.000 52.358 103 LEU B O 1
ATOM 4071 N N . LYS B 1 104 ? 62.994 80.914 101.989 1.000 55.125 104 LYS B N 1
ATOM 4072 C CA . LYS B 1 104 ? 64.049 81.228 101.038 1.000 56.183 104 LYS B CA 1
ATOM 4073 C C . LYS B 1 104 ? 65.082 82.143 101.696 1.000 56.282 104 LYS B C 1
ATOM 4074 O O . LYS B 1 104 ? 66.282 81.925 101.550 1.000 56.466 104 LYS B O 1
ATOM 4080 N N . ASN B 1 105 ? 64.611 83.158 102.432 1.000 56.004 105 ASN B N 1
ATOM 4081 C CA . ASN B 1 105 ? 65.497 84.117 103.074 1.000 56.492 105 ASN B CA 1
ATOM 4082 C C . ASN B 1 105 ? 66.323 83.434 104.163 1.000 55.074 105 ASN B C 1
ATOM 4083 O O . ASN B 1 105 ? 67.488 83.780 104.352 1.000 55.207 105 ASN B O 1
ATOM 4088 N N . ALA B 1 106 ? 65.708 82.474 104.869 1.000 53.891 106 ALA B N 1
ATOM 4089 C CA . ALA B 1 106 ? 66.370 81.725 105.926 1.000 53.002 106 ALA B CA 1
ATOM 4090 C C . ALA B 1 106 ? 67.449 80.808 105.348 1.000 52.413 106 ALA B C 1
ATOM 4091 O O . ALA B 1 106 ? 68.548 80.722 105.895 1.000 52.495 106 ALA B O 1
ATOM 4093 N N . ALA B 1 107 ? 67.118 80.127 104.241 1.000 51.897 107 ALA B N 1
ATOM 4094 C CA . ALA B 1 107 ? 68.025 79.192 103.594 1.000 51.213 107 ALA B CA 1
ATOM 4095 C C . ALA B 1 107 ? 69.206 79.930 102.962 1.000 52.455 107 ALA B C 1
ATOM 4096 O O . ALA B 1 107 ? 70.333 79.450 103.036 1.000 52.262 107 ALA B O 1
ATOM 4098 N N . LYS B 1 108 ? 68.936 81.083 102.334 1.000 53.975 108 LYS B N 1
ATOM 4099 C CA . LYS B 1 108 ? 69.964 81.882 101.681 1.000 55.549 108 LYS B CA 1
ATOM 4100 C C . LYS B 1 108 ? 70.947 82.433 102.707 1.000 55.953 108 LYS B C 1
ATOM 4101 O O . LYS B 1 108 ? 72.145 82.494 102.441 1.000 57.481 108 LYS B O 1
ATOM 4107 N N . TRP B 1 109 ? 70.435 82.844 103.871 1.000 55.743 109 TRP B N 1
ATOM 4108 C CA . TRP B 1 109 ? 71.289 83.338 104.936 1.000 55.835 109 TRP B CA 1
ATOM 4109 C C . TRP B 1 109 ? 72.185 82.213 105.459 1.000 54.885 109 TRP B C 1
ATOM 4110 O O . TRP B 1 109 ? 73.398 82.387 105.565 1.000 55.876 109 TRP B O 1
ATOM 4121 N N . LEU B 1 110 ? 71.584 81.058 105.766 1.000 53.321 110 LEU B N 1
ATOM 4122 C CA . LEU B 1 110 ? 72.320 79.894 106.239 1.000 52.993 110 LEU B CA 1
ATOM 4123 C C . LEU B 1 110 ? 73.354 79.445 105.208 1.000 54.240 110 LEU B C 1
ATOM 4124 O O . LEU B 1 110 ? 74.436 78.990 105.571 1.000 54.757 110 LEU B O 1
ATOM 4129 N N . GLN B 1 111 ? 73.014 79.575 103.922 1.000 55.895 111 GLN B N 1
ATOM 4130 C CA . GLN B 1 111 ? 73.902 79.181 102.841 1.000 57.352 111 GLN B CA 1
ATOM 4131 C C . GLN B 1 111 ? 75.185 80.018 102.857 1.000 58.765 111 GLN B C 1
ATOM 4132 O O . GLN B 1 111 ? 76.240 79.511 102.480 1.000 58.995 111 GLN B O 1
ATOM 4138 N N . THR B 1 112 ? 75.099 81.285 103.299 1.000 59.779 112 THR B N 1
ATOM 4139 C CA . THR B 1 112 ? 76.267 82.154 103.391 1.000 61.122 112 THR B CA 1
ATOM 4140 C C . THR B 1 112 ? 77.169 81.732 104.553 1.000 60.866 112 THR B C 1
ATOM 4141 O O . THR B 1 112 ? 78.330 82.131 104.612 1.000 62.749 112 THR B O 1
ATOM 4145 N N . LYS B 1 113 ? 76.627 80.944 105.488 1.000 59.738 113 LYS B N 1
ATOM 4146 C CA . LYS B 1 113 ? 77.404 80.393 106.590 1.000 59.278 113 LYS B CA 1
ATOM 4147 C C . LYS B 1 113 ? 78.007 79.043 106.202 1.000 58.188 113 LYS B C 1
ATOM 4148 O O . LYS B 1 113 ? 78.748 78.453 106.984 1.000 58.330 113 LYS B O 1
ATOM 4154 N N . GLY B 1 114 ? 77.648 78.544 105.015 1.000 58.210 114 GLY B N 1
ATOM 4155 C CA . GLY B 1 114 ? 78.266 77.361 104.436 1.000 57.979 114 GLY B CA 1
ATOM 4156 C C . GLY B 1 114 ? 77.798 76.057 105.080 1.000 56.357 114 GLY B C 1
ATOM 4157 O O . GLY B 1 114 ? 78.563 75.097 105.122 1.000 56.985 114 GLY B O 1
ATOM 4158 N N . VAL B 1 115 ? 76.549 76.020 105.564 1.000 54.688 115 VAL B N 1
ATOM 4159 C CA . VAL B 1 115 ? 75.996 74.819 106.173 1.000 53.672 115 VAL B CA 1
ATOM 4160 C C . VAL B 1 115 ? 75.080 74.124 105.168 1.000 53.215 115 VAL B C 1
ATOM 4161 O O . VAL B 1 115 ? 74.392 74.780 104.390 1.000 53.514 115 VAL B O 1
ATOM 4165 N N . GLU B 1 116 ? 75.081 72.787 105.212 1.000 52.359 116 GLU B N 1
ATOM 4166 C CA . GLU B 1 116 ? 74.156 71.962 104.453 1.000 52.266 116 GLU B CA 1
ATOM 4167 C C . GLU B 1 116 ? 72.752 72.138 105.039 1.000 49.492 116 GLU B C 1
ATOM 4168 O O . GLU B 1 116 ? 72.616 72.392 106.231 1.000 48.093 116 GLU B O 1
ATOM 4174 N N . LEU B 1 117 ? 71.713 72.018 104.200 1.000 47.184 117 LEU B N 1
ATOM 4175 C CA . LEU B 1 117 ? 70.341 72.242 104.636 1.000 46.227 117 LEU B CA 1
ATOM 4176 C C . LEU B 1 117 ? 69.470 71.020 104.354 1.000 44.981 117 LEU B C 1
ATOM 4177 O O . LEU B 1 117 ? 69.599 70.391 103.305 1.000 44.690 117 LEU B O 1
ATOM 4182 N N . LYS B 1 118 ? 68.569 70.718 105.302 1.000 43.772 118 LYS B N 1
ATOM 4183 C CA . LYS B 1 118 ? 67.484 69.770 105.091 1.000 42.599 118 LYS B CA 1
ATOM 4184 C C . LYS B 1 118 ? 66.161 70.407 105.511 1.000 42.024 118 LYS B C 1
ATOM 4185 O O . LYS B 1 118 ? 66.113 71.110 106.510 1.000 42.895 118 LYS B O 1
ATOM 4191 N N . GLY B 1 119 ? 65.092 70.144 104.750 1.000 42.336 119 GLY B N 1
ATOM 4192 C CA . GLY B 1 119 ? 63.752 70.585 105.108 1.000 43.098 119 GLY B CA 1
ATOM 4193 C C . GLY B 1 119 ? 62.942 69.446 105.723 1.000 42.652 119 GLY B C 1
ATOM 4194 O O . GLY B 1 119 ? 63.062 68.306 105.284 1.000 42.711 119 GLY B O 1
ATOM 4195 N N . HIS B 1 120 ? 62.108 69.769 106.720 1.000 42.760 120 HIS B N 1
ATOM 4196 C CA . HIS B 1 120 ? 61.427 68.757 107.512 1.000 42.375 120 HIS B CA 1
ATOM 4197 C C . HIS B 1 120 ? 60.084 69.270 108.030 1.000 42.561 120 HIS B C 1
ATOM 4198 O O . HIS B 1 120 ? 60.041 70.357 108.597 1.000 43.361 120 HIS B O 1
ATOM 4205 N N . PRO B 1 121 ? 58.961 68.510 107.921 1.000 42.757 121 PRO B N 1
ATOM 4206 C CA . PRO B 1 121 ? 58.774 67.414 106.966 1.000 42.312 121 PRO B CA 1
ATOM 4207 C C . PRO B 1 121 ? 57.755 67.744 105.878 1.000 42.504 121 PRO B C 1
ATOM 4208 O O . PRO B 1 121 ? 56.815 68.506 106.121 1.000 42.310 121 PRO B O 1
ATOM 4212 N N . LEU B 1 122 ? 57.929 67.148 104.691 1.000 42.452 122 LEU B N 1
ATOM 4213 C CA . LEU B 1 122 ? 57.036 67.408 103.569 1.000 43.350 122 LEU B CA 1
ATOM 4214 C C . LEU B 1 122 ? 55.668 66.759 103.795 1.000 42.788 122 LEU B C 1
ATOM 4215 O O . LEU B 1 122 ? 54.646 67.337 103.422 1.000 43.430 122 LEU B O 1
ATOM 4220 N N . CYS B 1 123 ? 55.654 65.562 104.401 1.000 41.932 123 CYS B N 1
ATOM 4221 C CA . CYS B 1 123 ? 54.420 64.829 104.651 1.000 41.772 123 CYS B CA 1
ATOM 4222 C C . CYS B 1 123 ? 54.427 64.258 106.069 1.000 40.976 123 CYS B C 1
ATOM 4223 O O . CYS B 1 123 ? 55.290 63.459 106.409 1.000 40.494 123 CYS B O 1
ATOM 4226 N N . TRP B 1 124 ? 53.458 64.680 106.888 1.000 41.966 124 TRP B N 1
ATOM 4227 C CA . TRP B 1 124 ? 53.354 64.248 108.275 1.000 42.834 124 TRP B CA 1
ATOM 4228 C C . TRP B 1 124 ? 51.939 64.530 108.788 1.000 43.925 124 TRP B C 1
ATOM 4229 O O . TRP B 1 124 ? 51.318 65.508 108.381 1.000 44.300 124 TRP B O 1
ATOM 4240 N N . HIS B 1 125 ? 51.444 63.663 109.682 1.000 44.027 125 HIS B N 1
ATOM 4241 C CA . HIS B 1 125 ? 50.085 63.746 110.208 1.000 44.488 125 HIS B CA 1
ATOM 4242 C C . HIS B 1 125 ? 49.953 64.858 111.254 1.000 45.232 125 HIS B C 1
ATOM 4243 O O . HIS B 1 125 ? 48.853 65.364 111.469 1.000 46.141 125 HIS B O 1
ATOM 4250 N N . THR B 1 126 ? 51.070 65.228 111.898 1.000 44.876 126 THR B N 1
ATOM 4251 C CA . THR B 1 126 ? 51.088 66.268 112.917 1.000 46.151 126 THR B CA 1
ATOM 4252 C C . THR B 1 126 ? 51.495 67.596 112.274 1.000 47.481 126 THR B C 1
ATOM 4253 O O . THR B 1 126 ? 52.402 67.639 111.443 1.000 46.768 126 THR B O 1
ATOM 4257 N N . GLU B 1 127 ? 50.800 68.676 112.662 1.000 50.271 127 GLU B N 1
ATOM 4258 C CA . GLU B 1 127 ? 51.038 70.023 112.153 1.000 52.080 127 GLU B CA 1
ATOM 4259 C C . GLU B 1 127 ? 51.003 70.044 110.626 1.000 50.126 127 GLU B C 1
ATOM 4260 O O . GLU B 1 127 ? 51.795 70.743 109.995 1.000 49.722 127 GLU B O 1
ATOM 4266 N N . THR B 1 128 ? 50.063 69.286 110.049 1.000 48.633 128 THR B N 1
ATOM 4267 C CA . THR B 1 128 ? 49.783 69.344 108.625 1.000 47.996 128 THR B CA 1
ATOM 4268 C C . THR B 1 128 ? 48.770 70.464 108.384 1.000 49.141 128 THR B C 1
ATOM 4269 O O . THR B 1 128 ? 48.420 71.202 109.304 1.000 49.382 128 THR B O 1
ATOM 4273 N N . ALA B 1 129 ? 48.305 70.587 107.136 1.000 49.772 129 ALA B N 1
ATOM 4274 C CA . ALA B 1 129 ? 47.367 71.631 106.760 1.000 50.860 129 ALA B CA 1
ATOM 4275 C C . ALA B 1 129 ? 45.980 71.300 107.312 1.000 51.577 129 ALA B C 1
ATOM 4276 O O . ALA B 1 129 ? 45.395 70.279 106.951 1.000 51.468 129 ALA B O 1
ATOM 4278 N N . PRO B 1 130 ? 45.403 72.145 108.200 1.000 53.080 130 PRO B N 1
ATOM 4279 C CA . PRO B 1 130 ? 44.101 71.852 108.806 1.000 54.399 130 PRO B CA 1
ATOM 4280 C C . PRO B 1 130 ? 42.946 71.771 107.807 1.000 55.073 130 PRO B C 1
ATOM 4281 O O . PRO B 1 130 ? 41.988 71.035 108.031 1.000 55.409 130 PRO B O 1
ATOM 4285 N N . TRP B 1 131 ? 43.056 72.531 106.709 1.000 55.209 131 TRP B N 1
ATOM 4286 C CA . TRP B 1 131 ? 41.989 72.675 105.727 1.000 56.487 131 TRP B CA 1
ATOM 4287 C C . TRP B 1 131 ? 41.829 71.408 104.884 1.000 55.884 131 TRP B C 1
ATOM 4288 O O . TRP B 1 131 ? 40.872 71.300 104.124 1.000 57.216 131 TRP B O 1
ATOM 4299 N N . LEU B 1 132 ? 42.746 70.444 105.042 1.000 54.400 132 LEU B N 1
ATOM 4300 C CA . LEU B 1 132 ? 42.637 69.142 104.397 1.000 53.758 132 LEU B CA 1
ATOM 4301 C C . LEU B 1 132 ? 41.352 68.418 104.816 1.000 54.742 132 LEU B C 1
ATOM 4302 O O . LEU B 1 132 ? 40.794 67.658 104.030 1.000 54.907 132 LEU B O 1
ATOM 4307 N N . LEU B 1 133 ? 40.884 68.652 106.051 1.000 55.196 133 LEU B N 1
ATOM 4308 C CA . LEU B 1 133 ? 39.755 67.922 106.615 1.000 56.135 133 LEU B CA 1
ATOM 4309 C C . LEU B 1 133 ? 38.447 68.259 105.896 1.000 57.790 133 LEU B C 1
ATOM 4310 O O . LEU B 1 133 ? 37.443 67.590 106.117 1.000 58.555 133 LEU B O 1
ATOM 4315 N N . ASP B 1 134 ? 38.452 69.285 105.038 1.000 59.358 134 ASP B N 1
ATOM 4316 C CA . ASP B 1 134 ? 37.278 69.650 104.259 1.000 61.668 134 ASP B CA 1
ATOM 4317 C C . ASP B 1 134 ? 37.294 68.971 102.892 1.000 61.544 134 ASP B C 1
ATOM 4318 O O . ASP B 1 134 ? 36.311 69.054 102.167 1.000 63.494 134 ASP B O 1
ATOM 4323 N N . MET B 1 135 ? 38.407 68.322 102.538 1.000 60.350 135 MET B N 1
ATOM 4324 C CA . MET B 1 135 ? 38.571 67.731 101.219 1.000 60.396 135 MET B CA 1
ATOM 4325 C C . MET B 1 135 ? 38.333 66.225 101.299 1.000 58.693 135 MET B C 1
ATOM 4326 O O . MET B 1 135 ? 38.421 65.637 102.374 1.000 57.280 135 MET B O 1
ATOM 4331 N N . SER B 1 136 ? 38.042 65.611 100.146 1.000 58.373 136 SER B N 1
ATOM 4332 C CA . SER B 1 136 ? 37.988 64.162 100.025 1.000 57.087 136 SER B CA 1
ATOM 4333 C C . SER B 1 136 ? 39.409 63.603 100.078 1.000 54.888 136 SER B C 1
ATOM 4334 O O . SER B 1 136 ? 40.370 64.338 99.857 1.000 54.082 136 SER B O 1
ATOM 4337 N N . ASN B 1 137 ? 39.533 62.300 100.358 1.000 53.841 137 ASN B N 1
ATOM 4338 C CA . ASN B 1 137 ? 40.826 61.630 100.383 1.000 52.914 137 ASN B CA 1
ATOM 4339 C C . ASN B 1 137 ? 41.555 61.810 99.048 1.000 52.814 137 ASN B C 1
ATOM 4340 O O . ASN B 1 137 ? 42.763 62.046 99.020 1.000 51.363 137 ASN B O 1
ATOM 4345 N N . SER B 1 138 ? 40.804 61.680 97.950 1.000 54.877 138 SER B N 1
ATOM 4346 C CA . SER B 1 138 ? 41.322 61.863 96.603 1.000 55.629 138 SER B CA 1
ATOM 4347 C C . SER B 1 138 ? 42.000 63.229 96.460 1.000 55.867 138 SER B C 1
ATOM 4348 O O . SER B 1 138 ? 43.100 63.318 95.914 1.000 54.205 138 SER B O 1
ATOM 4351 N N . GLU B 1 139 ? 41.337 64.280 96.968 1.000 57.330 139 GLU B N 1
ATOM 4352 C CA . GLU B 1 139 ? 41.828 65.649 96.885 1.000 58.275 139 GLU B CA 1
ATOM 4353 C C . GLU B 1 139 ? 43.005 65.872 97.833 1.000 56.149 139 GLU B C 1
ATOM 4354 O O . GLU B 1 139 ? 43.954 66.569 97.475 1.000 55.611 139 GLU B O 1
ATOM 4360 N N . ILE B 1 140 ? 42.913 65.317 99.051 1.000 54.355 140 ILE B N 1
ATOM 4361 C CA . ILE B 1 140 ? 43.978 65.437 100.037 1.000 52.478 140 ILE B CA 1
ATOM 4362 C C . ILE B 1 140 ? 45.280 64.914 99.431 1.000 51.179 140 ILE B C 1
ATOM 4363 O O . ILE B 1 140 ? 46.305 65.593 99.483 1.000 51.297 140 ILE B O 1
ATOM 4368 N N . PHE B 1 141 ? 45.229 63.697 98.877 1.000 50.799 141 PHE B N 1
ATOM 4369 C CA . PHE B 1 141 ? 46.393 63.061 98.279 1.000 50.568 141 PHE B CA 1
ATOM 4370 C C . PHE B 1 141 ? 46.918 63.911 97.122 1.000 51.100 141 PHE B C 1
ATOM 4371 O O . PHE B 1 141 ? 48.113 64.160 97.023 1.000 50.275 141 PHE B O 1
ATOM 4379 N N . SER B 1 142 ? 46.006 64.344 96.248 1.000 52.756 142 SER B N 1
ATOM 4380 C CA . SER B 1 142 ? 46.348 65.166 95.099 1.000 53.567 142 SER B CA 1
ATOM 4381 C C . SER B 1 142 ? 47.058 66.454 95.531 1.000 52.992 142 SER B C 1
ATOM 4382 O O . SER B 1 142 ? 47.998 66.895 94.866 1.000 52.277 142 SER B O 1
ATOM 4385 N N . THR B 1 143 ? 46.610 67.040 96.655 1.000 52.103 143 THR B N 1
ATOM 4386 C CA . THR B 1 143 ? 47.133 68.305 97.156 1.000 51.297 143 THR B CA 1
ATOM 4387 C C . THR B 1 143 ? 48.485 68.106 97.844 1.000 48.969 143 THR B C 1
ATOM 4388 O O . THR B 1 143 ? 49.360 68.962 97.741 1.000 48.851 143 THR B O 1
ATOM 4392 N N . GLN B 1 144 ? 48.642 66.986 98.557 1.000 47.344 144 GLN B N 1
ATOM 4393 C CA . GLN B 1 144 ? 49.892 66.657 99.227 1.000 46.430 144 GLN B CA 1
ATOM 4394 C C . GLN B 1 144 ? 51.002 66.456 98.192 1.000 46.463 144 GLN B C 1
ATOM 4395 O O . GLN B 1 144 ? 52.143 66.864 98.415 1.000 46.209 144 GLN B O 1
ATOM 4401 N N . ILE B 1 145 ? 50.658 65.823 97.064 1.000 47.285 145 ILE B N 1
ATOM 4402 C CA . ILE B 1 145 ? 51.596 65.589 95.976 1.000 48.018 145 ILE B CA 1
ATOM 4403 C C . ILE B 1 145 ? 52.011 66.921 95.344 1.000 49.223 145 ILE B C 1
ATOM 4404 O O . ILE B 1 145 ? 53.189 67.122 95.052 1.000 49.077 145 ILE B O 1
ATOM 4409 N N . LYS B 1 146 ? 51.044 67.825 95.133 1.000 50.746 146 LYS B N 1
ATOM 4410 C CA . LYS B 1 146 ? 51.316 69.143 94.575 1.000 51.925 146 LYS B CA 1
ATOM 4411 C C . LYS B 1 146 ? 52.157 69.982 95.534 1.000 50.434 146 LYS B C 1
ATOM 4412 O O . LYS B 1 146 ? 53.004 70.755 95.096 1.000 51.134 146 LYS B O 1
ATOM 4418 N N . ARG B 1 147 ? 51.914 69.837 96.839 1.000 48.402 147 ARG B N 1
ATOM 4419 C CA . ARG B 1 147 ? 52.703 70.534 97.841 1.000 47.061 147 ARG B CA 1
ATOM 4420 C C . ARG B 1 147 ? 54.176 70.149 97.690 1.000 45.870 147 ARG B C 1
ATOM 4421 O O . ARG B 1 147 ? 55.057 71.003 97.760 1.000 44.583 147 ARG B O 1
ATOM 4429 N N . ILE B 1 148 ? 54.428 68.851 97.483 1.000 45.459 148 ILE B N 1
ATOM 4430 C CA . ILE B 1 148 ? 55.778 68.323 97.374 1.000 44.970 148 ILE B CA 1
ATOM 4431 C C . ILE B 1 148 ? 56.437 68.857 96.099 1.000 46.672 148 ILE B C 1
ATOM 4432 O O . ILE B 1 148 ? 57.550 69.377 96.156 1.000 46.199 148 ILE B O 1
ATOM 4437 N N . HIS B 1 149 ? 55.745 68.734 94.958 1.000 48.065 149 HIS B N 1
ATOM 4438 C CA . HIS B 1 149 ? 56.249 69.246 93.691 1.000 49.411 149 HIS B CA 1
ATOM 4439 C C . HIS B 1 149 ? 56.666 70.706 93.850 1.000 49.540 149 HIS B C 1
ATOM 4440 O O . HIS B 1 149 ? 57.779 71.070 93.486 1.000 50.174 149 HIS B O 1
ATOM 4447 N N . ARG B 1 150 ? 55.757 71.523 94.399 1.000 49.451 150 ARG B N 1
ATOM 4448 C CA . ARG B 1 150 ? 55.932 72.962 94.517 1.000 50.077 150 ARG B CA 1
ATOM 4449 C C . ARG B 1 150 ? 57.170 73.290 95.345 1.000 50.252 150 ARG B C 1
ATOM 4450 O O . ARG B 1 150 ? 58.042 74.029 94.894 1.000 51.960 150 ARG B O 1
ATOM 4458 N N . ASP B 1 151 ? 57.232 72.740 96.563 1.000 49.778 151 ASP B N 1
ATOM 4459 C CA . ASP B 1 151 ? 58.234 73.137 97.539 1.000 49.381 151 ASP B CA 1
ATOM 4460 C C . ASP B 1 151 ? 59.602 72.556 97.181 1.000 48.647 151 ASP B C 1
ATOM 4461 O O . ASP B 1 151 ? 60.608 73.229 97.362 1.000 49.588 151 ASP B O 1
ATOM 4466 N N . VAL B 1 152 ? 59.647 71.327 96.660 1.000 48.012 152 VAL B N 1
ATOM 4467 C CA . VAL B 1 152 ? 60.908 70.722 96.257 1.000 47.812 152 VAL B CA 1
ATOM 4468 C C . VAL B 1 152 ? 61.481 71.465 95.048 1.000 48.875 152 VAL B C 1
ATOM 4469 O O . VAL B 1 152 ? 62.698 71.626 94.950 1.000 48.610 152 VAL B O 1
ATOM 4473 N N . THR B 1 153 ? 60.602 71.911 94.137 1.000 49.694 153 THR B N 1
ATOM 4474 C CA . THR B 1 153 ? 61.010 72.639 92.942 1.000 51.487 153 THR B CA 1
ATOM 4475 C C . THR B 1 153 ? 61.521 74.033 93.311 1.000 52.616 153 THR B C 1
ATOM 4476 O O . THR B 1 153 ? 62.557 74.455 92.806 1.000 54.039 153 THR B O 1
ATOM 4480 N N . ASP B 1 154 ? 60.793 74.744 94.186 1.000 52.833 154 ASP B N 1
ATOM 4481 C CA . ASP B 1 154 ? 61.116 76.120 94.542 1.000 53.561 154 ASP B CA 1
ATOM 4482 C C . ASP B 1 154 ? 62.464 76.208 95.257 1.000 53.358 154 ASP B C 1
ATOM 4483 O O . ASP B 1 154 ? 63.140 77.233 95.159 1.000 54.655 154 ASP B O 1
ATOM 4488 N N . PHE B 1 155 ? 62.837 75.144 95.987 1.000 52.222 155 PHE B N 1
ATOM 4489 C CA . PHE B 1 155 ? 64.030 75.150 96.821 1.000 51.679 155 PHE B CA 1
ATOM 4490 C C . PHE B 1 155 ? 65.161 74.333 96.193 1.000 51.940 155 PHE B C 1
ATOM 4491 O O . PHE B 1 155 ? 66.227 74.210 96.786 1.000 51.466 155 PHE B O 1
ATOM 4499 N N . LYS B 1 156 ? 64.942 73.801 94.985 1.000 53.175 156 LYS B N 1
ATOM 4500 C CA . LYS B 1 156 ? 65.972 73.096 94.236 1.000 53.961 156 LYS B CA 1
ATOM 4501 C C . LYS B 1 156 ? 67.203 73.989 94.089 1.000 54.296 156 LYS B C 1
ATOM 4502 O O . LYS B 1 156 ? 67.086 75.160 93.743 1.000 55.116 156 LYS B O 1
ATOM 4508 N N . GLY B 1 157 ? 68.383 73.427 94.379 1.000 54.236 157 GLY B N 1
ATOM 4509 C CA . GLY B 1 157 ? 69.636 74.167 94.347 1.000 54.689 157 GLY B CA 1
ATOM 4510 C C . GLY B 1 157 ? 69.948 74.857 95.675 1.000 54.687 157 GLY B C 1
ATOM 4511 O O . GLY B 1 157 ? 71.065 75.324 95.878 1.000 56.055 157 GLY B O 1
ATOM 4512 N N . LEU B 1 158 ? 68.965 74.900 96.582 1.000 53.830 158 LEU B N 1
ATOM 4513 C CA . LEU B 1 158 ? 69.061 75.681 97.804 1.000 53.637 158 LEU B CA 1
ATOM 4514 C C . LEU B 1 158 ? 68.803 74.783 99.016 1.000 51.872 158 LEU B C 1
A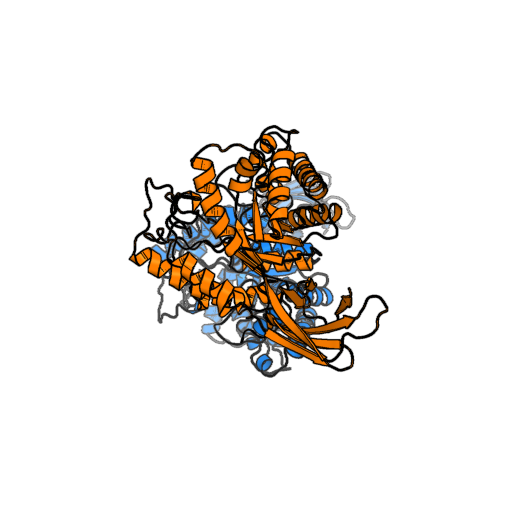TOM 4515 O O . LEU B 1 158 ? 69.574 74.810 99.970 1.000 51.777 158 LEU B O 1
ATOM 4520 N N . ILE B 1 159 ? 67.709 74.007 98.979 1.000 50.567 159 ILE B N 1
ATOM 4521 C CA . ILE B 1 159 ? 67.514 72.875 99.874 1.000 48.803 159 ILE B CA 1
ATOM 4522 C C . ILE B 1 159 ? 67.327 71.630 99.014 1.000 48.429 159 ILE B C 1
ATOM 4523 O O . ILE B 1 159 ? 66.344 71.519 98.282 1.000 49.083 159 ILE B O 1
ATOM 4528 N N . ASP B 1 160 ? 68.286 70.705 99.117 1.000 48.010 160 ASP B N 1
ATOM 4529 C CA . ASP B 1 160 ? 68.339 69.522 98.274 1.000 48.433 160 ASP B CA 1
ATOM 4530 C C . ASP B 1 160 ? 68.312 68.255 99.128 1.000 47.446 160 ASP B C 1
ATOM 4531 O O . ASP B 1 160 ? 68.680 67.185 98.655 1.000 48.004 160 ASP B O 1
ATOM 4536 N N . MET B 1 161 ? 67.886 68.388 100.388 1.000 46.087 161 MET B N 1
ATOM 4537 C CA . MET B 1 161 ? 67.696 67.245 101.261 1.000 45.408 161 MET B CA 1
ATOM 4538 C C . MET B 1 161 ? 66.351 67.414 101.963 1.000 43.991 161 MET B C 1
ATOM 4539 O O . MET B 1 161 ? 66.012 68.522 102.368 1.000 43.871 161 MET B O 1
ATOM 4544 N N . TRP B 1 162 ? 65.586 66.319 102.075 1.000 42.942 162 TRP B N 1
ATOM 4545 C CA . TRP B 1 162 ? 64.231 66.375 102.597 1.000 42.737 162 TRP B CA 1
ATOM 4546 C C . TRP B 1 162 ? 63.923 65.136 103.430 1.000 43.040 162 TRP B C 1
ATOM 4547 O O . TRP B 1 162 ? 64.242 64.027 103.018 1.000 43.402 162 TRP B O 1
ATOM 4558 N N . ASP B 1 163 ? 63.308 65.353 104.603 1.000 43.227 163 ASP B N 1
ATOM 4559 C CA . ASP B 1 163 ? 62.457 64.357 105.234 1.000 43.761 163 ASP B CA 1
ATOM 4560 C C . ASP B 1 163 ? 61.134 64.365 104.470 1.000 43.283 163 ASP B C 1
ATOM 4561 O O . ASP B 1 163 ? 60.280 65.221 104.708 1.000 42.703 163 ASP B O 1
ATOM 4566 N N . VAL B 1 164 ? 60.993 63.429 103.525 1.000 42.582 164 VAL B N 1
ATOM 4567 C CA . VAL B 1 164 ? 59.867 63.432 102.605 1.000 42.432 164 VAL B CA 1
ATOM 4568 C C . VAL B 1 164 ? 58.601 63.070 103.372 1.000 41.635 164 VAL B C 1
ATOM 4569 O O . VAL B 1 164 ? 57.563 63.698 103.187 1.000 41.120 164 VAL B O 1
ATOM 4573 N N . ILE B 1 165 ? 58.700 62.038 104.217 1.000 40.776 165 ILE B N 1
ATOM 4574 C CA . ILE B 1 165 ? 57.562 61.565 104.985 1.000 40.619 165 ILE B CA 1
ATOM 4575 C C . ILE B 1 165 ? 58.060 61.070 106.343 1.000 40.417 165 ILE B C 1
ATOM 4576 O O . ILE B 1 165 ? 59.183 60.572 106.455 1.000 39.383 165 ILE B O 1
ATOM 4581 N N . ASN B 1 166 ? 57.208 61.246 107.362 1.000 40.452 166 ASN B N 1
ATOM 4582 C CA . ASN B 1 166 ? 57.615 61.211 108.762 1.000 41.256 166 ASN B CA 1
ATOM 4583 C C . ASN B 1 166 ? 56.638 60.333 109.548 1.000 41.149 166 ASN B C 1
ATOM 4584 O O . ASN B 1 166 ? 55.426 60.496 109.419 1.000 41.188 166 ASN B O 1
ATOM 4589 N N . GLU B 1 167 ? 57.189 59.375 110.315 1.000 41.044 167 GLU B N 1
ATOM 4590 C CA . GLU B 1 167 ? 56.462 58.585 111.303 1.000 41.159 167 GLU B CA 1
ATOM 4591 C C . GLU B 1 167 ? 55.353 57.779 110.626 1.000 41.645 167 GLU B C 1
ATOM 4592 O O . GLU B 1 167 ? 54.187 57.834 111.018 1.000 41.449 167 GLU B O 1
ATOM 4598 N N . VAL B 1 168 ? 55.759 56.978 109.635 1.000 41.407 168 VAL B N 1
ATOM 4599 C CA . VAL B 1 168 ? 54.832 56.261 108.777 1.000 41.665 168 VAL B CA 1
ATOM 4600 C C . VAL B 1 168 ? 54.271 55.043 109.511 1.000 41.828 168 VAL B C 1
ATOM 4601 O O . VAL B 1 168 ? 53.165 54.617 109.196 1.000 42.701 168 VAL B O 1
ATOM 4605 N N . VAL B 1 169 ? 55.008 54.501 110.494 1.000 41.457 169 VAL B N 1
ATOM 4606 C CA . VAL B 1 169 ? 54.545 53.336 111.238 1.000 41.785 169 VAL B CA 1
ATOM 4607 C C . VAL B 1 169 ? 53.235 53.665 111.962 1.000 41.713 169 VAL B C 1
ATOM 4608 O O . VAL B 1 169 ? 52.292 52.881 111.897 1.000 41.828 169 VAL B O 1
ATOM 4612 N N . ILE B 1 170 ? 53.167 54.820 112.641 1.000 41.376 170 ILE B N 1
ATOM 4613 C CA . ILE B 1 170 ? 51.982 55.179 113.419 1.000 42.019 170 ILE B CA 1
ATOM 4614 C C . ILE B 1 170 ? 50.975 55.957 112.568 1.000 42.213 170 ILE B C 1
ATOM 4615 O O . ILE B 1 170 ? 49.791 55.984 112.896 1.000 43.031 170 ILE B O 1
ATOM 4620 N N . MET B 1 171 ? 51.445 56.566 111.474 1.000 42.023 171 MET B N 1
ATOM 4621 C CA . MET B 1 171 ? 50.671 57.508 110.677 1.000 42.569 171 MET B CA 1
ATOM 4622 C C . MET B 1 171 ? 49.233 57.022 110.454 1.000 43.719 171 MET B C 1
ATOM 4623 O O . MET B 1 171 ? 48.300 57.767 110.750 1.000 44.924 171 MET B O 1
ATOM 4628 N N . PRO B 1 172 ? 48.972 55.796 109.930 1.000 43.862 172 PRO B N 1
ATOM 4629 C CA . PRO B 1 172 ? 47.598 55.354 109.669 1.000 44.645 172 PRO B CA 1
ATOM 4630 C C . PRO B 1 172 ? 46.761 54.994 110.894 1.000 45.417 172 PRO B C 1
ATOM 4631 O O . PRO B 1 172 ? 45.537 54.948 110.792 1.000 45.644 172 PRO B O 1
ATOM 4635 N N . ILE B 1 173 ? 47.420 54.733 112.035 1.000 45.971 173 ILE B N 1
ATOM 4636 C CA . ILE B 1 173 ? 46.725 54.319 113.247 1.000 47.380 173 ILE B CA 1
ATOM 4637 C C . ILE B 1 173 ? 46.771 55.433 114.296 1.000 47.748 173 ILE B C 1
ATOM 4638 O O . ILE B 1 173 ? 46.419 55.201 115.447 1.000 48.939 173 ILE B O 1
ATOM 4643 N N . PHE B 1 174 ? 47.169 56.644 113.887 1.000 47.900 174 PHE B N 1
ATOM 4644 C CA . PHE B 1 174 ? 47.235 57.796 114.773 1.000 48.685 174 PHE B CA 1
ATOM 4645 C C . PHE B 1 174 ? 45.816 58.231 115.134 1.000 50.440 174 PHE B C 1
ATOM 4646 O O . PHE B 1 174 ? 45.019 58.504 114.239 1.000 49.347 174 PHE B O 1
ATOM 4654 N N . ASP B 1 175 ? 45.518 58.311 116.441 1.000 53.032 175 ASP B N 1
ATOM 4655 C CA . ASP B 1 175 ? 44.153 58.521 116.907 1.000 55.765 175 ASP B CA 1
ATOM 4656 C C . ASP B 1 175 ? 44.040 59.717 117.855 1.000 56.112 175 ASP B C 1
ATOM 4657 O O . ASP B 1 175 ? 42.976 59.916 118.436 1.000 57.287 175 ASP B O 1
ATOM 4662 N N . LYS B 1 176 ? 45.105 60.521 118.002 1.000 55.540 176 LYS B N 1
ATOM 4663 C CA . LYS B 1 176 ? 45.066 61.680 118.884 1.000 55.978 176 LYS B CA 1
ATOM 4664 C C . LYS B 1 176 ? 44.159 62.766 118.315 1.000 54.667 176 LYS B C 1
ATOM 4665 O O . LYS B 1 176 ? 43.509 63.481 119.068 1.000 55.511 176 LYS B O 1
ATOM 4671 N N . TYR B 1 177 ? 44.140 62.905 116.987 1.000 52.983 177 TYR B N 1
ATOM 4672 C CA . TYR B 1 177 ? 43.219 63.815 116.329 1.000 52.151 177 TYR B CA 1
ATOM 4673 C C . TYR B 1 177 ? 43.100 63.434 114.857 1.000 51.279 177 TYR B C 1
ATOM 4674 O O . TYR B 1 177 ? 43.985 62.803 114.281 1.000 49.859 177 TYR B O 1
ATOM 4683 N N . ASP B 1 178 ? 41.968 63.822 114.271 1.000 51.638 178 ASP B N 1
ATOM 4684 C CA . ASP B 1 178 ? 41.725 63.665 112.853 1.000 50.788 178 ASP B CA 1
ATOM 4685 C C . ASP B 1 178 ? 42.666 64.601 112.096 1.000 49.906 178 ASP B C 1
ATOM 4686 O O . ASP B 1 178 ? 42.839 65.754 112.480 1.000 49.708 178 ASP B O 1
ATOM 4691 N N . ASN B 1 179 ? 43.288 64.074 111.034 1.000 49.118 179 ASN B N 1
ATOM 4692 C CA . ASN B 1 179 ? 44.103 64.864 110.128 1.000 48.284 179 ASN B CA 1
ATOM 4693 C C . ASN B 1 179 ? 44.040 64.216 108.747 1.000 48.117 179 ASN B C 1
ATOM 4694 O O . ASN B 1 179 ? 43.706 63.040 108.632 1.000 48.185 179 ASN B O 1
ATOM 4699 N N . GLY B 1 180 ? 44.381 64.989 107.710 1.000 47.936 180 GLY B N 1
ATOM 4700 C CA . GLY B 1 180 ? 44.228 64.547 106.334 1.000 47.747 180 GLY B CA 1
ATOM 4701 C C . GLY B 1 180 ? 45.202 63.437 105.944 1.000 46.751 180 GLY B C 1
ATOM 4702 O O . GLY B 1 180 ? 44.892 62.614 105.082 1.000 47.590 180 GLY B O 1
ATOM 4703 N N . ILE B 1 181 ? 46.380 63.412 106.580 1.000 45.681 181 ILE B N 1
ATOM 4704 C CA . ILE B 1 181 ? 47.445 62.513 106.162 1.000 44.417 181 ILE B CA 1
ATOM 4705 C C . ILE B 1 181 ? 47.189 61.106 106.704 1.000 43.849 181 ILE B C 1
ATOM 4706 O O . ILE B 1 181 ? 47.368 60.127 105.982 1.000 43.644 181 ILE B O 1
ATOM 4711 N N . THR B 1 182 ? 46.759 61.008 107.965 1.000 43.555 182 THR B N 1
ATOM 4712 C CA . THR B 1 182 ? 46.314 59.738 108.518 1.000 43.841 182 THR B CA 1
ATOM 4713 C C . THR B 1 182 ? 45.219 59.138 107.636 1.000 44.554 182 THR B C 1
ATOM 4714 O O . THR B 1 182 ? 45.232 57.938 107.366 1.000 43.752 182 THR B O 1
ATOM 4718 N N . ARG B 1 183 ? 44.278 59.984 107.195 1.000 45.292 183 ARG B N 1
ATOM 4719 C CA . ARG B 1 183 ? 43.154 59.546 106.383 1.000 46.434 183 ARG B CA 1
ATOM 4720 C C . ARG B 1 183 ? 43.623 58.865 105.097 1.000 46.942 183 ARG B C 1
ATOM 4721 O O . ARG B 1 183 ? 43.165 57.765 104.796 1.000 48.270 183 ARG B O 1
ATOM 4729 N N . ILE B 1 184 ? 44.494 59.534 104.325 1.000 46.322 184 ILE B N 1
ATOM 4730 C CA . ILE B 1 184 ? 44.927 59.004 103.038 1.000 46.393 184 ILE B CA 1
ATOM 4731 C C . ILE B 1 184 ? 45.862 57.808 103.244 1.000 46.080 184 ILE B C 1
ATOM 4732 O O . ILE B 1 184 ? 45.838 56.879 102.442 1.000 46.397 184 ILE B O 1
ATOM 4737 N N . CYS B 1 185 ? 46.662 57.814 104.320 1.000 45.591 185 CYS B N 1
ATOM 4738 C CA . CYS B 1 185 ? 47.573 56.710 104.591 1.000 46.133 185 CYS B CA 1
ATOM 4739 C C . CYS B 1 185 ? 46.798 55.453 104.987 1.000 47.775 185 CYS B C 1
ATOM 4740 O O . CYS B 1 185 ? 47.196 54.342 104.645 1.000 48.669 185 CYS B O 1
ATOM 4743 N N . LYS B 1 186 ? 45.697 55.636 105.721 1.000 49.426 186 LYS B N 1
ATOM 4744 C CA . LYS B 1 186 ? 44.811 54.541 106.082 1.000 51.620 186 LYS B CA 1
ATOM 4745 C C . LYS B 1 186 ? 44.097 54.023 104.835 1.000 52.840 186 LYS B C 1
ATOM 4746 O O . LYS B 1 186 ? 43.834 52.831 104.715 1.000 53.190 186 LYS B O 1
ATOM 4752 N N . ASP B 1 187 ? 43.784 54.937 103.912 1.000 53.942 187 ASP B N 1
ATOM 4753 C CA . ASP B 1 187 ? 43.034 54.611 102.712 1.000 55.426 187 ASP B CA 1
ATOM 4754 C C . ASP B 1 187 ? 43.907 53.789 101.760 1.000 54.588 187 ASP B C 1
ATOM 4755 O O . ASP B 1 187 ? 43.541 52.671 101.414 1.000 54.726 187 ASP B O 1
ATOM 4760 N N . MET B 1 188 ? 45.062 54.332 101.350 1.000 53.393 188 MET B N 1
ATOM 4761 C CA . MET B 1 188 ? 45.850 53.716 100.290 1.000 53.778 188 MET B CA 1
ATOM 4762 C C . MET B 1 188 ? 46.982 52.857 100.852 1.000 51.314 188 MET B C 1
ATOM 4763 O O . MET B 1 188 ? 47.573 52.078 100.110 1.000 51.641 188 MET B O 1
ATOM 4768 N N . GLY B 1 189 ? 47.279 52.994 102.150 1.000 48.748 189 GLY B N 1
ATOM 4769 C CA . GLY B 1 189 ? 48.298 52.181 102.790 1.000 47.465 189 GLY B CA 1
ATOM 4770 C C . GLY B 1 189 ? 49.644 52.896 102.852 1.000 46.506 189 GLY B C 1
ATOM 4771 O O . GLY B 1 189 ? 49.953 53.744 102.019 1.000 45.299 189 GLY B O 1
ATOM 4772 N N . ARG B 1 190 ? 50.448 52.511 103.849 1.000 46.279 190 ARG B N 1
ATOM 4773 C CA . ARG B 1 190 ? 51.743 53.115 104.109 1.000 45.233 190 ARG B CA 1
ATOM 4774 C C . ARG B 1 190 ? 52.614 53.026 102.860 1.000 44.965 190 ARG B C 1
ATOM 4775 O O . ARG B 1 190 ? 53.246 54.009 102.479 1.000 43.828 190 ARG B O 1
ATOM 4783 N N . ILE B 1 191 ? 52.631 51.859 102.209 1.000 45.812 191 ILE B N 1
ATOM 4784 C CA . ILE B 1 191 ? 53.615 51.606 101.168 1.000 46.598 191 ILE B CA 1
ATOM 4785 C C . ILE B 1 191 ? 53.283 52.404 99.904 1.000 46.561 191 ILE B C 1
ATOM 4786 O O . ILE B 1 191 ? 54.176 53.030 99.336 1.000 45.599 191 ILE B O 1
ATOM 4791 N N . LYS B 1 192 ? 52.011 52.424 99.491 1.000 47.347 192 LYS B N 1
ATOM 4792 C CA . LYS B 1 192 ? 51.629 53.190 98.314 1.000 48.658 192 LYS B CA 1
ATOM 4793 C C . LYS B 1 192 ? 51.868 54.682 98.540 1.000 46.926 192 LYS B C 1
ATOM 4794 O O . LYS B 1 192 ? 52.359 55.363 97.648 1.000 46.547 192 LYS B O 1
ATOM 4800 N N . LEU B 1 193 ? 51.542 55.189 99.731 1.000 45.594 193 LEU B N 1
ATOM 4801 C CA . LEU B 1 193 ? 51.693 56.608 100.000 1.000 45.196 193 LEU B CA 1
ATOM 4802 C C . LEU B 1 193 ? 53.169 56.996 99.924 1.000 44.240 193 LEU B C 1
ATOM 4803 O O . LEU B 1 193 ? 53.514 57.968 99.264 1.000 43.577 193 LEU B O 1
ATOM 4808 N N . VAL B 1 194 ? 54.030 56.227 100.599 1.000 44.165 194 VAL B N 1
ATOM 4809 C CA . VAL B 1 194 ? 55.456 56.514 100.638 1.000 43.449 194 VAL B CA 1
ATOM 4810 C C . VAL B 1 194 ? 56.008 56.509 99.215 1.000 44.022 194 VAL B C 1
ATOM 4811 O O . VAL B 1 194 ? 56.784 57.389 98.857 1.000 43.330 194 VAL B O 1
ATOM 4815 N N . ARG B 1 195 ? 55.606 55.514 98.413 1.000 45.823 195 ARG B N 1
ATOM 4816 C CA . ARG B 1 195 ? 56.102 55.381 97.054 1.000 47.250 195 ARG B CA 1
ATOM 4817 C C . ARG B 1 195 ? 55.800 56.647 96.256 1.000 46.339 195 ARG B C 1
ATOM 4818 O O . ARG B 1 195 ? 56.657 57.139 95.528 1.000 45.695 195 ARG B O 1
ATOM 4826 N N . GLU B 1 196 ? 54.581 57.172 96.407 1.000 46.162 196 GLU B N 1
ATOM 4827 C CA . GLU B 1 196 ? 54.114 58.291 95.603 1.000 46.639 196 GLU B CA 1
ATOM 4828 C C . GLU B 1 196 ? 54.796 59.595 96.020 1.000 45.525 196 GLU B C 1
ATOM 4829 O O . GLU B 1 196 ? 55.115 60.412 95.162 1.000 44.598 196 GLU B O 1
ATOM 4835 N N . VAL B 1 197 ? 55.020 59.797 97.326 1.000 44.914 197 VAL B N 1
ATOM 4836 C CA . VAL B 1 197 ? 55.614 61.041 97.796 1.000 44.597 197 VAL B CA 1
ATOM 4837 C C . VAL B 1 197 ? 57.096 61.085 97.410 1.000 44.637 197 VAL B C 1
ATOM 4838 O O . VAL B 1 197 ? 57.599 62.152 97.059 1.000 44.004 197 VAL B O 1
ATOM 4842 N N . PHE B 1 198 ? 57.782 59.929 97.456 1.000 44.619 198 PHE B N 1
ATOM 4843 C CA . PHE B 1 198 ? 59.166 59.824 97.010 1.000 44.609 198 PHE B CA 1
ATOM 4844 C C . PHE B 1 198 ? 59.278 60.040 95.500 1.000 45.660 198 PHE B C 1
ATOM 4845 O O . PHE B 1 198 ? 60.210 60.693 95.038 1.000 45.485 198 PHE B O 1
ATOM 4853 N N . LYS B 1 199 ? 58.341 59.464 94.740 1.000 46.517 199 LYS B N 1
ATOM 4854 C CA . LYS B 1 199 ? 58.298 59.632 93.295 1.000 47.764 199 LYS B CA 1
ATOM 4855 C C . LYS B 1 199 ? 58.164 61.116 92.950 1.000 47.075 199 LYS B C 1
ATOM 4856 O O . LYS B 1 199 ? 58.938 61.635 92.156 1.000 47.338 199 LYS B O 1
ATOM 4862 N N . ALA B 1 200 ? 57.205 61.799 93.585 1.000 46.112 200 ALA B N 1
ATOM 4863 C CA . ALA B 1 200 ? 56.921 63.206 93.327 1.000 45.947 200 ALA B CA 1
ATOM 4864 C C . ALA B 1 200 ? 58.123 64.095 93.645 1.000 45.130 200 ALA B C 1
ATOM 4865 O O . ALA B 1 200 ? 58.424 65.014 92.889 1.000 45.390 200 ALA B O 1
ATOM 4867 N N . ALA B 1 201 ? 58.793 63.831 94.774 1.000 44.155 201 ALA B N 1
ATOM 4868 C CA . ALA B 1 201 ? 59.943 64.618 95.194 1.000 43.757 201 ALA B CA 1
ATOM 4869 C C . ALA B 1 201 ? 61.113 64.417 94.231 1.000 44.322 201 ALA B C 1
ATOM 4870 O O . ALA B 1 201 ? 61.817 65.367 93.904 1.000 44.353 201 ALA B O 1
ATOM 4872 N N . ARG B 1 202 ? 61.316 63.174 93.782 1.000 44.874 202 ARG B N 1
ATOM 4873 C CA . ARG B 1 202 ? 62.370 62.853 92.831 1.000 46.829 202 ARG B CA 1
ATOM 4874 C C . ARG B 1 202 ? 62.095 63.518 91.478 1.000 48.192 202 ARG B C 1
ATOM 4875 O O . ARG B 1 202 ? 63.026 63.964 90.814 1.000 48.163 202 ARG B O 1
ATOM 4883 N N . GLU B 1 203 ? 60.818 63.573 91.076 1.000 48.696 203 GLU B N 1
ATOM 4884 C CA . GLU B 1 203 ? 60.410 64.219 89.837 1.000 50.680 203 GLU B CA 1
ATOM 4885 C C . GLU B 1 203 ? 60.775 65.705 89.851 1.000 50.864 203 GLU B C 1
ATOM 4886 O O . GLU B 1 203 ? 61.094 66.268 88.810 1.000 50.980 203 GLU B O 1
ATOM 4892 N N . SER B 1 204 ? 60.715 66.336 91.031 1.000 50.505 204 SER B N 1
ATOM 4893 C CA . SER B 1 204 ? 60.934 67.768 91.164 1.000 50.889 204 SER B CA 1
ATOM 4894 C C . SER B 1 204 ? 62.411 68.103 91.373 1.000 50.733 204 SER B C 1
ATOM 4895 O O . SER B 1 204 ? 62.807 69.242 91.154 1.000 51.304 204 SER B O 1
ATOM 4898 N N . ASN B 1 205 ? 63.211 67.128 91.829 1.000 50.368 205 ASN B N 1
ATOM 4899 C CA . ASN B 1 205 ? 64.624 67.355 92.105 1.000 50.258 205 ASN B CA 1
ATOM 4900 C C . ASN B 1 205 ? 65.386 66.036 91.965 1.000 50.012 205 ASN B C 1
ATOM 4901 O O . ASN B 1 205 ? 65.530 65.283 92.929 1.000 49.081 205 ASN B O 1
ATOM 4906 N N . PRO B 1 206 ? 65.898 65.721 90.753 1.000 50.807 206 PRO B N 1
ATOM 4907 C CA . PRO B 1 206 ? 66.728 64.533 90.537 1.000 51.205 206 PRO B CA 1
ATOM 4908 C C . PRO B 1 206 ? 67.929 64.365 91.467 1.000 50.935 206 PRO B C 1
ATOM 4909 O O . PRO B 1 206 ? 68.374 63.244 91.675 1.000 50.551 206 PRO B O 1
ATOM 4913 N N . ASN B 1 207 ? 68.458 65.475 92.009 1.000 51.521 207 ASN B N 1
ATOM 4914 C CA . ASN B 1 207 ? 69.687 65.444 92.788 1.000 51.552 207 ASN B CA 1
ATOM 4915 C C . ASN B 1 207 ? 69.421 65.461 94.289 1.000 49.909 207 ASN B C 1
ATOM 4916 O O . ASN B 1 207 ? 70.375 65.524 95.054 1.000 49.431 207 ASN B O 1
ATOM 4921 N N . ALA B 1 208 ? 68.147 65.401 94.702 1.000 49.087 208 ALA B N 1
ATOM 4922 C CA . ALA B 1 208 ? 67.776 65.547 96.103 1.000 47.544 208 ALA B CA 1
ATOM 4923 C C . ALA B 1 208 ? 68.119 64.283 96.889 1.000 46.261 208 ALA B C 1
ATOM 4924 O O . ALA B 1 208 ? 67.993 63.177 96.368 1.000 45.772 208 ALA B O 1
ATOM 4926 N N . THR B 1 209 ? 68.534 64.474 98.152 1.000 45.789 209 THR B N 1
ATOM 4927 C CA . THR B 1 209 ? 68.631 63.402 99.132 1.000 44.178 209 THR B CA 1
ATOM 4928 C C . THR B 1 209 ? 67.288 63.277 99.847 1.000 42.893 209 THR B C 1
ATOM 4929 O O . THR B 1 209 ? 66.856 64.209 100.524 1.000 42.520 209 THR B O 1
ATOM 4933 N N . LEU B 1 210 ? 66.629 62.123 99.674 1.000 42.075 210 LEU B N 1
ATOM 4934 C CA . LEU B 1 210 ? 65.272 61.911 100.159 1.000 41.301 210 LEU B CA 1
ATOM 4935 C C . LEU B 1 210 ? 65.287 60.903 101.309 1.000 40.588 210 LEU B C 1
ATOM 4936 O O . LEU B 1 210 ? 65.705 59.758 101.124 1.000 40.537 210 LEU B O 1
ATOM 4941 N N . LEU B 1 211 ? 64.821 61.350 102.486 1.000 40.553 211 LEU B N 1
ATOM 4942 C CA . LEU B 1 211 ? 64.761 60.533 103.690 1.000 40.194 211 LEU B CA 1
ATOM 4943 C C . LEU B 1 211 ? 63.321 60.151 104.016 1.000 40.102 211 LEU B C 1
ATOM 4944 O O . LEU B 1 211 ? 62.397 60.933 103.811 1.000 40.073 211 LEU B O 1
ATOM 4949 N N . ILE B 1 212 ? 63.169 58.929 104.537 1.000 40.387 212 ILE B N 1
ATOM 4950 C CA . ILE B 1 212 ? 62.075 58.579 105.425 1.000 40.135 212 ILE B CA 1
ATOM 4951 C C . ILE B 1 212 ? 62.607 58.674 106.855 1.000 40.186 212 ILE B C 1
ATOM 4952 O O . ILE B 1 212 ? 63.764 58.343 107.110 1.000 39.356 212 ILE B O 1
ATOM 4957 N N . ASN B 1 213 ? 61.740 59.115 107.775 1.000 40.185 213 ASN B N 1
ATOM 4958 C CA . ASN B 1 213 ? 62.121 59.387 109.150 1.000 39.983 213 ASN B CA 1
ATOM 4959 C C . ASN B 1 213 ? 61.104 58.725 110.079 1.000 40.400 213 ASN B C 1
ATOM 4960 O O . ASN B 1 213 ? 59.940 58.571 109.711 1.000 41.032 213 ASN B O 1
ATOM 4965 N N . ASP B 1 214 ? 61.557 58.303 111.268 1.000 39.620 214 ASP B N 1
ATOM 4966 C CA . ASP B 1 214 ? 60.661 57.709 112.247 1.000 40.310 214 ASP B CA 1
ATOM 4967 C C . ASP B 1 214 ? 61.350 57.655 113.612 1.000 40.588 214 ASP B C 1
ATOM 4968 O O . ASP B 1 214 ? 62.576 57.662 113.688 1.000 41.230 214 ASP B O 1
ATOM 4973 N N . PHE B 1 215 ? 60.536 57.602 114.675 1.000 40.156 215 PHE B N 1
ATOM 4974 C CA . PHE B 1 215 ? 61.009 57.373 116.035 1.000 40.428 215 PHE B CA 1
ATOM 4975 C C . PHE B 1 215 ? 60.943 55.882 116.359 1.000 40.748 215 PHE B C 1
ATOM 4976 O O . PHE B 1 215 ? 61.624 55.407 117.261 1.000 40.829 215 PHE B O 1
ATOM 4984 N N . GLU B 1 216 ? 60.119 55.152 115.605 1.000 41.236 216 GLU B N 1
ATOM 4985 C CA . GLU B 1 216 ? 59.933 53.727 115.805 1.000 41.966 216 GLU B CA 1
ATOM 4986 C C . GLU B 1 216 ? 61.228 52.991 115.473 1.000 41.434 216 GLU B C 1
ATOM 4987 O O . GLU B 1 216 ? 61.661 53.006 114.323 1.000 40.407 216 GLU B O 1
ATOM 4993 N N . THR B 1 217 ? 61.826 52.349 116.484 1.000 41.189 217 THR B N 1
ATOM 4994 C CA . THR B 1 217 ? 63.071 51.624 116.292 1.000 42.297 217 THR B CA 1
ATOM 4995 C C . THR B 1 217 ? 62.871 50.111 116.362 1.000 43.055 217 THR B C 1
ATOM 4996 O O . THR B 1 217 ? 63.847 49.386 116.221 1.000 44.539 217 THR B O 1
ATOM 5000 N N . SER B 1 218 ? 61.638 49.631 116.585 1.000 43.621 218 SER B N 1
ATOM 5001 C CA . SER B 1 218 ? 61.377 48.201 116.635 1.000 43.985 218 SER B CA 1
ATOM 5002 C C . SER B 1 218 ? 61.298 47.651 115.212 1.000 44.836 218 SER B C 1
ATOM 5003 O O . SER B 1 218 ? 61.464 48.392 114.244 1.000 44.533 218 SER B O 1
ATOM 5006 N N . GLU B 1 219 ? 61.003 46.351 115.087 1.000 46.646 219 GLU B N 1
ATOM 5007 C CA . GLU B 1 219 ? 61.068 45.677 113.799 1.000 47.275 219 GLU B CA 1
ATOM 5008 C C . GLU B 1 219 ? 59.963 46.158 112.854 1.000 47.288 219 GLU B C 1
ATOM 5009 O O . GLU B 1 219 ? 60.030 45.874 111.660 1.000 47.309 219 GLU B O 1
ATOM 5015 N N . SER B 1 220 ? 58.969 46.906 113.354 1.000 47.111 220 SER B N 1
ATOM 5016 C CA . SER B 1 220 ? 57.929 47.429 112.477 1.000 47.447 220 SER B CA 1
ATOM 5017 C C . SER B 1 220 ? 58.499 48.445 111.482 1.000 45.699 220 SER B C 1
ATOM 5018 O O . SER B 1 220 ? 58.025 48.516 110.353 1.000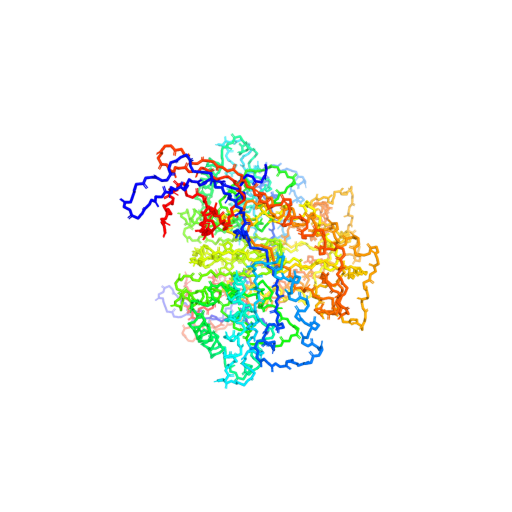 45.633 220 SER B O 1
ATOM 5021 N N . TYR B 1 221 ? 59.533 49.204 111.878 1.000 44.615 221 TYR B N 1
ATOM 5022 C CA . TYR B 1 221 ? 60.118 50.210 111.002 1.000 43.514 221 TYR B CA 1
ATOM 5023 C C . TYR B 1 221 ? 61.032 49.543 109.973 1.000 43.770 221 TYR B C 1
ATOM 5024 O O . TYR B 1 221 ? 60.982 49.892 108.798 1.000 43.990 221 TYR B O 1
ATOM 5033 N N . ASP B 1 222 ? 61.853 48.576 110.398 1.000 44.436 222 ASP B N 1
ATOM 5034 C CA . ASP B 1 222 ? 62.753 47.909 109.464 1.000 44.890 222 ASP B CA 1
ATOM 5035 C C . ASP B 1 222 ? 61.958 46.993 108.524 1.000 44.938 222 ASP B C 1
ATOM 5036 O O . ASP B 1 222 ? 62.336 46.821 107.366 1.000 45.379 222 ASP B O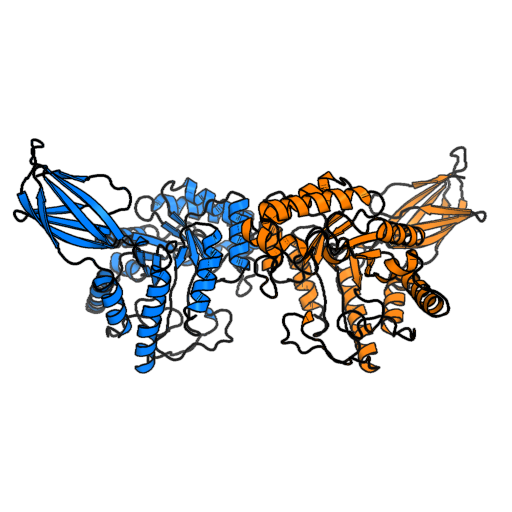 1
ATOM 5041 N N . ILE B 1 223 ? 60.837 46.431 108.989 1.000 44.533 223 ILE B N 1
ATOM 5042 C CA . ILE B 1 223 ? 59.980 45.650 108.106 1.000 45.003 223 ILE B CA 1
ATOM 5043 C C . ILE B 1 223 ? 59.337 46.571 107.065 1.000 44.005 223 ILE B C 1
ATOM 5044 O O . ILE B 1 223 ? 59.295 46.220 105.889 1.000 43.683 223 ILE B O 1
ATOM 5049 N N . LEU B 1 224 ? 58.862 47.749 107.490 1.000 42.523 224 LEU B N 1
ATOM 5050 C CA . LEU B 1 224 ? 58.301 48.728 106.571 1.000 42.500 224 LEU B CA 1
ATOM 5051 C C . LEU B 1 224 ? 59.316 49.077 105.482 1.000 42.600 224 LEU B C 1
ATOM 5052 O O . LEU B 1 224 ? 58.977 49.083 104.299 1.000 42.430 224 LEU B O 1
ATOM 5057 N N . ILE B 1 225 ? 60.555 49.373 105.898 1.000 42.187 225 ILE B N 1
ATOM 5058 C CA . ILE B 1 225 ? 61.609 49.761 104.975 1.000 42.251 225 ILE B CA 1
ATOM 5059 C C . ILE B 1 225 ? 61.889 48.635 103.983 1.000 42.821 225 ILE B C 1
ATOM 5060 O O . ILE B 1 225 ? 62.078 48.903 102.799 1.000 43.325 225 ILE B O 1
ATOM 5065 N N . GLU B 1 226 ? 61.919 47.386 104.465 1.000 43.562 226 GLU B N 1
ATOM 5066 C CA . GLU B 1 226 ? 62.152 46.239 103.601 1.000 44.726 226 GLU B CA 1
ATOM 5067 C C . GLU B 1 226 ? 61.049 46.143 102.548 1.000 45.789 226 GLU B C 1
ATOM 5068 O O . GLU B 1 226 ? 61.330 45.848 101.388 1.000 46.911 226 GLU B O 1
ATOM 5074 N N . GLY B 1 227 ? 59.796 46.382 102.959 1.000 46.134 227 GLY B N 1
ATOM 5075 C CA . GLY B 1 227 ? 58.660 46.370 102.047 1.000 46.826 227 GLY B CA 1
ATOM 5076 C C . GLY B 1 227 ? 58.731 47.482 101.002 1.000 46.697 227 GLY B C 1
ATOM 5077 O O . GLY B 1 227 ? 58.416 47.261 99.836 1.000 48.640 227 GLY B O 1
ATOM 5078 N N . LEU B 1 228 ? 59.153 48.677 101.427 1.000 46.121 228 LEU B N 1
ATOM 5079 C CA . LEU B 1 228 ? 59.317 49.808 100.526 1.000 46.053 228 LEU B CA 1
ATOM 5080 C C . LEU B 1 228 ? 60.370 49.494 99.461 1.000 47.314 228 LEU B C 1
ATOM 5081 O O . LEU B 1 228 ? 60.140 49.723 98.275 1.000 47.595 228 LEU B O 1
ATOM 5086 N N . LEU B 1 229 ? 61.524 48.969 99.887 1.000 48.191 229 LEU B N 1
ATOM 5087 C CA . LEU B 1 229 ? 62.624 48.707 98.970 1.000 49.647 229 LEU B CA 1
ATOM 5088 C C . LEU B 1 229 ? 62.244 47.613 97.972 1.000 51.957 229 LEU B C 1
ATOM 5089 O O . LEU B 1 229 ? 62.584 47.712 96.797 1.000 52.322 229 LEU B O 1
ATOM 5094 N N . GLU B 1 230 ? 61.516 46.590 98.440 1.000 53.897 230 GLU B N 1
ATOM 5095 C CA . GLU B 1 230 ? 61.075 45.492 97.593 1.000 56.251 230 GLU B CA 1
ATOM 5096 C C . GLU B 1 230 ? 59.975 45.932 96.624 1.000 57.322 230 GLU B C 1
ATOM 5097 O O . GLU B 1 230 ? 59.762 45.271 95.612 1.000 58.147 230 GLU B O 1
ATOM 5103 N N . SER B 1 231 ? 59.266 47.026 96.944 1.000 57.500 231 SER B N 1
ATOM 5104 C CA . SER B 1 231 ? 58.225 47.569 96.082 1.000 58.192 231 SER B CA 1
ATOM 5105 C C . SER B 1 231 ? 58.769 48.665 95.161 1.000 57.629 231 SER B C 1
ATOM 5106 O O . SER B 1 231 ? 57.987 49.375 94.530 1.000 59.645 231 SER B O 1
ATOM 5109 N N . GLY B 1 232 ? 60.098 48.837 95.117 1.000 55.821 232 GLY B N 1
ATOM 5110 C CA . GLY B 1 232 ? 60.736 49.694 94.129 1.000 54.803 232 GLY B CA 1
ATOM 5111 C C . GLY B 1 232 ? 60.983 51.127 94.605 1.000 52.998 232 GLY B C 1
ATOM 5112 O O . GLY B 1 232 ? 61.481 51.941 93.832 1.000 53.000 232 GLY B O 1
ATOM 5113 N N . VAL B 1 233 ? 60.658 51.441 95.867 1.000 51.041 233 VAL B N 1
ATOM 5114 C CA . VAL B 1 233 ? 60.918 52.766 96.415 1.000 49.063 233 VAL B CA 1
ATOM 5115 C C . VAL B 1 233 ? 62.420 52.898 96.650 1.000 49.027 233 VAL B C 1
ATOM 5116 O O . VAL B 1 233 ? 63.030 52.008 97.238 1.000 49.071 233 VAL B O 1
ATOM 5120 N N . HIS B 1 234 ? 63.006 54.008 96.182 1.000 49.892 234 HIS B N 1
ATOM 5121 C CA . HIS B 1 234 ? 64.435 54.244 96.306 1.000 50.712 234 HIS B CA 1
ATOM 5122 C C . HIS B 1 234 ? 64.652 55.289 97.394 1.000 48.729 234 HIS B C 1
ATOM 5123 O O . HIS B 1 234 ? 64.294 56.448 97.235 1.000 48.987 234 HIS B O 1
ATOM 5130 N N . ILE B 1 235 ? 65.216 54.840 98.519 1.000 48.147 235 ILE B N 1
ATOM 5131 C CA . ILE B 1 235 ? 65.422 55.658 99.700 1.000 45.998 235 ILE B CA 1
ATOM 5132 C C . ILE B 1 235 ? 66.906 55.987 99.781 1.000 45.126 235 ILE B C 1
ATOM 5133 O O . ILE B 1 235 ? 67.733 55.085 99.712 1.000 46.643 235 ILE B O 1
ATOM 5138 N N . ASP B 1 236 ? 67.234 57.276 99.917 1.000 43.710 236 ASP B N 1
ATOM 5139 C CA . ASP B 1 236 ? 68.620 57.714 99.927 1.000 43.587 236 ASP B CA 1
ATOM 5140 C C . ASP B 1 236 ? 69.219 57.548 101.323 1.000 43.104 236 ASP B C 1
ATOM 5141 O O . ASP B 1 236 ? 70.411 57.297 101.461 1.000 43.781 236 ASP B O 1
ATOM 5146 N N . ALA B 1 237 ? 68.398 57.715 102.363 1.000 42.291 237 ALA B N 1
ATOM 5147 C CA . ALA B 1 237 ? 68.872 57.565 103.728 1.000 41.969 237 ALA B CA 1
ATOM 5148 C C . ALA B 1 237 ? 67.707 57.226 104.655 1.000 40.936 237 ALA B C 1
ATOM 5149 O O . ALA B 1 237 ? 66.583 57.684 104.458 1.000 41.722 237 ALA B O 1
ATOM 5151 N N . ILE B 1 238 ? 67.997 56.397 105.662 1.000 40.855 238 ILE B N 1
ATOM 5152 C CA . ILE B 1 238 ? 67.029 56.017 106.677 1.000 39.923 238 ILE B CA 1
ATOM 5153 C C . ILE B 1 238 ? 67.206 56.950 107.871 1.000 39.477 238 ILE B C 1
ATOM 5154 O O . ILE B 1 238 ? 68.265 56.967 108.486 1.000 39.148 238 ILE B O 1
ATOM 5159 N N . GLY B 1 239 ? 66.162 57.728 108.180 1.000 39.262 239 GLY B N 1
ATOM 5160 C CA . GLY B 1 239 ? 66.150 58.607 109.340 1.000 39.635 239 GLY B CA 1
ATOM 5161 C C . GLY B 1 239 ? 65.603 57.918 110.594 1.000 39.609 239 GLY B C 1
ATOM 5162 O O . GLY B 1 239 ? 64.523 57.322 110.561 1.000 40.058 239 GLY B O 1
ATOM 5163 N N . ILE B 1 240 ? 66.364 58.020 111.694 1.000 39.267 240 ILE B N 1
ATOM 5164 C CA . ILE B 1 240 ? 65.975 57.483 112.992 1.000 39.693 240 ILE B CA 1
ATOM 5165 C C . ILE B 1 240 ? 66.066 58.603 114.031 1.000 39.478 240 ILE B C 1
ATOM 5166 O O . ILE B 1 240 ? 67.128 59.184 114.230 1.000 38.677 240 ILE B O 1
ATOM 5171 N N . GLN B 1 241 ? 64.931 58.900 114.681 1.000 40.536 241 GLN B N 1
ATOM 5172 C CA . GLN B 1 241 ? 64.876 59.877 115.758 1.000 41.135 241 GLN B CA 1
ATOM 5173 C C . GLN B 1 241 ? 65.391 59.238 117.043 1.000 42.494 241 GLN B C 1
ATOM 5174 O O . GLN B 1 241 ? 65.355 58.017 117.198 1.000 43.448 241 GLN B O 1
ATOM 5180 N N . SER B 1 242 ? 65.795 60.093 117.983 1.000 42.486 242 SER B N 1
ATOM 5181 C CA . SER B 1 242 ? 66.574 59.666 119.130 1.000 42.965 242 SER B CA 1
ATOM 5182 C C . SER B 1 242 ? 66.300 60.601 120.312 1.000 42.678 242 SER B C 1
ATOM 5183 O O . SER B 1 242 ? 67.239 61.119 120.914 1.000 42.260 242 SER B O 1
ATOM 5186 N N . HIS B 1 243 ? 65.009 60.848 120.598 1.000 41.355 243 HIS B N 1
ATOM 5187 C CA . HIS B 1 243 ? 64.604 61.739 121.675 1.000 42.159 243 HIS B CA 1
ATOM 5188 C C . HIS B 1 243 ? 64.610 60.981 122.999 1.000 42.618 243 HIS B C 1
ATOM 5189 O O . HIS B 1 243 ? 63.685 60.224 123.276 1.000 42.035 243 HIS B O 1
ATOM 5196 N N . MET B 1 244 ? 65.630 61.230 123.823 1.000 42.632 244 MET B N 1
ATOM 5197 C CA . MET B 1 244 ? 65.919 60.366 124.955 1.000 44.149 244 MET B CA 1
ATOM 5198 C C . MET B 1 244 ? 65.722 61.122 126.271 1.000 44.589 244 MET B C 1
ATOM 5199 O O . MET B 1 244 ? 66.496 60.954 127.211 1.000 45.437 244 MET B O 1
ATOM 5204 N N . HIS B 1 245 ? 64.622 61.885 126.343 1.000 44.456 245 HIS B N 1
ATOM 5205 C CA . HIS B 1 245 ? 64.213 62.607 127.537 1.000 45.072 245 HIS B CA 1
ATOM 5206 C C . HIS B 1 245 ? 64.008 61.649 128.712 1.000 45.353 245 HIS B C 1
ATOM 5207 O O . HIS B 1 245 ? 64.183 62.039 129.861 1.000 46.954 245 HIS B O 1
ATOM 5214 N N . GLN B 1 246 ? 63.595 60.409 128.410 1.000 44.158 246 GLN B N 1
ATOM 5215 C CA . GLN B 1 246 ? 63.288 59.398 129.414 1.000 44.180 246 GLN B CA 1
ATOM 5216 C C . GLN B 1 246 ? 64.533 58.585 129.775 1.000 44.924 246 GLN B C 1
ATOM 5217 O O . GLN B 1 246 ? 64.438 57.636 130.547 1.000 46.687 246 GLN B O 1
ATOM 5223 N N . GLY B 1 247 ? 65.699 58.952 129.226 1.000 44.892 247 GLY B N 1
ATOM 5224 C CA . GLY B 1 247 ? 66.965 58.335 129.594 1.000 45.632 247 GLY B CA 1
ATOM 5225 C C . GLY B 1 247 ? 67.756 57.897 128.365 1.000 44.932 247 GLY B C 1
ATOM 5226 O O . GLY B 1 247 ? 67.185 57.357 127.426 1.000 44.706 247 GLY B O 1
ATOM 5227 N N . TYR B 1 248 ? 69.071 58.133 128.388 1.000 45.335 248 TYR B N 1
ATOM 5228 C CA . TYR B 1 248 ? 69.958 57.704 127.319 1.000 46.003 248 TYR B CA 1
ATOM 5229 C C . TYR B 1 248 ? 69.769 56.206 127.065 1.000 47.249 248 TYR B C 1
ATOM 5230 O O . TYR B 1 248 ? 69.613 55.435 128.006 1.000 50.383 248 TYR B O 1
ATOM 5239 N N . TRP B 1 249 ? 69.769 55.810 125.785 1.000 46.766 249 TRP B N 1
ATOM 5240 C CA . TRP B 1 249 ? 69.578 54.427 125.364 1.000 46.849 249 TRP B CA 1
ATOM 5241 C C . TRP B 1 249 ? 70.660 53.504 125.919 1.000 47.374 249 TRP B C 1
ATOM 5242 O O . TRP B 1 249 ? 70.391 52.337 126.195 1.000 47.799 249 TRP B O 1
ATOM 5253 N N . GLY B 1 250 ? 71.892 54.013 126.007 1.000 47.035 250 GLY B N 1
ATOM 5254 C CA . GLY B 1 250 ? 73.054 53.172 126.233 1.000 47.605 250 GLY B CA 1
ATOM 5255 C C . GLY B 1 250 ? 73.625 52.667 124.909 1.000 47.675 250 GLY B C 1
ATOM 5256 O O . GLY B 1 250 ? 72.942 52.673 123.886 1.000 46.408 250 GLY B O 1
ATOM 5257 N N . VAL B 1 251 ? 74.889 52.233 124.959 1.000 49.139 251 VAL B N 1
ATOM 5258 C CA . VAL B 1 251 ? 75.651 51.827 123.791 1.000 49.275 251 VAL B CA 1
ATOM 5259 C C . VAL B 1 251 ? 75.059 50.550 123.197 1.000 50.484 251 VAL B C 1
ATOM 5260 O O . VAL B 1 251 ? 74.931 50.438 121.979 1.000 50.234 251 VAL B O 1
ATOM 5264 N N . GLU B 1 252 ? 74.710 49.589 124.058 1.000 52.950 252 GLU B N 1
ATOM 5265 C CA . GLU B 1 252 ? 74.301 48.269 123.610 1.000 54.895 252 GLU B CA 1
ATOM 5266 C C . GLU B 1 252 ? 73.021 48.347 122.777 1.000 53.525 252 GLU B C 1
ATOM 5267 O O . GLU B 1 252 ? 72.935 47.730 121.711 1.000 53.512 252 GLU B O 1
ATOM 5273 N N . LYS B 1 253 ? 72.025 49.091 123.283 1.000 52.498 253 LYS B N 1
ATOM 5274 C CA . LYS B 1 253 ? 70.753 49.268 122.594 1.000 51.040 253 LYS B CA 1
ATOM 5275 C C . LYS B 1 253 ? 70.947 50.034 121.282 1.000 49.409 253 LYS B C 1
ATOM 5276 O O . LYS B 1 253 ? 70.312 49.711 120.277 1.000 48.863 253 LYS B O 1
ATOM 5282 N N . THR B 1 254 ? 71.798 51.066 121.310 1.000 48.319 254 THR B N 1
ATOM 5283 C CA . THR B 1 254 ? 72.081 51.854 120.123 1.000 47.325 254 THR B CA 1
ATOM 5284 C C . THR B 1 254 ? 72.677 50.955 119.042 1.000 47.389 254 THR B C 1
ATOM 5285 O O . THR B 1 254 ? 72.299 51.065 117.882 1.000 46.995 254 THR B O 1
ATOM 5289 N N . GLN B 1 255 ? 73.587 50.056 119.431 1.000 48.378 255 GLN B N 1
ATOM 5290 C CA . GLN B 1 255 ? 74.315 49.242 118.470 1.000 48.820 255 GLN B CA 1
ATOM 5291 C C . GLN B 1 255 ? 73.427 48.138 117.899 1.000 48.763 255 GLN B C 1
ATOM 5292 O O . GLN B 1 255 ? 73.616 47.738 116.754 1.000 48.583 255 GLN B O 1
ATOM 5298 N N . GLU B 1 256 ? 72.464 47.645 118.681 1.000 49.274 256 GLU B N 1
ATOM 5299 C CA . GLU B 1 256 ? 71.537 46.648 118.166 1.000 49.957 256 GLU B CA 1
ATOM 5300 C C . GLU B 1 256 ? 70.698 47.271 117.044 1.000 49.037 256 GLU B C 1
ATOM 5301 O O . GLU B 1 256 ? 70.476 46.644 116.006 1.000 50.293 256 GLU B O 1
ATOM 5307 N N . ILE B 1 257 ? 70.265 48.521 117.253 1.000 47.647 257 ILE B N 1
ATOM 5308 C CA . ILE B 1 257 ? 69.488 49.274 116.277 1.000 46.637 257 ILE B CA 1
ATOM 5309 C C . ILE B 1 257 ? 70.317 49.558 115.017 1.000 46.713 257 ILE B C 1
ATOM 5310 O O . ILE B 1 257 ? 69.837 49.395 113.899 1.000 45.951 257 ILE B O 1
ATOM 5315 N N . LEU B 1 258 ? 71.569 49.989 115.194 1.000 47.801 258 LEU B N 1
ATOM 5316 C CA . LEU B 1 258 ? 72.452 50.288 114.077 1.000 47.717 258 LEU B CA 1
ATOM 5317 C C . LEU B 1 258 ? 72.682 49.043 113.222 1.000 49.060 258 LEU B C 1
ATOM 5318 O O . LEU B 1 258 ? 72.601 49.126 112.002 1.000 48.339 258 LEU B O 1
ATOM 5323 N N . GLU B 1 259 ? 72.979 47.900 113.856 1.000 51.626 259 GLU B N 1
ATOM 5324 C CA . GLU B 1 259 ? 73.251 46.671 113.123 1.000 54.004 259 GLU B CA 1
ATOM 5325 C C . GLU B 1 259 ? 72.022 46.260 112.316 1.000 52.800 259 GLU B C 1
ATOM 5326 O O . GLU B 1 259 ? 72.143 45.894 111.150 1.000 52.335 259 GLU B O 1
ATOM 5332 N N . ARG B 1 260 ? 70.843 46.338 112.941 1.000 51.238 260 ARG B N 1
ATOM 5333 C CA . ARG B 1 260 ? 69.620 45.849 112.330 1.000 50.665 260 ARG B CA 1
ATOM 5334 C C . ARG B 1 260 ? 69.224 46.688 111.111 1.000 49.557 260 ARG B C 1
ATOM 5335 O O . ARG B 1 260 ? 68.776 46.137 110.110 1.000 48.887 260 ARG B O 1
ATOM 5343 N N . PHE B 1 261 ? 69.390 48.016 111.195 1.000 48.015 261 PHE B N 1
ATOM 5344 C CA . PHE B 1 261 ? 69.023 48.916 110.110 1.000 47.287 261 PHE B CA 1
ATOM 5345 C C . PHE B 1 261 ? 70.130 49.006 109.054 1.000 47.261 261 PHE B C 1
ATOM 5346 O O . PHE B 1 261 ? 69.926 49.601 107.996 1.000 46.849 261 PHE B O 1
ATOM 5354 N N . SER B 1 262 ? 71.291 48.398 109.336 1.000 48.060 262 SER B N 1
ATOM 5355 C CA . SER B 1 262 ? 72.444 48.438 108.447 1.000 48.855 262 SER B CA 1
ATOM 5356 C C . SER B 1 262 ? 72.356 47.364 107.369 1.000 49.396 262 SER B C 1
ATOM 5357 O O . SER B 1 262 ? 73.130 47.391 106.417 1.000 49.676 262 SER B O 1
ATOM 5360 N N . ARG B 1 263 ? 71.417 46.424 107.516 1.000 49.446 263 ARG B N 1
ATOM 5361 C CA . ARG B 1 263 ? 71.319 45.318 106.581 1.000 50.525 263 ARG B CA 1
ATOM 5362 C C . ARG B 1 263 ? 70.933 45.830 105.190 1.000 50.077 263 ARG B C 1
ATOM 5363 O O . ARG B 1 263 ? 71.192 45.148 104.203 1.000 51.777 263 ARG B O 1
ATOM 5371 N N . PHE B 1 264 ? 70.340 47.032 105.111 1.000 49.065 264 PHE B N 1
ATOM 5372 C CA . PHE B 1 264 ? 69.890 47.605 103.847 1.000 48.047 264 PHE B CA 1
ATOM 5373 C C . PHE B 1 264 ? 71.034 48.265 103.083 1.000 48.037 264 PHE B C 1
ATOM 5374 O O . PHE B 1 264 ? 70.866 48.590 101.913 1.000 47.900 264 PHE B O 1
ATOM 5382 N N . LYS B 1 265 ? 72.170 48.489 103.759 1.000 49.019 265 LYS B N 1
ATOM 5383 C CA . LYS B 1 265 ? 73.362 49.084 103.167 1.000 50.187 265 LYS B CA 1
ATOM 5384 C C . LYS B 1 265 ? 73.061 50.487 102.643 1.000 48.907 265 LYS B C 1
ATOM 5385 O O . LYS B 1 265 ? 73.666 50.925 101.669 1.000 49.571 265 LYS B O 1
ATOM 5391 N N . LEU B 1 266 ? 72.139 51.186 103.318 1.000 48.521 266 LEU B N 1
ATOM 5392 C CA . LEU B 1 266 ? 71.812 52.571 103.015 1.000 47.497 266 LEU B CA 1
ATOM 5393 C C . LEU B 1 266 ? 72.353 53.455 104.132 1.000 46.113 266 LEU B C 1
ATOM 5394 O O . LEU B 1 266 ? 72.437 53.023 105.282 1.000 45.665 266 LEU B O 1
ATOM 5399 N N . PRO B 1 267 ? 72.737 54.714 103.823 1.000 45.436 267 PRO B N 1
ATOM 5400 C CA . PRO B 1 267 ? 73.088 55.688 104.857 1.000 44.645 267 PRO B CA 1
ATOM 5401 C C . PRO B 1 267 ? 72.015 55.776 105.940 1.000 43.371 267 PRO B C 1
ATOM 5402 O O . PRO B 1 267 ? 70.826 55.671 105.646 1.000 42.519 267 PRO B O 1
ATOM 5406 N N . ILE B 1 268 ? 72.454 55.952 107.190 1.000 42.831 268 ILE B N 1
ATOM 5407 C CA . ILE B 1 268 ? 71.553 56.151 108.313 1.000 42.496 268 ILE B CA 1
ATOM 5408 C C . ILE B 1 268 ? 71.790 57.556 108.860 1.000 41.685 268 ILE B C 1
ATOM 5409 O O . ILE B 1 268 ? 72.933 57.944 109.081 1.000 41.628 268 ILE B O 1
ATOM 5414 N N . HIS B 1 269 ? 70.707 58.326 109.018 1.000 41.091 269 HIS B N 1
ATOM 5415 C CA . HIS B 1 269 ? 70.783 59.627 109.665 1.000 41.046 269 HIS B CA 1
ATOM 5416 C C . HIS B 1 269 ? 70.103 59.563 111.029 1.000 40.366 269 HIS B C 1
ATOM 5417 O O . HIS B 1 269 ? 68.969 59.118 111.130 1.000 40.176 269 HIS B O 1
ATOM 5424 N N . PHE B 1 270 ? 70.804 60.008 112.074 1.000 41.309 270 PHE B N 1
ATOM 5425 C CA . PHE B 1 270 ? 70.176 60.253 113.363 1.000 41.636 270 PHE B CA 1
ATOM 5426 C C . PHE B 1 270 ? 69.679 61.697 113.383 1.000 40.881 270 PHE B C 1
ATOM 5427 O O . PHE B 1 270 ? 70.450 62.633 113.586 1.000 40.009 270 PHE B O 1
ATOM 5435 N N . THR B 1 271 ? 68.360 61.836 113.202 1.000 40.688 271 THR B N 1
ATOM 5436 C CA . THR B 1 271 ? 67.739 63.051 112.693 1.000 41.018 271 THR B CA 1
ATOM 5437 C C . THR B 1 271 ? 67.347 64.042 113.795 1.000 41.242 271 THR B C 1
ATOM 5438 O O . THR B 1 271 ? 67.252 65.241 113.523 1.000 40.788 271 THR B O 1
ATOM 5442 N N . GLU B 1 272 ? 67.074 63.543 115.013 1.000 40.854 272 GLU B N 1
ATOM 5443 C CA . GLU B 1 272 ? 66.549 64.370 116.095 1.000 40.855 272 GLU B CA 1
ATOM 5444 C C . GLU B 1 272 ? 67.022 63.810 117.434 1.000 40.217 272 GLU B C 1
ATOM 5445 O O . GLU B 1 272 ? 66.462 62.831 117.922 1.000 39.458 272 GLU B O 1
ATOM 5451 N N . ASN B 1 273 ? 68.044 64.442 118.017 1.000 40.145 273 ASN B N 1
ATOM 5452 C CA . ASN B 1 273 ? 68.670 63.944 119.230 1.000 40.527 273 ASN B CA 1
ATOM 5453 C C . ASN B 1 273 ? 68.312 64.847 120.407 1.000 41.231 273 ASN B C 1
ATOM 5454 O O . ASN B 1 273 ? 68.352 66.066 120.294 1.000 42.241 273 ASN B O 1
ATOM 5459 N N . THR B 1 274 ? 67.943 64.227 121.534 1.000 41.795 274 THR B N 1
ATOM 5460 C CA . THR B 1 274 ? 67.718 64.936 122.783 1.000 42.761 274 THR B CA 1
ATOM 5461 C C . THR B 1 274 ? 68.243 64.109 123.954 1.000 43.701 274 THR B C 1
ATOM 5462 O O . THR B 1 274 ? 67.934 62.927 124.068 1.000 43.889 274 THR B O 1
ATOM 5466 N N . LEU B 1 275 ? 69.074 64.754 124.779 1.000 44.540 275 LEU B N 1
ATOM 5467 C CA . LEU B 1 275 ? 69.337 64.366 126.155 1.000 45.028 275 LEU B CA 1
ATOM 5468 C C . LEU B 1 275 ? 69.099 65.608 127.009 1.000 45.635 275 LEU B C 1
ATOM 5469 O O . LEU B 1 275 ? 69.453 66.708 126.588 1.000 44.685 275 LEU B O 1
ATOM 5474 N N . VAL B 1 276 ? 68.493 65.421 128.193 1.000 47.175 276 VAL B N 1
ATOM 5475 C CA . VAL B 1 276 ? 68.160 66.528 129.081 1.000 47.793 276 VAL B CA 1
ATOM 5476 C C . VAL B 1 276 ? 69.224 66.629 130.177 1.000 48.965 276 VAL B C 1
ATOM 5477 O O . VAL B 1 276 ? 69.893 65.643 130.497 1.000 49.217 276 VAL B O 1
ATOM 5481 N N . SER B 1 277 ? 69.390 67.846 130.722 1.000 49.965 277 SER B N 1
ATOM 5482 C CA . SER B 1 277 ? 70.328 68.119 131.806 1.000 51.116 277 SER B CA 1
ATOM 5483 C C . SER B 1 277 ? 69.587 68.436 133.110 1.000 52.706 277 SER B C 1
ATOM 5484 O O . SER B 1 277 ? 70.178 68.973 134.050 1.000 53.794 277 SER B O 1
ATOM 5487 N N . GLY B 1 278 ? 68.285 68.112 133.151 1.000 52.368 278 GLY B N 1
ATOM 5488 C CA . GLY B 1 278 ? 67.485 68.169 134.367 1.000 52.749 278 GLY B CA 1
ATOM 5489 C C . GLY B 1 278 ? 66.947 66.782 134.701 1.000 52.199 278 GLY B C 1
ATOM 5490 O O . GLY B 1 278 ? 67.489 65.795 134.219 1.000 52.361 278 GLY B O 1
ATOM 5491 N N . HIS B 1 279 ? 65.882 66.704 135.507 1.000 52.034 279 HIS B N 1
ATOM 5492 C CA . HIS B 1 279 ? 65.290 65.416 135.837 1.000 51.733 279 HIS B CA 1
ATOM 5493 C C . HIS B 1 279 ? 64.784 64.762 134.548 1.000 50.691 279 HIS B C 1
ATOM 5494 O O . HIS B 1 279 ? 64.311 65.447 133.651 1.000 48.946 279 HIS B O 1
ATOM 5501 N N . LEU B 1 280 ? 64.913 63.432 134.459 1.000 50.882 280 LEU B N 1
ATOM 5502 C CA . LEU B 1 280 ? 64.424 62.671 133.323 1.000 49.449 280 LEU B CA 1
ATOM 5503 C C . LEU B 1 280 ? 62.906 62.789 133.263 1.000 49.928 280 LEU B C 1
ATOM 5504 O O . LEU B 1 280 ? 62.260 63.158 134.239 1.000 50.739 280 LEU B O 1
ATOM 5509 N N . MET B 1 281 ? 62.354 62.485 132.088 1.000 49.469 281 MET B N 1
ATOM 5510 C CA . MET B 1 281 ? 60.919 62.405 131.901 1.000 50.253 281 MET B CA 1
ATOM 5511 C C . MET B 1 281 ? 60.468 61.026 132.377 1.000 51.433 281 MET B C 1
ATOM 5512 O O . MET B 1 281 ? 61.172 60.045 132.153 1.000 51.488 281 MET B O 1
ATOM 5517 N N . PRO B 1 282 ? 59.323 60.895 133.085 1.000 53.054 282 PRO B N 1
ATOM 5518 C CA . PRO B 1 282 ? 58.843 59.578 133.517 1.000 54.328 282 PRO B CA 1
ATOM 5519 C C . PRO B 1 282 ? 58.800 58.569 132.365 1.000 53.707 282 PRO B C 1
ATOM 5520 O O . PRO B 1 282 ? 58.365 58.897 131.263 1.000 51.884 282 PRO B O 1
ATOM 5524 N N . PRO B 1 283 ? 59.251 57.310 132.589 1.000 55.150 283 PRO B N 1
ATOM 5525 C CA . PRO B 1 283 ? 59.460 56.357 131.494 1.000 54.427 283 PRO B CA 1
ATOM 5526 C C . PRO B 1 283 ? 58.200 55.786 130.839 1.000 55.165 283 PRO B C 1
ATOM 5527 O O . PRO B 1 283 ? 58.270 55.292 129.718 1.000 54.993 283 PRO B O 1
ATOM 5531 N N . GLU B 1 284 ? 57.045 55.868 131.512 1.000 56.671 284 GLU B N 1
ATOM 5532 C CA . GLU B 1 284 ? 55.841 55.200 131.036 1.000 57.207 284 GLU B CA 1
ATOM 5533 C C . GLU B 1 284 ? 55.091 56.046 130.002 1.000 55.965 284 GLU B C 1
ATOM 5534 O O . GLU B 1 284 ? 54.147 55.552 129.390 1.000 56.645 284 GLU B O 1
ATOM 5540 N N . ILE B 1 285 ? 55.492 57.311 129.811 1.000 54.522 285 ILE B N 1
ATOM 5541 C CA . ILE B 1 285 ? 54.800 58.205 128.892 1.000 53.620 285 ILE B CA 1
ATOM 5542 C C . ILE B 1 285 ? 55.129 57.795 127.455 1.000 52.434 285 ILE B C 1
ATOM 5543 O O . ILE B 1 285 ? 56.295 57.763 127.062 1.000 51.920 285 ILE B O 1
ATOM 5548 N N . VAL B 1 286 ? 54.079 57.506 126.674 1.000 51.524 286 VAL B N 1
ATOM 5549 C CA . VAL B 1 286 ? 54.222 57.037 125.306 1.000 49.766 286 VAL B CA 1
ATOM 5550 C C . VAL B 1 286 ? 54.446 58.242 124.395 1.000 48.256 286 VAL B C 1
ATOM 5551 O O . VAL B 1 286 ? 55.487 58.322 123.756 1.000 47.451 286 VAL B O 1
ATOM 5555 N N . ASP B 1 287 ? 53.481 59.172 124.373 1.000 48.461 287 ASP B N 1
ATOM 5556 C CA . ASP B 1 287 ? 53.522 60.344 123.510 1.000 47.319 287 ASP B CA 1
ATOM 5557 C C . ASP B 1 287 ? 54.155 61.510 124.264 1.000 46.490 287 ASP B C 1
ATOM 5558 O O . ASP B 1 287 ? 53.537 62.088 125.150 1.000 47.304 287 ASP B O 1
ATOM 5563 N N . LEU B 1 288 ? 55.380 61.872 123.861 1.000 46.174 288 LEU B N 1
ATOM 5564 C CA . LEU B 1 288 ? 56.198 62.855 124.559 1.000 46.774 288 LEU B CA 1
ATOM 5565 C C . LEU B 1 288 ? 55.510 64.219 124.630 1.000 47.363 288 LEU B C 1
ATOM 5566 O O . LEU B 1 288 ? 55.781 64.988 125.554 1.000 48.163 288 LEU B O 1
ATOM 5571 N N . ASN B 1 289 ? 54.630 64.512 123.659 1.000 46.512 289 ASN B N 1
ATOM 5572 C CA . ASN B 1 289 ? 53.968 65.804 123.576 1.000 46.285 289 ASN B CA 1
ATOM 5573 C C . ASN B 1 289 ? 53.024 66.028 124.755 1.000 47.043 289 ASN B C 1
ATOM 5574 O O . ASN B 1 289 ? 52.629 67.168 124.985 1.000 47.697 289 ASN B O 1
ATOM 5579 N N . ASP B 1 290 ? 52.666 64.954 125.475 1.000 47.672 290 ASP B N 1
ATOM 5580 C CA . ASP B 1 290 ? 51.746 65.032 126.604 1.000 49.400 290 ASP B CA 1
ATOM 5581 C C . ASP B 1 290 ? 52.407 65.623 127.847 1.000 49.500 290 ASP B C 1
ATOM 5582 O O . ASP B 1 290 ? 51.703 66.068 128.748 1.000 50.690 290 ASP B O 1
ATOM 5587 N N . TYR B 1 291 ? 53.746 65.605 127.898 1.000 49.165 291 TYR B N 1
ATOM 5588 C CA . TYR B 1 291 ? 54.480 65.996 129.093 1.000 49.687 291 TYR B CA 1
ATOM 5589 C C . TYR B 1 291 ? 54.672 67.513 129.112 1.000 49.369 291 TYR B C 1
ATOM 5590 O O . TYR B 1 291 ? 55.746 68.029 128.802 1.000 48.688 291 TYR B O 1
ATOM 5599 N N . GLN B 1 292 ? 53.606 68.220 129.500 1.000 49.893 292 GLN B N 1
ATOM 5600 C CA . GLN B 1 292 ? 53.563 69.673 129.528 1.000 49.933 292 GLN B CA 1
ATOM 5601 C C . GLN B 1 292 ? 53.588 70.125 130.981 1.000 51.564 292 GLN B C 1
ATOM 5602 O O . GLN B 1 292 ? 52.547 70.178 131.634 1.000 52.905 292 GLN B O 1
ATOM 5608 N N . ILE B 1 293 ? 54.796 70.432 131.469 1.000 51.831 293 ILE B N 1
ATOM 5609 C CA . ILE B 1 293 ? 55.019 70.787 132.859 1.000 54.075 293 ILE B CA 1
ATOM 5610 C C . ILE B 1 293 ? 55.440 72.252 132.926 1.000 55.347 293 ILE B C 1
ATOM 5611 O O . ILE B 1 293 ? 56.025 72.772 131.978 1.000 54.833 293 ILE B O 1
ATOM 5616 N N . PRO B 1 294 ? 55.122 72.968 134.029 1.000 57.799 294 PRO B N 1
ATOM 5617 C CA . PRO B 1 294 ? 55.336 74.415 134.099 1.000 59.648 294 PRO B CA 1
ATOM 5618 C C . PRO B 1 294 ? 56.804 74.832 134.046 1.000 60.303 294 PRO B C 1
ATOM 5619 O O . PRO B 1 294 ? 57.135 75.879 133.499 1.000 60.853 294 PRO B O 1
ATOM 5623 N N . GLU B 1 295 ? 57.681 74.002 134.616 1.000 61.637 295 GLU B N 1
ATOM 5624 C CA . GLU B 1 295 ? 59.100 74.304 134.654 1.000 62.119 295 GLU B CA 1
ATOM 5625 C C . GLU B 1 295 ? 59.897 73.005 134.687 1.000 60.346 295 GLU B C 1
ATOM 5626 O O . GLU B 1 295 ? 59.473 72.017 135.286 1.000 61.447 295 GLU B O 1
ATOM 5632 N N . TRP B 1 296 ? 61.079 73.054 134.067 1.000 58.280 296 TRP B N 1
ATOM 5633 C CA . TRP B 1 296 ? 61.928 71.889 133.896 1.000 56.689 296 TRP B CA 1
ATOM 5634 C C . TRP B 1 296 ? 63.385 72.342 133.907 1.000 55.722 296 TRP B C 1
ATOM 5635 O O . TRP B 1 296 ? 64.023 72.414 132.865 1.000 54.770 296 TRP B O 1
ATOM 5646 N N . PRO B 1 297 ? 63.948 72.687 135.086 1.000 56.422 297 PRO B N 1
ATOM 5647 C CA . PRO B 1 297 ? 65.245 73.360 135.141 1.000 56.343 297 PRO B CA 1
ATOM 5648 C C . PRO B 1 297 ? 66.427 72.426 134.898 1.000 55.226 297 PRO B C 1
ATOM 5649 O O . PRO B 1 297 ? 66.353 71.232 135.181 1.000 55.374 297 PRO B O 1
ATOM 5653 N N . SER B 1 298 ? 67.509 72.999 134.358 1.000 54.380 298 SER B N 1
ATOM 5654 C CA . SER B 1 298 ? 68.792 72.325 134.259 1.000 53.529 298 SER B CA 1
ATOM 5655 C C . SER B 1 298 ? 69.454 72.294 135.634 1.000 54.280 298 SER B C 1
ATOM 5656 O O . SER B 1 298 ? 69.348 73.268 136.371 1.000 55.283 298 SER B O 1
ATOM 5659 N N . THR B 1 299 ? 70.121 71.176 135.965 1.000 54.034 299 THR B N 1
ATOM 5660 C CA . THR B 1 299 ? 70.874 71.043 137.206 1.000 56.206 299 THR B CA 1
ATOM 5661 C C . THR B 1 299 ? 72.353 70.853 136.883 1.000 56.163 299 THR B C 1
ATOM 5662 O O . THR B 1 299 ? 72.683 70.376 135.808 1.000 56.052 299 THR B O 1
ATOM 5666 N N . PRO B 1 300 ? 73.293 71.226 137.782 1.000 58.173 300 PRO B N 1
ATOM 5667 C CA . PRO B 1 300 ? 74.722 70.967 137.567 1.000 58.326 300 PRO B CA 1
ATOM 5668 C C . PRO B 1 300 ? 75.103 69.512 137.288 1.000 58.347 300 PRO B C 1
ATOM 5669 O O . PRO B 1 300 ? 75.888 69.247 136.383 1.000 56.855 300 PRO B O 1
ATOM 5673 N N . GLU B 1 301 ? 74.569 68.570 138.078 1.000 60.953 301 GLU B N 1
ATOM 5674 C CA . GLU B 1 301 ? 74.900 67.158 137.914 1.000 62.126 301 GLU B CA 1
ATOM 5675 C C . GLU B 1 301 ? 74.203 66.605 136.673 1.000 60.139 301 GLU B C 1
ATOM 5676 O O . GLU B 1 301 ? 74.720 65.686 136.038 1.000 59.534 301 GLU B O 1
ATOM 5682 N N . GLY B 1 302 ? 73.033 67.173 136.345 1.000 59.222 302 GLY B N 1
ATOM 5683 C CA . GLY B 1 302 ? 72.326 66.851 135.115 1.000 57.087 302 GLY B CA 1
ATOM 5684 C C . GLY B 1 302 ? 73.093 67.290 133.867 1.000 55.808 302 GLY B C 1
ATOM 5685 O O . GLY B 1 302 ? 73.034 66.609 132.846 1.000 54.668 302 GLY B O 1
ATOM 5686 N N . GLU B 1 303 ? 73.812 68.421 133.962 1.000 56.205 303 GLU B N 1
ATOM 5687 C CA . GLU B 1 303 ? 74.636 68.940 132.876 1.000 55.533 303 GLU B CA 1
ATOM 5688 C C . GLU B 1 303 ? 75.886 68.087 132.673 1.000 56.353 303 GLU B C 1
ATOM 5689 O O . GLU B 1 303 ? 76.351 67.943 131.541 1.000 55.127 303 GLU B O 1
ATOM 5695 N N . GLU B 1 304 ? 76.426 67.543 133.770 1.000 58.183 304 GLU B N 1
ATOM 5696 C CA . GLU B 1 304 ? 77.563 66.640 133.696 1.000 59.840 304 GLU B CA 1
ATOM 5697 C C . GLU B 1 304 ? 77.141 65.324 133.043 1.000 58.181 304 GLU B C 1
ATOM 5698 O O . GLU B 1 304 ? 77.853 64.808 132.186 1.000 56.777 304 GLU B O 1
ATOM 5704 N N . ARG B 1 305 ? 75.973 64.803 133.448 1.000 57.432 305 ARG B N 1
ATOM 5705 C CA . ARG B 1 305 ? 75.393 63.605 132.857 1.000 56.315 305 ARG B CA 1
ATOM 5706 C C . ARG B 1 305 ? 75.115 63.834 131.368 1.000 54.235 305 ARG B C 1
ATOM 5707 O O . ARG B 1 305 ? 75.460 62.988 130.544 1.000 53.457 305 ARG B O 1
ATOM 5715 N N . GLN B 1 306 ? 74.497 64.978 131.031 1.000 52.739 306 GLN B N 1
ATOM 5716 C CA . GLN B 1 306 ? 74.121 65.293 129.658 1.000 50.836 306 GLN B CA 1
ATOM 5717 C C . GLN B 1 306 ? 75.359 65.285 128.757 1.000 50.917 306 GLN B C 1
ATOM 5718 O O . GLN B 1 306 ? 75.314 64.740 127.657 1.000 50.314 306 GLN B O 1
ATOM 5724 N N . ALA B 1 307 ? 76.457 65.892 129.234 1.000 52.190 307 ALA B N 1
ATOM 5725 C CA . ALA B 1 307 ? 77.699 66.012 128.483 1.000 52.292 307 ALA B CA 1
ATOM 5726 C C . ALA B 1 307 ? 78.318 64.639 128.234 1.000 53.101 307 ALA B C 1
ATOM 5727 O O . ALA B 1 307 ? 78.677 64.330 127.108 1.000 52.151 307 ALA B O 1
ATOM 5729 N N . GLN B 1 308 ? 78.445 63.830 129.295 1.000 55.523 308 GLN B N 1
ATOM 5730 C CA . GLN B 1 308 ? 79.037 62.501 129.207 1.000 56.390 308 GLN B CA 1
ATOM 5731 C C . GLN B 1 308 ? 78.211 61.585 128.306 1.000 54.155 308 GLN B C 1
ATOM 5732 O O . GLN B 1 308 ? 78.782 60.839 127.522 1.000 53.096 308 GLN B O 1
ATOM 5738 N N . GLU B 1 309 ? 76.879 61.620 128.446 1.000 52.952 309 GLU B N 1
ATOM 5739 C CA . GLU B 1 309 ? 75.995 60.771 127.661 1.000 52.072 309 GLU B CA 1
ATOM 5740 C C . GLU B 1 309 ? 76.025 61.192 126.189 1.000 51.079 309 GLU B C 1
ATOM 5741 O O . GLU B 1 309 ? 75.964 60.342 125.300 1.000 50.642 309 GLU B O 1
ATOM 5747 N N . ALA B 1 310 ? 76.124 62.506 125.933 1.000 50.262 310 ALA B N 1
ATOM 5748 C CA . ALA B 1 310 ? 76.147 63.027 124.575 1.000 48.856 310 ALA B CA 1
ATOM 5749 C C . ALA B 1 310 ? 77.433 62.613 123.861 1.000 48.481 310 ALA B C 1
ATOM 5750 O O . ALA B 1 310 ? 77.405 62.315 122.672 1.000 47.995 310 ALA B O 1
ATOM 5752 N N . VAL B 1 311 ? 78.557 62.604 124.583 1.000 49.495 311 VAL B N 1
ATOM 5753 C CA . VAL B 1 311 ? 79.835 62.179 124.024 1.000 50.228 311 VAL B CA 1
ATOM 5754 C C . VAL B 1 311 ? 79.759 60.699 123.641 1.000 49.717 311 VAL B C 1
ATOM 5755 O O . VAL B 1 311 ? 80.180 60.323 122.549 1.000 49.785 311 VAL B O 1
ATOM 5759 N N . THR B 1 312 ? 79.217 59.875 124.546 1.000 49.295 312 THR B N 1
ATOM 5760 C CA . THR B 1 312 ? 79.058 58.446 124.317 1.000 48.926 312 THR B CA 1
ATOM 5761 C C . THR B 1 312 ? 78.162 58.187 123.106 1.000 47.086 312 THR B C 1
ATOM 5762 O O . THR B 1 312 ? 78.416 57.260 122.343 1.000 47.114 312 THR B O 1
ATOM 5766 N N . HIS B 1 313 ? 77.103 58.990 122.955 1.000 46.126 313 HIS B N 1
ATOM 5767 C CA . HIS B 1 313 ? 76.141 58.836 121.874 1.000 45.202 313 HIS B CA 1
ATOM 5768 C C . HIS B 1 313 ? 76.798 59.183 120.540 1.000 44.545 313 HIS B C 1
ATOM 5769 O O . HIS B 1 313 ? 76.754 58.396 119.603 1.000 44.767 313 HIS B O 1
ATOM 5776 N N . TYR B 1 314 ? 77.419 60.362 120.469 1.000 44.661 314 TYR B N 1
ATOM 5777 C CA . TYR B 1 314 ? 78.074 60.816 119.252 1.000 44.905 314 TYR B CA 1
ATOM 5778 C C . TYR B 1 314 ? 79.180 59.843 118.844 1.000 45.124 314 TYR B C 1
ATOM 5779 O O . TYR B 1 314 ? 79.303 59.519 117.666 1.000 44.430 314 TYR B O 1
ATOM 5788 N N . LYS B 1 315 ? 79.975 59.377 119.816 1.000 45.901 315 LYS B N 1
ATOM 5789 C CA . LYS B 1 315 ? 81.040 58.418 119.548 1.000 46.880 315 LYS B CA 1
ATOM 5790 C C . LYS B 1 315 ? 80.481 57.131 118.943 1.000 46.573 315 LYS B C 1
ATOM 5791 O O . LYS B 1 315 ? 81.044 56.613 117.984 1.000 47.032 315 LYS B O 1
ATOM 5797 N N . THR B 1 316 ? 79.382 56.620 119.517 1.000 46.306 316 THR B N 1
ATOM 5798 C CA . THR B 1 316 ? 78.780 55.362 119.095 1.000 45.496 316 THR B CA 1
ATOM 5799 C C . THR B 1 316 ? 78.333 55.458 117.635 1.000 44.386 316 THR B C 1
ATOM 5800 O O . THR B 1 316 ? 78.526 54.523 116.859 1.000 44.477 316 THR B O 1
ATOM 5804 N N . LEU B 1 317 ? 77.755 56.611 117.274 1.000 43.754 317 LEU B N 1
ATOM 5805 C CA . LEU B 1 317 ? 77.177 56.828 115.956 1.000 42.945 317 LEU B CA 1
ATOM 5806 C C . LEU B 1 317 ? 78.276 57.079 114.923 1.000 43.419 317 LEU B C 1
ATOM 5807 O O . LEU B 1 317 ? 78.234 56.520 113.828 1.000 43.768 317 LEU B O 1
ATOM 5812 N N . PHE B 1 318 ? 79.252 57.924 115.275 1.000 44.053 318 PHE B N 1
ATOM 5813 C CA . PHE B 1 318 ? 80.363 58.262 114.397 1.000 44.812 318 PHE B CA 1
ATOM 5814 C C . PHE B 1 318 ? 81.182 57.008 114.080 1.000 45.782 318 PHE B C 1
ATOM 5815 O O . PHE B 1 318 ? 81.731 56.883 112.988 1.000 45.758 318 PHE B O 1
ATOM 5823 N N . SER B 1 319 ? 81.250 56.080 115.044 1.000 46.438 319 SER B N 1
ATOM 5824 C CA . SER B 1 319 ? 82.004 54.841 114.905 1.000 47.464 319 SER B CA 1
ATOM 5825 C C . SER B 1 319 ? 81.349 53.885 113.911 1.000 47.446 319 SER B C 1
ATOM 5826 O O . SER B 1 319 ? 82.022 52.991 113.406 1.000 48.616 319 SER B O 1
ATOM 5829 N N . HIS B 1 320 ? 80.038 54.044 113.668 1.000 46.695 320 HIS B N 1
ATOM 5830 C CA . HIS B 1 320 ? 79.313 53.144 112.785 1.000 47.115 320 HIS B CA 1
ATOM 5831 C C . HIS B 1 320 ? 79.392 53.655 111.345 1.000 46.443 320 HIS B C 1
ATOM 5832 O O . HIS B 1 320 ? 78.872 54.727 111.050 1.000 45.647 320 HIS B O 1
ATOM 5839 N N . PRO B 1 321 ? 80.040 52.912 110.413 1.000 47.530 321 PRO B N 1
ATOM 5840 C CA . PRO B 1 321 ? 80.290 53.403 109.053 1.000 47.930 321 PRO B CA 1
ATOM 5841 C C . PRO B 1 321 ? 79.100 53.973 108.283 1.000 46.781 321 PRO B C 1
ATOM 5842 O O . PRO B 1 321 ? 79.235 55.002 107.631 1.000 46.916 321 PRO B O 1
ATOM 5846 N N . LEU B 1 322 ? 77.941 53.312 108.357 1.000 46.598 322 LEU B N 1
ATOM 5847 C CA . LEU B 1 322 ? 76.794 53.696 107.547 1.000 45.763 322 LEU B CA 1
ATOM 5848 C C . LEU B 1 322 ? 76.115 54.959 108.071 1.000 44.973 322 LEU B C 1
ATOM 5849 O O . LEU B 1 322 ? 75.348 55.569 107.338 1.000 44.595 322 LEU B O 1
ATOM 5854 N N . VAL B 1 323 ? 76.372 55.357 109.323 1.000 45.903 323 VAL B N 1
ATOM 5855 C CA . VAL B 1 323 ? 75.818 56.604 109.835 1.000 45.408 323 VAL B CA 1
ATOM 5856 C C . VAL B 1 323 ? 76.518 57.762 109.127 1.000 45.895 323 VAL B C 1
ATOM 5857 O O . VAL B 1 323 ? 77.743 57.747 109.000 1.000 46.569 323 VAL B O 1
ATOM 5861 N N . GLU B 1 324 ? 75.736 58.753 108.667 1.000 44.724 324 GLU B N 1
ATOM 5862 C CA . GLU B 1 324 ? 76.281 59.851 107.880 1.000 45.168 324 GLU B CA 1
ATOM 5863 C C . GLU B 1 324 ? 75.849 61.224 108.400 1.000 44.331 324 GLU B C 1
ATOM 5864 O O . GLU B 1 324 ? 76.312 62.239 107.884 1.000 45.224 324 GLU B O 1
ATOM 5870 N N . ALA B 1 325 ? 74.976 61.273 109.410 1.000 43.221 325 ALA B N 1
ATOM 5871 C CA . ALA B 1 325 ? 74.548 62.545 109.968 1.000 42.885 325 ALA B CA 1
ATOM 5872 C C . ALA B 1 325 ? 74.057 62.347 111.399 1.000 42.545 325 ALA B C 1
ATOM 5873 O O . ALA B 1 325 ? 73.434 61.330 111.701 1.000 43.406 325 ALA B O 1
ATOM 5875 N N . ILE B 1 326 ? 74.368 63.320 112.269 1.000 42.691 326 ILE B N 1
ATOM 5876 C CA . ILE B 1 326 ? 73.805 63.402 113.609 1.000 42.501 326 ILE B CA 1
ATOM 5877 C C . ILE B 1 326 ? 73.307 64.829 113.819 1.000 42.155 326 ILE B C 1
ATOM 5878 O O . ILE B 1 326 ? 74.096 65.772 113.776 1.000 42.567 326 ILE B O 1
ATOM 5883 N N . THR B 1 327 ? 71.995 64.965 114.054 1.000 41.587 327 THR B N 1
ATOM 5884 C CA . THR B 1 327 ? 71.348 66.259 114.182 1.000 41.452 327 THR B CA 1
ATOM 5885 C C . THR B 1 327 ? 70.746 66.382 115.580 1.000 42.646 327 THR B C 1
ATOM 5886 O O . THR B 1 327 ? 69.862 65.612 115.959 1.000 43.347 327 THR B O 1
ATOM 5890 N N . TRP B 1 328 ? 71.241 67.365 116.343 1.000 42.984 328 TRP B N 1
ATOM 5891 C CA . TRP B 1 328 ? 70.653 67.728 117.617 1.000 42.769 328 TRP B CA 1
ATOM 5892 C C . TRP B 1 328 ? 69.365 68.511 117.365 1.000 43.201 328 TRP B C 1
ATOM 5893 O O . TRP B 1 328 ? 69.255 69.204 116.359 1.000 42.715 328 TRP B O 1
ATOM 5904 N N . TRP B 1 329 ? 68.397 68.423 118.286 1.000 43.212 329 TRP B N 1
ATOM 5905 C CA . TRP B 1 329 ? 67.083 68.995 118.032 1.000 43.500 329 TRP B CA 1
ATOM 5906 C C . TRP B 1 329 ? 66.980 70.441 118.518 1.000 44.542 329 TRP B C 1
ATOM 5907 O O . TRP B 1 329 ? 66.569 71.301 117.748 1.000 45.775 329 TRP B O 1
ATOM 5918 N N . ASP B 1 330 ? 67.320 70.700 119.789 1.000 45.034 330 ASP B N 1
ATOM 5919 C CA . ASP B 1 330 ? 67.227 72.032 120.376 1.000 46.169 330 ASP B CA 1
ATOM 5920 C C . ASP B 1 330 ? 68.609 72.504 120.830 1.000 46.011 330 ASP B C 1
ATOM 5921 O O . ASP B 1 330 ? 69.190 71.915 121.736 1.000 46.273 330 ASP B O 1
ATOM 5926 N N . PHE B 1 331 ? 69.100 73.601 120.242 1.000 45.219 331 PHE B N 1
ATOM 5927 C CA . PHE B 1 331 ? 70.376 74.183 120.633 1.000 45.373 331 PHE B CA 1
ATOM 5928 C C . PHE B 1 331 ? 70.270 74.926 121.967 1.000 46.744 331 PHE B C 1
ATOM 5929 O O . PHE B 1 331 ? 71.261 75.044 122.690 1.000 46.844 331 PHE B O 1
ATOM 5937 N N . VAL B 1 332 ? 69.083 75.457 122.293 1.000 47.452 332 VAL B N 1
ATOM 5938 C CA . VAL B 1 332 ? 68.938 76.241 123.511 1.000 49.206 332 VAL B CA 1
ATOM 5939 C C . VAL B 1 332 ? 67.874 75.601 124.410 1.000 48.977 332 VAL B C 1
ATOM 5940 O O . VAL B 1 332 ? 66.877 75.061 123.932 1.000 48.312 332 VAL B O 1
ATOM 5944 N N . ASP B 1 333 ? 68.156 75.617 125.721 1.000 49.108 333 ASP B N 1
ATOM 5945 C CA . ASP B 1 333 ? 67.267 75.112 126.756 1.000 49.734 333 ASP B CA 1
ATOM 5946 C C . ASP B 1 333 ? 65.915 75.812 126.671 1.000 49.699 333 ASP B C 1
ATOM 5947 O O . ASP B 1 333 ? 65.847 76.996 126.357 1.000 50.450 333 ASP B O 1
ATOM 5952 N N . GLY B 1 334 ? 64.848 75.068 126.980 1.000 49.131 334 GLY B N 1
ATOM 5953 C CA . GLY B 1 334 ? 63.512 75.633 127.036 1.000 50.015 334 GLY B CA 1
ATOM 5954 C C . GLY B 1 334 ? 62.817 75.655 125.677 1.000 49.462 334 GLY B C 1
ATOM 5955 O O . GLY B 1 334 ? 61.878 76.421 125.484 1.000 51.045 334 GLY B O 1
ATOM 5956 N N . GLY B 1 335 ? 63.272 74.806 124.748 1.000 48.408 335 GLY B N 1
ATOM 5957 C CA . GLY B 1 335 ? 62.631 74.656 123.451 1.000 47.535 335 GLY B CA 1
ATOM 5958 C C . GLY B 1 335 ? 61.425 73.723 123.540 1.000 47.472 335 GLY B C 1
ATOM 5959 O O . GLY B 1 335 ? 60.454 74.028 124.222 1.000 48.574 335 GLY B O 1
ATOM 5960 N N . TRP B 1 336 ? 61.506 72.570 122.866 1.000 46.367 336 TRP B N 1
ATOM 5961 C CA . TRP B 1 336 ? 60.425 71.597 122.853 1.000 46.059 336 TRP B CA 1
ATOM 5962 C C . TRP B 1 336 ? 60.214 71.042 124.263 1.000 48.029 336 TRP B C 1
ATOM 5963 O O . TRP B 1 336 ? 61.168 70.595 124.900 1.000 49.114 336 TRP B O 1
ATOM 5974 N N . LEU B 1 337 ? 58.959 71.114 124.742 1.000 49.461 337 LEU B N 1
ATOM 5975 C CA . LEU B 1 337 ? 58.551 70.663 126.070 1.000 49.949 337 LEU B CA 1
ATOM 5976 C C . LEU B 1 337 ? 59.215 71.504 127.164 1.000 51.148 337 LEU B C 1
ATOM 5977 O O . LEU B 1 337 ? 59.248 71.087 128.320 1.000 51.225 337 LEU B O 1
ATOM 5982 N N . LYS B 1 338 ? 59.727 72.688 126.799 1.000 55.011 338 LYS B N 1
ATOM 5983 C CA . LYS B 1 338 ? 60.490 73.552 127.693 1.000 55.243 338 LYS B CA 1
ATOM 5984 C C . LYS B 1 338 ? 61.593 72.773 128.413 1.000 53.183 338 LYS B C 1
ATOM 5985 O O . LYS B 1 338 ? 61.949 73.105 129.540 1.000 53.090 338 LYS B O 1
ATOM 5991 N N . ALA B 1 339 ? 62.159 71.763 127.742 1.000 51.756 339 ALA B N 1
ATOM 5992 C CA . ALA B 1 339 ? 63.106 70.859 128.371 1.000 50.488 339 ALA B CA 1
ATOM 5993 C C . ALA B 1 339 ? 64.486 71.507 128.406 1.000 49.538 339 ALA B C 1
ATOM 5994 O O . ALA B 1 339 ? 64.808 72.340 127.560 1.000 48.040 339 ALA B O 1
ATOM 5996 N N . PRO B 1 340 ? 65.339 71.148 129.393 1.000 49.283 340 PRO B N 1
ATOM 5997 C CA . PRO B 1 340 ? 66.745 71.546 129.374 1.000 48.910 340 PRO B CA 1
ATOM 5998 C C . PRO B 1 340 ? 67.540 70.637 128.438 1.000 47.974 340 PRO B C 1
ATOM 5999 O O . PRO B 1 340 ? 68.442 69.924 128.867 1.000 48.542 340 PRO B O 1
ATOM 6003 N N . SER B 1 341 ? 67.202 70.706 127.146 1.000 47.850 341 SER B N 1
ATOM 6004 C CA . SER B 1 341 ? 67.695 69.785 126.135 1.000 47.204 341 SER B CA 1
ATOM 6005 C C . SER B 1 341 ? 68.740 70.453 125.244 1.000 47.097 341 SER B C 1
ATOM 6006 O O . SER B 1 341 ? 69.135 69.868 124.242 1.000 46.541 341 SER B O 1
ATOM 6009 N N . GLY B 1 342 ? 69.207 71.649 125.630 1.000 47.928 342 GLY B N 1
ATOM 6010 C CA . GLY B 1 342 ? 70.072 72.455 124.783 1.000 47.848 342 GLY B CA 1
ATOM 6011 C C . GLY B 1 342 ? 71.550 72.335 125.149 1.000 48.424 342 GLY B C 1
ATOM 6012 O O . GLY B 1 342 ? 71.922 71.583 126.048 1.000 49.353 342 GLY B O 1
ATOM 6013 N N . PHE B 1 343 ? 72.378 73.078 124.404 1.000 49.190 343 PHE B N 1
ATOM 6014 C CA . PHE B 1 343 ? 73.797 73.236 124.681 1.000 50.268 343 PHE B CA 1
ATOM 6015 C C . PHE B 1 343 ? 74.061 74.585 125.350 1.000 51.385 343 PHE B C 1
ATOM 6016 O O . PHE B 1 343 ? 75.149 74.814 125.869 1.000 51.379 343 PHE B O 1
ATOM 6024 N N . ILE B 1 344 ? 73.062 75.479 125.294 1.000 52.554 344 ILE B N 1
ATOM 6025 C CA . ILE B 1 344 ? 73.154 76.838 125.804 1.000 54.195 344 ILE B CA 1
ATOM 6026 C C . ILE B 1 344 ? 71.848 77.158 126.526 1.000 54.141 344 ILE B C 1
ATOM 6027 O O . ILE B 1 344 ? 70.793 76.726 126.078 1.000 53.743 344 ILE B O 1
ATOM 6032 N N . THR B 1 345 ? 71.926 77.912 127.632 1.000 54.875 345 THR B N 1
ATOM 6033 C CA . THR B 1 345 ? 70.745 78.314 128.384 1.000 55.196 345 THR B CA 1
ATOM 6034 C C . THR B 1 345 ? 70.111 79.526 127.706 1.000 56.985 345 THR B C 1
ATOM 6035 O O . THR B 1 345 ? 70.652 80.055 126.738 1.000 56.061 345 THR B O 1
ATOM 6039 N N . GLN B 1 346 ? 68.970 79.973 128.242 1.000 59.304 346 GLN B N 1
ATOM 6040 C CA . GLN B 1 346 ? 68.229 81.074 127.656 1.000 62.117 346 GLN B CA 1
ATOM 6041 C C . GLN B 1 346 ? 68.920 82.410 127.930 1.000 64.805 346 GLN B C 1
ATOM 6042 O O . GLN B 1 346 ? 68.749 83.346 127.146 1.000 67.102 346 GLN B O 1
ATOM 6048 N N . ASP B 1 347 ? 69.712 82.486 129.014 1.000 65.874 347 ASP B N 1
ATOM 6049 C CA . ASP B 1 347 ? 70.508 83.677 129.298 1.000 68.257 347 ASP B CA 1
ATOM 6050 C C . ASP B 1 347 ? 71.944 83.481 128.801 1.000 66.444 347 ASP B C 1
ATOM 6051 O O . ASP B 1 347 ? 72.873 84.104 129.312 1.000 67.882 347 ASP B O 1
ATOM 6056 N N . ASN B 1 348 ? 72.101 82.616 127.788 1.000 63.236 348 ASN B N 1
ATOM 6057 C CA . ASN B 1 348 ? 73.307 82.490 126.978 1.000 61.375 348 ASN B CA 1
ATOM 6058 C C . ASN B 1 348 ? 74.490 81.965 127.794 1.000 60.198 348 ASN B C 1
ATOM 6059 O O . ASN B 1 348 ? 75.623 82.355 127.536 1.000 60.830 348 ASN B O 1
ATOM 6064 N N . ARG B 1 349 ? 74.243 81.051 128.742 1.000 58.468 349 ARG B N 1
ATOM 6065 C CA . ARG B 1 349 ? 75.332 80.353 129.406 1.000 57.596 349 ARG B CA 1
ATOM 6066 C C . ARG B 1 349 ? 75.653 79.090 128.613 1.000 54.955 349 ARG B C 1
ATOM 6067 O O . ARG B 1 349 ? 74.774 78.269 128.374 1.000 52.619 349 ARG B O 1
ATOM 6075 N N . VAL B 1 350 ? 76.923 78.944 128.224 1.000 55.459 350 VAL B N 1
ATOM 6076 C CA . VAL B 1 350 ? 77.380 77.782 127.481 1.000 54.058 350 VAL B CA 1
ATOM 6077 C C . VAL B 1 350 ? 77.522 76.611 128.447 1.000 53.851 350 VAL B C 1
ATOM 6078 O O . VAL B 1 350 ? 78.326 76.679 129.370 1.000 55.396 350 VAL B O 1
ATOM 6082 N N . LYS B 1 351 ? 76.762 75.537 128.199 1.000 52.716 351 LYS B N 1
ATOM 6083 C CA . LYS B 1 351 ? 76.695 74.391 129.091 1.000 52.572 351 LYS B CA 1
ATOM 6084 C C . LYS B 1 351 ? 77.868 73.455 128.820 1.000 52.806 351 LYS B C 1
ATOM 6085 O O . LYS B 1 351 ? 78.461 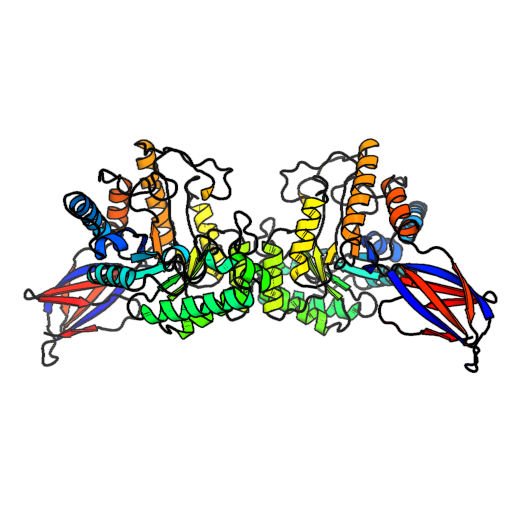73.504 127.741 1.000 52.974 351 LYS B O 1
ATOM 6091 N N . PRO B 1 352 ? 78.247 72.592 129.794 1.000 53.660 352 PRO B N 1
ATOM 6092 C CA . PRO B 1 352 ? 79.286 71.581 129.584 1.000 53.832 352 PRO B CA 1
ATOM 6093 C C . PRO B 1 352 ? 79.185 70.763 128.298 1.000 52.433 352 PRO B C 1
ATOM 6094 O O . PRO B 1 352 ? 80.213 70.440 127.709 1.000 53.132 352 PRO B O 1
ATOM 6098 N N . ILE B 1 353 ? 77.959 70.433 127.863 1.000 51.666 353 ILE B N 1
ATOM 6099 C CA . ILE B 1 353 ? 77.758 69.610 126.674 1.000 49.834 353 ILE B CA 1
ATOM 6100 C C . ILE B 1 353 ? 78.367 70.274 125.436 1.000 49.750 353 ILE B C 1
ATOM 6101 O O . ILE B 1 353 ? 78.916 69.576 124.582 1.000 48.608 353 ILE B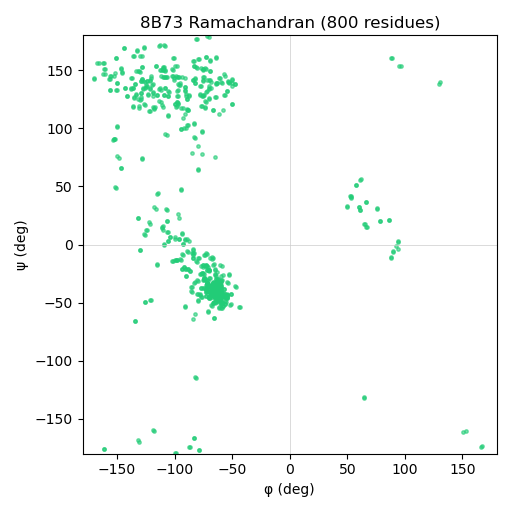 O 1
ATOM 6106 N N . TYR B 1 354 ? 78.276 71.611 125.342 1.000 50.393 354 TYR B N 1
ATOM 6107 C CA . TYR B 1 354 ? 78.863 72.336 124.226 1.000 50.465 354 TYR B CA 1
ATOM 6108 C C . TYR B 1 354 ? 80.379 72.146 124.211 1.000 51.814 354 TYR B C 1
ATOM 6109 O O . TYR B 1 354 ? 80.949 71.876 123.159 1.000 51.653 354 TYR B O 1
ATOM 6118 N N . HIS B 1 355 ? 81.027 72.321 125.372 1.000 53.550 355 HIS B N 1
ATOM 6119 C CA . HIS B 1 355 ? 82.474 72.205 125.480 1.000 54.515 355 HIS B CA 1
ATOM 6120 C C . HIS B 1 355 ? 82.917 70.777 125.167 1.000 53.419 355 HIS B C 1
ATOM 6121 O O . HIS B 1 355 ? 83.972 70.571 124.575 1.000 52.998 355 HIS B O 1
ATOM 6128 N N . ALA B 1 356 ? 82.103 69.795 125.572 1.000 52.336 356 ALA B N 1
ATOM 6129 C CA . ALA B 1 356 ? 82.430 68.388 125.390 1.000 51.709 356 ALA B CA 1
ATOM 6130 C C . ALA B 1 356 ? 82.355 68.008 123.911 1.000 49.852 356 ALA B C 1
ATOM 6131 O O . ALA B 1 356 ? 83.252 67.342 123.401 1.000 49.911 356 ALA B O 1
ATOM 6133 N N . LEU B 1 357 ? 81.287 68.442 123.231 1.000 48.609 357 LEU B N 1
ATOM 6134 C CA . LEU B 1 357 ? 81.059 68.087 121.837 1.000 47.657 357 LEU B CA 1
ATOM 6135 C C . LEU B 1 357 ? 81.906 68.954 120.907 1.000 47.337 357 LEU B C 1
ATOM 6136 O O . LEU B 1 357 ? 82.311 68.496 119.847 1.000 47.912 357 LEU B O 1
ATOM 6141 N N . HIS B 1 358 ? 82.175 70.199 121.298 1.000 48.257 358 HIS B N 1
ATOM 6142 C CA . HIS B 1 358 ? 83.085 71.045 120.545 1.000 49.185 358 HIS B CA 1
ATOM 6143 C C . HIS B 1 358 ? 84.474 70.414 120.525 1.000 50.171 358 HIS B C 1
ATOM 6144 O O . HIS B 1 358 ? 85.097 70.339 119.473 1.000 49.598 358 HIS B O 1
ATOM 6151 N N . ASP B 1 359 ? 84.948 69.942 121.683 1.000 51.885 359 ASP B N 1
ATOM 6152 C CA . ASP B 1 359 ? 86.245 69.287 121.762 1.000 53.108 359 ASP B CA 1
ATOM 6153 C C . ASP B 1 359 ? 86.243 68.006 120.931 1.000 52.176 359 ASP B C 1
ATOM 6154 O O . ASP B 1 359 ? 87.250 67.672 120.312 1.000 53.437 359 ASP B O 1
ATOM 6159 N N . LEU B 1 360 ? 85.116 67.286 120.926 1.000 50.344 360 LEU B N 1
ATOM 6160 C CA . LEU B 1 360 ? 85.031 66.010 120.237 1.000 49.858 360 LEU B CA 1
ATOM 6161 C C . LEU B 1 360 ? 85.070 66.229 118.724 1.000 48.792 360 LEU B C 1
ATOM 6162 O O . LEU B 1 360 ? 85.821 65.561 118.020 1.000 48.686 360 LEU B O 1
ATOM 6167 N N . ILE B 1 361 ? 84.283 67.196 118.243 1.000 47.635 361 ILE B N 1
ATOM 6168 C CA . ILE B 1 361 ? 84.050 67.386 116.821 1.000 46.745 361 ILE B CA 1
ATOM 6169 C C . ILE B 1 361 ? 85.159 68.245 116.214 1.000 47.210 361 ILE B C 1
ATOM 6170 O O . ILE B 1 361 ? 85.611 67.965 115.108 1.000 47.139 361 ILE B O 1
ATOM 6175 N N . LYS B 1 362 ? 85.589 69.291 116.930 1.000 47.884 362 LYS B N 1
ATOM 6176 C CA . LYS B 1 362 ? 86.482 70.292 116.363 1.000 49.170 362 LYS B CA 1
ATOM 6177 C C . LYS B 1 362 ? 87.918 70.129 116.865 1.000 50.387 362 LYS B C 1
ATOM 6178 O O . LYS B 1 362 ? 88.763 70.969 116.560 1.000 50.946 362 LYS B O 1
ATOM 6184 N N . ASN B 1 363 ? 88.205 69.059 117.621 1.000 51.380 363 ASN B N 1
ATOM 6185 C CA . ASN B 1 363 ? 89.558 68.803 118.090 1.000 53.458 363 ASN B CA 1
ATOM 6186 C C . ASN B 1 363 ? 89.905 67.331 117.881 1.000 54.247 363 ASN B C 1
ATOM 6187 O O . ASN B 1 363 ? 90.785 67.024 117.084 1.000 55.026 363 ASN B O 1
ATOM 6192 N N . GLN B 1 364 ? 89.217 66.424 118.586 1.000 54.763 364 GLN B N 1
ATOM 6193 C CA . GLN B 1 364 ? 89.538 65.005 118.510 1.000 56.181 364 GLN B CA 1
ATOM 6194 C C . GLN B 1 364 ? 89.299 64.467 117.103 1.000 54.900 364 GLN B C 1
ATOM 6195 O O . GLN B 1 364 ? 90.045 63.612 116.634 1.000 55.212 364 GLN B O 1
ATOM 6201 N N . TRP B 1 365 ? 88.248 64.976 116.454 1.000 53.198 365 TRP B N 1
ATOM 6202 C CA . TRP B 1 365 ? 87.838 64.525 115.135 1.000 51.996 365 TRP B CA 1
ATOM 6203 C C . TRP B 1 365 ? 88.191 65.572 114.078 1.000 51.878 365 TRP B C 1
ATOM 6204 O O . TRP B 1 365 ? 87.526 65.675 113.047 1.000 51.178 365 TRP B O 1
ATOM 6215 N N . TRP B 1 366 ? 89.263 66.330 114.326 1.000 52.779 366 TRP B N 1
ATOM 6216 C CA . TRP B 1 366 ? 89.682 67.383 113.417 1.000 52.823 366 TRP B CA 1
ATOM 6217 C C . TRP B 1 366 ? 91.163 67.213 113.111 1.000 54.048 366 TRP B C 1
ATOM 6218 O O . TRP B 1 366 ? 91.968 67.068 114.031 1.000 55.268 366 TRP B O 1
ATOM 6229 N N . THR B 1 367 ? 91.506 67.233 111.819 1.000 54.212 367 THR B N 1
ATOM 6230 C CA . THR B 1 367 ? 92.892 67.112 111.398 1.000 55.450 367 THR B CA 1
ATOM 6231 C C . THR B 1 367 ? 93.595 68.451 111.606 1.000 57.123 367 THR B C 1
ATOM 6232 O O . THR B 1 367 ? 93.109 69.492 111.165 1.000 57.675 367 THR B O 1
ATOM 6236 N N . LYS B 1 368 ? 94.746 68.401 112.282 1.000 60.117 368 LYS B N 1
ATOM 6237 C CA . LYS B 1 368 ? 95.478 69.598 112.659 1.000 62.212 368 LYS B CA 1
ATOM 6238 C C . LYS B 1 368 ? 96.336 70.083 111.493 1.000 62.318 368 LYS B C 1
ATOM 6239 O O . LYS B 1 368 ? 96.734 69.290 110.638 1.000 60.622 368 LYS B O 1
ATOM 6245 N N . PRO B 1 369 ? 96.646 71.400 111.432 1.000 63.222 369 PRO B N 1
ATOM 6246 C CA . PRO B 1 369 ? 97.498 71.947 110.374 1.000 63.825 369 PRO B CA 1
ATOM 6247 C C . PRO B 1 369 ? 98.774 71.131 110.158 1.000 65.091 369 PRO B C 1
ATOM 6248 O O . PRO B 1 369 ? 99.400 70.671 111.111 1.000 66.190 369 PRO B O 1
ATOM 6252 N N . MET B 1 370 ? 99.120 70.940 108.880 1.000 65.346 370 MET B N 1
ATOM 6253 C CA . MET B 1 370 ? 100.278 70.171 108.457 1.000 66.840 370 MET B CA 1
ATOM 6254 C C . MET B 1 370 ? 101.177 71.092 107.640 1.000 67.106 370 MET B C 1
ATOM 6255 O O . MET B 1 370 ? 100.686 71.820 106.781 1.000 66.309 370 MET B O 1
ATOM 6260 N N . ASP B 1 371 ? 102.481 71.073 107.931 1.000 68.009 371 ASP B N 1
ATOM 6261 C CA . ASP B 1 371 ? 103.461 71.759 107.111 1.000 68.900 371 ASP B CA 1
ATOM 6262 C C . ASP B 1 371 ? 104.086 70.723 106.185 1.000 68.593 371 ASP B C 1
ATOM 6263 O O . ASP B 1 371 ? 104.666 69.750 106.657 1.000 70.069 371 ASP B O 1
ATOM 6268 N N . LEU B 1 372 ? 103.923 70.924 104.872 1.000 67.025 372 LEU B N 1
ATOM 6269 C CA . LEU B 1 372 ? 104.337 69.947 103.878 1.000 66.424 372 LEU B CA 1
ATOM 6270 C C . LEU B 1 372 ? 105.180 70.639 102.813 1.000 67.470 372 LEU B C 1
ATOM 6271 O O . LEU B 1 372 ? 105.157 71.861 102.686 1.000 68.347 372 LEU B O 1
ATOM 6276 N N . ILE B 1 373 ? 105.929 69.838 102.054 1.000 67.952 373 ILE B N 1
ATOM 6277 C CA . ILE B 1 373 ? 106.671 70.335 100.909 1.000 69.228 373 ILE B CA 1
ATOM 6278 C C . ILE B 1 373 ? 106.307 69.473 99.699 1.000 67.685 373 ILE B C 1
ATOM 6279 O O . ILE B 1 373 ? 106.228 68.251 99.801 1.000 66.957 373 ILE B O 1
ATOM 6284 N N . SER B 1 374 ? 106.049 70.126 98.561 1.000 66.785 374 SER B N 1
ATOM 6285 C CA . SER B 1 374 ? 105.733 69.425 97.328 1.000 66.049 374 SER B CA 1
ATOM 6286 C C . SER B 1 374 ? 106.999 68.788 96.758 1.000 68.300 374 SER B C 1
ATOM 6287 O O . SER B 1 374 ? 108.096 69.294 96.982 1.000 70.080 374 SER B O 1
ATOM 6290 N N . ASP B 1 375 ? 106.836 67.685 96.014 1.000 68.656 375 ASP B N 1
ATOM 6291 C CA . ASP B 1 375 ? 107.954 67.001 95.379 1.000 70.695 375 ASP B CA 1
ATOM 6292 C C . ASP B 1 375 ? 108.285 67.700 94.055 1.000 71.646 375 ASP B C 1
ATOM 6293 O O . ASP B 1 375 ? 107.805 68.803 93.799 1.000 70.399 375 ASP B O 1
ATOM 6298 N N . GLU B 1 376 ? 109.101 67.045 93.214 1.000 73.353 376 GLU B N 1
ATOM 6299 C CA . GLU B 1 376 ? 109.579 67.605 91.955 1.000 74.409 376 GLU B CA 1
ATOM 6300 C C . GLU B 1 376 ? 108.429 67.861 90.974 1.000 72.032 376 GLU B C 1
ATOM 6301 O O . GLU B 1 376 ? 108.544 68.728 90.107 1.000 71.523 376 GLU B O 1
ATOM 6307 N N . ASN B 1 377 ? 107.341 67.082 91.103 1.000 69.654 377 ASN B N 1
ATOM 6308 C CA . ASN B 1 377 ? 106.193 67.158 90.210 1.000 67.395 377 ASN B CA 1
ATOM 6309 C C . ASN B 1 377 ? 105.094 68.038 90.809 1.000 65.224 377 ASN B C 1
ATOM 6310 O O . ASN B 1 377 ? 104.012 68.148 90.237 1.000 64.364 377 ASN B O 1
ATOM 6315 N N . GLY B 1 378 ? 105.373 68.668 91.954 1.000 64.866 378 GLY B N 1
ATOM 6316 C CA . GLY B 1 378 ? 104.414 69.545 92.608 1.000 63.691 378 GLY B CA 1
ATOM 6317 C C . GLY B 1 378 ? 103.338 68.788 93.384 1.000 61.544 378 GLY B C 1
ATOM 6318 O O . GLY B 1 378 ? 102.292 69.353 93.684 1.000 59.492 378 GLY B O 1
ATOM 6319 N N . LEU B 1 379 ? 103.611 67.517 93.719 1.000 62.131 379 LEU B N 1
ATOM 6320 C CA . LEU B 1 379 ? 102.647 66.644 94.383 1.000 61.371 379 LEU B CA 1
ATOM 6321 C C . LEU B 1 379 ? 102.798 66.748 95.904 1.000 60.837 379 LEU B C 1
ATOM 6322 O O . LEU B 1 379 ? 103.913 66.732 96.426 1.000 61.457 379 LEU B O 1
ATOM 6327 N N . VAL B 1 380 ? 101.655 66.853 96.597 1.000 59.823 380 VAL B N 1
ATOM 6328 C CA . VAL B 1 380 ? 101.586 66.867 98.052 1.000 59.546 380 VAL B CA 1
ATOM 6329 C C . VAL B 1 380 ? 100.500 65.881 98.479 1.000 58.198 380 VAL B C 1
ATOM 6330 O O . VAL B 1 380 ? 99.365 65.991 98.027 1.000 56.575 380 VAL B O 1
ATOM 6334 N N . ASN B 1 381 ? 100.854 64.922 99.345 1.000 59.406 381 ASN B N 1
ATOM 6335 C CA . ASN B 1 381 ? 99.900 63.961 99.886 1.000 59.139 381 ASN B CA 1
ATOM 6336 C C . ASN B 1 381 ? 99.320 64.505 101.189 1.000 57.916 381 ASN B C 1
ATOM 6337 O O . ASN B 1 381 ? 100.059 64.962 102.055 1.000 58.905 381 ASN B O 1
ATOM 6342 N N . VAL B 1 382 ? 97.992 64.436 101.314 1.000 56.456 382 VAL B N 1
ATOM 6343 C CA . VAL B 1 382 ? 97.280 64.945 102.475 1.000 55.082 382 VAL B CA 1
ATOM 6344 C C . VAL B 1 382 ? 96.459 63.802 103.066 1.000 54.499 382 VAL B C 1
ATOM 6345 O O . VAL B 1 382 ? 95.719 63.138 102.346 1.000 53.810 382 VAL B O 1
ATOM 6349 N N . SER B 1 383 ? 96.600 63.591 104.380 1.000 54.611 383 SER B N 1
ATOM 6350 C CA . SER B 1 383 ? 95.780 62.647 105.123 1.000 54.510 383 SER B CA 1
ATOM 6351 C C . SER B 1 383 ? 95.028 63.368 106.237 1.000 53.060 383 SER B C 1
ATOM 6352 O O . SER B 1 383 ? 95.545 64.302 106.845 1.000 52.617 383 SER B O 1
ATOM 6355 N N . GLY B 1 384 ? 93.802 62.908 106.499 1.000 52.081 384 GLY B N 1
ATOM 6356 C CA . GLY B 1 384 ? 92.983 63.474 107.551 1.000 51.333 384 GLY B CA 1
ATOM 6357 C C . GLY B 1 384 ? 91.530 63.031 107.433 1.000 50.774 384 GLY B C 1
ATOM 6358 O O . GLY B 1 384 ? 91.195 62.181 106.612 1.000 50.575 384 GLY B O 1
ATOM 6359 N N . PHE B 1 385 ? 90.686 63.614 108.293 1.000 50.751 385 PHE B N 1
ATOM 6360 C CA . PHE B 1 385 ? 89.253 63.373 108.265 1.000 49.732 385 PHE B CA 1
ATOM 6361 C C . PHE B 1 385 ? 88.692 63.872 106.934 1.000 48.604 385 PHE B C 1
ATOM 6362 O O . PHE B 1 385 ? 89.096 64.921 106.442 1.000 48.068 385 PHE B O 1
ATOM 6370 N N . LEU B 1 386 ? 87.776 63.090 106.356 1.000 48.569 386 LEU B N 1
ATOM 6371 C CA . LEU B 1 386 ? 87.069 63.477 105.147 1.000 48.372 386 LEU B CA 1
ATOM 6372 C C . LEU B 1 386 ? 86.429 64.843 105.373 1.000 48.298 386 LEU B C 1
ATOM 6373 O O . LEU B 1 386 ? 85.926 65.125 106.462 1.000 47.845 386 LEU B O 1
ATOM 6378 N N . GLY B 1 387 ? 86.474 65.691 104.341 1.000 49.480 387 GLY B N 1
ATOM 6379 C CA . GLY B 1 387 ? 85.908 67.027 104.418 1.000 50.229 387 GLY B CA 1
ATOM 6380 C C . GLY B 1 387 ? 86.639 68.012 103.513 1.000 51.767 387 GLY B C 1
ATOM 6381 O O . GLY B 1 387 ? 87.326 67.608 102.579 1.000 53.699 387 GLY B O 1
ATOM 6382 N N . GLU B 1 388 ? 86.459 69.307 103.795 1.000 53.449 388 GLU B N 1
ATOM 6383 C CA . GLU B 1 388 ? 87.062 70.368 103.004 1.000 54.434 388 GLU B CA 1
ATOM 6384 C C . GLU B 1 388 ? 88.350 70.832 103.680 1.000 53.609 388 GLU B C 1
ATOM 6385 O O . GLU B 1 388 ? 88.431 70.876 104.907 1.000 53.837 388 GLU B O 1
ATOM 6391 N N . TYR B 1 389 ? 89.346 71.173 102.855 1.000 52.735 389 TYR B N 1
ATOM 6392 C CA . TYR B 1 389 ? 90.658 71.583 103.323 1.000 53.192 389 TYR B CA 1
ATOM 6393 C C . TYR B 1 389 ? 91.084 72.847 102.592 1.000 55.119 389 TYR B C 1
ATOM 6394 O O . TYR B 1 389 ? 90.452 73.235 101.619 1.000 56.156 389 TYR B O 1
ATOM 6403 N N . GLU B 1 390 ? 92.140 73.492 103.099 1.000 57.686 390 GLU B N 1
ATOM 6404 C CA . GLU B 1 390 ? 92.794 74.593 102.415 1.000 59.832 390 GLU B CA 1
ATOM 6405 C C . GLU B 1 390 ? 94.290 74.325 102.336 1.000 59.239 390 GLU B C 1
ATOM 6406 O O . GLU B 1 390 ? 94.879 73.821 103.286 1.000 59.355 390 GLU B O 1
ATOM 6412 N N . VAL B 1 391 ? 94.895 74.698 101.206 1.000 58.235 391 VAL B N 1
ATOM 6413 C CA . VAL B 1 391 ? 96.341 74.738 101.101 1.000 58.921 391 VAL B CA 1
ATOM 6414 C C . VAL B 1 391 ? 96.744 76.203 100.952 1.000 60.030 391 VAL B C 1
ATOM 6415 O O . VAL B 1 391 ? 96.107 76.941 100.209 1.000 59.120 391 VAL B O 1
ATOM 6419 N N . THR B 1 392 ? 97.769 76.618 101.712 1.000 61.993 392 THR B N 1
ATOM 6420 C CA . THR B 1 392 ? 98.206 78.006 101.755 1.000 64.380 392 THR B CA 1
ATOM 6421 C C . THR B 1 392 ? 99.691 78.097 101.407 1.000 66.500 392 THR B C 1
ATOM 6422 O O . THR B 1 392 ? 100.496 77.297 101.879 1.000 65.946 392 THR B O 1
ATOM 6426 N N . PHE B 1 393 ? 100.022 79.088 100.571 1.000 69.463 393 PHE B N 1
ATOM 6427 C CA . PHE B 1 393 ? 101.387 79.392 100.169 1.000 72.584 393 PHE B CA 1
ATOM 6428 C C . PHE B 1 393 ? 101.380 80.721 99.416 1.000 75.950 393 PHE B C 1
ATOM 6429 O O . PHE B 1 393 ? 100.425 81.008 98.690 1.000 75.957 393 PHE B O 1
ATOM 6437 N N . ASP B 1 394 ? 102.431 81.532 99.619 1.000 79.327 394 ASP B N 1
ATOM 6438 C CA . ASP B 1 394 ? 102.538 82.855 99.021 1.000 82.414 394 ASP B CA 1
ATOM 6439 C C . ASP B 1 394 ? 101.391 83.747 99.494 1.000 83.418 394 ASP B C 1
ATOM 6440 O O . ASP B 1 394 ? 100.973 84.644 98.766 1.000 85.501 394 ASP B O 1
ATOM 6445 N N . GLY B 1 395 ? 100.886 83.497 100.711 1.000 82.948 395 GLY B N 1
ATOM 6446 C CA . GLY B 1 395 ? 99.771 84.250 101.265 1.000 83.656 395 GLY B CA 1
ATOM 6447 C C . GLY B 1 395 ? 98.457 84.027 100.513 1.000 82.267 395 GLY B C 1
ATOM 6448 O O . GLY B 1 395 ? 97.511 84.788 100.700 1.000 83.631 395 GLY B O 1
ATOM 6449 N N . LYS B 1 396 ? 98.403 82.984 99.673 1.000 79.848 396 LYS B N 1
ATOM 6450 C CA . LYS B 1 396 ? 97.201 82.625 98.937 1.000 77.353 396 LYS B CA 1
ATOM 6451 C C . LYS B 1 396 ? 96.646 81.333 99.524 1.000 73.090 396 LYS B C 1
ATOM 6452 O O . LYS B 1 396 ? 97.411 80.458 99.920 1.000 71.622 396 LYS B O 1
ATOM 6458 N N . SER B 1 397 ? 95.315 81.215 99.556 1.000 70.978 397 SER B N 1
ATOM 6459 C CA . SER B 1 397 ? 94.654 80.062 100.145 1.000 67.777 397 SER B CA 1
ATOM 6460 C C . SER B 1 397 ? 93.687 79.443 99.132 1.000 65.089 397 SER B C 1
ATOM 6461 O O . SER B 1 397 ? 92.940 80.162 98.473 1.000 66.349 397 SER B O 1
ATOM 6464 N N . LYS B 1 398 ? 93.709 78.108 99.016 1.000 73.058 398 LYS B N 1
ATOM 6465 C CA . LYS B 1 398 ? 92.989 77.400 97.968 1.000 69.234 398 LYS B CA 1
ATOM 6466 C C . LYS B 1 398 ? 92.269 76.190 98.554 1.000 65.098 398 LYS B C 1
ATOM 6467 O O . LYS B 1 398 ? 92.900 75.341 99.171 1.000 63.292 398 LYS B O 1
ATOM 6473 N N . SER B 1 399 ? 90.958 76.102 98.302 1.000 63.818 399 SER B N 1
ATOM 6474 C CA . SER B 1 399 ? 90.121 75.039 98.836 1.000 61.621 399 SER B CA 1
ATOM 6475 C C . SER B 1 399 ? 90.224 73.777 97.985 1.000 57.902 399 SER B C 1
ATOM 6476 O O . SER B 1 399 ? 90.283 73.860 96.765 1.000 57.643 399 SER B O 1
ATOM 6479 N N . PHE B 1 400 ? 90.205 72.609 98.635 1.000 55.500 400 PHE B N 1
ATOM 6480 C CA . PHE B 1 400 ? 90.045 71.344 97.936 1.000 53.426 400 PHE B CA 1
ATOM 6481 C C . PHE B 1 400 ? 89.302 70.350 98.826 1.000 53.818 400 PHE B C 1
ATOM 6482 O O . PHE B 1 400 ? 89.264 70.503 100.043 1.000 53.484 400 PHE B O 1
ATOM 6490 N N A CYS B 1 401 ? 88.714 69.335 98.183 0.500 54.194 401 CYS B N 1
ATOM 6491 N N B CYS B 1 401 ? 88.709 69.329 98.198 0.500 54.325 401 CYS B N 1
ATOM 6492 C CA A CYS B 1 401 ? 87.989 68.275 98.861 0.500 55.451 401 CYS B CA 1
ATOM 6493 C CA B CYS B 1 401 ? 87.970 68.299 98.909 0.500 55.672 401 CYS B CA 1
ATOM 6494 C C A CYS B 1 401 ? 88.938 67.113 99.150 0.500 56.333 401 CYS B C 1
ATOM 6495 C C B CYS B 1 401 ? 88.869 67.084 99.126 0.500 56.499 401 CYS B C 1
ATOM 6496 O O A CYS B 1 401 ? 89.820 66.808 98.348 0.500 55.996 401 CYS B O 1
ATOM 6497 O O B CYS B 1 401 ? 89.636 66.709 98.242 0.500 56.238 401 CYS B O 1
ATOM 6502 N N . LEU B 1 402 ? 88.769 66.492 100.323 1.000 58.133 402 LEU B N 1
ATOM 6503 C CA . LEU B 1 402 ? 89.462 65.261 100.663 1.000 60.400 402 LEU B CA 1
ATOM 6504 C C . LEU B 1 402 ? 88.391 64.184 100.820 1.000 64.198 402 LEU B C 1
ATOM 6505 O O . LEU B 1 402 ? 87.622 64.215 101.782 1.000 64.690 402 LEU B O 1
ATOM 6510 N N . ASP B 1 403 ? 88.313 63.274 99.836 1.000 68.189 403 ASP B N 1
ATOM 6511 C CA . ASP B 1 403 ? 87.216 62.317 99.749 1.000 73.058 403 ASP B CA 1
ATOM 6512 C C . ASP B 1 403 ? 87.790 60.918 99.522 1.000 77.871 403 ASP B C 1
ATOM 6513 O O . ASP B 1 403 ? 88.991 60.715 99.663 1.000 77.608 403 ASP B O 1
ATOM 6518 N N . ASN B 1 404 ? 86.924 59.955 99.182 1.000 84.197 404 ASN B N 1
ATOM 6519 C CA . ASN B 1 404 ? 87.313 58.554 99.078 1.000 90.728 404 ASN B CA 1
ATOM 6520 C C . ASN B 1 404 ? 88.019 58.271 97.750 1.000 93.584 404 ASN B C 1
ATOM 6521 O O . ASN B 1 404 ? 89.067 57.630 97.739 1.000 96.771 404 ASN B O 1
ATOM 6526 N N . ASN B 1 405 ? 87.436 58.730 96.634 1.000 94.649 405 ASN B N 1
ATOM 6527 C CA . ASN B 1 405 ? 87.972 58.476 95.304 1.000 97.660 405 ASN B CA 1
ATOM 6528 C C . ASN B 1 405 ? 89.406 58.998 95.192 1.000 95.909 405 ASN B C 1
ATOM 6529 O O . ASN B 1 405 ? 89.637 60.205 95.277 1.000 92.702 405 ASN B O 1
ATOM 6534 N N . ASN B 1 406 ? 90.356 58.070 94.986 1.000 99.074 406 ASN B N 1
ATOM 6535 C CA . ASN B 1 406 ? 91.768 58.374 94.787 1.000 97.062 406 ASN B CA 1
ATOM 6536 C C . ASN B 1 406 ? 91.973 59.156 93.487 1.000 94.461 406 ASN B C 1
ATOM 6537 O O . ASN B 1 406 ? 92.426 58.605 92.483 1.000 97.263 406 ASN B O 1
ATOM 6542 N N . GLU B 1 407 ? 91.625 60.446 93.523 1.000 89.232 407 GLU B N 1
ATOM 6543 C CA . GLU B 1 407 ? 91.743 61.336 92.380 1.000 85.597 407 GLU B CA 1
ATOM 6544 C C . GLU B 1 407 ? 92.703 62.455 92.766 1.000 79.352 407 GLU B C 1
ATOM 6545 O O . GLU B 1 407 ? 92.521 63.090 93.802 1.000 78.016 407 GLU B O 1
ATOM 6551 N N . THR B 1 408 ? 93.726 62.695 91.940 1.000 76.144 408 THR B N 1
ATOM 6552 C CA . THR B 1 408 ? 94.627 63.814 92.166 1.000 71.132 408 THR B CA 1
ATOM 6553 C C . THR B 1 408 ? 93.921 65.101 91.750 1.000 66.689 408 THR B C 1
ATOM 6554 O O . THR B 1 408 ? 93.388 65.191 90.647 1.000 66.271 408 THR B O 1
ATOM 6558 N N . VAL B 1 409 ? 93.914 66.085 92.658 1.000 62.780 409 VAL B N 1
ATOM 6559 C CA . VAL B 1 409 ? 93.348 67.394 92.387 1.000 60.339 409 VAL B CA 1
ATOM 6560 C C . VAL B 1 409 ? 94.499 68.318 92.002 1.000 58.580 409 VAL B C 1
ATOM 6561 O O . VAL B 1 409 ? 95.527 68.333 92.675 1.000 58.438 409 VAL B O 1
ATOM 6565 N N . THR B 1 410 ? 94.325 69.066 90.906 1.000 57.109 410 THR B N 1
ATOM 6566 C CA . THR B 1 410 ? 95.308 70.051 90.480 1.000 56.578 410 THR B CA 1
ATOM 6567 C C . THR B 1 410 ? 94.878 71.421 90.993 1.000 55.446 410 THR B C 1
ATOM 6568 O O . THR B 1 410 ? 93.699 71.758 90.925 1.000 55.487 410 THR B O 1
ATOM 6572 N N . ILE B 1 411 ? 95.847 72.201 91.488 1.000 55.454 411 ILE B N 1
ATOM 6573 C CA . ILE B 1 411 ? 95.586 73.532 92.014 1.000 56.029 411 ILE B CA 1
ATOM 6574 C C . ILE B 1 411 ? 96.557 74.514 91.361 1.000 57.326 411 ILE B C 1
ATOM 6575 O O . ILE B 1 411 ? 97.764 74.309 91.423 1.000 57.333 411 ILE B O 1
ATOM 6580 N N . SER B 1 412 ? 96.007 75.576 90.755 1.000 59.120 412 SER B N 1
ATOM 6581 C CA . SER B 1 412 ? 96.758 76.499 89.915 1.000 62.140 412 SER B CA 1
ATOM 6582 C C . SER B 1 412 ? 96.832 77.882 90.552 1.000 65.217 412 SER B C 1
ATOM 6583 O O . SER B 1 412 ? 96.141 78.156 91.529 1.000 65.506 412 SER B O 1
ATOM 6586 N N . ALA B 1 413 ? 97.655 78.754 89.951 1.000 68.820 413 ALA B N 1
ATOM 6587 C CA . ALA B 1 413 ? 97.687 80.174 90.271 1.000 72.875 413 ALA B CA 1
ATOM 6588 C C . ALA B 1 413 ? 96.265 80.758 90.230 1.000 74.241 413 ALA B C 1
ATOM 6589 O O . ALA B 1 413 ? 96.097 81.864 89.661 1.000 78.118 413 ALA B O 1
#

Radius of gyration: 34.15 Å; Cα contacts (8 Å, |Δi|>4): 1643; chains: 2; bounding box: 106×98×56 Å

Nearest PDB structures (foldseek):
  8b73-assembly1_B  TM=1.002E+00  e=1.562E-87  Acetivibrio clariflavus
  3wug-assembly1_A  TM=8.294E-01  e=1.774E-20  Streptomyces sp.
  1fh9-assembly1_A  TM=8.341E-01  e=1.776E-18  Cellulomonas fimi
  5m0k-assembly2_B  TM=8.416E-01  e=6.406E-18  Cellulomonas flavigena
  2g4f-assembly1_A  TM=7.953E-01  e=9.926E-17  Streptomyces olivaceoviridis

Sequence (810 aa):
CLQHRMGTTTIKLVAADGSPLANKEVTVKQTKHKFLFGCAEFTSVPYANNKFEGKQKEKIEERYEKFFDLFNFVTLPFYWGKFEPVKGKPDTESLKNAAKWLQTKGVELKGHPLCWHTETAPWLLDMSNSEIFSTQIKRIHRDVTDFKGLIDMWDVINEVVIMPIFDKYDNGITRICKDMGRIKLVREVFKAARESNPNATLLINDFETSESYDILIEGLLESGVHIDAIGIQSHMHQGYWGVEKTQEILERFSRFKLPIHFTENTLVSGHLMPPEIVDLNDYQIPEWPSTPEGEERQAQEAVTHYKTLFSHPLVEAITWWDFVDGGWLKAPSGFITQDNRVKPIYHALHDLIKNQWWTKPMDLISDENGLVNVSGFLGEYEVTFDGKSKSFCCLDNNNETVTISACLQHRMGTTTIKLVAADGSPLANKEVTVKQTKHKFLFGCAEFTSVPYANNKFEGKQKEKIEERYEKFFDLFNFVTLPFYWGKFEPVKGKPDTESLKNAAKWLQTKGVELKGHPLCWHTETAPWLLDMSNSEIFSTQIKRIHRDVTDFKGLIDMWDVINEVVIMPIFDKYDNGITRICKDMGRIKLVREVFKAARESNPNATLLINDFETSESYDILIEGLLESGVHIDAIGIQSHMHQGYWGVEKTQEILERFSRFKLPIHFTENTLVSGHLMPPEIVDLNDYQIPEWPSTPEGEERQAQEAVTHYKTLFSHPLVEAITWWDFVDGGWLKAPSGFITQDNRVKPIYHALHDLIKNQWWTKPMDLISDENGLVNVSGFLGEYEVTFDGKSKSFCCLDNNNETVTISA